Protein AF-0000000069401620 (afdb_homodimer)

Radius of gyration: 32.48 Å; Cα contacts (8 Å, |Δi|>4): 2400; chains: 2; bounding box: 110×84×90 Å

pLDDT: mean 75.95, std 24.74, range [17.44, 98.75]

Foldseek 3Di:
DPPPPPPVVVVVVLVCCVCVLVVLLVDFLVVVLVVCLPDVPDPVQQCPVPPDDPPPPPPPPPPPPPPPCPPAFDFAPDDDALFDRVLLNLQFVAAFPLLLLLLLLLCLSNLHAAEEEEEEAPLLVFVQQPVQFFLQSVLVVSSCSSRNDPPHHYYRPYFHQAALLQCLQVVVPPDLRHQEYEYEHFQNLCQVQVVPPPPPPPSCPPPSNLSLLSNVQVVCPRPNSHAYEYQYADFQLSQFDWDDDDPDTDTDDDGDLPSICLVVSVVSCNLQRHIYGHSSSSCVVVLNVQPFLNDDPDALCVCPPPDCVPSVSVLRRYQHNDRGHGHNNHPSSSSNSSVSRSSVVSSSVNSSLVSVLSVVVVVVVVPPPVSNVVSVPDDDSNSPDDDPGDARPPPQSHGFPAKDWQFQVSQVVFKDDWFQWDFAFPQCPDDDSSVSQTWIKHWDAFTKIKGWAQLCRVPVPPVAQKWKKKWWKKAAQAQAFKKWKAKDQKDWDIDIDANHDNGHDIHTDIDMTIIGGDGTMMMMIGTHCDHPRNTTIITTGIMMITGSRSVPPPDDPDDPPPPPDD/DPPPPPVVVVVVVVVVVVVVLVVLLVDFLVRVLVVCLPDVPDPVQPCVVPPDDPPPPPPPPPPPPPPPCPPAFDFAPDDDALFDRVLLVLQFVAAFPLLLLLLLLLCLSNLHAAEEEEEEAPLLVFVQQPVQFFLQSVLVVSSCSRRNDPPHHYYRPYFHQAALLQCLQVVVVPDLRHQEYEYEHFQNLLQVDVPPPPPVPVPCVDPRVLSLLSNVVVVCPRPNSHAYEYQYADFQLSQFDWDDDDPDTHTDDDGDLPSICLVVSVVSCNLQRHIYRHSSSSCVVVLNVQAFLNDDPDALCVCPPPDCVPNVSVLRRYQHNDRGHGHNNHVSSSSNSSVSRSSVVSSSVNSSVVSVLSVVVVVVVVPPPVSNVVSVPPDDPNSPDDPPGDARPPPLSFGFPAKDWQFQPSQVVFKDDWFQWDFAFPQCPDDDSSVSQTWIKHWDAFTKIKGWAQLCRVPVPPVAQKWKKKWWKKAAQAQAFKKWKAKDQKDWDIDIDANHDNGHDIHTDIDMTIIGGDGTMMIMIGTHCDHPRNTTMITTGIMMITGSPSVPDPDDPDDPPPPPDD

Organism: Chlorella vulgaris (NCBI:txid3077)

Nearest PDB structures (foldseek):
  7byx-assembly4_D  TM=6.139E-01  e=6.885E-04  Phanerodontia chrysosporium
  7byv-assembly1_A  TM=5.703E-01  e=8.549E-04  Phanerodontia chrysosporium
  8h3s-assembly1_A  TM=4.264E-01  e=1.089E-02  Homo sapiens
  5h49-assembly1_C  TM=4.294E-01  e=1.387E-01  Rattus norvegicus
  2ajt-assembly1_A  TM=3.037E-01  e=1.086E+00  Escherichia coli

Solvent-accessible surface area (backbone atoms only — not comparable to full-atom values): 59070 Å² total; per-residue (Å²): 138,81,75,72,70,67,65,65,62,57,57,57,50,49,52,47,43,47,50,42,46,51,31,48,42,25,16,21,28,65,42,48,49,55,48,46,69,69,51,76,79,43,86,84,41,77,67,74,75,59,77,69,80,79,74,79,68,79,75,62,76,67,75,76,64,80,67,72,57,55,74,75,40,49,45,68,84,54,69,88,66,87,58,54,54,55,27,45,22,20,12,43,40,20,49,26,53,38,60,43,38,19,47,46,13,43,40,47,74,64,54,46,62,50,28,37,38,37,41,28,16,34,61,58,54,29,49,42,18,81,84,75,32,18,30,67,52,46,39,51,52,48,46,46,69,62,49,62,46,91,69,48,40,77,46,75,60,28,38,64,46,36,35,40,44,54,45,36,52,45,53,82,85,57,65,55,67,25,37,31,38,38,42,32,39,31,62,51,42,32,68,75,39,50,82,55,63,66,74,86,44,67,62,61,75,36,73,62,45,44,19,39,50,17,30,51,51,55,53,50,64,32,79,58,46,24,23,50,34,37,42,30,66,63,40,65,59,77,24,28,48,62,41,76,54,88,95,40,74,41,70,46,87,56,57,38,88,81,55,55,42,47,64,60,57,44,52,52,29,51,75,70,50,25,29,31,34,28,44,45,59,30,39,47,68,46,39,75,65,45,36,87,30,28,23,68,93,55,38,49,64,72,40,65,87,52,51,68,85,63,30,50,63,48,49,58,27,23,20,23,20,47,74,68,32,35,12,24,84,27,33,18,42,46,53,20,49,46,54,44,23,53,51,30,47,11,30,32,40,29,43,36,38,52,27,48,51,45,42,49,40,57,56,26,69,71,34,59,72,68,60,34,53,55,58,65,70,41,77,67,82,63,64,73,76,79,72,78,77,72,77,51,81,54,83,86,50,49,38,54,78,46,62,49,66,20,45,55,73,52,25,60,72,28,51,54,64,60,43,68,41,42,80,44,53,78,32,68,86,44,92,43,75,72,65,10,46,45,27,37,37,26,64,43,64,67,19,27,38,29,38,52,40,52,44,19,65,90,60,55,60,81,75,46,82,46,20,33,36,33,38,27,28,46,30,19,55,63,56,13,8,22,31,38,37,40,51,40,82,28,51,46,76,75,43,75,48,66,15,47,44,88,52,95,50,71,35,46,42,75,47,75,46,59,29,32,53,19,72,65,18,32,39,37,39,32,30,35,82,64,38,90,57,74,32,34,32,40,40,39,42,31,41,28,34,27,45,64,66,21,70,67,64,81,75,79,73,76,81,82,67,81,70,80,72,134,135,82,78,71,67,68,66,63,59,58,56,56,50,49,51,47,43,48,51,40,46,51,30,49,43,25,17,22,28,64,42,48,50,54,49,44,69,68,49,75,80,42,87,83,41,76,67,76,75,56,76,69,79,80,74,80,68,77,75,61,76,68,74,75,63,80,68,71,57,55,74,74,39,49,45,69,82,55,70,87,65,87,56,53,54,54,26,44,23,19,12,43,41,21,50,27,51,37,60,43,37,20,47,47,14,44,40,46,72,64,55,46,62,50,28,36,38,36,40,28,14,36,60,58,54,29,49,40,18,79,84,74,32,17,28,66,52,46,37,49,52,48,46,45,69,62,51,63,46,92,70,48,40,79,45,76,60,28,36,63,48,37,36,40,41,55,45,35,52,46,54,83,86,56,64,55,68,26,38,31,36,38,41,32,38,30,62,50,43,36,67,74,40,54,90,53,65,65,73,91,41,88,48,58,72,41,72,65,47,45,18,37,49,18,30,52,52,54,53,51,63,31,78,58,46,23,23,50,35,37,42,28,66,63,40,63,59,75,25,28,48,64,42,75,54,87,97,40,72,43,71,48,87,58,58,40,87,80,59,53,43,47,65,61,55,43,52,52,30,51,76,69,50,24,28,31,34,28,44,45,58,32,39,48,68,46,39,73,67,45,38,86,31,29,23,67,94,56,37,48,64,71,39,66,88,52,51,67,84,64,31,50,63,49,50,58,28,23,21,21,20,48,74,68,31,36,12,24,85,27,33,18,41,46,54,20,49,46,52,44,22,53,52,31,48,12,29,31,40,28,43,36,37,52,28,46,50,45,41,47,40,58,56,25,69,70,35,58,74,67,60,34,50,52,57,61,69,39,75,69,83,62,62,75,78,78,71,79,78,72,77,51,80,55,83,86,49,48,39,53,81,45,62,50,66,20,46,55,73,51,24,61,71,27,52,55,63,61,43,69,41,41,80,43,52,77,32,69,86,43,91,43,73,73,64,10,48,46,27,39,37,26,64,46,64,67,18,27,37,31,37,50,40,51,42,19,65,91,61,54,60,83,76,48,82,46,21,34,35,32,39,28,27,45,29,18,54,63,56,14,9,21,30,37,37,41,52,39,83,27,52,45,75,74,42,74,48,67,16,48,44,88,51,95,50,71,37,46,40,76,49,75,47,60,30,33,51,19,72,64,19,32,38,38,39,31,29,36,83,65,39,91,57,75,31,32,30,39,40,38,42,31,42,28,34,28,46,66,58,23,67,75,65,83,76,74,77,79,79,83,64,81,69,78,71,133

InterPro domains:
  IPR036514 SGNH hydrolase superfamily [G3DSA:3.40.50.1110] (115-346)

Secondary structure (DSSP, 8-state):
-GGGGGGHHHHHHHHHHHHHHHHHHHB-HHHHHHHHHH-TT-TTS-GGGTTS------------------SS---TTPPPPSS-HHHHHHHEEE-TT-HHHHHHHHHHHTT---EEEEEESHHHHTTT-TTS--HHHHHHHHHHHHS--TT-EEEE---TT--HHHHHH--TTS-TT-SEEEEE-HHHHHHHS-TTT-TTS-STTSHHHHHHHHHHHHHHTSTT--EEEEEE---TGGGEEEEEETTEEEEEEEE-TT-STHHHHHHHHHHTT--EEEHHHHHHHHHHTT-TT-B-SS-GGGGTT--HHHHHHHHHHBSBSSSSSB-IIIIIHHHHHHHHHHHHHHHHHHHHHHHHHHHHHHHHHTS-HHHHHHHHHS--SS-----PPPPPSSTT-PPPS-EEEEEHHHHHTTEEEEEB-EEEESSTTSSSHHHHTEEEEE-STT-EEEEEE-TTTTT-TTS-S-EEEEEEEEEBSSSB-EEEEEEESS-B--EEEE-B-SSS--EEEEEEEEE---TTEEEEEEE-S--SSS--BEEEEEEEEEES-TT-----SS--------/-GGGGTHHHHHHHHHHHHHHHHHHHHB-HHHHHHHHHH-TT-TTS-GGGTTS------------------SS---TTPPPPSS-HHHHHHHEEE-TT-HHHHHHHHHHHTT---EEEEEESHHHHTTT-TTS--HHHHHHHHHHHHS--TT-EEEE---TT--HHHHHH--TTS-TT-SEEEEE-HHHHHHHS-TTT-TTSS-S-SHHHHHHHHHHHHHHTSTT--EEEEEE---TGGGEEEEEETTEEEEEEEE-TT-STHHHHHHHHHHTT--EEEHHHHHHHHHHTT-TT-B-SS-GGGGTT--HHHHHHHHHHBSBSSSSSBPIIIIIHHHHHHHHHHHHHHHHHHHHHHHHHHHHHHHHHTS-HHHHHHHHHS--S-------PPPPSSTT-PPPS-EEEEEHHHHHTTEEEEEB-EEEESSTTSSSHHHHTEEEEE-STT-EEEEEE-TTTTT-TTS-S-EEEEEEEEEBSSSB-EEEEEEESS-B--EEEE-B-SSS--EEEEEEEEE---TTEEEEEEE-S--SSS--BEEEEEEEEEES-TT-----SS--------

Structure (mmCIF, N/CA/C/O backbone):
data_AF-0000000069401620-model_v1
#
loop_
_entity.id
_entity.type
_entity.pdbx_description
1 polymer 'SGNH hydrolase-type esterase domain-containing protein'
#
loop_
_atom_site.group_PDB
_atom_site.id
_atom_site.type_symbol
_atom_site.label_atom_id
_atom_site.label_alt_id
_atom_site.label_comp_id
_atom_site.label_asym_id
_atom_site.label_entity_id
_atom_site.label_seq_id
_atom_site.pdbx_PDB_ins_code
_atom_site.Cartn_x
_atom_site.Cartn_y
_atom_site.Cartn_z
_atom_site.occupancy
_atom_site.B_iso_or_equiv
_atom_site.auth_seq_id
_atom_site.auth_comp_id
_atom_site.auth_asym_id
_atom_site.auth_atom_id
_atom_site.pdbx_PDB_model_num
ATOM 1 N N . MET A 1 1 ? 72.438 23.297 -5.465 1 23.17 1 MET A N 1
ATOM 2 C CA . MET A 1 1 ? 72.125 21.922 -5.816 1 23.17 1 MET A CA 1
ATOM 3 C C . MET A 1 1 ? 70.875 21.469 -5.043 1 23.17 1 MET A C 1
ATOM 5 O O . MET A 1 1 ? 70.562 20.266 -5.02 1 23.17 1 MET A O 1
ATOM 9 N N . GLY A 1 2 ? 70.125 22.297 -4.359 1 24.67 2 GLY A N 1
ATOM 10 C CA . GLY A 1 2 ? 69.125 22.219 -3.295 1 24.67 2 GLY A CA 1
ATOM 11 C C . GLY A 1 2 ? 67.812 21.734 -3.773 1 24.67 2 GLY A C 1
ATOM 12 O O . GLY A 1 2 ? 66.812 21.688 -2.998 1 24.67 2 GLY A O 1
ATOM 13 N N . THR A 1 3 ? 67.562 21.656 -5.117 1 28.09 3 THR A N 1
ATOM 14 C CA . THR A 1 3 ? 66.188 21.719 -5.613 1 28.09 3 THR A CA 1
ATOM 15 C C . THR A 1 3 ? 65.5 20.344 -5.562 1 28.09 3 THR A C 1
ATOM 17 O O . THR A 1 3 ? 64.375 20.172 -6.051 1 28.09 3 THR A O 1
ATOM 20 N N . GLY A 1 4 ? 66.25 19.297 -5.137 1 24.47 4 GLY A N 1
ATOM 21 C CA . GLY A 1 4 ? 65.75 17.969 -5.414 1 24.47 4 GLY A CA 1
ATOM 22 C C . GLY A 1 4 ? 64.625 17.547 -4.48 1 24.47 4 GLY A C 1
ATOM 23 O O . GLY A 1 4 ? 64.125 16.422 -4.551 1 24.47 4 GLY A O 1
ATOM 24 N N . GLU A 1 5 ? 64.375 18.219 -3.365 1 24.97 5 GLU A N 1
ATOM 25 C CA . GLU A 1 5 ? 63.594 17.594 -2.311 1 24.97 5 GLU A CA 1
ATOM 26 C C . GLU A 1 5 ? 62.094 17.719 -2.613 1 24.97 5 GLU A C 1
ATOM 28 O O . GLU A 1 5 ? 61.25 17.203 -1.859 1 24.97 5 GLU A O 1
ATOM 33 N N . ALA A 1 6 ? 61.688 18.641 -3.531 1 27.62 6 ALA A N 1
ATOM 34 C CA . ALA A 1 6 ? 60.25 18.953 -3.551 1 27.62 6 ALA A CA 1
ATOM 35 C C . ALA A 1 6 ? 59.469 17.859 -4.254 1 27.62 6 ALA A C 1
ATOM 37 O O . ALA A 1 6 ? 58.219 17.906 -4.301 1 27.62 6 ALA A O 1
ATOM 38 N N . ILE A 1 7 ? 60.219 16.938 -4.93 1 26.39 7 ILE A N 1
ATOM 39 C CA . ILE A 1 7 ? 59.406 16.094 -5.824 1 26.39 7 ILE A CA 1
ATOM 40 C C . ILE A 1 7 ? 58.719 14.992 -5.02 1 26.39 7 ILE A C 1
ATOM 42 O O . ILE A 1 7 ? 57.844 14.32 -5.527 1 26.39 7 ILE A O 1
ATOM 46 N N . PHE A 1 8 ? 59.312 14.672 -3.836 1 26.86 8 PHE A N 1
ATOM 47 C CA . PHE A 1 8 ? 58.781 13.453 -3.221 1 26.86 8 PHE A CA 1
ATOM 48 C C . PHE A 1 8 ? 57.438 13.734 -2.537 1 26.86 8 PHE A C 1
ATOM 50 O O . PHE A 1 8 ? 56.812 12.812 -2.02 1 26.86 8 PHE A O 1
ATOM 57 N N . ALA A 1 9 ? 57.188 15.031 -2.189 1 29.22 9 ALA A N 1
ATOM 58 C CA . ALA A 1 9 ? 55.969 15.266 -1.417 1 29.22 9 ALA A CA 1
ATOM 59 C C . ALA A 1 9 ? 54.719 15.07 -2.283 1 29.22 9 ALA A C 1
ATOM 61 O O . ALA A 1 9 ? 53.625 14.883 -1.763 1 29.22 9 ALA A O 1
ATOM 62 N N . SER A 1 10 ? 54.938 15.219 -3.629 1 30.31 10 SER A N 1
ATOM 63 C CA . SER A 1 10 ? 53.719 15.266 -4.445 1 30.31 10 SER A CA 1
ATOM 64 C C . SER A 1 10 ? 53.156 13.875 -4.664 1 30.31 10 SER A C 1
ATOM 66 O O . SER A 1 10 ? 51.969 13.727 -5.004 1 30.31 10 SER A O 1
ATOM 68 N N . SER A 1 11 ? 54.094 12.852 -4.633 1 32.59 11 SER A N 1
ATOM 69 C CA . SER A 1 11 ? 53.594 11.547 -5.039 1 32.59 11 SER A CA 1
ATOM 70 C C . SER A 1 11 ? 52.781 10.883 -3.916 1 32.59 11 SER A C 1
ATOM 72 O O . SER A 1 11 ? 51.938 10.047 -4.168 1 32.59 11 SER A O 1
ATOM 74 N N . HIS A 1 12 ? 53.188 11.188 -2.674 1 33.19 12 HIS A N 1
ATOM 75 C CA . HIS A 1 12 ? 52.531 10.539 -1.556 1 33.19 12 HIS A CA 1
ATOM 76 C C . HIS A 1 12 ? 51.125 11.117 -1.341 1 33.19 12 HIS A C 1
ATOM 78 O O . HIS A 1 12 ? 50.25 10.422 -0.837 1 33.19 12 HIS A O 1
ATOM 84 N N . THR A 1 13 ? 51.031 12.391 -1.743 1 32.19 13 THR A N 1
ATOM 85 C CA . THR A 1 13 ? 49.75 13.023 -1.554 1 32.19 13 THR A CA 1
ATOM 86 C C . THR A 1 13 ? 48.719 12.5 -2.566 1 32.19 13 THR A C 1
ATOM 88 O O . THR A 1 13 ? 47.531 12.359 -2.254 1 32.19 13 THR A O 1
ATOM 91 N N . SER A 1 14 ? 49.344 12.125 -3.771 1 31.41 14 SER A N 1
ATOM 92 C CA . SER A 1 14 ? 48.438 11.695 -4.824 1 31.41 14 SER A CA 1
ATOM 93 C C . SER A 1 14 ? 47.906 10.289 -4.551 1 31.41 14 SER A C 1
ATOM 95 O O . SER A 1 14 ? 46.75 9.992 -4.812 1 31.41 14 SER A O 1
ATOM 97 N N . VAL A 1 15 ? 48.812 9.484 -3.943 1 31.48 15 VAL A N 1
ATOM 98 C CA . VAL A 1 15 ? 48.406 8.117 -3.646 1 31.48 15 VAL A CA 1
ATOM 99 C C . VAL A 1 15 ? 47.438 8.117 -2.469 1 31.48 15 VAL A C 1
ATOM 101 O O . VAL A 1 15 ? 46.438 7.383 -2.471 1 31.48 15 VAL A O 1
ATOM 104 N N . ALA A 1 16 ? 47.656 9.117 -1.57 1 30.2 16 ALA A N 1
ATOM 105 C CA . ALA A 1 16 ? 46.75 9.18 -0.424 1 30.2 16 ALA A CA 1
ATOM 106 C C . ALA A 1 16 ? 45.406 9.703 -0.836 1 30.2 16 ALA A C 1
ATOM 108 O O . ALA A 1 16 ? 44.375 9.195 -0.375 1 30.2 16 ALA A O 1
ATOM 109 N N . TYR A 1 17 ? 45.5 10.656 -1.757 1 29.48 17 TYR A N 1
ATOM 110 C CA . TYR A 1 17 ? 44.219 11.188 -2.221 1 29.48 17 TYR A CA 1
ATOM 111 C C . TYR A 1 17 ? 43.5 10.172 -3.092 1 29.48 17 TYR A C 1
ATOM 113 O O . TYR A 1 17 ? 42.281 10.039 -3.006 1 29.48 17 TYR A O 1
ATOM 121 N N . THR A 1 18 ? 44.344 9.445 -3.893 1 29.62 18 THR A N 1
ATOM 122 C CA . THR A 1 18 ? 43.75 8.422 -4.73 1 29.62 18 THR A CA 1
ATOM 123 C C . THR A 1 18 ? 43.156 7.301 -3.873 1 29.62 18 THR A C 1
ATOM 125 O O . THR A 1 18 ? 42.031 6.828 -4.133 1 29.62 18 THR A O 1
ATOM 128 N N . ALA A 1 19 ? 43.938 6.961 -2.9 1 28.86 19 ALA A N 1
ATOM 129 C CA . ALA A 1 19 ? 43.469 5.93 -1.991 1 28.86 19 ALA A CA 1
ATOM 130 C C . ALA A 1 19 ? 42.281 6.445 -1.16 1 28.86 19 ALA A C 1
ATOM 132 O O . ALA A 1 19 ? 41.312 5.723 -0.93 1 28.86 19 ALA A O 1
ATOM 133 N N . LEU A 1 20 ? 42.438 7.719 -0.817 1 30.47 20 LEU A N 1
ATOM 134 C CA . LEU A 1 20 ? 41.344 8.312 -0.034 1 30.47 20 LEU A CA 1
ATOM 135 C C . LEU A 1 20 ? 40.125 8.547 -0.901 1 30.47 20 LEU A C 1
ATOM 137 O O . LEU A 1 20 ? 39 8.312 -0.461 1 30.47 20 LEU A O 1
ATOM 141 N N . THR A 1 21 ? 40.406 9.109 -2.133 1 31.59 21 THR A N 1
ATOM 142 C CA . THR A 1 21 ? 39.281 9.297 -3.043 1 31.59 21 THR A CA 1
ATOM 143 C C . THR A 1 21 ? 38.656 7.953 -3.42 1 31.59 21 THR A C 1
ATOM 145 O O . THR A 1 21 ? 37.438 7.832 -3.506 1 31.59 21 THR A O 1
ATOM 148 N N . PHE A 1 22 ? 39.531 7.023 -3.664 1 30.34 22 PHE A N 1
ATOM 149 C CA . PHE A 1 22 ? 39.031 5.676 -3.914 1 30.34 22 PHE A CA 1
ATOM 150 C C . PHE A 1 22 ? 38.312 5.117 -2.68 1 30.34 22 PHE A C 1
ATOM 152 O O . PHE A 1 22 ? 37.281 4.461 -2.793 1 30.34 22 PHE A O 1
ATOM 159 N N . ALA A 1 23 ? 38.906 5.477 -1.562 1 31.12 23 ALA A N 1
ATOM 160 C CA . ALA A 1 23 ? 38.312 5.082 -0.287 1 31.12 23 ALA A CA 1
ATOM 161 C C . ALA A 1 23 ? 36.969 5.785 -0.07 1 31.12 23 ALA A C 1
ATOM 163 O O . ALA A 1 23 ? 36.031 5.18 0.436 1 31.12 23 ALA A O 1
ATOM 164 N N . ALA A 1 24 ? 36.969 7.023 -0.432 1 33.47 24 ALA A N 1
ATOM 165 C CA . ALA A 1 24 ? 35.75 7.805 -0.261 1 33.47 24 ALA A CA 1
ATOM 166 C C . ALA A 1 24 ? 34.625 7.289 -1.172 1 33.47 24 ALA A C 1
ATOM 168 O O . ALA A 1 24 ? 33.469 7.289 -0.792 1 33.47 24 ALA A O 1
ATOM 169 N N . VAL A 1 25 ? 35 7.008 -2.381 1 33.5 25 VAL A N 1
ATOM 170 C CA . VAL A 1 25 ? 34.031 6.52 -3.35 1 33.5 25 VAL A CA 1
ATOM 171 C C . VAL A 1 25 ? 33.5 5.164 -2.902 1 33.5 25 VAL A C 1
ATOM 173 O O . VAL A 1 25 ? 32.312 4.875 -3.074 1 33.5 25 VAL A O 1
ATOM 176 N N . ILE A 1 26 ? 34.375 4.367 -2.457 1 32.19 26 ILE A N 1
ATOM 177 C CA . ILE A 1 26 ? 33.969 3.027 -2.021 1 32.19 26 ILE A CA 1
ATOM 178 C C . ILE A 1 26 ? 33.188 3.117 -0.717 1 32.19 26 ILE A C 1
ATOM 180 O O . ILE A 1 26 ? 32.5 2.168 -0.331 1 32.19 26 ILE A O 1
ATOM 184 N N . ALA A 1 27 ? 33.375 4.137 0.133 1 34.53 27 ALA A N 1
ATOM 185 C CA . ALA A 1 27 ? 32.75 4.316 1.44 1 34.53 27 ALA A CA 1
ATOM 186 C C . ALA A 1 27 ? 31.266 4.637 1.295 1 34.53 27 ALA A C 1
ATOM 188 O O . ALA A 1 27 ? 30.891 5.527 0.526 1 34.53 27 ALA A O 1
ATOM 189 N N . GLY A 1 28 ? 30.5 3.77 1.263 1 35.56 28 GLY A N 1
ATOM 190 C CA . GLY A 1 28 ? 29.062 4.035 1.275 1 35.56 28 GLY A CA 1
ATOM 191 C C . GLY A 1 28 ? 28.703 5.273 2.072 1 35.56 28 GLY A C 1
ATOM 192 O O . GLY A 1 28 ? 29.516 5.785 2.844 1 35.56 28 GLY A O 1
ATOM 193 N N . SER A 1 29 ? 27.594 5.844 1.714 1 39.78 29 SER A N 1
ATOM 194 C CA . SER A 1 29 ? 27.156 7.133 2.25 1 39.78 29 SER A CA 1
ATOM 195 C C . SER A 1 29 ? 27.156 7.117 3.775 1 39.78 29 SER A C 1
ATOM 197 O O . SER A 1 29 ? 27.453 8.125 4.414 1 39.78 29 SER A O 1
ATOM 199 N N . PHE A 1 30 ? 26.797 5.973 4.316 1 37.28 30 PHE A N 1
ATOM 200 C CA . PHE A 1 30 ? 26.609 6.066 5.762 1 37.28 30 PHE A CA 1
ATOM 201 C C . PHE A 1 30 ? 27.953 6.312 6.457 1 37.28 30 PHE A C 1
ATOM 203 O O . PHE A 1 30 ? 28.031 7.102 7.398 1 37.28 30 PHE A O 1
ATOM 210 N N . THR A 1 31 ? 28.969 5.648 5.977 1 36.03 31 THR A N 1
ATOM 211 C CA . THR A 1 31 ? 30.266 5.805 6.617 1 36.03 31 THR A CA 1
ATOM 212 C C . THR A 1 31 ? 30.812 7.207 6.383 1 36.03 31 THR A C 1
ATOM 214 O O . THR A 1 31 ? 31.406 7.805 7.285 1 36.03 31 THR A O 1
ATOM 217 N N . PHE A 1 32 ? 30.609 7.707 5.301 1 39.59 32 PHE A N 1
ATOM 218 C CA . PHE A 1 32 ? 31.078 9.062 5.051 1 39.59 32 PHE A CA 1
ATOM 219 C C . PHE A 1 32 ? 30.438 10.047 6.02 1 39.59 32 PHE A C 1
ATOM 221 O O . PHE A 1 32 ? 31.125 10.867 6.633 1 39.59 32 PHE A O 1
ATOM 228 N N . LEU A 1 33 ? 29.172 9.836 6.133 1 39.31 33 LEU A N 1
ATOM 229 C CA . LEU A 1 33 ? 28.469 10.773 7.004 1 39.31 33 LEU A CA 1
ATOM 230 C C . LEU A 1 33 ? 28.891 10.57 8.461 1 39.31 33 LEU A C 1
ATOM 232 O O . LEU A 1 33 ? 28.969 11.539 9.227 1 39.31 33 LEU A O 1
ATOM 236 N N . SER A 1 34 ? 29.078 9.328 8.781 1 38.09 34 SER A N 1
ATOM 237 C CA . SER A 1 34 ? 29.516 9.078 10.148 1 38.09 34 SER A CA 1
ATOM 238 C C . SER A 1 34 ? 30.938 9.602 10.383 1 38.09 34 SER A C 1
ATOM 240 O O . SER A 1 34 ? 31.234 10.133 11.453 1 38.09 34 SER A O 1
ATOM 242 N N . VAL A 1 35 ? 31.781 9.422 9.445 1 36.91 35 VAL A N 1
ATOM 243 C CA . VAL A 1 35 ? 33.156 9.836 9.594 1 36.91 35 VAL A CA 1
ATOM 244 C C . VAL A 1 35 ? 33.25 11.367 9.547 1 36.91 35 VAL A C 1
ATOM 246 O O . VAL A 1 35 ? 33.938 11.977 10.359 1 36.91 35 VAL A O 1
ATOM 249 N N . CYS A 1 36 ? 32.594 11.875 8.602 1 40.81 36 CYS A N 1
ATOM 250 C CA . CYS A 1 36 ? 32.656 13.328 8.5 1 40.81 36 CYS A CA 1
ATOM 251 C C . CYS A 1 36 ? 31.812 14 9.562 1 40.81 36 CYS A C 1
ATOM 253 O O . CYS A 1 36 ? 31.969 15.188 9.836 1 40.81 36 CYS A O 1
ATOM 255 N N . GLY A 1 37 ? 30.781 13.375 9.961 1 40.06 37 GLY A N 1
ATOM 256 C CA . GLY A 1 37 ? 30 13.961 11.039 1 40.06 37 GLY A CA 1
ATOM 257 C C . GLY A 1 37 ? 30.781 14.094 12.328 1 40.06 37 GLY A C 1
ATOM 258 O O . GLY A 1 37 ? 30.422 14.891 13.203 1 40.06 37 GLY A O 1
ATOM 259 N N . GLY A 1 38 ? 31.75 13.195 12.602 1 36 38 GLY A N 1
ATOM 260 C CA . GLY A 1 38 ? 32.562 13.289 13.812 1 36 38 GLY A CA 1
ATOM 261 C C . GLY A 1 38 ? 33.781 14.156 13.633 1 36 38 GLY A C 1
ATOM 262 O O . GLY A 1 38 ? 34.219 14.828 14.57 1 36 38 GLY A O 1
ATOM 263 N N . VAL A 1 39 ? 34.719 13.75 12.648 1 35.44 39 VAL A N 1
ATOM 264 C CA . VAL A 1 39 ? 36.031 14.375 12.609 1 35.44 39 VAL A CA 1
ATOM 265 C C . VAL A 1 39 ? 36.094 15.406 11.484 1 35.44 39 VAL A C 1
ATOM 267 O O . VAL A 1 39 ? 35.969 15.055 10.305 1 35.44 39 VAL A O 1
ATOM 270 N N . HIS A 1 40 ? 35.906 16.609 11.812 1 36.59 40 HIS A N 1
ATOM 271 C CA . HIS A 1 40 ? 35.844 17.812 10.984 1 36.59 40 HIS A CA 1
ATOM 272 C C . HIS A 1 40 ? 37.094 17.969 10.148 1 36.59 40 HIS A C 1
ATOM 274 O O . HIS A 1 40 ? 37.156 18.828 9.273 1 36.59 40 HIS A O 1
ATOM 280 N N . GLU A 1 41 ? 38.156 17.391 10.5 1 38.34 41 GLU A N 1
ATOM 281 C CA . GLU A 1 41 ? 39.406 17.859 9.93 1 38.34 41 GLU A CA 1
ATOM 282 C C . GLU A 1 41 ? 39.719 17.141 8.625 1 38.34 41 GLU A C 1
ATOM 284 O O . GLU A 1 41 ? 40.844 17.234 8.125 1 38.34 41 GLU A O 1
ATOM 289 N N . HIS A 1 42 ? 38.781 16.484 8.258 1 35.22 42 HIS A N 1
ATOM 290 C CA . HIS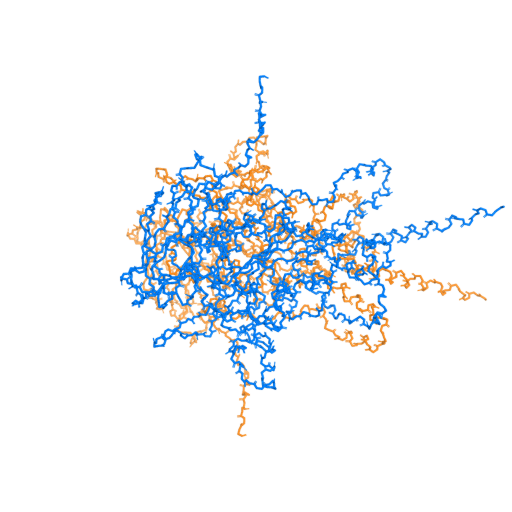 A 1 42 ? 39.312 15.867 7.051 1 35.22 42 HIS A CA 1
ATOM 291 C C . HIS A 1 42 ? 38.969 16.688 5.809 1 35.22 42 HIS A C 1
ATOM 293 O O . HIS A 1 42 ? 37.875 17.234 5.711 1 35.22 42 HIS A O 1
ATOM 299 N N . SER A 1 43 ? 39.938 17.094 5.016 1 33.28 43 SER A N 1
ATOM 300 C CA . SER A 1 43 ? 39.906 17.953 3.838 1 33.28 43 SER A CA 1
ATOM 301 C C . SER A 1 43 ? 38.781 17.547 2.887 1 33.28 43 SER A C 1
ATOM 303 O O . SER A 1 43 ? 38.438 18.281 1.964 1 33.28 43 SER A O 1
ATOM 305 N N . PHE A 1 44 ? 38.438 16.375 2.914 1 33.31 44 PHE A N 1
ATOM 306 C CA . PHE A 1 44 ? 37.438 15.93 1.944 1 33.31 44 PHE A CA 1
ATOM 307 C C . PHE A 1 44 ? 36.031 16.141 2.482 1 33.31 44 PHE A C 1
ATOM 309 O O . PHE A 1 44 ? 35.062 15.883 1.78 1 33.31 44 PHE A O 1
ATOM 316 N N . CYS A 1 45 ? 35.906 16.469 3.721 1 40.19 45 CYS A N 1
ATOM 317 C CA . CYS A 1 45 ? 34.625 16.844 4.301 1 40.19 45 CYS A CA 1
ATOM 318 C C . CYS A 1 45 ? 34.219 18.266 3.906 1 40.19 45 CYS A C 1
ATOM 320 O O . CYS A 1 45 ? 35.062 19.156 3.889 1 40.19 45 CYS A O 1
ATOM 322 N N . PRO A 1 46 ? 33.062 18.438 3.244 1 32.91 46 PRO A N 1
ATOM 323 C CA . PRO A 1 46 ? 32.75 19.812 2.869 1 32.91 46 PRO A CA 1
ATOM 324 C C . PRO A 1 46 ? 33 20.812 3.996 1 32.91 46 PRO A C 1
ATOM 326 O O . PRO A 1 46 ? 32.781 20.5 5.168 1 32.91 46 PRO A O 1
ATOM 329 N N . THR A 1 47 ? 33.844 21.781 3.785 1 34.69 47 THR A N 1
ATOM 330 C CA . THR A 1 47 ? 34.312 22.875 4.633 1 34.69 47 THR A CA 1
ATOM 331 C C . THR A 1 47 ? 33.125 23.562 5.297 1 34.69 47 THR A C 1
ATOM 333 O O . THR A 1 47 ? 33.281 24.312 6.258 1 34.69 47 THR A O 1
ATOM 336 N N . ALA A 1 48 ? 31.984 23.516 4.734 1 34 48 ALA A N 1
ATOM 337 C CA . ALA A 1 48 ? 30.984 24.438 5.277 1 34 48 ALA A CA 1
ATOM 338 C C . ALA A 1 48 ? 30.641 24.078 6.723 1 34 48 ALA A C 1
ATOM 340 O O . ALA A 1 48 ? 29.844 24.75 7.359 1 34 48 ALA A O 1
ATOM 341 N N . TRP A 1 49 ? 30.953 22.875 7.133 1 33.12 49 TRP A N 1
ATOM 342 C CA . TRP A 1 49 ? 30.609 22.609 8.523 1 33.12 49 TRP A CA 1
ATOM 343 C C . TRP A 1 49 ? 31.594 23.266 9.477 1 33.12 49 TRP A C 1
ATOM 345 O O . TRP A 1 49 ? 31.625 22.938 10.664 1 33.12 49 TRP A O 1
ATOM 355 N N . GLY A 1 50 ? 32.531 24.062 9.055 1 29.23 50 GLY A N 1
ATOM 356 C CA . GLY A 1 50 ? 33.625 24.547 9.875 1 29.23 50 GLY A CA 1
ATOM 357 C C . GLY A 1 50 ? 33.156 25.484 10.977 1 29.23 50 GLY A C 1
ATOM 358 O O . GLY A 1 50 ? 33.906 25.75 11.922 1 29.23 50 GLY A O 1
ATOM 359 N N . GLY A 1 51 ? 32.344 26.484 10.75 1 30.55 51 GLY A N 1
ATOM 360 C CA . GLY A 1 51 ? 32.5 27.641 11.625 1 30.55 51 GLY A CA 1
ATOM 361 C C . GLY A 1 51 ? 31.984 27.406 13.031 1 30.55 51 GLY A C 1
ATOM 362 O O . GLY A 1 51 ? 31.766 28.359 13.781 1 30.55 51 GLY A O 1
ATOM 363 N N . VAL A 1 52 ? 31.266 26.375 13.391 1 30.12 52 VAL A N 1
ATOM 364 C CA . VAL A 1 52 ? 30.797 26.594 14.75 1 30.12 52 VAL A CA 1
ATOM 365 C C . VAL A 1 52 ? 31.969 26.469 15.727 1 30.12 52 VAL A C 1
ATOM 367 O O . VAL A 1 52 ? 32.844 25.609 15.562 1 30.12 52 VAL A O 1
ATOM 370 N N . PRO A 1 53 ? 32.25 27.453 16.578 1 27.84 53 PRO A N 1
ATOM 371 C CA . PRO A 1 53 ? 33.281 27.5 17.625 1 27.84 53 PRO A CA 1
ATOM 372 C C . PRO A 1 53 ? 33.375 26.188 18.406 1 27.84 53 PRO A C 1
ATOM 374 O O . PRO A 1 53 ? 32.406 25.438 18.5 1 27.84 53 PRO A O 1
ATOM 377 N N . SER A 1 54 ? 34.625 25.719 18.703 1 28.02 54 SER A N 1
ATOM 378 C CA . SER A 1 54 ? 35.188 24.578 19.438 1 28.02 54 SER A CA 1
ATOM 379 C C . SER A 1 54 ? 34.656 24.547 20.875 1 28.02 54 SER A C 1
ATOM 381 O O . SER A 1 54 ? 35.25 25.172 21.766 1 28.02 54 SER A O 1
ATOM 383 N N . ARG A 1 55 ? 33.5 24.906 21.359 1 28.14 55 ARG A N 1
ATOM 384 C CA . ARG A 1 55 ? 33.406 24.594 22.781 1 28.14 55 ARG A CA 1
ATOM 385 C C . ARG A 1 55 ? 33.969 23.219 23.078 1 28.14 55 ARG A C 1
ATOM 387 O O . ARG A 1 55 ? 33.781 22.281 22.297 1 28.14 55 ARG A O 1
ATOM 394 N N . GLN A 1 56 ? 35.094 23.016 23.969 1 25.36 56 GLN A N 1
ATOM 395 C CA . GLN A 1 56 ? 35.812 21.938 24.625 1 25.36 56 GLN A CA 1
ATOM 396 C C . GLN A 1 56 ? 34.875 20.828 25.062 1 25.36 56 GLN A C 1
ATOM 398 O O . GLN A 1 56 ? 34.625 20.656 26.266 1 25.36 56 GLN A O 1
ATOM 403 N N . GLN A 1 57 ? 33.688 20.766 24.703 1 23.86 57 GLN A N 1
ATOM 404 C CA . GLN A 1 57 ? 33.031 19.672 25.438 1 23.86 57 GLN A CA 1
ATOM 405 C C . GLN A 1 57 ? 33.781 18.359 25.266 1 23.86 57 GLN A C 1
ATOM 407 O O . GLN A 1 57 ? 34.281 18.078 24.172 1 23.86 57 GLN A O 1
ATOM 412 N N . THR A 1 58 ? 34.438 17.859 26.406 1 23.73 58 THR A N 1
ATOM 413 C CA . THR A 1 58 ? 35 16.531 26.641 1 23.73 58 THR A CA 1
ATOM 414 C C . THR A 1 58 ? 34.219 15.469 25.859 1 23.73 58 THR A C 1
ATOM 416 O O . THR A 1 58 ? 33 15.359 26 1 23.73 58 THR A O 1
ATOM 419 N N . PHE A 1 59 ? 34.688 15.312 24.703 1 23.47 59 PHE A N 1
ATOM 420 C CA . PHE A 1 59 ? 34.156 14.227 23.891 1 23.47 59 PHE A CA 1
ATOM 421 C C . PHE A 1 59 ? 34.188 12.914 24.656 1 23.47 59 PHE A C 1
ATOM 423 O O . PHE A 1 59 ? 35.25 12.383 24.953 1 23.47 59 PHE A O 1
ATOM 430 N N . THR A 1 60 ? 33.375 12.891 25.797 1 23.16 60 THR A N 1
ATOM 431 C CA . THR A 1 60 ? 33.25 11.531 26.328 1 23.16 60 THR A CA 1
ATOM 432 C C . THR A 1 60 ? 33.156 10.523 25.188 1 23.16 60 THR A C 1
ATOM 434 O O . THR A 1 60 ? 32.812 10.883 24.047 1 23.16 60 THR A O 1
ATOM 437 N N . ALA A 1 61 ? 33.719 9.234 25.484 1 22.66 61 ALA A N 1
ATOM 438 C CA . ALA A 1 61 ? 33.812 8.086 24.594 1 22.66 61 ALA A CA 1
ATOM 439 C C . ALA A 1 61 ? 32.531 7.98 23.734 1 22.66 61 ALA A C 1
ATOM 441 O O . ALA A 1 61 ? 31.438 8.188 24.219 1 22.66 61 ALA A O 1
ATOM 442 N N . ALA A 1 62 ? 32.75 8.352 22.562 1 23.47 62 ALA A N 1
ATOM 443 C CA . ALA A 1 62 ? 31.688 8.172 21.562 1 23.47 62 ALA A CA 1
ATOM 444 C C . ALA A 1 62 ? 30.828 6.957 21.875 1 23.47 62 ALA A C 1
ATOM 446 O O . ALA A 1 62 ? 31.359 5.863 22.125 1 23.47 62 ALA A O 1
ATOM 447 N N . PRO A 1 63 ? 29.688 7.176 22.578 1 24.23 63 PRO A N 1
ATOM 448 C CA . PRO A 1 63 ? 29.031 5.895 22.828 1 24.23 63 PRO A CA 1
ATOM 449 C C . PRO A 1 63 ? 29.141 4.922 21.656 1 24.23 63 PRO A C 1
ATOM 451 O O . PRO A 1 63 ? 29.219 5.348 20.5 1 24.23 63 PRO A O 1
ATOM 454 N N . GLN A 1 64 ? 29.953 3.854 21.859 1 23.5 64 GLN A N 1
ATOM 455 C CA . GLN A 1 64 ? 30.016 2.697 20.969 1 23.5 64 GLN A CA 1
ATOM 456 C C . GLN A 1 64 ? 28.641 2.387 20.391 1 23.5 64 GLN A C 1
ATOM 458 O O . GLN A 1 64 ? 27.688 2.102 21.125 1 23.5 64 GLN A O 1
ATOM 463 N N . CYS A 1 65 ? 28.297 3.211 19.453 1 26.31 65 CYS A N 1
ATOM 464 C CA . CYS A 1 65 ? 27.094 2.785 18.766 1 26.31 65 CYS A CA 1
ATOM 465 C C . CYS A 1 65 ? 27.078 1.276 18.547 1 26.31 65 CYS A C 1
ATOM 467 O O . CYS A 1 65 ? 28.016 0.721 17.953 1 26.31 65 CYS A O 1
ATOM 469 N N . PRO A 1 66 ? 26.609 0.595 19.469 1 28.02 66 PRO A N 1
ATOM 470 C CA . PRO A 1 66 ? 26.453 -0.788 19 1 28.02 66 PRO A CA 1
ATOM 471 C C . PRO A 1 66 ? 25.875 -0.881 17.594 1 28.02 66 PRO A C 1
ATOM 473 O O . PRO A 1 66 ? 24.734 -0.473 17.359 1 28.02 66 PRO A O 1
ATOM 476 N N . LEU A 1 67 ? 26.656 -0.583 16.609 1 29.19 67 LEU A N 1
ATOM 477 C CA . LEU A 1 67 ? 26.391 -0.525 15.18 1 29.19 67 LEU A CA 1
ATOM 478 C C . LEU A 1 67 ? 25.719 -1.808 14.703 1 29.19 67 LEU A C 1
ATOM 480 O O . LEU A 1 67 ? 26.406 -2.785 14.375 1 29.19 67 LEU A O 1
ATOM 484 N N . ALA A 1 68 ? 24.844 -2.338 15.328 1 29.34 68 ALA A N 1
ATOM 485 C CA . ALA A 1 68 ? 24.25 -3.346 14.461 1 29.34 68 ALA A CA 1
ATOM 486 C C . ALA A 1 68 ? 23.734 -2.719 13.164 1 29.34 68 ALA A C 1
ATOM 488 O O . ALA A 1 68 ? 22.938 -1.785 13.195 1 29.34 68 ALA A O 1
ATOM 489 N N . PRO A 1 69 ? 24.531 -2.684 12.055 1 32.06 69 PRO A N 1
ATOM 490 C CA . PRO A 1 69 ? 24.203 -2.098 10.75 1 32.06 69 PRO A CA 1
ATOM 491 C C . PRO A 1 69 ? 22.859 -2.561 10.211 1 32.06 69 PRO A C 1
ATOM 493 O O . PRO A 1 69 ? 22.719 -3.713 9.797 1 32.06 69 PRO A O 1
ATOM 496 N N . MET A 1 70 ? 21.859 -2.516 10.812 1 35.06 70 MET A N 1
ATOM 497 C CA . MET A 1 70 ? 20.703 -2.795 9.969 1 35.06 70 MET A CA 1
ATOM 498 C C . MET A 1 70 ? 20.594 -1.771 8.844 1 35.06 70 MET A C 1
ATOM 500 O O . MET A 1 70 ? 20.547 -0.567 9.094 1 35.06 70 MET A O 1
ATOM 504 N N . CYS A 1 71 ? 21.266 -1.968 7.746 1 38.91 71 CYS A N 1
ATOM 505 C CA . CYS A 1 71 ? 21.516 -1.215 6.52 1 38.91 71 CYS A CA 1
ATOM 506 C C . CYS A 1 71 ? 20.375 -0.249 6.234 1 38.91 71 CYS A C 1
ATOM 508 O O . CYS A 1 71 ? 20.578 0.799 5.621 1 38.91 71 CYS A O 1
ATOM 510 N N . GLY A 1 72 ? 19.203 -0.445 6.508 1 44.03 72 GLY A N 1
ATOM 511 C CA . GLY A 1 72 ? 18.203 0.418 5.891 1 44.03 72 GLY A CA 1
ATOM 512 C C . GLY A 1 72 ? 17.781 1.574 6.777 1 44.03 72 GLY A C 1
ATOM 513 O O . GLY A 1 72 ? 17.516 2.676 6.285 1 44.03 72 GLY A O 1
ATOM 514 N N . ALA A 1 73 ? 17.594 1.285 8.078 1 54.47 73 ALA A N 1
ATOM 515 C CA . ALA A 1 73 ? 16.969 2.373 8.812 1 54.47 73 ALA A CA 1
ATOM 516 C C . ALA A 1 73 ? 17.938 3.012 9.797 1 54.47 73 ALA A C 1
ATOM 518 O O . ALA A 1 73 ? 18.141 2.498 10.898 1 54.47 73 ALA A O 1
ATOM 519 N N . GLN A 1 74 ? 18.922 3.84 9.203 1 70 74 GLN A N 1
ATOM 520 C CA . GLN A 1 74 ? 19.812 4.562 10.109 1 70 74 GLN A CA 1
ATOM 521 C C . GLN A 1 74 ? 19.422 6.035 10.203 1 70 74 GLN A C 1
ATOM 523 O O . GLN A 1 74 ? 18.984 6.637 9.219 1 70 74 GLN A O 1
ATOM 528 N N . ILE A 1 75 ? 19.312 6.441 11.336 1 83.19 75 ILE A N 1
ATOM 529 C CA . ILE A 1 75 ? 19.094 7.859 11.594 1 83.19 75 ILE A CA 1
ATOM 530 C C . ILE A 1 75 ? 20.438 8.555 11.828 1 83.19 75 ILE A C 1
ATOM 532 O O . ILE A 1 75 ? 21.156 8.219 12.773 1 83.19 75 ILE A O 1
ATOM 536 N N . LEU A 1 76 ? 20.766 9.375 11 1 84.19 76 LEU A N 1
ATOM 537 C CA . LEU A 1 76 ? 22.016 10.133 11.102 1 84.19 76 LEU A CA 1
ATOM 538 C C . LEU A 1 76 ? 22.047 10.961 12.383 1 84.19 76 LEU A C 1
ATOM 540 O O . LEU A 1 76 ? 21.031 11.562 12.766 1 84.19 76 LEU A O 1
ATOM 544 N N . GLY A 1 77 ? 23.203 10.953 13.031 1 70.12 77 GLY A N 1
ATOM 545 C CA . GLY A 1 77 ? 23.375 11.75 14.234 1 70.12 77 GLY A CA 1
ATOM 546 C C . GLY A 1 77 ? 22.562 11.242 15.406 1 70.12 77 GLY A C 1
ATOM 547 O O . GLY A 1 77 ? 22.531 11.875 16.469 1 70.12 77 GLY A O 1
ATOM 548 N N . GLY A 1 78 ? 21.891 10.188 15.102 1 66.06 78 GLY A N 1
ATOM 549 C CA . GLY A 1 78 ? 20.891 9.82 16.078 1 66.06 78 GLY A CA 1
ATOM 550 C C . GLY A 1 78 ? 21.438 8.992 17.234 1 66.06 78 GLY A C 1
ATOM 551 O O . GLY A 1 78 ? 22.5 8.391 17.109 1 66.06 78 GLY A O 1
ATOM 552 N N . MET A 1 79 ? 20.812 9.242 18.391 1 68.44 79 MET A N 1
ATOM 553 C CA . MET A 1 79 ? 20.953 8.422 19.594 1 68.44 79 MET A CA 1
ATOM 554 C C . MET A 1 79 ? 20.219 7.09 19.422 1 68.44 79 MET A C 1
ATOM 556 O O . MET A 1 79 ? 19.562 6.863 18.406 1 68.44 79 MET A O 1
ATOM 560 N N . PRO A 1 80 ? 20.406 6.266 20.359 1 82.81 80 PRO A N 1
ATOM 561 C CA . PRO A 1 80 ? 19.641 5.012 20.312 1 82.81 80 PRO A CA 1
ATOM 562 C C . PRO A 1 80 ? 18.156 5.238 20.094 1 82.81 80 PRO A C 1
ATOM 564 O O . PRO A 1 80 ? 17.547 6.105 20.734 1 82.81 80 PRO A O 1
ATOM 567 N N . THR A 1 81 ? 17.703 4.555 19.219 1 91.31 81 THR A N 1
ATOM 568 C CA . THR A 1 81 ? 16.297 4.719 18.812 1 91.31 81 THR A CA 1
ATOM 569 C C . THR A 1 81 ? 15.375 3.984 19.781 1 91.31 81 THR A C 1
ATOM 571 O O . THR A 1 81 ? 15.789 3.02 20.422 1 91.31 81 THR A O 1
ATOM 574 N N . PHE A 1 82 ? 14.25 4.52 19.953 1 94.75 82 PHE A N 1
ATOM 575 C CA . PHE A 1 82 ? 13.164 3.842 20.656 1 94.75 82 PHE A CA 1
ATOM 576 C C . PHE A 1 82 ? 12.648 2.668 19.828 1 94.75 82 PHE A C 1
ATOM 578 O O . PHE A 1 82 ? 12.492 1.561 20.359 1 94.75 82 PHE A O 1
ATOM 585 N N . LEU A 1 83 ? 12.367 2.869 18.531 1 96.12 83 LEU A N 1
ATOM 586 C CA . LEU A 1 83 ? 11.953 1.8 17.625 1 96.12 83 LEU A CA 1
ATOM 587 C C . LEU A 1 83 ? 13.102 0.837 17.359 1 96.12 83 LEU A C 1
ATOM 589 O O . LEU A 1 83 ? 14.242 1.265 17.156 1 96.12 83 LEU A O 1
ATOM 593 N N . PRO A 1 84 ? 12.781 -0.453 17.406 1 92.25 84 PRO A N 1
ATOM 594 C CA . PRO A 1 84 ? 13.781 -1.386 16.875 1 92.25 84 PRO A CA 1
ATOM 595 C C . PRO A 1 84 ? 14.125 -1.113 15.422 1 92.25 84 PRO A C 1
ATOM 597 O O . PRO A 1 84 ? 13.281 -0.639 14.656 1 92.25 84 PRO A O 1
ATOM 600 N N . PRO A 1 85 ? 15.312 -1.445 15.008 1 88.25 85 PRO A N 1
ATOM 601 C CA . PRO A 1 85 ? 15.75 -1.149 13.641 1 88.25 85 PRO A CA 1
ATOM 602 C C . PRO A 1 85 ? 14.836 -1.768 12.578 1 88.25 85 PRO A C 1
ATOM 604 O O . PRO A 1 85 ? 14.586 -1.15 11.547 1 88.25 85 PRO A O 1
ATOM 607 N N . ASP A 1 86 ? 14.398 -2.996 12.812 1 90.62 86 ASP A N 1
ATOM 608 C CA . ASP A 1 86 ? 13.523 -3.639 11.836 1 90.62 86 ASP A CA 1
ATOM 609 C C . ASP A 1 86 ? 12.188 -2.908 11.727 1 90.62 86 ASP A C 1
ATOM 611 O O . ASP A 1 86 ? 11.586 -2.855 10.648 1 90.62 86 ASP A O 1
ATOM 615 N N . ALA A 1 87 ? 11.703 -2.314 12.859 1 95.38 87 ALA A N 1
ATOM 616 C CA . ALA A 1 87 ? 10.469 -1.54 12.852 1 95.38 87 ALA A CA 1
ATOM 617 C C . ALA A 1 87 ? 10.633 -0.252 12.047 1 95.38 87 ALA A C 1
ATOM 619 O O . ALA A 1 87 ? 9.719 0.163 11.328 1 95.38 87 ALA A O 1
ATOM 620 N N . ILE A 1 88 ? 11.773 0.376 12.203 1 95.31 88 ILE A N 1
ATOM 621 C CA . ILE A 1 88 ? 12.055 1.587 11.438 1 95.31 88 ILE A CA 1
ATOM 622 C C . ILE A 1 88 ? 12.062 1.264 9.945 1 95.31 88 ILE A C 1
ATOM 624 O O . ILE A 1 88 ? 11.484 1.998 9.148 1 95.31 88 ILE A O 1
ATOM 628 N N . ALA A 1 89 ? 12.672 0.142 9.586 1 93.69 89 ALA A N 1
ATOM 629 C CA . ALA A 1 89 ? 12.719 -0.278 8.188 1 93.69 89 ALA A CA 1
ATOM 630 C C . ALA A 1 89 ? 11.312 -0.558 7.652 1 93.69 89 ALA A C 1
ATOM 632 O O . ALA A 1 89 ? 10.961 -0.101 6.562 1 93.69 89 ALA A O 1
ATOM 633 N N . ARG A 1 90 ? 10.516 -1.274 8.43 1 95.62 90 ARG A N 1
ATOM 634 C CA . ARG A 1 90 ? 9.156 -1.601 8.023 1 95.62 90 ARG A CA 1
ATOM 635 C C . ARG A 1 90 ? 8.289 -0.345 7.938 1 95.62 90 ARG A C 1
ATOM 637 O O . ARG A 1 90 ? 7.324 -0.3 7.176 1 95.62 90 ARG A O 1
ATOM 644 N N . GLY A 1 91 ? 8.711 0.661 8.695 1 97 91 GLY A N 1
ATOM 645 C CA . GLY A 1 91 ? 7.922 1.878 8.789 1 97 91 GLY A CA 1
ATOM 646 C C . GLY A 1 91 ? 7.957 2.713 7.527 1 97 91 GLY A C 1
ATOM 647 O O . GLY A 1 91 ? 7.121 3.598 7.336 1 97 91 GLY A O 1
ATOM 648 N N . THR A 1 92 ? 8.93 2.512 6.688 1 94.38 92 THR A N 1
ATOM 649 C CA . THR A 1 92 ? 8.906 3.111 5.359 1 94.38 92 THR A CA 1
ATOM 650 C C . THR A 1 92 ? 8.266 2.164 4.348 1 94.38 92 THR A C 1
ATOM 652 O O . THR A 1 92 ? 8.961 1.404 3.672 1 94.38 92 THR A O 1
ATOM 655 N N . SER A 1 93 ? 6.996 2.244 4.23 1 92.81 93 SER A N 1
ATOM 656 C CA . SER A 1 93 ? 6.25 1.296 3.412 1 92.81 93 SER A CA 1
ATOM 657 C C . SER A 1 93 ? 6.426 1.593 1.926 1 92.81 93 SER A C 1
ATOM 659 O O . SER A 1 93 ? 6.238 0.711 1.085 1 92.81 93 SER A O 1
ATOM 661 N N . ASN A 1 94 ? 6.742 2.836 1.59 1 94.19 94 ASN A N 1
ATOM 662 C CA . ASN A 1 94 ? 7.062 3.289 0.24 1 94.19 94 ASN A CA 1
ATOM 663 C C . ASN A 1 94 ? 8 4.492 0.259 1 94.19 94 ASN A C 1
ATOM 665 O O . ASN A 1 94 ? 7.699 5.508 0.887 1 94.19 94 ASN A O 1
ATOM 669 N N . TYR A 1 95 ? 9.078 4.332 -0.401 1 95.25 95 TYR A N 1
ATOM 670 C CA . TYR A 1 95 ? 9.984 5.48 -0.474 1 95.25 95 TYR A CA 1
ATOM 671 C C . TYR A 1 95 ? 9.93 6.129 -1.852 1 95.25 95 TYR A C 1
ATOM 673 O O . TYR A 1 95 ? 10.328 7.281 -2.018 1 95.25 95 TYR A O 1
ATOM 681 N N . GLY A 1 96 ? 9.344 5.395 -2.898 1 94.38 96 GLY A N 1
ATOM 682 C CA . GLY A 1 96 ? 9.336 5.887 -4.266 1 94.38 96 GLY A CA 1
ATOM 683 C C . GLY A 1 96 ? 10.719 5.949 -4.891 1 94.38 96 GLY A C 1
ATOM 684 O O . GLY A 1 96 ? 11.586 5.145 -4.555 1 94.38 96 GLY A O 1
ATOM 685 N N . SER A 1 97 ? 10.891 6.844 -5.816 1 92.69 97 SER A N 1
ATOM 686 C CA . SER A 1 97 ? 12.211 7.023 -6.418 1 92.69 97 SER A CA 1
ATOM 687 C C . SER A 1 97 ? 13.188 7.656 -5.434 1 92.69 97 SER A C 1
ATOM 689 O O . SER A 1 97 ? 14.398 7.465 -5.539 1 92.69 97 SER A O 1
ATOM 691 N N . GLY A 1 98 ? 12.648 8.445 -4.504 1 93.19 98 GLY A N 1
ATOM 692 C CA . GLY A 1 98 ? 13.453 9.156 -3.523 1 93.19 98 GLY A CA 1
ATOM 693 C C . GLY A 1 98 ? 14.125 10.391 -4.09 1 93.19 98 GLY A C 1
ATOM 694 O O . GLY A 1 98 ? 14.969 11.008 -3.428 1 93.19 98 GLY A O 1
ATOM 695 N N . ASP A 1 99 ? 13.703 10.789 -5.305 1 91.62 99 ASP A N 1
ATOM 696 C CA . ASP A 1 99 ? 14.398 11.875 -6 1 91.62 99 ASP A CA 1
ATOM 697 C C . ASP A 1 99 ? 14.281 13.18 -5.227 1 91.62 99 ASP A C 1
ATOM 699 O O . ASP A 1 99 ? 15.281 13.875 -5.012 1 91.62 99 ASP A O 1
ATOM 703 N N . ARG A 1 100 ? 13.086 13.531 -4.824 1 94.06 100 ARG A N 1
ATOM 704 C CA . ARG A 1 100 ? 12.883 14.781 -4.105 1 94.06 100 ARG A CA 1
ATOM 705 C C . ARG A 1 100 ? 13.516 14.727 -2.721 1 94.06 100 ARG A C 1
ATOM 707 O O . ARG A 1 100 ? 14.008 15.742 -2.215 1 94.06 100 ARG A O 1
ATOM 714 N N . MET A 1 101 ? 13.539 13.562 -2.109 1 95 101 MET A N 1
ATOM 715 C CA . MET A 1 101 ? 14.203 13.398 -0.822 1 95 101 MET A CA 1
ATOM 716 C C . MET A 1 101 ? 15.711 13.57 -0.963 1 95 101 MET A C 1
ATOM 718 O O . MET A 1 101 ? 16.359 14.102 -0.062 1 95 101 MET A O 1
ATOM 722 N N . GLU A 1 102 ? 16.234 13.047 -2.047 1 91.75 102 GLU A N 1
ATOM 723 C CA . GLU A 1 102 ? 17.656 13.219 -2.312 1 91.75 102 GLU A CA 1
ATOM 724 C C . GLU A 1 102 ? 18 14.695 -2.504 1 91.75 102 GLU A C 1
ATOM 726 O O . GLU A 1 102 ? 19.047 15.156 -2.061 1 91.75 102 GLU A O 1
ATOM 731 N N . ARG A 1 103 ? 17.141 15.414 -3.195 1 92.12 103 ARG A N 1
ATOM 732 C CA . ARG A 1 103 ? 17.344 16.844 -3.361 1 92.12 103 ARG A CA 1
ATOM 733 C C . ARG A 1 103 ? 17.391 17.562 -2.012 1 92.12 103 ARG A C 1
ATOM 735 O O . ARG A 1 103 ? 18.203 18.453 -1.803 1 92.12 103 ARG A O 1
ATOM 742 N N . LEU A 1 104 ? 16.469 17.188 -1.17 1 95 104 LEU A N 1
ATOM 743 C CA . LEU A 1 104 ? 16.516 17.703 0.199 1 95 104 LEU A CA 1
ATOM 744 C C . LEU A 1 104 ? 17.844 17.328 0.86 1 95 104 LEU A C 1
ATOM 746 O O . LEU A 1 104 ? 18.453 18.156 1.546 1 95 104 LEU A O 1
ATOM 750 N N . GLY A 1 105 ? 18.266 16.094 0.628 1 92.31 105 GLY A N 1
ATOM 751 C CA . GLY A 1 105 ? 19.531 15.609 1.165 1 92.31 105 GLY A CA 1
ATOM 752 C C . GLY A 1 105 ? 20.734 16.422 0.689 1 92.31 105 GLY A C 1
ATOM 753 O O . GLY A 1 105 ? 21.641 16.688 1.464 1 92.31 105 GLY A O 1
ATOM 754 N N . HIS A 1 106 ? 20.719 16.812 -0.535 1 88.88 106 HIS A N 1
ATOM 755 C CA . HIS A 1 106 ? 21.797 17.625 -1.076 1 88.88 106 HIS A CA 1
ATOM 756 C C . HIS A 1 106 ? 21.875 18.969 -0.354 1 88.88 106 HIS A C 1
ATOM 758 O O . HIS A 1 106 ? 22.969 19.438 -0.015 1 88.88 106 HIS A O 1
ATOM 764 N N . LYS A 1 107 ? 20.719 19.609 -0.118 1 91.62 107 LYS A N 1
ATOM 765 C CA . LYS A 1 107 ? 20.703 20.875 0.586 1 91.62 107 LYS A CA 1
ATOM 766 C C . LYS A 1 107 ? 21.266 20.75 1.996 1 91.62 107 LYS A C 1
ATOM 768 O O . LYS A 1 107 ? 22.094 21.562 2.426 1 91.62 107 LYS A O 1
ATOM 773 N N . LEU A 1 108 ? 20.844 19.719 2.648 1 90.12 108 LEU A N 1
ATOM 774 C CA . LEU A 1 108 ? 21.297 19.5 4.02 1 90.12 108 LEU A CA 1
ATOM 775 C C . LEU A 1 108 ? 22.797 19.203 4.066 1 90.12 108 LEU A C 1
ATOM 777 O O . LEU A 1 108 ? 23.5 19.703 4.938 1 90.12 108 LEU A O 1
ATOM 781 N N . LEU A 1 109 ? 23.25 18.422 3.115 1 82.69 109 LEU A N 1
ATOM 782 C CA . LEU A 1 109 ? 24.656 18.062 3.049 1 82.69 109 LEU A CA 1
ATOM 783 C C . LEU A 1 109 ? 25.516 19.297 2.777 1 82.69 109 LEU A C 1
ATOM 785 O O . LEU A 1 109 ? 26.672 19.375 3.227 1 82.69 109 LEU A O 1
ATOM 789 N N . GLN A 1 110 ? 24.953 20.203 2.107 1 82.38 110 GLN A N 1
ATOM 790 C CA . GLN A 1 110 ? 25.688 21.406 1.742 1 82.38 110 GLN A CA 1
ATOM 791 C C . GLN A 1 110 ? 25.609 22.453 2.846 1 82.38 110 GLN A C 1
ATOM 793 O O . GLN A 1 110 ? 26.141 23.547 2.705 1 82.38 110 GLN A O 1
ATOM 798 N N . GLY A 1 111 ? 24.891 22.141 3.857 1 86.44 111 GLY A N 1
ATOM 799 C CA . GLY A 1 111 ? 24.781 23.062 4.98 1 86.44 111 GLY A CA 1
ATOM 800 C C . GLY A 1 111 ? 23.828 24.219 4.727 1 86.44 111 GLY A C 1
ATOM 801 O O . GLY A 1 111 ? 23.938 25.281 5.348 1 86.44 111 GLY A O 1
ATOM 802 N N . GLN A 1 112 ? 22.984 24.047 3.818 1 90.62 112 GLN A N 1
ATOM 803 C CA . GLN A 1 112 ? 21.984 25.062 3.518 1 90.62 112 GLN A CA 1
ATOM 804 C C . GLN A 1 112 ? 20.781 24.953 4.445 1 90.62 112 GLN A C 1
ATOM 806 O O . GLN A 1 112 ? 20.453 23.875 4.93 1 90.62 112 GLN A O 1
ATOM 811 N N . PRO A 1 113 ? 20.203 26.062 4.707 1 94.06 113 PRO A N 1
ATOM 812 C CA . PRO A 1 113 ? 18.984 26 5.523 1 94.06 113 PRO A CA 1
ATOM 813 C C . PRO A 1 113 ? 17.797 25.375 4.773 1 94.06 113 PRO A C 1
ATOM 815 O O . PRO A 1 11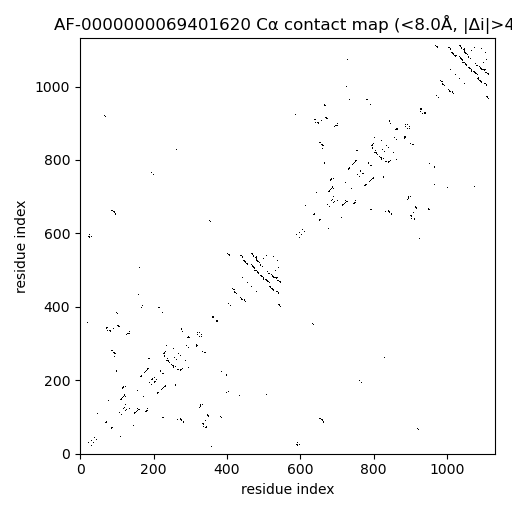3 ? 17.75 25.453 3.543 1 94.06 113 PRO A O 1
ATOM 818 N N . VAL A 1 114 ? 16.938 24.781 5.492 1 97.06 114 VAL A N 1
ATOM 819 C CA . VAL A 1 114 ? 15.742 24.219 4.871 1 97.06 114 VAL A CA 1
ATOM 820 C C . VAL A 1 114 ? 14.492 24.734 5.578 1 97.06 114 VAL A C 1
ATOM 822 O O . VAL A 1 114 ? 14.547 25.094 6.754 1 97.06 114 VAL A O 1
ATOM 825 N N . THR A 1 115 ? 13.43 24.859 4.848 1 97.44 115 THR A N 1
ATOM 826 C CA . THR A 1 115 ? 12.094 25.141 5.363 1 97.44 115 THR A CA 1
ATOM 827 C C . THR A 1 115 ? 11.234 23.875 5.363 1 97.44 115 THR A C 1
ATOM 829 O O . THR A 1 115 ? 11.047 23.25 4.32 1 97.44 115 THR A O 1
ATOM 832 N N . VAL A 1 116 ? 10.758 23.5 6.562 1 98.25 116 VAL A N 1
ATOM 833 C CA . VAL A 1 116 ? 9.938 22.297 6.711 1 98.25 116 VAL A CA 1
ATOM 834 C C . VAL A 1 116 ? 8.539 22.688 7.199 1 98.25 116 VAL A C 1
ATOM 836 O O . VAL A 1 116 ? 8.406 23.422 8.18 1 98.25 116 VAL A O 1
ATOM 839 N N . ALA A 1 117 ? 7.523 22.234 6.512 1 97.81 117 ALA A N 1
ATOM 840 C CA . ALA A 1 117 ? 6.141 22.484 6.914 1 97.81 117 ALA A CA 1
ATOM 841 C C . ALA A 1 117 ? 5.438 21.188 7.293 1 97.81 117 ALA A C 1
ATOM 843 O O . ALA A 1 117 ? 5.52 20.188 6.562 1 97.81 117 ALA A O 1
ATOM 844 N N . PHE A 1 118 ? 4.801 21.188 8.453 1 97.88 118 PHE A N 1
ATOM 845 C CA . PHE A 1 118 ? 4.004 20.047 8.906 1 97.88 118 PHE A CA 1
ATOM 846 C C . PHE A 1 118 ? 2.514 20.375 8.82 1 97.88 118 PHE A C 1
ATOM 848 O O . PHE A 1 118 ? 2.051 21.375 9.375 1 97.88 118 PHE A O 1
ATOM 855 N N . LEU A 1 119 ? 1.806 19.609 8.07 1 96.31 119 LEU A N 1
ATOM 856 C CA . LEU A 1 119 ? 0.352 19.703 8 1 96.31 119 LEU A CA 1
ATOM 857 C C . LEU A 1 119 ? -0.305 18.453 8.57 1 96.31 119 LEU A C 1
ATOM 859 O O . LEU A 1 119 ? 0.11 17.328 8.266 1 96.31 119 LEU A O 1
ATOM 863 N N . GLY A 1 120 ? -1.285 18.641 9.383 1 94.12 120 GLY A N 1
ATOM 864 C CA . GLY A 1 120 ? -1.968 17.516 10 1 94.12 120 GLY A CA 1
ATOM 865 C C . GLY A 1 120 ? -3.012 17.922 11.016 1 94.12 120 GLY A C 1
ATOM 866 O O . GLY A 1 120 ? -3.396 19.094 11.078 1 94.12 120 GLY A O 1
ATOM 867 N N . GLY A 1 121 ? -3.527 16.938 11.75 1 90.19 121 GLY A N 1
ATOM 868 C CA . GLY A 1 121 ? -4.531 17.188 12.766 1 90.19 121 GLY A CA 1
ATOM 869 C C . GLY A 1 121 ? -3.941 17.391 14.148 1 90.19 121 GLY A C 1
ATOM 870 O O . GLY A 1 121 ? -2.943 18.109 14.312 1 90.19 121 GLY A O 1
ATOM 871 N N . SER A 1 122 ? -4.629 16.922 15.141 1 90.56 122 SER A N 1
ATOM 872 C CA . SER A 1 122 ? -4.246 17.109 16.531 1 90.56 122 SER A CA 1
ATOM 873 C C . SER A 1 122 ? -2.893 16.484 16.828 1 90.56 122 SER A C 1
ATOM 875 O O . SER A 1 122 ? -2.143 16.969 17.672 1 90.56 122 SER A O 1
ATOM 877 N N . ILE A 1 123 ? -2.553 15.383 16.188 1 94.31 123 ILE A N 1
ATOM 878 C CA . ILE A 1 123 ? -1.283 14.703 16.422 1 94.31 123 ILE A CA 1
ATOM 879 C C . ILE A 1 123 ? -0.128 15.602 15.984 1 94.31 123 ILE A C 1
ATOM 881 O O . ILE A 1 123 ? 0.852 15.758 16.719 1 94.31 123 ILE A O 1
ATOM 885 N N . THR A 1 124 ? -0.258 16.156 14.844 1 95.38 124 THR A N 1
ATOM 886 C CA . THR A 1 124 ? 0.74 17.094 14.328 1 95.38 124 THR A CA 1
ATOM 887 C C . THR A 1 124 ? 0.784 18.359 15.172 1 95.38 124 THR A C 1
ATOM 889 O O . THR A 1 12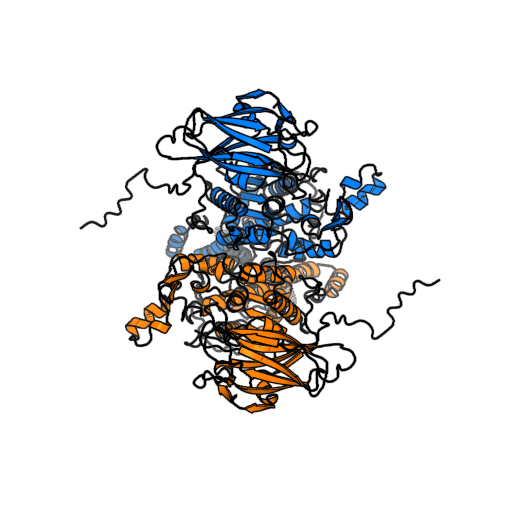4 ? 1.857 18.922 15.414 1 95.38 124 THR A O 1
ATOM 892 N N . TRP A 1 125 ? -0.404 18.766 15.602 1 90.25 125 TRP A N 1
ATOM 893 C CA . TRP A 1 125 ? -0.458 19.906 16.5 1 90.25 125 TRP A CA 1
ATOM 894 C C . TRP A 1 125 ? 0.345 19.656 17.766 1 90.25 125 TRP A C 1
ATOM 896 O O . TRP A 1 125 ? 0.95 20.578 18.328 1 90.25 125 TRP A O 1
ATOM 906 N N . GLY A 1 126 ? 0.333 18.406 18.281 1 92.06 126 GLY A N 1
ATOM 907 C CA . GLY A 1 126 ? 1.188 18.062 19.406 1 92.06 126 GLY A CA 1
ATOM 908 C C . GLY A 1 126 ? 0.437 17.406 20.547 1 92.06 126 GLY A C 1
ATOM 909 O O . GLY A 1 126 ? 0.993 17.203 21.641 1 92.06 126 GLY A O 1
ATOM 910 N N . ARG A 1 127 ? -0.809 17.047 20.312 1 90.19 127 ARG A N 1
ATOM 911 C CA . ARG A 1 127 ? -1.568 16.406 21.375 1 90.19 127 ARG A CA 1
ATOM 912 C C . ARG A 1 127 ? -0.875 15.133 21.859 1 90.19 127 ARG A C 1
ATOM 914 O O . ARG A 1 127 ? -0.46 14.297 21.047 1 90.19 127 ARG A O 1
ATOM 921 N N . GLY A 1 128 ? -0.724 15.062 23.156 1 93.38 128 GLY A N 1
ATOM 922 C CA . GLY A 1 128 ? -0.059 13.922 23.75 1 93.38 128 GLY A CA 1
ATOM 923 C C . GLY A 1 128 ? 1.429 14.133 23.969 1 93.38 128 GLY A C 1
ATOM 924 O O . GLY A 1 128 ? 2.086 13.344 24.641 1 93.38 128 GLY A O 1
ATOM 925 N N . GLY A 1 129 ? 1.974 15.133 23.359 1 92.88 129 GLY A N 1
ATOM 926 C CA . GLY A 1 129 ? 3.375 15.484 23.531 1 92.88 129 GLY A CA 1
ATOM 927 C C . GLY A 1 129 ? 3.609 16.484 24.641 1 92.88 129 GLY A C 1
ATOM 928 O O . GLY A 1 129 ? 4.172 17.562 24.422 1 92.88 129 GLY A O 1
ATOM 929 N N . TYR A 1 130 ? 3.305 16.219 25.828 1 89.12 130 TYR A N 1
ATOM 930 C CA . TYR A 1 130 ? 3.17 17.203 26.891 1 89.12 130 TYR A CA 1
ATOM 931 C C . TYR A 1 130 ? 4.422 17.234 27.766 1 89.12 130 TYR A C 1
ATOM 933 O O . TYR A 1 130 ? 4.527 18.062 28.672 1 89.12 130 TYR A O 1
ATOM 941 N N . GLU A 1 131 ? 5.332 16.375 27.484 1 90.56 131 GLU A N 1
ATOM 942 C CA . GLU A 1 131 ? 6.602 16.453 28.203 1 90.56 131 GLU A CA 1
ATOM 943 C C . GLU A 1 131 ? 7.676 17.125 27.359 1 90.56 131 GLU A C 1
ATOM 945 O O . GLU A 1 131 ? 8.875 16.969 27.609 1 90.56 131 GLU A O 1
ATOM 950 N N . GLY A 1 132 ? 7.098 17.953 26.328 1 78.88 132 GLY A N 1
ATOM 951 C CA . GLY A 1 132 ? 7.945 18.828 25.531 1 78.88 132 GLY A CA 1
ATOM 952 C C . GLY A 1 132 ? 8.562 18.125 24.344 1 78.88 132 GLY A C 1
ATOM 953 O O . GLY A 1 132 ? 9.469 18.656 23.688 1 78.88 132 GLY A O 1
ATOM 954 N N . ALA A 1 133 ? 7.992 17.031 24.078 1 87.12 133 ALA A N 1
ATOM 955 C CA . ALA A 1 133 ? 8.656 16.297 23 1 87.12 133 ALA A CA 1
ATOM 956 C C . ALA A 1 133 ? 7.645 15.742 22 1 87.12 133 ALA A C 1
ATOM 958 O O . ALA A 1 133 ? 7.555 14.531 21.797 1 87.12 133 ALA A O 1
ATOM 959 N N . PRO A 1 134 ? 6.758 16.578 21.469 1 94.94 134 PRO A N 1
ATOM 960 C CA . PRO A 1 134 ? 6 16.047 20.328 1 94.94 134 PRO A CA 1
ATOM 961 C C . PRO A 1 134 ? 6.879 15.773 19.109 1 94.94 134 PRO A C 1
ATOM 963 O O . PRO A 1 134 ? 8.047 16.172 19.078 1 94.94 134 PRO A O 1
ATOM 966 N N . PHE A 1 135 ? 6.34 15.055 18.141 1 97.44 135 PHE A N 1
ATOM 967 C CA . PHE A 1 135 ? 7.215 14.531 17.094 1 97.44 135 PHE A CA 1
ATOM 968 C C . PHE A 1 135 ? 7.805 15.664 16.266 1 97.44 135 PHE A C 1
ATOM 970 O O . PHE A 1 135 ? 8.938 15.57 15.797 1 97.44 135 PHE A O 1
ATOM 977 N N . VAL A 1 136 ? 7.086 16.812 16.078 1 97 136 VAL A N 1
ATOM 978 C CA . VAL A 1 136 ? 7.602 17.938 15.32 1 97 136 VAL A CA 1
ATOM 979 C C . VAL A 1 136 ? 8.797 18.562 16.047 1 97 136 VAL A C 1
ATOM 981 O O . VAL A 1 136 ? 9.812 18.875 15.43 1 97 136 VAL A O 1
ATOM 984 N N . THR A 1 137 ? 8.672 18.703 17.359 1 96.12 137 THR A N 1
ATOM 985 C CA . THR A 1 137 ? 9.766 19.25 18.172 1 96.12 137 THR A CA 1
ATOM 986 C C . THR A 1 137 ? 10.969 18.312 18.141 1 96.12 137 THR A C 1
ATOM 988 O O . THR A 1 137 ? 12.109 18.766 18.016 1 96.12 137 THR A O 1
ATOM 991 N N . ARG A 1 138 ? 10.734 17.062 18.281 1 95.19 138 ARG A N 1
ATOM 992 C CA . ARG A 1 138 ? 11.812 16.078 18.234 1 95.19 138 ARG A CA 1
ATOM 993 C C . ARG A 1 138 ? 12.539 16.125 16.891 1 95.19 138 ARG A C 1
ATOM 995 O O . ARG A 1 138 ? 13.766 16.047 16.844 1 95.19 138 ARG A O 1
ATOM 1002 N N . PHE A 1 139 ? 11.773 16.219 15.859 1 96.75 139 PHE A N 1
ATOM 1003 C CA . PHE A 1 139 ? 12.375 16.328 14.531 1 96.75 139 PHE A CA 1
ATOM 1004 C C . PHE A 1 139 ? 13.219 17.594 14.414 1 96.75 139 PHE A C 1
ATOM 1006 O O . PHE A 1 139 ? 14.336 17.547 13.898 1 96.75 139 PHE A O 1
ATOM 1013 N N . THR A 1 140 ? 12.648 18.688 14.875 1 95.88 140 THR A N 1
ATOM 1014 C CA . THR A 1 140 ? 13.328 19.969 14.797 1 95.88 140 THR A CA 1
ATOM 1015 C C . THR A 1 140 ? 14.648 19.922 15.562 1 95.88 140 THR A C 1
ATOM 1017 O O . THR A 1 140 ? 15.672 20.406 15.07 1 95.88 140 THR A O 1
ATOM 1020 N N . THR A 1 141 ? 14.602 19.344 16.734 1 93.81 141 THR A N 1
ATOM 1021 C CA . THR A 1 141 ? 15.805 19.203 17.547 1 93.81 141 THR A CA 1
ATOM 1022 C C . THR A 1 141 ? 16.859 18.375 16.812 1 93.81 141 THR A C 1
ATOM 1024 O O . THR A 1 141 ? 18.031 18.75 16.781 1 93.81 141 THR A O 1
ATOM 1027 N N . TRP A 1 142 ? 16.406 17.25 16.266 1 93.94 142 TRP A N 1
ATOM 1028 C CA . TRP A 1 142 ? 17.312 16.391 15.523 1 93.94 142 TRP A CA 1
ATOM 1029 C C . TRP A 1 142 ? 17.906 17.125 14.32 1 93.94 142 TRP A C 1
ATOM 1031 O O . TRP A 1 142 ? 19.109 17.031 14.07 1 93.94 142 TRP A O 1
ATOM 1041 N N . LEU A 1 143 ? 17.031 17.844 13.562 1 93.81 143 LEU A N 1
ATOM 1042 C CA . LEU A 1 143 ? 17.453 18.578 12.383 1 93.81 143 LEU A CA 1
ATOM 1043 C C . LEU A 1 143 ? 18.547 19.594 12.727 1 93.81 143 LEU A C 1
ATOM 1045 O O . LEU A 1 143 ? 19.578 19.656 12.062 1 93.81 143 LEU A O 1
ATOM 1049 N N . ASN A 1 144 ? 18.359 20.328 13.805 1 91.56 144 ASN A N 1
ATOM 1050 C CA . ASN A 1 144 ? 19.297 21.359 14.219 1 91.56 144 ASN A CA 1
ATOM 1051 C C . ASN A 1 144 ? 20.594 20.766 14.742 1 91.56 144 ASN A C 1
ATOM 1053 O O . ASN A 1 144 ? 21.672 21.344 14.57 1 91.56 144 ASN A O 1
ATOM 1057 N N . ALA A 1 145 ? 20.484 19.594 15.344 1 87.88 145 ALA A N 1
ATOM 1058 C CA . ALA A 1 145 ? 21.672 18.938 15.906 1 87.88 145 ALA A CA 1
ATOM 1059 C C . ALA A 1 145 ? 22.5 18.281 14.805 1 87.88 145 ALA A C 1
ATOM 1061 O O . ALA A 1 145 ? 23.734 18.297 14.859 1 87.88 145 ALA A O 1
ATOM 1062 N N . THR A 1 146 ? 21.844 17.688 13.859 1 87.5 146 THR A N 1
ATOM 1063 C CA . THR A 1 146 ? 22.516 16.891 12.836 1 87.5 146 THR A CA 1
ATOM 1064 C C . THR A 1 146 ? 23 17.766 11.688 1 87.5 146 THR A C 1
ATOM 1066 O O . THR A 1 146 ? 24.047 17.516 11.102 1 87.5 146 THR A O 1
ATOM 1069 N N . PHE A 1 147 ? 22.156 18.781 11.375 1 89.31 147 PHE A N 1
ATOM 1070 C CA . PHE A 1 147 ? 22.469 19.719 10.297 1 89.31 147 PHE A CA 1
ATOM 1071 C C . PHE A 1 147 ? 22.328 21.156 10.773 1 89.31 147 PHE A C 1
ATOM 1073 O O . PHE A 1 147 ? 21.453 21.891 10.312 1 89.31 147 PHE A O 1
ATOM 1080 N N . PRO A 1 148 ? 23.297 21.578 11.531 1 88.94 148 PRO A N 1
ATOM 1081 C CA . PRO A 1 148 ? 23.141 22.891 12.188 1 88.94 148 PRO A CA 1
ATOM 1082 C C . PRO A 1 148 ? 23.125 24.047 11.195 1 88.94 148 PRO A C 1
ATOM 1084 O O . PRO A 1 148 ? 24 24.125 10.32 1 88.94 148 PRO A O 1
ATOM 1087 N N . HIS A 1 149 ? 22.141 24.781 11.273 1 90.44 149 HIS A N 1
ATOM 1088 C CA . HIS A 1 149 ? 22 26.047 10.57 1 90.44 149 HIS A CA 1
ATOM 1089 C C . HIS A 1 149 ? 21 26.969 11.266 1 90.44 149 HIS A C 1
ATOM 1091 O O . HIS A 1 149 ? 19.891 26.547 11.594 1 90.44 149 HIS A O 1
ATOM 1097 N N . PRO A 1 150 ? 21.328 28.219 11.461 1 90.88 150 PRO A N 1
ATOM 1098 C CA . PRO A 1 150 ? 20.469 29.109 12.234 1 90.88 150 PRO A CA 1
ATOM 1099 C C . PRO A 1 150 ? 19.188 29.5 11.477 1 90.88 150 PRO A C 1
ATOM 1101 O O . PRO A 1 150 ? 18.219 29.938 12.094 1 90.88 150 PRO A O 1
ATOM 1104 N N . ASP A 1 151 ? 19.219 29.297 10.141 1 92.94 151 ASP A N 1
ATOM 1105 C CA . ASP A 1 151 ? 18.109 29.812 9.344 1 92.94 151 ASP A CA 1
ATOM 1106 C C . ASP A 1 151 ? 17.125 28.703 8.984 1 92.94 151 ASP A C 1
ATOM 1108 O O . ASP A 1 151 ? 16.219 28.906 8.172 1 92.94 151 ASP A O 1
ATOM 1112 N N . HIS A 1 152 ? 17.25 27.5 9.586 1 95.88 152 HIS A N 1
ATOM 1113 C CA . HIS A 1 152 ? 16.203 26.516 9.406 1 95.88 152 HIS A CA 1
ATOM 1114 C C . HIS A 1 152 ? 14.844 27.062 9.836 1 95.88 152 HIS A C 1
ATOM 1116 O O . HIS A 1 152 ? 14.75 27.781 10.836 1 95.88 152 HIS A O 1
ATOM 1122 N N . ARG A 1 153 ? 13.875 26.891 9.062 1 96.69 153 ARG A N 1
ATOM 1123 C CA . ARG A 1 153 ? 12.508 27.266 9.406 1 96.69 153 ARG A CA 1
ATOM 1124 C C . ARG A 1 153 ? 11.594 26.047 9.461 1 96.69 153 ARG A C 1
ATOM 1126 O O . ARG A 1 153 ? 11.422 25.359 8.453 1 96.69 153 ARG A O 1
ATOM 1133 N N . VAL A 1 154 ? 11.102 25.734 10.633 1 96.88 154 VAL A N 1
ATOM 1134 C CA . VAL A 1 154 ? 10.141 24.641 10.805 1 96.88 154 VAL A CA 1
ATOM 1135 C C . VAL A 1 154 ? 8.789 25.219 11.219 1 96.88 154 VAL A C 1
ATOM 1137 O O . VAL A 1 154 ? 8.672 25.875 12.266 1 96.88 154 VAL A O 1
ATOM 1140 N N . VAL A 1 155 ? 7.785 25 10.414 1 94.94 155 VAL A N 1
ATOM 1141 C CA . VAL A 1 155 ? 6.449 25.531 10.648 1 94.94 155 VAL A CA 1
ATOM 1142 C C . VAL A 1 155 ? 5.473 24.391 10.945 1 94.94 155 VAL A C 1
ATOM 1144 O O . VAL A 1 155 ? 5.34 23.469 10.148 1 94.94 155 VAL A O 1
ATOM 1147 N N . ASN A 1 156 ? 4.871 24.391 12.062 1 93.81 156 ASN A N 1
ATOM 1148 C CA . ASN A 1 156 ? 3.807 23.453 12.422 1 93.81 156 ASN A CA 1
ATOM 1149 C C . ASN A 1 156 ? 2.428 24.047 12.141 1 93.81 156 ASN A C 1
ATOM 1151 O O . ASN A 1 156 ? 1.969 24.938 12.859 1 93.81 156 ASN A O 1
ATOM 1155 N N . LEU A 1 157 ? 1.78 23.547 11.156 1 89.94 157 LEU A N 1
ATOM 1156 C CA . LEU A 1 157 ? 0.466 24.047 10.766 1 89.94 157 LEU A CA 1
ATOM 1157 C C . LEU A 1 157 ? -0.634 23.094 11.219 1 89.94 157 LEU A C 1
ATOM 1159 O O . LEU A 1 157 ? -1.744 23.109 10.688 1 89.94 157 LEU A O 1
ATOM 1163 N N . GLY A 1 158 ? -0.303 22.219 12.164 1 89.69 158 GLY A N 1
ATOM 1164 C CA . GLY A 1 158 ? -1.302 21.297 12.695 1 89.69 158 GLY A CA 1
ATOM 1165 C C . GLY A 1 158 ? -2.506 22 13.289 1 89.69 158 GLY A C 1
ATOM 1166 O O . GLY A 1 158 ? -2.361 23.031 13.953 1 89.69 158 GLY A O 1
ATOM 1167 N N . LEU A 1 159 ? -3.688 21.5 12.945 1 81.94 159 LEU A N 1
ATOM 1168 C CA . LEU A 1 159 ? -4.953 21.984 13.477 1 81.94 159 LEU A CA 1
ATOM 1169 C C . LEU A 1 159 ? -5.809 20.844 13.992 1 81.94 159 LEU A C 1
ATOM 1171 O O . LEU A 1 159 ? -6.109 19.906 13.242 1 81.94 159 LEU A O 1
ATOM 1175 N N . PRO A 1 160 ? -6.176 20.875 15.219 1 82.88 160 PRO A N 1
ATOM 1176 C CA . PRO A 1 160 ? -6.945 19.75 15.758 1 82.88 160 PRO A CA 1
ATOM 1177 C C . PRO A 1 160 ? -8.266 19.531 15.023 1 82.88 160 PRO A C 1
ATOM 1179 O O . PRO A 1 160 ? -8.922 20.5 14.625 1 82.88 160 PRO A O 1
ATOM 1182 N N . ALA A 1 161 ? -8.648 18.266 14.82 1 80.44 161 ALA A N 1
ATOM 1183 C CA . ALA A 1 161 ? -9.961 17.797 14.367 1 80.44 161 ALA A CA 1
ATOM 1184 C C . ALA A 1 161 ? -10.227 18.219 12.922 1 80.44 161 ALA A C 1
ATOM 1186 O O . ALA A 1 161 ? -11.352 18.547 12.562 1 80.44 161 ALA A O 1
ATOM 1187 N N . VAL A 1 162 ? -9.188 18.297 12.156 1 80.56 162 VAL A N 1
ATOM 1188 C CA . VAL A 1 162 ? -9.383 18.672 10.758 1 80.56 162 VAL A CA 1
ATOM 1189 C C . VAL A 1 162 ? -8.945 17.531 9.852 1 80.56 162 VAL A C 1
ATOM 1191 O O . VAL A 1 162 ? -8.195 16.641 10.273 1 80.56 162 VAL A O 1
ATOM 1194 N N . THR A 1 163 ? -9.453 17.531 8.648 1 82.38 163 THR A N 1
ATOM 1195 C CA . THR A 1 163 ? -9.109 16.547 7.629 1 82.38 163 THR A CA 1
ATOM 1196 C C . THR A 1 163 ? -8.234 17.172 6.547 1 82.38 163 THR A C 1
ATOM 1198 O O . THR A 1 163 ? -8.016 18.391 6.539 1 82.38 163 THR A O 1
ATOM 1201 N N . SER A 1 164 ? -7.707 16.344 5.691 1 88.38 164 SER A N 1
ATOM 1202 C CA . SER A 1 164 ? -6.898 16.797 4.57 1 88.38 164 SER A CA 1
ATOM 1203 C C . SER A 1 164 ? -7.699 17.719 3.646 1 88.38 164 SER A C 1
ATOM 1205 O O . SER A 1 164 ? -7.141 18.609 3.006 1 88.38 164 SER A O 1
ATOM 1207 N N . ALA A 1 165 ? -8.977 17.531 3.627 1 80.25 165 ALA A N 1
ATOM 1208 C CA . ALA A 1 165 ? -9.828 18.344 2.766 1 80.25 165 ALA A CA 1
ATOM 1209 C C . ALA A 1 165 ? -9.719 19.828 3.121 1 80.25 165 ALA A C 1
ATOM 1211 O O . ALA A 1 165 ? -9.805 20.688 2.244 1 80.25 165 ALA A O 1
ATOM 1212 N N . LEU A 1 166 ? -9.609 20.094 4.371 1 80.62 166 LEU A N 1
ATOM 1213 C CA . LEU A 1 166 ? -9.453 21.484 4.789 1 80.62 166 LEU A CA 1
ATOM 1214 C C . LEU A 1 166 ? -8.195 22.094 4.184 1 80.62 166 LEU A C 1
ATOM 1216 O O . LEU A 1 166 ? -8.25 23.203 3.629 1 80.62 166 LEU A O 1
ATOM 1220 N N . PHE A 1 167 ? -7.121 21.391 4.277 1 87.06 167 PHE A N 1
ATOM 1221 C CA . PHE A 1 167 ? -5.852 21.938 3.811 1 87.06 167 PHE A CA 1
ATOM 1222 C C . PHE A 1 167 ? -5.809 21.984 2.287 1 87.06 167 PHE A C 1
ATOM 1224 O O . PHE A 1 167 ? -5.109 22.812 1.703 1 87.06 167 PHE A O 1
ATOM 1231 N N . ALA A 1 168 ? -6.551 21.047 1.695 1 86.31 168 ALA A N 1
ATOM 1232 C CA . ALA A 1 168 ? -6.695 21.141 0.245 1 86.31 168 ALA A CA 1
ATOM 1233 C C . ALA A 1 168 ? -7.387 22.453 -0.15 1 86.31 168 ALA A C 1
ATOM 1235 O O . ALA A 1 168 ? -7.051 23.047 -1.172 1 86.31 168 ALA A O 1
ATOM 1236 N N . ALA A 1 169 ? -8.289 22.812 0.657 1 78.56 169 ALA A N 1
ATOM 1237 C CA . ALA A 1 169 ? -9.055 24.031 0.385 1 78.56 169 ALA A CA 1
ATOM 1238 C C . ALA A 1 169 ? -8.32 25.266 0.874 1 78.56 169 ALA A C 1
ATOM 1240 O O . ALA A 1 169 ? -8.398 26.344 0.255 1 78.56 169 ALA A O 1
ATOM 1241 N N . CYS A 1 170 ? -7.664 25.203 1.963 1 82.75 170 CYS A N 1
ATOM 1242 C CA . CYS A 1 170 ? -6.949 26.328 2.582 1 82.75 170 CYS A CA 1
ATOM 1243 C C . CYS A 1 170 ? -5.457 26.031 2.68 1 82.75 170 CYS A C 1
ATOM 1245 O O . CYS A 1 170 ? -4.98 25.562 3.717 1 82.75 170 CYS A O 1
ATOM 1247 N N . TYR A 1 171 ? -4.73 26.422 1.718 1 86.38 171 TYR A N 1
ATOM 1248 C CA . TYR A 1 171 ? -3.326 26.031 1.605 1 86.38 171 TYR A CA 1
ATOM 1249 C C . TYR A 1 171 ? -2.424 27.266 1.683 1 86.38 171 TYR A C 1
ATOM 1251 O O . TYR A 1 171 ? -1.197 27.141 1.64 1 86.38 171 TYR A O 1
ATOM 1259 N N . ASP A 1 172 ? -2.883 28.438 1.952 1 77.5 172 ASP A N 1
ATOM 1260 C CA . ASP A 1 172 ? -2.164 29.703 1.795 1 77.5 172 ASP A CA 1
ATOM 1261 C C . ASP A 1 172 ? -1.115 29.875 2.891 1 77.5 172 ASP A C 1
ATOM 1263 O O . ASP A 1 172 ? -0.138 30.609 2.713 1 77.5 172 ASP A O 1
ATOM 1267 N N . SER A 1 173 ? -1.304 29.203 3.967 1 81.75 173 SER A N 1
ATOM 1268 C CA . SER A 1 173 ? -0.388 29.375 5.09 1 81.75 173 SER A CA 1
ATOM 1269 C C . SER A 1 173 ? 0.88 28.547 4.902 1 81.75 173 SER A C 1
ATOM 1271 O O . SER A 1 173 ? 1.86 28.734 5.629 1 81.75 173 SER A O 1
ATOM 1273 N N . VAL A 1 174 ? 0.937 27.703 3.965 1 90.75 174 VAL A N 1
ATOM 1274 C CA . VAL A 1 174 ? 2.111 26.859 3.721 1 90.75 174 VAL A CA 1
ATOM 1275 C C . VAL A 1 174 ? 3.195 27.688 3.031 1 90.75 174 VAL A C 1
ATOM 1277 O O . VAL A 1 174 ? 2.936 28.344 2.018 1 90.75 174 VAL A O 1
ATOM 1280 N N . PRO A 1 175 ? 4.398 27.688 3.545 1 93.19 175 PRO A N 1
ATOM 1281 C CA . PRO A 1 175 ? 5.469 28.469 2.918 1 93.19 175 PRO A CA 1
ATOM 1282 C C . PRO A 1 175 ? 5.73 28.047 1.472 1 93.19 175 PRO A C 1
ATOM 1284 O O . PRO A 1 175 ? 5.949 26.875 1.193 1 93.19 175 PRO A O 1
ATOM 1287 N N . GLU A 1 176 ? 5.797 29.016 0.632 1 90.31 176 GLU A N 1
ATOM 1288 C CA . GLU A 1 176 ? 6.016 28.75 -0.788 1 90.31 176 GLU A CA 1
ATOM 1289 C C . GLU A 1 176 ? 7.406 28.172 -1.034 1 90.31 176 GLU A C 1
ATOM 1291 O O . GLU A 1 176 ? 7.621 27.438 -2 1 90.31 176 GLU A O 1
ATOM 1296 N N . ASP A 1 177 ? 8.281 28.469 -0.116 1 93.81 177 ASP A N 1
ATOM 1297 C CA . ASP A 1 177 ? 9.664 28.047 -0.292 1 93.81 177 ASP A CA 1
ATOM 1298 C C . ASP A 1 177 ? 9.953 26.781 0.521 1 93.81 177 ASP A C 1
ATOM 1300 O O . ASP A 1 177 ? 11.102 26.531 0.9 1 93.81 177 ASP A O 1
ATOM 1304 N N . ALA A 1 178 ? 8.922 26.094 0.883 1 97.06 178 ALA A N 1
ATOM 1305 C CA . ALA A 1 178 ? 9.133 24.859 1.635 1 97.06 178 ALA A CA 1
ATOM 1306 C C . ALA A 1 178 ? 10.008 23.875 0.855 1 97.06 178 ALA A C 1
ATOM 1308 O O . ALA A 1 178 ? 9.867 23.75 -0.362 1 97.06 178 ALA A O 1
ATOM 1309 N N . ASP A 1 179 ? 10.961 23.25 1.582 1 97.19 179 ASP A N 1
ATOM 1310 C CA . ASP A 1 179 ? 11.82 22.219 1.016 1 97.19 179 ASP A CA 1
ATOM 1311 C C . ASP A 1 179 ? 11.281 20.812 1.33 1 97.19 179 ASP A C 1
ATOM 1313 O O . ASP A 1 179 ? 11.609 19.844 0.642 1 97.19 179 ASP A O 1
ATOM 1317 N N . PHE A 1 180 ? 10.57 20.797 2.377 1 98.19 180 PHE A N 1
ATOM 1318 C CA . PHE A 1 180 ? 10.016 19.531 2.85 1 98.19 180 PHE A CA 1
ATOM 1319 C C . PHE A 1 180 ? 8.641 19.734 3.463 1 98.19 180 PHE A C 1
ATOM 1321 O O . PHE A 1 180 ? 8.453 20.609 4.316 1 98.19 180 PHE A O 1
ATOM 1328 N N . VAL A 1 181 ? 7.633 18.969 3.029 1 98.69 181 VAL A N 1
ATOM 1329 C CA . VAL A 1 181 ? 6.27 19.031 3.549 1 98.69 181 VAL A CA 1
ATOM 1330 C C . VAL A 1 181 ? 5.871 17.641 4.078 1 98.69 181 VAL A C 1
ATOM 1332 O O . VAL A 1 181 ? 6.039 16.641 3.391 1 98.69 181 VAL A O 1
ATOM 1335 N N . VAL A 1 182 ? 5.406 17.594 5.309 1 98.75 182 VAL A N 1
ATOM 1336 C CA . VAL A 1 182 ? 4.941 16.344 5.93 1 98.75 182 VAL A CA 1
ATOM 1337 C C . VAL A 1 182 ? 3.428 16.406 6.113 1 98.75 182 VAL A C 1
ATOM 1339 O O . VAL A 1 182 ? 2.898 17.359 6.691 1 98.75 182 VAL A O 1
ATOM 1342 N N . LEU A 1 183 ? 2.75 15.414 5.605 1 98.06 183 LEU A N 1
ATOM 1343 C CA . LEU A 1 183 ? 1.294 15.336 5.676 1 98.06 183 LEU A CA 1
ATOM 1344 C C . LEU A 1 183 ? 0.854 14.219 6.613 1 98.06 183 LEU A C 1
ATOM 1346 O O . LEU A 1 183 ? 1.213 13.055 6.41 1 98.06 183 LEU A O 1
ATOM 1350 N N . ASP A 1 184 ? 0.09 14.469 7.617 1 96.38 184 ASP A N 1
ATOM 1351 C CA . ASP A 1 184 ? -0.398 13.516 8.609 1 96.38 184 ASP A CA 1
ATOM 1352 C C . ASP A 1 184 ? -1.913 13.609 8.766 1 96.38 184 ASP A C 1
ATOM 1354 O O . ASP A 1 184 ? -2.406 14.406 9.57 1 96.38 184 ASP A O 1
ATOM 1358 N N . PHE A 1 185 ? -2.674 12.719 8.086 1 91.88 185 PHE A N 1
ATOM 1359 C CA . PHE A 1 185 ? -4.125 12.875 8.086 1 91.88 185 PHE A CA 1
ATOM 1360 C C . PHE A 1 185 ? -4.816 11.523 8.203 1 91.88 185 PHE A C 1
ATOM 1362 O O . PHE A 1 185 ? -6.039 11.438 8.094 1 91.88 185 PHE A O 1
ATOM 1369 N N . ALA A 1 186 ? -4.109 10.445 8.445 1 89.38 186 ALA A N 1
ATOM 1370 C CA . ALA A 1 186 ? -4.668 9.102 8.359 1 89.38 186 ALA A CA 1
ATOM 1371 C C . ALA A 1 186 ? -5.777 8.906 9.391 1 89.38 186 ALA A C 1
ATOM 1373 O O . ALA A 1 186 ? -6.777 8.234 9.109 1 89.38 186 ALA A O 1
ATOM 1374 N N . VAL A 1 187 ? -5.68 9.461 10.562 1 87 187 VAL A N 1
ATOM 1375 C CA . VAL A 1 187 ? -6.66 9.227 11.617 1 87 187 VAL A CA 1
ATOM 1376 C C . VAL A 1 187 ? -7.938 10.008 11.32 1 87 187 VAL A C 1
ATOM 1378 O O . VAL A 1 187 ? -9.023 9.422 11.227 1 87 187 VAL A O 1
ATOM 1381 N N . ASN A 1 188 ? -7.816 11.273 11.078 1 82.62 188 ASN A N 1
ATOM 1382 C CA . ASN A 1 188 ? -9.008 12.094 10.883 1 82.62 188 ASN A CA 1
ATOM 1383 C C . ASN A 1 188 ? -9.68 11.789 9.547 1 82.62 188 ASN A C 1
ATOM 1385 O O . ASN A 1 188 ? -10.914 11.773 9.461 1 82.62 188 ASN A O 1
ATOM 1389 N N . ASP A 1 189 ? -8.938 11.602 8.531 1 82.56 189 ASP A N 1
ATOM 1390 C CA . ASP A 1 189 ? -9.539 11.25 7.242 1 82.56 189 ASP A CA 1
ATOM 1391 C C . ASP A 1 189 ? -10.227 9.891 7.309 1 82.56 189 ASP A C 1
ATOM 1393 O O . ASP A 1 189 ? -11.164 9.625 6.547 1 82.56 189 ASP A O 1
ATOM 1397 N N . GLY A 1 190 ? -9.703 9.008 8.156 1 77.69 190 GLY A N 1
ATOM 1398 C CA . GLY A 1 190 ? -10.305 7.691 8.312 1 77.69 190 GLY A CA 1
ATOM 1399 C C . GLY A 1 190 ? -11.688 7.738 8.922 1 77.69 190 GLY A C 1
ATOM 1400 O O . GLY A 1 190 ? -12.508 6.852 8.672 1 77.69 190 GLY A O 1
ATOM 1401 N N . HIS A 1 191 ? -11.961 8.68 9.727 1 68.88 191 HIS A N 1
ATOM 1402 C CA . HIS A 1 191 ? -13.25 8.789 10.398 1 68.88 191 HIS A CA 1
ATOM 1403 C C . HIS A 1 191 ? -14.305 9.383 9.469 1 68.88 191 HIS A C 1
ATOM 1405 O O . HIS A 1 191 ? -15.508 9.219 9.695 1 68.88 191 HIS A O 1
ATOM 1411 N N . THR A 1 192 ? -13.938 10.234 8.625 1 58.69 192 THR A N 1
ATOM 1412 C CA . THR A 1 192 ? -14.914 10.898 7.77 1 58.69 192 THR A CA 1
ATOM 1413 C C . THR A 1 192 ? -15.32 9.992 6.613 1 58.69 192 THR A C 1
ATOM 1415 O O . THR A 1 192 ? -16.359 10.203 5.984 1 58.69 192 THR A O 1
ATOM 1418 N N . SER A 1 193 ? -14.523 9.07 6.176 1 50.94 193 SER A N 1
ATOM 1419 C CA . SER A 1 193 ? -14.812 8.203 5.035 1 50.94 193 SER A CA 1
ATOM 1420 C C . SER A 1 193 ? -15.023 6.758 5.477 1 50.94 193 SER A C 1
ATOM 1422 O O . SER A 1 193 ? -14.055 5.996 5.59 1 50.94 193 SER A O 1
ATOM 1424 N N . PRO A 1 194 ? -16.188 6.555 6.062 1 44.84 194 PRO A N 1
ATOM 1425 C CA . PRO A 1 194 ? -16.156 5.152 6.484 1 44.84 194 PRO A CA 1
ATOM 1426 C C . PRO A 1 194 ? -15.734 4.207 5.355 1 44.84 194 PRO A C 1
ATOM 1428 O O . PRO A 1 194 ? -16.141 4.391 4.211 1 44.84 194 PRO A O 1
ATOM 1431 N N . PRO A 1 195 ? -14.594 3.57 5.461 1 42.97 195 PRO A N 1
ATOM 1432 C CA . PRO A 1 195 ? -14.227 2.652 4.379 1 42.97 195 PRO A CA 1
ATOM 1433 C C . PRO A 1 195 ? -15.445 2.072 3.66 1 42.97 195 PRO A C 1
ATOM 1435 O O . PRO A 1 195 ? -15.398 1.854 2.447 1 42.97 195 PRO A O 1
ATOM 1438 N N . GLY A 1 196 ? -16.594 1.651 4.445 1 38 196 GLY A N 1
ATOM 1439 C CA . GLY A 1 196 ? -17.781 0.942 3.99 1 38 196 GLY A CA 1
ATOM 1440 C C . GLY A 1 196 ? -18.781 1.844 3.293 1 38 196 GLY A C 1
ATOM 1441 O O . GLY A 1 196 ? -19.781 1.368 2.766 1 38 196 GLY A O 1
ATOM 1442 N N . ARG A 1 197 ? -18.969 3.023 3.73 1 33.53 197 ARG A N 1
ATOM 1443 C CA . ARG A 1 197 ? -20.203 3.703 3.369 1 33.53 197 ARG A CA 1
ATOM 1444 C C . ARG A 1 197 ? -20.188 4.152 1.913 1 33.53 197 ARG A C 1
ATOM 1446 O O . ARG A 1 197 ? -21.141 4.762 1.429 1 33.53 197 ARG A O 1
ATOM 1453 N N . ASP A 1 198 ? -19.125 4.637 1.439 1 34.25 198 ASP A N 1
ATOM 1454 C CA . ASP A 1 198 ? -19.359 4.992 0.043 1 34.25 198 ASP A CA 1
ATOM 1455 C C . ASP A 1 198 ? -19.781 3.77 -0.767 1 34.25 198 ASP A C 1
ATOM 1457 O O . ASP A 1 198 ? -19.062 2.77 -0.819 1 34.25 198 ASP A O 1
ATOM 1461 N N . LYS A 1 199 ? -21.078 3.615 -0.791 1 30.98 199 LYS A N 1
ATOM 1462 C CA . LYS A 1 199 ? -21.781 2.615 -1.595 1 30.98 199 LYS A CA 1
ATOM 1463 C C . LYS A 1 199 ? -20.969 2.244 -2.834 1 30.98 199 LYS A C 1
ATOM 1465 O O . LYS A 1 199 ? -21.172 1.174 -3.412 1 30.98 199 LYS A O 1
ATOM 1470 N N . TYR A 1 200 ? -20.891 3.223 -3.627 1 29.86 200 TYR A N 1
ATOM 1471 C CA . TYR A 1 200 ? -20.594 3.09 -5.051 1 29.86 200 TYR A CA 1
ATOM 1472 C C . TYR A 1 200 ? -19.109 2.877 -5.285 1 29.86 200 TYR A C 1
ATOM 1474 O O . TYR A 1 200 ? -18.594 3.184 -6.363 1 29.86 200 TYR A O 1
ATOM 1482 N N . GLY A 1 201 ? -18.406 1.645 -4.652 1 31.98 201 GLY A N 1
ATOM 1483 C CA . GLY A 1 201 ? -17.25 0.84 -5.008 1 31.98 201 GLY A CA 1
ATOM 1484 C C . GLY A 1 201 ? -15.93 1.579 -4.84 1 31.98 201 GLY A C 1
ATOM 1485 O O . GLY A 1 201 ? -15.016 1.092 -4.164 1 31.98 201 GLY A O 1
ATOM 1486 N N . TYR A 1 202 ? -15.227 2.197 -5.879 1 35.19 202 TYR A N 1
ATOM 1487 C CA . TYR A 1 202 ? -13.875 2.744 -5.902 1 35.19 202 TYR A CA 1
ATOM 1488 C C . TYR A 1 202 ? -13.742 3.91 -4.93 1 35.19 202 TYR A C 1
ATOM 1490 O O . TYR A 1 202 ? -14.344 4.969 -5.133 1 35.19 202 TYR A O 1
ATOM 1498 N N . SER A 1 203 ? -13.562 3.662 -3.617 1 40.84 203 SER A N 1
ATOM 1499 C CA . SER A 1 203 ? -13.352 4.609 -2.525 1 40.84 203 SER A CA 1
ATOM 1500 C C . SER A 1 203 ? -12.602 5.844 -3.006 1 40.84 203 SER A C 1
ATOM 1502 O O . SER A 1 203 ? -12.43 6.805 -2.252 1 40.84 203 SER A O 1
ATOM 1504 N N . PHE A 1 204 ? -11.625 5.691 -3.844 1 45.03 204 PHE A N 1
ATOM 1505 C CA . PHE A 1 204 ? -10.93 6.957 -4.062 1 45.03 204 PHE A CA 1
ATOM 1506 C C . PHE A 1 204 ? -11.922 8.062 -4.418 1 45.03 204 PHE A C 1
ATOM 1508 O O . PHE A 1 204 ? -11.68 9.234 -4.117 1 45.03 204 PHE A O 1
ATOM 1515 N N . PRO A 1 205 ? -12.938 7.699 -5.191 1 44.97 205 PRO A N 1
ATOM 1516 C CA . PRO A 1 205 ? -13.695 8.891 -5.594 1 44.97 205 PRO A CA 1
ATOM 1517 C C . PRO A 1 205 ? -14.492 9.5 -4.441 1 44.97 205 PRO A C 1
ATOM 1519 O O . PRO A 1 205 ? -15.156 10.523 -4.625 1 44.97 205 PRO A O 1
ATOM 1522 N N . GLY A 1 206 ? -14.289 8.852 -3.35 1 46.97 206 GLY A N 1
ATOM 1523 C CA . GLY A 1 206 ? -15.078 9.539 -2.338 1 46.97 206 GLY A CA 1
ATOM 1524 C C . GLY A 1 206 ? -14.492 10.891 -1.952 1 46.97 206 GLY A C 1
ATOM 1525 O O . GLY A 1 206 ? -13.32 11.164 -2.211 1 46.97 206 GLY A O 1
ATOM 1526 N N . ALA A 1 207 ? -15.25 11.734 -1.633 1 53.69 207 ALA A N 1
ATOM 1527 C CA . ALA A 1 207 ? -14.961 13.133 -1.325 1 53.69 207 ALA A CA 1
ATOM 1528 C C . ALA A 1 207 ? -13.758 13.25 -0.4 1 53.69 207 ALA A C 1
ATOM 1530 O O . ALA A 1 207 ? -12.938 14.156 -0.551 1 53.69 207 ALA A O 1
ATOM 1531 N N . THR A 1 208 ? -13.508 12.188 0.342 1 58.88 208 THR A N 1
ATOM 1532 C CA . THR A 1 208 ? -12.477 12.367 1.358 1 58.88 208 THR A CA 1
ATOM 1533 C C . THR A 1 208 ? -11.086 12.125 0.771 1 58.88 208 THR A C 1
ATOM 1535 O O . THR A 1 208 ? -10.117 12.766 1.178 1 58.88 208 THR A O 1
ATOM 1538 N N . ARG A 1 209 ? -11 11.344 -0.274 1 77.88 209 ARG A N 1
ATOM 1539 C CA . ARG A 1 209 ? -9.672 11.078 -0.815 1 77.88 209 ARG A CA 1
ATOM 1540 C C . ARG A 1 209 ? -9.297 12.109 -1.873 1 77.88 209 ARG A C 1
ATOM 1542 O O . ARG A 1 209 ? -8.109 12.32 -2.146 1 77.88 209 ARG A O 1
ATOM 1549 N N . ARG A 1 210 ? -10.344 12.734 -2.297 1 80.5 210 ARG A N 1
ATOM 1550 C CA . ARG A 1 210 ? -10.086 13.75 -3.312 1 80.5 210 ARG A CA 1
ATOM 1551 C C . ARG A 1 210 ? -9.328 14.93 -2.721 1 80.5 210 ARG A C 1
ATOM 1553 O O . ARG A 1 210 ? -8.43 15.484 -3.359 1 80.5 210 ARG A O 1
ATOM 1560 N N . GLY A 1 211 ? -9.805 15.281 -1.515 1 83.31 211 GLY A N 1
ATOM 1561 C CA . GLY A 1 211 ? -9.109 16.359 -0.832 1 83.31 211 GLY A CA 1
ATOM 1562 C C . GLY A 1 211 ? -7.645 16.062 -0.571 1 83.31 211 GLY A C 1
ATOM 1563 O O . GLY A 1 211 ? -6.789 16.938 -0.716 1 83.31 211 GLY A O 1
ATOM 1564 N N . PHE A 1 212 ? -7.41 14.836 -0.225 1 91.38 212 PHE A N 1
ATOM 1565 C CA . PHE A 1 212 ? -6.031 14.461 0.054 1 91.38 212 PHE A CA 1
ATOM 1566 C C . PHE A 1 212 ? -5.184 14.531 -1.211 1 91.38 212 PHE A C 1
ATOM 1568 O O . PHE A 1 212 ? -4.047 15.008 -1.176 1 91.38 212 PHE A O 1
ATOM 1575 N N . GLU A 1 213 ? -5.691 13.977 -2.299 1 91.94 213 GLU A N 1
ATOM 1576 C CA . GLU A 1 213 ? -4.949 14.055 -3.555 1 91.94 213 GLU A CA 1
ATOM 1577 C C . GLU A 1 213 ? -4.66 15.508 -3.932 1 91.94 213 GLU A C 1
ATOM 1579 O O . GLU A 1 213 ? -3.545 15.836 -4.34 1 91.94 213 GLU A O 1
ATOM 1584 N N . GLN A 1 214 ? -5.656 16.375 -3.799 1 89.44 214 GLN A N 1
ATOM 1585 C CA . GLN A 1 214 ? -5.473 17.781 -4.109 1 89.44 214 GLN A CA 1
ATOM 1586 C C . GLN A 1 214 ? -4.395 18.406 -3.225 1 89.44 214 GLN A C 1
ATOM 1588 O O . GLN A 1 214 ? -3.6 19.234 -3.689 1 89.44 214 GLN A O 1
ATOM 1593 N N . LEU A 1 215 ? -4.449 18.047 -1.985 1 92.44 215 LEU A N 1
ATOM 1594 C CA . LEU A 1 215 ? -3.445 18.531 -1.05 1 92.44 215 LEU A CA 1
ATOM 1595 C C . LEU A 1 215 ? -2.047 18.109 -1.473 1 92.44 215 LEU A C 1
ATOM 1597 O O . LEU A 1 215 ? -1.105 18.906 -1.433 1 92.44 215 LEU A O 1
ATOM 1601 N N . VAL A 1 216 ? -1.916 16.844 -1.839 1 95.81 216 VAL A N 1
ATOM 1602 C CA . VAL A 1 216 ? -0.633 16.328 -2.301 1 95.81 216 VAL A CA 1
ATOM 1603 C C . VAL A 1 216 ? -0.17 17.109 -3.527 1 95.81 216 VAL A C 1
ATOM 1605 O O . VAL A 1 216 ? 0.988 17.531 -3.605 1 95.81 216 VAL A O 1
ATOM 1608 N N . ARG A 1 217 ? -1.043 17.312 -4.434 1 93.56 217 ARG A N 1
ATOM 1609 C CA . ARG A 1 217 ? -0.708 18.031 -5.664 1 93.56 217 ARG A CA 1
ATOM 1610 C C . ARG A 1 217 ? -0.277 19.453 -5.367 1 93.56 217 ARG A C 1
ATOM 1612 O O . ARG A 1 217 ? 0.724 19.938 -5.91 1 93.56 217 ARG A O 1
ATOM 1619 N N . LYS A 1 218 ? -0.985 20.156 -4.523 1 91.94 218 LYS A N 1
ATOM 1620 C CA . LYS A 1 218 ? -0.616 21.516 -4.148 1 91.94 218 LYS A CA 1
ATOM 1621 C C . LYS A 1 218 ? 0.772 21.562 -3.516 1 91.94 218 LYS A C 1
ATOM 1623 O O . LYS A 1 218 ? 1.564 22.453 -3.799 1 91.94 218 LYS A O 1
ATOM 1628 N N . SER A 1 219 ? 0.987 20.641 -2.682 1 95.88 219 SER A N 1
ATOM 1629 C CA . SER A 1 219 ? 2.27 20.594 -1.988 1 95.88 219 SER A CA 1
ATOM 1630 C C . SER A 1 219 ? 3.418 20.359 -2.965 1 95.88 219 SER A C 1
ATOM 1632 O O . SER A 1 219 ? 4.473 20.984 -2.857 1 95.88 219 SER A O 1
ATOM 1634 N N . LEU A 1 220 ? 3.162 19.469 -3.893 1 95.19 220 LEU A N 1
ATOM 1635 C CA . LEU A 1 220 ? 4.199 19.109 -4.852 1 95.19 220 LEU A CA 1
ATOM 1636 C C . LEU A 1 220 ? 4.469 20.25 -5.82 1 95.19 220 LEU A C 1
ATOM 1638 O O . LEU A 1 220 ? 5.527 20.312 -6.449 1 95.19 220 LEU A O 1
ATOM 1642 N N . LYS A 1 221 ? 3.594 21.188 -5.941 1 90.75 221 LYS A N 1
ATOM 1643 C CA . LYS A 1 221 ? 3.689 22.266 -6.934 1 90.75 221 LYS A CA 1
ATOM 1644 C C . LYS A 1 221 ? 4.316 23.516 -6.328 1 90.75 221 LYS A C 1
ATOM 1646 O O . LYS A 1 221 ? 4.5 24.516 -7.023 1 90.75 221 LYS A O 1
ATOM 1651 N N . LEU A 1 222 ? 4.633 23.469 -5.117 1 91.12 222 LEU A N 1
ATOM 1652 C CA . LEU A 1 222 ? 5.273 24.625 -4.5 1 91.12 222 LEU A CA 1
ATOM 1653 C C . LEU A 1 222 ? 6.559 24.984 -5.234 1 91.12 222 LEU A C 1
ATOM 1655 O O . LEU A 1 222 ? 7.137 24.156 -5.934 1 91.12 222 LEU A O 1
ATOM 1659 N N . GLN A 1 223 ? 7.004 26.141 -5.09 1 84.12 223 GLN A N 1
ATOM 1660 C CA . GLN A 1 223 ? 8.062 26.766 -5.867 1 84.12 223 GLN A CA 1
ATOM 1661 C C . GLN A 1 223 ? 9.352 25.953 -5.805 1 84.12 223 GLN A C 1
ATOM 1663 O O . GLN A 1 223 ? 10.023 25.766 -6.82 1 84.12 223 GLN A O 1
ATOM 1668 N N . GLU A 1 224 ? 9.719 25.422 -4.691 1 80.38 224 GLU A N 1
ATOM 1669 C CA . GLU A 1 224 ? 10.992 24.719 -4.527 1 80.38 224 GLU A CA 1
ATOM 1670 C C . GLU A 1 224 ? 10.852 23.234 -4.84 1 80.38 224 GLU A C 1
ATOM 1672 O O . GLU A 1 224 ? 11.789 22.469 -4.641 1 80.38 224 GLU A O 1
ATOM 1677 N N . SER A 1 225 ? 9.641 22.844 -5.293 1 88.12 225 SER A N 1
ATOM 1678 C CA . SER A 1 225 ? 9.406 21.422 -5.566 1 88.12 225 SER A CA 1
ATOM 1679 C C . SER A 1 225 ? 9.844 20.562 -4.395 1 88.12 225 SER A C 1
ATOM 1681 O O . SER A 1 225 ? 10.68 19.672 -4.551 1 88.12 225 SER A O 1
ATOM 1683 N N . PRO A 1 226 ? 9.227 20.812 -3.293 1 95.69 226 PRO A N 1
ATOM 1684 C CA . PRO A 1 226 ? 9.664 20.172 -2.053 1 95.69 226 PRO A CA 1
ATOM 1685 C C . PRO A 1 226 ? 9.508 18.656 -2.086 1 95.69 226 PRO A C 1
ATOM 1687 O O . PRO A 1 226 ? 8.742 18.125 -2.9 1 95.69 226 PRO A O 1
ATOM 1690 N N . ALA A 1 227 ? 10.352 17.969 -1.253 1 96.62 227 ALA A N 1
ATOM 1691 C CA . ALA A 1 227 ? 9.953 16.625 -0.859 1 96.62 227 ALA A CA 1
ATOM 1692 C C . ALA A 1 227 ? 8.641 16.641 -0.083 1 96.62 227 ALA A C 1
ATOM 1694 O O . ALA A 1 227 ? 8.391 17.562 0.704 1 96.62 227 ALA A O 1
ATOM 1695 N N . VAL A 1 228 ? 7.766 15.758 -0.374 1 98.06 228 VAL A N 1
ATOM 1696 C CA . VAL A 1 228 ? 6.5 15.594 0.335 1 98.06 228 VAL A CA 1
ATOM 1697 C C . VAL A 1 228 ? 6.406 14.172 0.883 1 98.06 228 VAL A C 1
ATOM 1699 O O . VAL A 1 228 ? 6.48 13.195 0.125 1 98.06 228 VAL A O 1
ATOM 1702 N N . ALA A 1 229 ? 6.281 13.992 2.172 1 98.44 229 ALA A N 1
ATOM 1703 C CA . ALA A 1 229 ? 6.164 12.672 2.789 1 98.44 229 ALA A CA 1
ATOM 1704 C C . ALA A 1 229 ? 4.832 12.523 3.514 1 98.44 229 ALA A C 1
ATOM 1706 O O . ALA A 1 229 ? 4.352 13.461 4.152 1 98.44 229 ALA A O 1
ATOM 1707 N N . MET A 1 230 ? 4.289 11.344 3.389 1 97.94 230 MET A N 1
ATOM 1708 C CA . MET A 1 230 ? 3.104 11.008 4.168 1 97.94 230 MET A CA 1
ATOM 1709 C C . MET A 1 230 ? 3.486 10.305 5.469 1 97.94 230 MET A C 1
ATOM 1711 O O . MET A 1 230 ? 4.109 9.242 5.441 1 97.94 230 MET A O 1
ATOM 1715 N N . LEU A 1 231 ? 3.184 10.922 6.512 1 98.31 231 LEU A N 1
ATOM 1716 C CA . LEU A 1 231 ? 3.383 10.312 7.82 1 98.31 231 LEU A CA 1
ATOM 1717 C C . LEU A 1 231 ? 2.057 9.828 8.406 1 98.31 231 LEU A C 1
ATOM 1719 O O . LEU A 1 231 ? 1.241 10.641 8.852 1 98.31 231 LEU A O 1
ATOM 1723 N N . HIS A 1 232 ? 1.896 8.531 8.406 1 96.81 232 HIS A N 1
ATOM 1724 C CA . HIS A 1 232 ? 0.627 7.969 8.844 1 96.81 232 HIS A CA 1
ATOM 1725 C C . HIS A 1 232 ? 0.712 7.484 10.289 1 96.81 232 HIS A C 1
ATOM 1727 O O . HIS A 1 232 ? 1.366 6.48 10.578 1 96.81 232 HIS A O 1
ATOM 1733 N N . PHE A 1 233 ? -0.002 8.188 11.133 1 94.62 233 PHE A N 1
ATOM 1734 C CA . PHE A 1 233 ? -0.173 7.676 12.484 1 94.62 233 PHE A CA 1
ATOM 1735 C C . PHE A 1 233 ? -1.163 6.52 12.508 1 94.62 233 PHE A C 1
ATOM 1737 O O . PHE A 1 233 ? -2.043 6.43 11.648 1 94.62 233 PHE A O 1
ATOM 1744 N N . PHE A 1 234 ? -0.974 5.648 13.469 1 92.25 234 PHE A N 1
ATOM 1745 C CA . PHE A 1 234 ? -1.839 4.488 13.656 1 92.25 234 PHE A CA 1
ATOM 1746 C C . PHE A 1 234 ? -2.42 4.473 15.07 1 92.25 234 PHE A C 1
ATOM 1748 O O . PHE A 1 234 ? -1.679 4.5 16.047 1 92.25 234 PHE A O 1
ATOM 1755 N N . SER A 1 235 ? -3.701 4.461 15.07 1 88.69 235 SER A N 1
ATOM 1756 C CA . SER A 1 235 ? -4.406 4.32 16.344 1 88.69 235 SER A CA 1
ATOM 1757 C C . SER A 1 235 ? -4.949 2.906 16.516 1 88.69 235 SER A C 1
ATOM 1759 O O . SER A 1 235 ? -5.824 2.475 15.758 1 88.69 235 SER A O 1
ATOM 1761 N N . TRP A 1 236 ? -4.438 2.236 17.531 1 90.06 236 TRP A N 1
ATOM 1762 C CA . TRP A 1 236 ? -4.918 0.894 17.844 1 90.06 236 TRP A CA 1
ATOM 1763 C C . TRP A 1 236 ? -6.418 0.905 18.125 1 90.06 236 TRP A C 1
ATOM 1765 O O . TRP A 1 236 ? -7.148 0.032 17.656 1 90.06 236 TRP A O 1
ATOM 1775 N N . ASN A 1 237 ? -6.875 1.854 18.828 1 83.25 237 ASN A N 1
ATOM 1776 C CA . ASN A 1 237 ? -8.273 1.942 19.25 1 83.25 237 ASN A CA 1
ATOM 1777 C C . ASN A 1 237 ? -9.195 2.201 18.062 1 83.25 237 ASN A C 1
ATOM 1779 O O . ASN A 1 237 ? -10.312 1.695 18.016 1 83.25 237 ASN A O 1
ATOM 1783 N N . ALA A 1 238 ? -8.711 2.988 17.172 1 77.88 238 ALA A N 1
ATOM 1784 C CA . ALA A 1 238 ? -9.547 3.371 16.031 1 77.88 238 ALA A CA 1
ATOM 1785 C C . ALA A 1 238 ? -9.82 2.176 15.133 1 77.88 238 ALA A C 1
ATOM 1787 O O . ALA A 1 238 ? -10.797 2.176 14.375 1 77.88 238 ALA A O 1
ATOM 1788 N N . THR A 1 239 ? -9.062 1.085 15.242 1 80.62 239 THR A N 1
ATOM 1789 C CA . THR A 1 239 ? -9.18 -0.025 14.305 1 80.62 239 THR A CA 1
ATOM 1790 C C . THR A 1 239 ? -9.688 -1.278 15.008 1 80.62 239 THR A C 1
ATOM 1792 O O . THR A 1 239 ? -9.633 -2.377 14.453 1 80.62 239 THR A O 1
ATOM 1795 N N . ARG A 1 240 ? -10.141 -1.043 16.188 1 81 240 ARG A N 1
ATOM 1796 C CA . ARG A 1 240 ? -10.672 -2.16 16.953 1 81 240 ARG A CA 1
ATOM 1797 C C . ARG A 1 240 ? -12.164 -2.342 16.703 1 81 240 ARG A C 1
ATOM 1799 O O . ARG A 1 240 ? -12.859 -1.388 16.328 1 81 240 ARG A O 1
ATOM 1806 N N . ASP A 1 241 ? -12.539 -3.609 16.891 1 72.56 241 ASP A N 1
ATOM 1807 C CA . ASP A 1 241 ? -13.977 -3.854 16.922 1 72.56 241 ASP A CA 1
ATOM 1808 C C . ASP A 1 241 ? -14.625 -3.23 18.156 1 72.56 241 ASP A C 1
ATOM 1810 O O . ASP A 1 241 ? -14.008 -3.172 19.219 1 72.56 241 ASP A O 1
ATOM 1814 N N . LYS A 1 242 ? -15.758 -2.633 17.891 1 72.38 242 LYS A N 1
ATOM 1815 C CA . LYS A 1 242 ? -16.531 -2.09 19 1 72.38 242 LYS A CA 1
ATOM 1816 C C . LYS A 1 242 ? -17.906 -2.75 19.094 1 72.38 242 LYS A C 1
ATOM 1818 O O . LYS A 1 242 ? -18.484 -3.111 18.078 1 72.38 242 LYS A O 1
ATOM 1823 N N . GLU A 1 243 ? -18.188 -3.264 20.234 1 71.12 243 GLU A N 1
ATOM 1824 C CA . GLU A 1 243 ? -19.5 -3.848 20.484 1 71.12 243 GLU A CA 1
ATOM 1825 C C . GLU A 1 243 ? -20.328 -2.961 21.391 1 71.12 243 GLU A C 1
ATOM 1827 O O . GLU A 1 243 ? -19.812 -2.383 22.359 1 71.12 243 GLU A O 1
ATOM 1832 N N . ARG A 1 244 ? -21.516 -2.832 20.906 1 69.94 244 ARG A N 1
ATOM 1833 C CA . ARG A 1 244 ? -22.453 -2.037 21.703 1 69.94 244 ARG A CA 1
ATOM 1834 C C . ARG A 1 244 ? -22.859 -2.777 22.969 1 69.94 244 ARG A C 1
ATOM 1836 O O . ARG A 1 244 ? -23.328 -3.912 22.906 1 69.94 244 ARG A O 1
ATOM 1843 N N . GLU A 1 245 ? -22.391 -2.344 23.969 1 71.38 245 GLU A N 1
ATOM 1844 C CA . GLU A 1 245 ? -22.859 -2.838 25.266 1 71.38 245 GLU A CA 1
ATOM 1845 C C . GLU A 1 245 ? -23.688 -1.776 25.984 1 71.38 245 GLU A C 1
ATOM 1847 O O . GLU A 1 245 ? -23.125 -0.832 26.547 1 71.38 245 GLU A O 1
ATOM 1852 N N . GLY A 1 246 ? -24.969 -1.944 26.062 1 68.69 246 GLY A N 1
ATOM 1853 C CA . GLY A 1 246 ? -25.828 -0.893 26.562 1 68.69 246 GLY A CA 1
ATOM 1854 C C . GLY A 1 246 ? -25.812 0.357 25.703 1 68.69 246 GLY A C 1
ATOM 1855 O O . GLY A 1 246 ? -26.125 0.302 24.5 1 68.69 246 GLY A O 1
ATOM 1856 N N . THR A 1 247 ? -25.453 1.491 26.25 1 64.75 247 THR A N 1
ATOM 1857 C CA . THR A 1 247 ? -25.453 2.764 25.531 1 64.75 247 THR A CA 1
ATOM 1858 C C . THR A 1 247 ? -24.047 3.127 25.078 1 64.75 247 THR A C 1
ATOM 1860 O O . THR A 1 247 ? -23.828 4.191 24.5 1 64.75 247 THR A O 1
ATOM 1863 N N . GLU A 1 248 ? -23.156 2.133 25.453 1 65.69 248 GLU A N 1
ATOM 1864 C CA . GLU A 1 248 ? -21.766 2.496 25.141 1 65.69 248 GLU A CA 1
ATOM 1865 C C . GLU A 1 248 ? -21.141 1.487 24.188 1 65.69 248 GLU A C 1
ATOM 1867 O O . GLU A 1 248 ? -21.516 0.314 24.172 1 65.69 248 GLU A O 1
ATOM 1872 N N . ASP A 1 249 ? -20.328 1.959 23.297 1 66.56 249 ASP A N 1
ATOM 1873 C CA . ASP A 1 249 ? -19.5 1.086 22.469 1 66.56 249 ASP A CA 1
ATOM 1874 C C . ASP A 1 249 ? -18.25 0.647 23.234 1 66.56 249 ASP A C 1
ATOM 1876 O O . ASP A 1 249 ? -17.484 1.484 23.734 1 66.56 249 ASP A O 1
ATOM 1880 N N . VAL A 1 250 ? -18.266 -0.692 23.453 1 71.06 250 VAL A N 1
ATOM 1881 C CA . VAL A 1 250 ? -17.094 -1.247 24.125 1 71.06 250 VAL A CA 1
ATOM 1882 C C . VAL A 1 250 ? -16.141 -1.855 23.109 1 71.06 250 VAL A C 1
ATOM 1884 O O . VAL A 1 250 ? -16.547 -2.697 22.297 1 71.06 250 VAL A O 1
ATOM 1887 N N . ALA A 1 251 ? -14.945 -1.287 23.141 1 68.06 251 ALA A N 1
ATOM 1888 C CA . ALA A 1 251 ? -13.93 -1.777 22.219 1 68.06 251 ALA A CA 1
ATOM 1889 C C . ALA A 1 251 ? -13.461 -3.176 22.609 1 68.06 251 ALA A C 1
ATOM 1891 O O . ALA A 1 251 ? -13.273 -3.467 23.797 1 68.06 251 ALA A O 1
ATOM 1892 N N . LYS A 1 252 ? -13.43 -3.982 21.578 1 74.62 252 LYS A N 1
ATOM 1893 C CA . LYS A 1 252 ? -12.836 -5.309 21.75 1 74.62 252 LYS A CA 1
ATOM 1894 C C . LYS A 1 252 ? -11.32 -5.254 21.656 1 74.62 252 LYS A C 1
ATOM 1896 O O . LYS A 1 252 ? -10.742 -4.191 21.406 1 74.62 252 LYS A O 1
ATOM 1901 N N . ARG A 1 253 ? -10.711 -6.273 21.938 1 71.75 253 ARG A N 1
ATOM 1902 C CA . ARG A 1 253 ? -9.258 -6.293 22.062 1 71.75 253 ARG A CA 1
ATOM 1903 C C . ARG A 1 253 ? -8.594 -6.277 20.703 1 71.75 253 ARG A C 1
ATOM 1905 O O . ARG A 1 253 ? -7.543 -5.652 20.516 1 71.75 253 ARG A O 1
ATOM 1912 N N . GLU A 1 254 ? -9.242 -6.84 19.828 1 76.12 254 GLU A N 1
ATOM 1913 C CA . GLU A 1 254 ? -8.539 -7.086 18.578 1 76.12 254 GLU A CA 1
ATOM 1914 C C . GLU A 1 254 ? -8.586 -5.863 17.656 1 76.12 254 GLU A C 1
ATOM 1916 O O . GLU A 1 254 ? -9.641 -5.238 17.516 1 76.12 254 GLU A O 1
ATOM 1921 N N . SER A 1 255 ? -7.461 -5.43 17.266 1 81.56 255 SER A N 1
ATOM 1922 C CA . SER A 1 255 ? -7.305 -4.418 16.219 1 81.56 255 SER A CA 1
ATOM 1923 C C . SER A 1 255 ? -7.008 -5.055 14.867 1 81.56 255 SER A C 1
ATOM 1925 O O . SER A 1 255 ? -6.461 -6.16 14.805 1 81.56 255 SER A O 1
ATOM 1927 N N . PHE A 1 256 ? -7.441 -4.383 13.875 1 83.94 256 PHE A N 1
ATOM 1928 C CA . PHE A 1 256 ? -7.297 -4.961 12.547 1 83.94 256 PHE A CA 1
ATOM 1929 C C . PHE A 1 256 ? -6.332 -4.141 11.695 1 83.94 256 PHE A C 1
ATOM 1931 O O . PHE A 1 256 ? -6.559 -2.951 11.469 1 83.94 256 PHE A O 1
ATOM 1938 N N . PHE A 1 257 ? -5.363 -4.781 11.188 1 89.88 257 PHE A N 1
ATOM 1939 C CA . PHE A 1 257 ? -4.266 -4.18 10.438 1 89.88 257 PHE A CA 1
ATOM 1940 C C . PHE A 1 257 ? -4.789 -3.471 9.195 1 89.88 257 PHE A C 1
ATOM 1942 O O . PHE A 1 257 ? -4.254 -2.436 8.797 1 89.88 257 PHE A O 1
ATOM 1949 N N . PHE A 1 258 ? -5.844 -3.945 8.633 1 83.06 258 PHE A N 1
ATOM 1950 C CA . PHE A 1 258 ? -6.324 -3.504 7.332 1 83.06 258 PHE A CA 1
ATOM 1951 C C . PHE A 1 258 ? -7.371 -2.408 7.48 1 83.06 258 PHE A C 1
ATOM 1953 O O . PHE A 1 258 ? -7.926 -1.933 6.484 1 83.06 258 PHE A O 1
ATOM 1960 N N . ARG A 1 259 ? -7.656 -2.086 8.805 1 80.88 259 ARG A N 1
ATOM 1961 C CA . ARG A 1 259 ? -8.75 -1.15 9.047 1 80.88 259 ARG A CA 1
ATOM 1962 C C . ARG A 1 259 ? -8.234 0.279 9.164 1 80.88 259 ARG A C 1
ATOM 1964 O O . ARG A 1 259 ? -8.344 0.898 10.227 1 80.88 259 ARG A O 1
ATOM 1971 N N . THR A 1 260 ? -7.449 0.79 8.359 1 82.5 260 THR A N 1
ATOM 1972 C CA . THR A 1 260 ? -6.965 2.164 8.281 1 82.5 260 THR A CA 1
ATOM 1973 C C . THR A 1 260 ? -7.059 2.691 6.855 1 82.5 260 THR A C 1
ATOM 1975 O O . THR A 1 260 ? -6.969 1.923 5.895 1 82.5 260 THR A O 1
ATOM 1978 N N . ILE A 1 261 ? -7.242 3.969 6.73 1 84.38 261 ILE A N 1
ATOM 1979 C CA . ILE A 1 261 ? -7.355 4.586 5.414 1 84.38 261 ILE A CA 1
ATOM 1980 C C . ILE A 1 261 ? -5.969 4.773 4.812 1 84.38 261 ILE A C 1
ATOM 1982 O O . ILE A 1 261 ? -5.836 5.145 3.641 1 84.38 261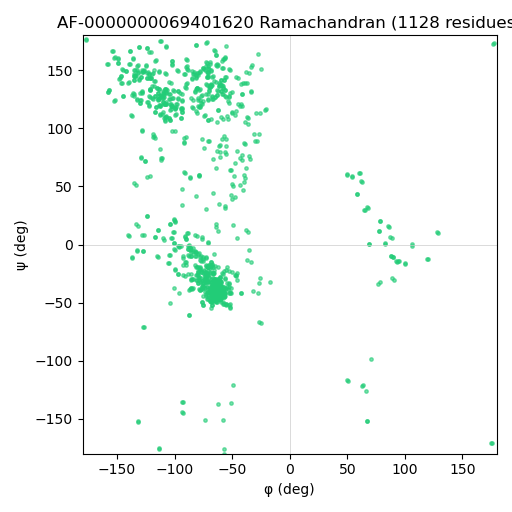 ILE A O 1
ATOM 1986 N N . GLU A 1 262 ? -4.926 4.512 5.633 1 90.12 262 GLU A N 1
ATOM 1987 C CA . GLU A 1 262 ? -3.57 4.777 5.16 1 90.12 262 GLU A CA 1
ATOM 1988 C C . GLU A 1 262 ? -3.287 4.039 3.854 1 90.12 262 GLU A C 1
ATOM 1990 O O . GLU A 1 262 ? -2.535 4.531 3.01 1 90.12 262 GLU A O 1
ATOM 1995 N N . ASP A 1 263 ? -3.922 2.879 3.617 1 87.88 263 ASP A N 1
ATOM 1996 C CA . ASP A 1 263 ? -3.689 2.145 2.377 1 87.88 263 ASP A CA 1
ATOM 1997 C C . ASP A 1 263 ? -4.176 2.938 1.168 1 87.88 263 ASP A C 1
ATOM 1999 O O . ASP A 1 263 ? -3.52 2.955 0.124 1 87.88 263 ASP A O 1
ATOM 2003 N N . ASP A 1 264 ? -5.281 3.621 1.297 1 85.25 264 ASP A N 1
ATOM 2004 C CA . ASP A 1 264 ? -5.797 4.473 0.229 1 85.25 264 ASP A CA 1
ATOM 2005 C C . ASP A 1 264 ? -4.895 5.684 0.007 1 85.25 264 ASP A C 1
ATOM 2007 O O . ASP A 1 264 ? -4.602 6.043 -1.135 1 85.25 264 ASP A O 1
ATOM 2011 N N . LEU A 1 265 ? -4.57 6.316 1.083 1 91.25 265 LEU A N 1
ATOM 2012 C CA . LEU A 1 265 ? -3.711 7.492 0.983 1 91.25 265 LEU A CA 1
ATOM 2013 C C . LEU A 1 265 ? -2.352 7.121 0.399 1 91.25 265 LEU A C 1
ATOM 2015 O O . LEU A 1 265 ? -1.75 7.91 -0.335 1 91.25 265 LEU A O 1
ATOM 2019 N N . SER A 1 266 ? -1.912 5.918 0.743 1 92.81 266 SER A N 1
ATOM 2020 C CA . SER A 1 266 ? -0.63 5.438 0.238 1 92.81 266 SER A CA 1
ATOM 2021 C C . SER A 1 266 ? -0.683 5.199 -1.267 1 92.81 266 SER A C 1
ATOM 2023 O O . SER A 1 266 ? 0.312 5.398 -1.968 1 92.81 266 SER A O 1
ATOM 2025 N N . THR A 1 267 ? -1.846 4.746 -1.772 1 91.56 267 THR A N 1
ATOM 2026 C CA . THR A 1 267 ? -2.006 4.594 -3.215 1 91.56 267 THR A CA 1
ATOM 2027 C C . THR A 1 267 ? -1.798 5.93 -3.926 1 91.56 267 THR A C 1
ATOM 2029 O O . THR A 1 267 ? -1.134 5.988 -4.961 1 91.56 267 THR A O 1
ATOM 2032 N N . ILE A 1 268 ? -2.305 7.008 -3.355 1 93.38 268 ILE A N 1
ATOM 2033 C CA . ILE A 1 268 ? -2.102 8.352 -3.902 1 93.38 268 ILE A CA 1
ATOM 2034 C C . ILE A 1 268 ? -0.619 8.703 -3.855 1 93.38 268 ILE A C 1
ATOM 2036 O O . ILE A 1 268 ? -0.069 9.227 -4.828 1 93.38 268 ILE A O 1
ATOM 2040 N N . ALA A 1 269 ? -0.01 8.414 -2.746 1 96.25 269 ALA A N 1
ATOM 2041 C CA . ALA A 1 269 ? 1.413 8.703 -2.584 1 96.25 269 ALA A CA 1
ATOM 2042 C C . ALA A 1 269 ? 2.24 7.984 -3.646 1 96.25 269 ALA A C 1
ATOM 2044 O O . ALA A 1 269 ? 3.168 8.57 -4.215 1 96.25 269 ALA A O 1
ATOM 2045 N N . GLN A 1 270 ? 1.903 6.746 -3.877 1 96.38 270 GLN A N 1
ATOM 2046 C CA . GLN A 1 270 ? 2.629 5.953 -4.863 1 96.38 270 GLN A CA 1
ATOM 2047 C C . GLN A 1 270 ? 2.438 6.516 -6.27 1 96.38 270 GLN A C 1
ATOM 2049 O O . GLN A 1 270 ? 3.385 6.562 -7.059 1 96.38 270 GLN A O 1
ATOM 2054 N N . TYR A 1 271 ? 1.244 6.973 -6.594 1 95.88 271 TYR A N 1
ATOM 2055 C CA . TYR A 1 271 ? 0.96 7.574 -7.895 1 95.88 271 TYR A CA 1
ATOM 2056 C C . TYR A 1 271 ? 1.828 8.805 -8.125 1 95.88 271 TYR A C 1
ATOM 2058 O O . TYR A 1 271 ? 2.281 9.047 -9.25 1 95.88 271 TYR A O 1
ATOM 2066 N N . TYR A 1 272 ? 2.121 9.562 -7.07 1 96.25 272 TYR A N 1
ATOM 2067 C CA . TYR A 1 272 ? 2.836 10.828 -7.191 1 96.25 272 TYR A CA 1
ATOM 2068 C C . TYR A 1 272 ? 4.293 10.672 -6.781 1 96.25 272 TYR A C 1
ATOM 2070 O O . TYR A 1 272 ? 5.023 11.656 -6.672 1 96.25 272 TYR A O 1
ATOM 2078 N N . ASP A 1 273 ? 4.738 9.453 -6.496 1 95.25 273 ASP A N 1
ATOM 2079 C CA . ASP A 1 273 ? 6.133 9.148 -6.191 1 95.25 273 ASP A CA 1
ATOM 2080 C C . ASP A 1 273 ? 6.594 9.891 -4.938 1 95.25 273 ASP A C 1
ATOM 2082 O O . ASP A 1 273 ? 7.586 10.617 -4.969 1 95.25 273 ASP A O 1
ATOM 2086 N N . THR A 1 274 ? 5.82 9.688 -3.832 1 96.62 274 THR A N 1
ATOM 2087 C CA . THR A 1 274 ? 6.172 10.297 -2.555 1 96.62 274 THR A CA 1
ATOM 2088 C C . THR A 1 274 ? 6.34 9.234 -1.475 1 96.62 274 THR A C 1
ATOM 2090 O O . THR A 1 274 ? 5.66 8.203 -1.497 1 96.62 274 THR A O 1
ATOM 2093 N N . PRO A 1 275 ? 7.254 9.461 -0.529 1 97.62 275 PRO A N 1
ATOM 2094 C CA . PRO A 1 275 ? 7.469 8.469 0.527 1 97.62 275 PRO A CA 1
ATOM 2095 C C . PRO A 1 275 ? 6.266 8.336 1.459 1 97.62 275 PRO A C 1
ATOM 2097 O O . PRO A 1 275 ? 5.594 9.328 1.755 1 97.62 275 PRO A O 1
ATOM 2100 N N . VAL A 1 276 ? 6.059 7.148 1.879 1 98.19 276 VAL A N 1
ATOM 2101 C CA . VAL A 1 276 ? 5.043 6.828 2.879 1 98.19 276 VAL A CA 1
ATOM 2102 C C . VAL A 1 276 ? 5.715 6.281 4.141 1 98.19 276 VAL A C 1
ATOM 2104 O O . VAL A 1 276 ? 6.414 5.27 4.09 1 98.19 276 VAL A O 1
ATOM 2107 N N . LEU A 1 277 ? 5.539 6.957 5.227 1 98.31 277 LEU A N 1
ATOM 2108 C CA . LEU A 1 277 ? 5.996 6.543 6.547 1 98.31 277 LEU A CA 1
ATOM 2109 C C . LEU A 1 277 ? 4.832 6.051 7.398 1 98.31 277 LEU A C 1
ATOM 2111 O O . LEU A 1 277 ? 4.016 6.852 7.863 1 98.31 277 LEU A O 1
ATOM 2115 N N . SER A 1 278 ? 4.816 4.77 7.617 1 98.12 278 SER A N 1
ATOM 2116 C CA . SER A 1 278 ? 3.678 4.109 8.25 1 98.12 278 SER A CA 1
ATOM 2117 C C . SER A 1 278 ? 4.012 3.658 9.664 1 98.12 278 SER A C 1
ATOM 2119 O O . SER A 1 278 ? 4.777 2.711 9.859 1 98.12 278 SER A O 1
ATOM 2121 N N . LEU A 1 279 ? 3.428 4.324 10.602 1 98.06 279 LEU A N 1
ATOM 2122 C CA . LEU A 1 279 ? 3.584 3.842 11.969 1 98.06 279 LEU A CA 1
ATOM 2123 C C . LEU A 1 279 ? 2.949 2.467 12.141 1 98.06 279 LEU A C 1
ATOM 2125 O O . LEU A 1 279 ? 3.447 1.638 12.906 1 98.06 279 LEU A O 1
ATOM 2129 N N . ARG A 1 280 ? 1.818 2.203 11.469 1 96.81 280 ARG A N 1
ATOM 2130 C CA . ARG A 1 280 ? 1.173 0.894 11.508 1 96.81 280 ARG A CA 1
ATOM 2131 C C . ARG A 1 280 ? 2.164 -0.216 11.172 1 96.81 280 ARG A C 1
ATOM 2133 O O . ARG A 1 280 ? 2.32 -1.166 11.945 1 96.81 280 ARG A O 1
ATOM 2140 N N . ASN A 1 281 ? 2.811 -0.089 10.047 1 97.56 281 ASN A N 1
ATOM 2141 C CA . ASN A 1 281 ? 3.768 -1.103 9.609 1 97.56 281 ASN A CA 1
ATOM 2142 C C . ASN A 1 281 ? 4.898 -1.271 10.617 1 97.56 281 ASN A C 1
ATOM 2144 O O . ASN A 1 281 ? 5.434 -2.369 10.781 1 97.56 281 ASN A O 1
ATOM 2148 N N . ALA A 1 282 ? 5.227 -0.16 11.273 1 97.81 282 ALA A N 1
ATOM 2149 C CA . ALA A 1 282 ? 6.359 -0.184 12.203 1 97.81 282 ALA A CA 1
ATOM 2150 C C . ALA A 1 282 ? 5.98 -0.87 13.516 1 97.81 282 ALA A C 1
ATOM 2152 O O . ALA A 1 282 ? 6.777 -1.615 14.086 1 97.81 282 ALA A O 1
ATOM 2153 N N . VAL A 1 283 ? 4.719 -0.651 14.016 1 97.69 283 VAL A N 1
ATOM 2154 C CA . VAL A 1 283 ? 4.562 -0.934 15.438 1 97.69 283 VAL A CA 1
ATOM 2155 C C . VAL A 1 283 ? 3.387 -1.883 15.648 1 97.69 283 VAL A C 1
ATOM 2157 O O . VAL A 1 283 ? 3.139 -2.334 16.766 1 97.69 283 VAL A O 1
ATOM 2160 N N . TYR A 1 284 ? 2.607 -2.252 14.641 1 96.88 284 TYR A N 1
ATOM 2161 C CA . TYR A 1 284 ? 1.385 -3.023 14.836 1 96.88 284 TYR A CA 1
ATOM 2162 C C . TYR A 1 284 ? 1.659 -4.277 15.664 1 96.88 284 TYR A C 1
ATOM 2164 O O . TYR A 1 284 ? 0.968 -4.543 16.656 1 96.88 284 TYR A O 1
ATOM 2172 N N . HIS A 1 285 ? 2.611 -5.047 15.281 1 95.12 285 HIS A N 1
ATOM 2173 C CA . HIS A 1 285 ? 2.875 -6.305 15.977 1 95.12 285 HIS A CA 1
ATOM 2174 C C . HIS A 1 285 ? 3.453 -6.062 17.359 1 95.12 285 HIS A C 1
ATOM 2176 O O . HIS A 1 285 ? 3.197 -6.832 18.297 1 95.12 285 HIS A O 1
ATOM 2182 N N . LEU A 1 286 ? 4.227 -4.996 17.531 1 96.44 286 LEU A N 1
ATOM 2183 C CA . LEU A 1 286 ? 4.723 -4.629 18.859 1 96.44 286 LEU A CA 1
ATOM 2184 C C . LEU A 1 286 ? 3.568 -4.27 19.781 1 96.44 286 LEU A C 1
ATOM 2186 O O . LEU A 1 286 ? 3.586 -4.617 20.969 1 96.44 286 LEU A O 1
ATOM 2190 N N . LEU A 1 287 ? 2.582 -3.57 19.281 1 96.12 287 LEU A N 1
ATOM 2191 C CA . LEU A 1 287 ? 1.382 -3.221 20.031 1 96.12 287 LEU A CA 1
ATOM 2192 C C . LEU A 1 287 ? 0.557 -4.465 20.344 1 96.12 287 LEU A C 1
ATOM 2194 O O . LEU A 1 287 ? 0.086 -4.633 21.469 1 96.12 287 LEU A O 1
ATOM 2198 N N . ARG A 1 288 ? 0.393 -5.293 19.312 1 93.25 288 ARG A N 1
ATOM 2199 C CA . ARG A 1 288 ? -0.378 -6.516 19.484 1 93.25 288 ARG A CA 1
ATOM 2200 C C . ARG A 1 288 ? 0.202 -7.367 20.609 1 93.25 288 ARG A C 1
ATOM 2202 O O . ARG A 1 288 ? -0.542 -7.957 21.406 1 93.25 288 ARG A O 1
ATOM 2209 N N . GLU A 1 289 ? 1.529 -7.383 20.719 1 92.31 289 GLU A N 1
ATOM 2210 C CA . GLU A 1 289 ? 2.229 -8.188 21.719 1 92.31 289 GLU A CA 1
ATOM 2211 C C . GLU A 1 289 ? 2.342 -7.445 23.047 1 92.31 289 GLU A C 1
ATOM 2213 O O . GLU A 1 289 ? 2.795 -8.008 24.031 1 92.31 289 GLU A O 1
ATOM 2218 N N . GLN A 1 290 ? 2.027 -6.227 23.094 1 93.56 290 GLN A N 1
ATOM 2219 C CA . GLN A 1 290 ? 2.062 -5.367 24.281 1 93.56 290 GLN A CA 1
ATOM 2220 C C . GLN A 1 290 ? 3.467 -5.305 24.875 1 93.56 290 GLN A C 1
ATOM 2222 O O . GLN A 1 290 ? 3.643 -5.449 26.078 1 93.56 290 GLN A O 1
ATOM 2227 N N . ARG A 1 291 ? 4.383 -5.168 24.047 1 95.56 291 ARG A N 1
ATOM 2228 C CA . ARG A 1 291 ? 5.758 -5.012 24.5 1 95.56 291 ARG A CA 1
ATOM 2229 C C . ARG A 1 291 ? 5.914 -3.734 25.328 1 95.56 291 ARG A C 1
ATOM 2231 O O . ARG A 1 291 ? 5.117 -2.803 25.188 1 95.56 291 ARG A O 1
ATOM 2238 N N . PHE A 1 292 ? 6.906 -3.697 26.219 1 96.62 292 PHE A N 1
ATOM 2239 C CA . PHE A 1 292 ? 7.16 -2.502 27.016 1 96.62 292 PHE A CA 1
ATOM 2240 C C . PHE A 1 292 ? 7.375 -1.289 26.125 1 96.62 292 PHE A C 1
ATOM 2242 O O . PHE A 1 292 ? 8.188 -1.328 25.203 1 96.62 292 PHE A O 1
ATOM 2249 N N . GLY A 1 293 ? 6.691 -0.239 26.312 1 97.25 293 GLY A N 1
ATOM 2250 C CA . GLY A 1 293 ? 6.723 0.954 25.484 1 97.25 293 GLY A CA 1
ATOM 2251 C C . GLY A 1 293 ? 5.641 0.968 24.422 1 97.25 293 GLY A C 1
ATOM 2252 O O . GLY A 1 293 ? 5.375 2.006 23.812 1 97.25 293 GLY A O 1
ATOM 2253 N N . PHE A 1 294 ? 5.035 -0.235 24.234 1 97.38 294 PHE A N 1
ATOM 2254 C CA . PHE A 1 294 ? 4.012 -0.38 23.203 1 97.38 294 PHE A CA 1
ATOM 2255 C C . PHE A 1 294 ? 2.713 -0.908 23.797 1 97.38 294 PHE A C 1
ATOM 2257 O O . PHE A 1 294 ? 1.948 -1.597 23.125 1 97.38 294 PHE A O 1
ATOM 2264 N N . GLN A 1 295 ? 2.498 -0.691 25.062 1 95.44 295 GLN A N 1
ATOM 2265 C CA . GLN A 1 295 ? 1.269 -1.128 25.703 1 95.44 295 GLN A CA 1
ATOM 2266 C C . GLN A 1 295 ? 0.13 -0.144 25.453 1 95.44 295 GLN A C 1
ATOM 2268 O O . GLN A 1 295 ? 0.355 1.065 25.375 1 95.44 295 GLN A O 1
ATOM 2273 N N . TRP A 1 296 ? -1.133 -0.659 25.281 1 92.38 296 TRP A N 1
ATOM 2274 C CA . TRP A 1 296 ? -2.248 0.203 24.906 1 92.38 296 TRP A CA 1
ATOM 2275 C C . TRP A 1 296 ? -3.463 -0.063 25.797 1 92.38 296 TRP A C 1
ATOM 2277 O O . TRP A 1 296 ? -4.52 0.55 25.609 1 92.38 296 TRP A O 1
ATOM 2287 N N . ASP A 1 297 ? -3.355 -1.052 26.641 1 87.25 297 ASP A N 1
ATOM 2288 C CA . ASP A 1 297 ? -4.488 -1.437 27.484 1 87.25 297 ASP A CA 1
ATOM 2289 C C . ASP A 1 297 ? -4.793 -0.359 28.516 1 87.25 297 ASP A C 1
ATOM 2291 O O . ASP A 1 297 ? -5.836 -0.405 29.172 1 87.25 297 ASP A O 1
ATOM 2295 N N . ALA A 1 298 ? -3.885 0.572 28.734 1 87.12 298 ALA A N 1
ATOM 2296 C CA . ALA A 1 298 ? -4.086 1.779 29.531 1 87.12 298 ALA A CA 1
ATOM 2297 C C . ALA A 1 298 ? -3.611 3.02 28.781 1 87.12 298 ALA A C 1
ATOM 2299 O O . ALA A 1 298 ? -3.074 2.914 27.672 1 87.12 298 ALA A O 1
ATOM 2300 N N . LYS A 1 299 ? -3.961 4.133 29.359 1 90.69 299 LYS A N 1
ATOM 2301 C CA . LYS A 1 299 ? -3.58 5.41 28.75 1 90.69 299 LYS A CA 1
ATOM 2302 C C . LYS A 1 299 ? -2.895 6.312 29.766 1 90.69 299 LYS A C 1
ATOM 2304 O O . LYS A 1 299 ? -3.209 6.266 30.969 1 90.69 299 LYS A O 1
ATOM 2309 N N . VAL A 1 300 ? -2.041 7.102 29.281 1 93.69 300 VAL A N 1
ATOM 2310 C CA . VAL A 1 300 ? -1.268 7.973 30.172 1 93.69 300 VAL A CA 1
ATOM 2311 C C . VAL A 1 300 ? -2.197 8.969 30.859 1 93.69 300 VAL A C 1
ATOM 2313 O O . VAL A 1 300 ? -1.984 9.32 32.031 1 93.69 300 VAL A O 1
ATOM 2316 N N . ALA A 1 301 ? -3.215 9.391 30.141 1 91.44 301 ALA A N 1
ATOM 2317 C CA . ALA A 1 301 ? -4.172 10.352 30.672 1 91.44 301 ALA A CA 1
ATOM 2318 C C . ALA A 1 301 ? -4.832 9.82 31.938 1 91.44 301 ALA A C 1
ATOM 2320 O O . ALA A 1 301 ? -5.246 10.594 32.812 1 91.44 301 ALA A O 1
ATOM 2321 N N . ASP A 1 302 ? -4.852 8.508 32.062 1 90.94 302 ASP A N 1
ATOM 2322 C CA . ASP A 1 302 ? -5.5 7.879 33.219 1 90.94 302 ASP A CA 1
ATOM 2323 C C . ASP A 1 302 ? -4.578 7.875 34.438 1 90.94 302 ASP A C 1
ATOM 2325 O O . ASP A 1 302 ? -5.004 7.527 35.531 1 90.94 302 ASP A O 1
ATOM 2329 N N . THR A 1 303 ? -3.457 8.258 34.25 1 91 303 THR A N 1
ATOM 2330 C CA . THR A 1 303 ? -2.504 8.234 35.344 1 91 303 THR A CA 1
ATOM 2331 C C . THR A 1 303 ? -2.518 9.555 36.094 1 91 303 THR A C 1
ATOM 2333 O O . THR A 1 303 ? -1.757 9.742 37.062 1 91 303 THR A O 1
ATOM 2336 N N . ALA A 1 304 ? -3.498 10.312 35.656 1 86 304 ALA A N 1
ATOM 2337 C CA . ALA A 1 304 ? -3.609 11.594 36.344 1 86 304 ALA A CA 1
ATOM 2338 C C . ALA A 1 304 ? -3.938 11.398 37.812 1 86 304 ALA A C 1
ATOM 2340 O O . ALA A 1 304 ? -4.824 10.617 38.156 1 86 304 ALA A O 1
ATOM 2341 N N . GLY A 1 305 ? -3.227 11.969 38.688 1 88.75 305 GLY A N 1
ATOM 2342 C CA . GLY A 1 305 ? -3.496 11.867 40.125 1 88.75 305 GLY A CA 1
ATOM 2343 C C . GLY A 1 305 ? -2.607 10.859 40.812 1 88.75 305 GLY A C 1
ATOM 2344 O O . GLY A 1 305 ? -2.557 10.828 42.062 1 88.75 305 GLY A O 1
ATOM 2345 N N . MET A 1 306 ? -2.012 10.055 40.031 1 92.94 306 MET A N 1
ATOM 2346 C CA . MET A 1 306 ? -1.082 9.094 40.625 1 92.94 306 MET A CA 1
ATOM 2347 C C . MET A 1 306 ? 0.194 9.781 41.094 1 92.94 306 MET A C 1
ATOM 2349 O O . MET A 1 306 ? 0.501 10.891 40.656 1 92.94 306 MET A O 1
ATOM 2353 N N . THR A 1 307 ? 0.853 9.133 42.031 1 93.81 307 THR A N 1
ATOM 2354 C CA . THR A 1 307 ? 2.168 9.609 42.438 1 93.81 307 THR A CA 1
ATOM 2355 C C . THR A 1 307 ? 3.191 9.398 41.312 1 93.81 307 THR A C 1
ATOM 2357 O O . THR A 1 307 ? 2.986 8.57 40.438 1 93.81 307 THR A O 1
ATOM 2360 N N . ALA A 1 308 ? 4.199 10.164 41.375 1 92.44 308 ALA A N 1
ATOM 2361 C CA . ALA A 1 308 ? 5.258 10.023 40.375 1 92.44 308 ALA A CA 1
ATOM 2362 C C . ALA A 1 308 ? 5.805 8.594 40.375 1 92.44 308 ALA A C 1
ATOM 2364 O O . ALA A 1 308 ? 6.125 8.062 39.312 1 92.44 308 ALA A O 1
ATOM 2365 N N . ALA A 1 309 ? 5.906 8.031 41.531 1 93.62 309 ALA A N 1
ATOM 2366 C CA . ALA A 1 309 ? 6.434 6.676 41.656 1 93.62 309 ALA A CA 1
ATOM 2367 C C . ALA A 1 309 ? 5.539 5.672 40.938 1 93.62 309 ALA A C 1
ATOM 2369 O O . ALA A 1 309 ? 6.027 4.68 40.406 1 93.62 309 ALA A O 1
ATOM 2370 N N . GLU A 1 310 ? 4.266 5.961 40.906 1 92.88 310 GLU A N 1
ATOM 2371 C CA . GLU A 1 310 ? 3.295 5.078 40.281 1 92.88 310 GLU A CA 1
ATOM 2372 C C . GLU A 1 310 ? 3.17 5.383 38.781 1 92.88 310 GLU A C 1
ATOM 2374 O O . GLU A 1 310 ? 3.062 4.465 37.969 1 92.88 310 GLU A O 1
ATOM 2379 N N . SER A 1 311 ? 3.209 6.602 38.438 1 94.19 311 SER A N 1
ATOM 2380 C CA . SER A 1 311 ? 2.867 7.008 37.062 1 94.19 311 SER A CA 1
ATOM 2381 C C . SER A 1 311 ? 4.066 6.883 36.156 1 94.19 311 SER A C 1
ATOM 2383 O O . SER A 1 311 ? 3.904 6.598 34.938 1 94.19 311 SER A O 1
ATOM 2385 N N . GLU A 1 312 ? 5.277 7.035 36.625 1 94.88 312 GLU A N 1
ATOM 2386 C CA . GLU A 1 312 ? 6.453 7.117 35.781 1 94.88 312 GLU A CA 1
ATOM 2387 C C . GLU A 1 312 ? 6.691 5.801 35.031 1 94.88 312 GLU A C 1
ATOM 2389 O O . GLU A 1 312 ? 6.91 5.789 33.812 1 94.88 312 GLU A O 1
ATOM 2394 N N . PRO A 1 313 ? 6.609 4.688 35.75 1 94.38 313 PRO A N 1
ATOM 2395 C CA . PRO A 1 313 ? 6.773 3.428 35.031 1 94.38 313 PRO A CA 1
ATOM 2396 C C . PRO A 1 313 ? 5.676 3.205 33.969 1 94.38 313 PRO A C 1
ATOM 2398 O O . PRO A 1 313 ? 5.934 2.619 32.906 1 94.38 313 PRO A O 1
ATOM 2401 N N . LEU A 1 314 ? 4.535 3.619 34.281 1 94.44 314 LEU A N 1
ATOM 2402 C CA . LEU A 1 314 ? 3.428 3.486 33.312 1 94.44 314 LEU A CA 1
ATOM 2403 C C . LEU A 1 314 ? 3.652 4.359 32.094 1 94.44 314 LEU A C 1
ATOM 2405 O O . LEU A 1 314 ? 3.383 3.932 30.969 1 94.44 314 LEU A O 1
ATOM 2409 N N . LYS A 1 315 ? 4.152 5.539 32.312 1 95.12 315 LYS A N 1
ATOM 2410 C CA . LYS A 1 315 ? 4.414 6.469 31.234 1 95.12 315 LYS A CA 1
ATOM 2411 C C . LYS A 1 315 ? 5.469 5.91 30.281 1 95.12 315 LYS A C 1
ATOM 2413 O O . LYS A 1 315 ? 5.43 6.172 29.078 1 95.12 315 LYS A O 1
ATOM 2418 N N . ASP A 1 316 ? 6.363 5.105 30.797 1 95.5 316 ASP A N 1
ATOM 2419 C CA . ASP A 1 316 ? 7.398 4.5 29.969 1 95.5 316 ASP A CA 1
ATOM 2420 C C . ASP A 1 316 ? 6.859 3.289 29.203 1 95.5 316 ASP A C 1
ATOM 2422 O O . ASP A 1 316 ? 7.391 2.918 28.156 1 95.5 316 ASP A O 1
ATOM 2426 N N . ALA A 1 317 ? 5.824 2.707 29.719 1 96.62 317 ALA A N 1
ATOM 2427 C CA . ALA A 1 317 ? 5.32 1.446 29.188 1 96.62 317 ALA A CA 1
ATOM 2428 C C . ALA A 1 317 ? 4.234 1.691 28.141 1 96.62 317 ALA A C 1
ATOM 2430 O O . ALA A 1 317 ? 4.027 0.867 27.25 1 96.62 317 ALA A O 1
ATOM 2431 N N . LEU A 1 318 ? 3.541 2.805 28.234 1 96.5 318 LEU A N 1
ATOM 2432 C CA . LEU A 1 318 ? 2.348 3.059 27.438 1 96.5 318 LEU A CA 1
ATOM 2433 C C . LEU A 1 318 ? 2.705 3.779 26.141 1 96.5 318 LEU A C 1
ATOM 2435 O O . LEU A 1 318 ? 3.617 4.609 26.125 1 96.5 318 LEU A O 1
ATOM 2439 N N . PHE A 1 319 ? 1.944 3.488 25.078 1 97.31 319 PHE A N 1
ATOM 2440 C CA . PHE A 1 319 ? 2.225 4.035 23.75 1 97.31 319 PHE A CA 1
ATOM 2441 C C . PHE A 1 319 ? 1.313 5.223 23.453 1 97.31 319 PHE A C 1
ATOM 2443 O O . PHE A 1 319 ? 1.631 6.055 22.609 1 97.31 319 PHE A O 1
ATOM 2450 N N . PHE A 1 320 ? 0.216 5.309 24.125 1 96.38 320 PHE A N 1
ATOM 2451 C CA . PHE A 1 320 ? -0.806 6.297 23.797 1 96.38 320 PHE A CA 1
ATOM 2452 C C . PHE A 1 320 ? -1.078 7.203 25 1 96.38 320 PHE A C 1
ATOM 2454 O O . PHE A 1 320 ? -1.034 6.758 26.141 1 96.38 320 PHE A O 1
ATOM 2461 N N . TRP A 1 321 ? -1.322 8.469 24.703 1 95.88 321 TRP A N 1
ATOM 2462 C CA . TRP A 1 321 ? -1.741 9.414 25.734 1 95.88 321 TRP A CA 1
ATOM 2463 C C . TRP A 1 321 ? -3.203 9.203 26.109 1 95.88 321 TRP A C 1
ATOM 2465 O O . TRP A 1 321 ? -3.549 9.172 27.281 1 95.88 321 TRP A O 1
ATOM 2475 N N . ASP A 1 322 ? -3.992 9.141 25.109 1 92.06 322 ASP A N 1
ATOM 2476 C CA . ASP A 1 322 ? -5.406 8.805 25.25 1 92.06 322 ASP A CA 1
ATOM 2477 C C . ASP A 1 322 ? -5.816 7.734 24.234 1 92.06 322 ASP A C 1
ATOM 2479 O O . ASP A 1 322 ? -4.996 6.914 23.812 1 92.06 322 ASP A O 1
ATOM 2483 N N . GLU A 1 323 ? -7.074 7.676 23.812 1 82.5 323 GLU A N 1
ATOM 2484 C CA . GLU A 1 323 ? -7.566 6.602 22.953 1 82.5 323 GLU A CA 1
ATOM 2485 C C . GLU A 1 323 ? -6.949 6.688 21.562 1 82.5 323 GLU A C 1
ATOM 2487 O O . GLU A 1 323 ? -6.754 5.664 20.891 1 82.5 323 GLU A O 1
ATOM 2492 N N . ASN A 1 324 ? -6.516 7.887 21.172 1 84.75 324 ASN A N 1
ATOM 2493 C CA . ASN A 1 324 ? -6.164 8 19.766 1 84.75 324 ASN A CA 1
ATOM 2494 C C . ASN A 1 324 ? -4.863 8.773 19.562 1 84.75 324 ASN A C 1
ATOM 2496 O O . ASN A 1 324 ? -4.309 8.797 18.469 1 84.75 324 ASN A O 1
ATOM 2500 N N . HIS A 1 325 ? -4.367 9.406 20.625 1 93.69 325 HIS A N 1
ATOM 2501 C CA . HIS A 1 325 ? -3.205 10.266 20.438 1 93.69 325 HIS A CA 1
ATOM 2502 C C . HIS A 1 325 ? -1.94 9.602 20.969 1 93.69 325 HIS A C 1
ATOM 2504 O O . HIS A 1 325 ? -1.975 8.93 22 1 93.69 325 HIS A O 1
ATOM 2510 N N . PRO A 1 326 ? -0.864 9.734 20.297 1 97 326 PRO A N 1
ATOM 2511 C CA . PRO A 1 326 ? 0.401 9.156 20.75 1 97 326 PRO A CA 1
ATOM 2512 C C . PRO A 1 326 ? 0.942 9.836 22.016 1 97 326 PRO A C 1
ATOM 2514 O O . PRO A 1 326 ? 0.721 11.031 22.203 1 97 326 PRO A O 1
ATOM 2517 N N . TRP A 1 327 ? 1.63 9.086 22.766 1 97.19 327 TRP A N 1
ATOM 2518 C CA . TRP A 1 327 ? 2.268 9.586 23.984 1 97.19 327 TRP A CA 1
ATOM 2519 C C . TRP A 1 327 ? 3.666 10.125 23.688 1 97.19 327 TRP A C 1
ATOM 2521 O O . TRP A 1 327 ? 4.348 9.625 22.781 1 97.19 327 TRP A O 1
ATOM 2531 N N . ASP A 1 328 ? 4.102 11.062 24.438 1 96.44 328 ASP A N 1
ATOM 2532 C CA . ASP A 1 328 ? 5.32 11.844 24.266 1 96.44 328 ASP A CA 1
ATOM 2533 C C . ASP A 1 328 ? 6.551 10.945 24.219 1 96.44 328 ASP A C 1
ATOM 2535 O O . ASP A 1 328 ? 7.297 10.961 23.234 1 96.44 328 ASP A O 1
ATOM 2539 N N . ARG A 1 329 ? 6.742 10.023 25.141 1 96.12 329 ARG A N 1
ATOM 2540 C CA . ARG A 1 329 ? 7.973 9.266 25.344 1 96.12 329 ARG A CA 1
ATOM 2541 C C . ARG A 1 329 ? 8.078 8.117 24.344 1 96.12 329 ARG A C 1
ATOM 2543 O O . ARG A 1 329 ? 9.156 7.562 24.125 1 96.12 329 ARG A O 1
ATOM 2550 N N . THR A 1 330 ? 6.918 7.746 23.766 1 97.19 330 THR A N 1
ATOM 2551 C CA . THR A 1 330 ? 6.914 6.551 22.938 1 97.19 330 THR A CA 1
ATOM 2552 C C . THR A 1 330 ? 6.324 6.855 21.562 1 97.19 330 THR A C 1
ATOM 2554 O O . THR A 1 330 ? 7.059 7.137 20.609 1 97.19 330 THR A O 1
ATOM 2557 N N . GLY A 1 331 ? 4.984 7.086 21.5 1 97.69 331 GLY A N 1
ATOM 2558 C CA . GLY A 1 331 ? 4.309 7.293 20.234 1 97.69 331 GLY A CA 1
ATOM 2559 C C . GLY A 1 331 ? 4.871 8.453 19.422 1 97.69 331 GLY A C 1
ATOM 2560 O O . GLY A 1 331 ? 5.188 8.305 18.25 1 97.69 331 GLY A O 1
ATOM 2561 N N . HIS A 1 332 ? 5 9.625 20.031 1 98.06 332 HIS A N 1
ATOM 2562 C CA . HIS A 1 332 ? 5.57 10.789 19.344 1 98.06 332 HIS A CA 1
ATOM 2563 C C . HIS A 1 332 ? 7.023 10.539 18.969 1 98.06 332 HIS A C 1
ATOM 2565 O O . HIS A 1 332 ? 7.48 11 17.922 1 98.06 332 HIS A O 1
ATOM 2571 N N . ARG A 1 333 ? 7.719 9.875 19.812 1 97.06 333 ARG A N 1
ATOM 2572 C CA . ARG A 1 333 ? 9.109 9.539 19.516 1 97.06 333 ARG A CA 1
ATOM 2573 C C . ARG A 1 333 ? 9.195 8.633 18.297 1 97.06 333 ARG A C 1
ATOM 2575 O O . ARG A 1 333 ? 10.055 8.828 17.438 1 97.06 333 ARG A O 1
ATOM 2582 N N . ALA A 1 334 ? 8.344 7.641 18.266 1 97.88 334 ALA A N 1
ATOM 2583 C CA . ALA A 1 334 ? 8.32 6.727 17.125 1 97.88 334 ALA A CA 1
ATOM 2584 C C . ALA A 1 334 ? 8.062 7.48 15.828 1 97.88 334 ALA A C 1
ATOM 2586 O O . ALA A 1 334 ? 8.719 7.227 14.82 1 97.88 334 ALA A O 1
ATOM 2587 N N . LEU A 1 335 ? 7.133 8.414 15.836 1 98.25 335 LEU A N 1
ATOM 2588 C CA . LEU A 1 335 ? 6.816 9.211 14.648 1 98.25 335 LEU A CA 1
ATOM 2589 C C . LEU A 1 335 ? 8.031 10.023 14.203 1 98.25 335 LEU A C 1
ATOM 2591 O O . LEU A 1 335 ? 8.344 10.07 13.016 1 98.25 335 LEU A O 1
ATOM 2595 N N . ALA A 1 336 ? 8.68 10.625 15.117 1 97.5 336 ALA A N 1
ATOM 2596 C CA . ALA A 1 336 ? 9.859 11.43 14.805 1 97.5 336 ALA A CA 1
ATOM 2597 C C . ALA A 1 336 ? 10.961 10.57 14.18 1 97.5 336 ALA A C 1
ATOM 2599 O O . ALA A 1 336 ? 11.609 10.984 13.219 1 97.5 336 ALA A O 1
ATOM 2600 N N . GLU A 1 337 ? 11.117 9.43 14.758 1 96.81 337 GLU A N 1
ATOM 2601 C CA . GLU A 1 337 ? 12.188 8.555 14.297 1 96.81 337 GLU A CA 1
ATOM 2602 C C . GLU A 1 337 ? 11.93 8.078 12.867 1 96.81 337 GLU A C 1
ATOM 2604 O O . GLU A 1 337 ? 12.867 7.93 12.078 1 96.81 337 GLU A O 1
ATOM 2609 N N . LEU A 1 338 ? 10.695 7.77 12.516 1 97.69 338 LEU A N 1
ATOM 2610 C CA . LEU A 1 338 ? 10.375 7.41 11.133 1 97.69 338 LEU A CA 1
ATOM 2611 C C . LEU A 1 338 ? 10.734 8.547 10.18 1 97.69 338 LEU A C 1
ATOM 2613 O O . LEU A 1 338 ? 11.297 8.305 9.109 1 97.69 338 LEU A O 1
ATOM 2617 N N . LEU A 1 339 ? 10.391 9.781 10.547 1 97.56 339 LEU A N 1
ATOM 2618 C CA . LEU A 1 339 ? 10.703 10.953 9.734 1 97.56 339 LEU A CA 1
ATOM 2619 C C . LEU A 1 339 ? 12.211 11.148 9.617 1 97.56 339 LEU A C 1
ATOM 2621 O O . LEU A 1 339 ? 12.719 11.422 8.531 1 97.56 339 LEU A O 1
ATOM 2625 N N . GLN A 1 340 ? 12.898 11.047 10.758 1 96.31 340 GLN A N 1
ATOM 2626 C CA . GLN A 1 340 ? 14.344 11.203 10.789 1 96.31 340 GLN A CA 1
ATOM 2627 C C . GLN A 1 340 ? 15.031 10.18 9.898 1 96.31 340 GLN A C 1
ATOM 2629 O O . GLN A 1 340 ? 15.977 10.508 9.172 1 96.31 340 GLN A O 1
ATOM 2634 N N . ALA A 1 341 ? 14.523 8.961 9.953 1 95.25 341 ALA A N 1
ATOM 2635 C CA . ALA A 1 341 ? 15.102 7.898 9.133 1 95.25 341 ALA A CA 1
ATOM 2636 C C . ALA A 1 341 ? 14.898 8.188 7.645 1 95.25 341 ALA A C 1
ATOM 2638 O O . ALA A 1 341 ? 15.805 7.961 6.84 1 95.25 341 ALA A O 1
ATOM 2639 N N . ALA A 1 342 ? 13.719 8.641 7.297 1 96.38 342 ALA A N 1
ATOM 2640 C CA . ALA A 1 342 ? 13.422 8.922 5.898 1 96.38 342 ALA A CA 1
ATOM 2641 C C . ALA A 1 342 ? 14.312 10.039 5.359 1 96.38 342 ALA A C 1
ATOM 2643 O O . ALA A 1 342 ? 14.82 9.945 4.238 1 96.38 342 ALA A O 1
ATOM 2644 N N . VAL A 1 343 ? 14.461 11.102 6.109 1 96.31 343 VAL A N 1
ATOM 2645 C CA . VAL A 1 343 ? 15.312 12.211 5.688 1 96.31 343 VAL A CA 1
ATOM 2646 C C . VAL A 1 343 ? 16.766 11.742 5.621 1 96.31 343 VAL A C 1
ATOM 2648 O O . VAL A 1 343 ? 17.5 12.102 4.691 1 96.31 343 VAL A O 1
ATOM 2651 N N . SER A 1 344 ? 17.172 10.953 6.633 1 92.38 344 SER A N 1
ATOM 2652 C CA . SER A 1 344 ? 18.531 10.406 6.633 1 92.38 344 SER A CA 1
ATOM 2653 C C . SER A 1 344 ? 18.812 9.617 5.359 1 92.38 344 SER A C 1
ATOM 2655 O O . SER A 1 344 ? 19.906 9.703 4.797 1 92.38 344 SER A O 1
ATOM 2657 N N . ARG A 1 345 ? 17.859 8.867 4.953 1 92 345 ARG A N 1
ATOM 2658 C CA . ARG A 1 345 ? 18.016 8.102 3.723 1 92 345 ARG A CA 1
ATOM 2659 C C . ARG A 1 345 ? 18.219 9.016 2.525 1 92 345 ARG A C 1
ATOM 2661 O O . ARG A 1 345 ? 19 8.711 1.627 1 92 345 ARG A O 1
ATOM 2668 N N . GLY A 1 346 ? 17.438 10.102 2.463 1 91.5 346 GLY A N 1
ATOM 2669 C CA . GLY A 1 346 ? 17.641 11.086 1.412 1 91.5 346 GLY A CA 1
ATOM 2670 C C . GLY A 1 346 ? 19.047 11.688 1.414 1 91.5 346 GLY A C 1
ATOM 2671 O O . GLY A 1 346 ? 19.641 11.875 0.354 1 91.5 346 GLY A O 1
ATOM 2672 N N . VAL A 1 347 ? 19.531 11.945 2.559 1 88.62 347 VAL A N 1
ATOM 2673 C CA . VAL A 1 347 ? 20.875 12.508 2.703 1 88.62 347 VAL A CA 1
ATOM 2674 C C . VAL A 1 347 ? 21.922 11.492 2.256 1 88.62 347 VAL A C 1
ATOM 2676 O O . VAL A 1 347 ? 22.891 11.844 1.59 1 88.62 347 VAL A O 1
ATOM 2679 N N . GLN A 1 348 ? 21.688 10.281 2.643 1 84.31 348 GLN A N 1
ATOM 2680 C CA . GLN A 1 348 ? 22.594 9.219 2.229 1 84.31 348 GLN A CA 1
ATOM 2681 C C . GLN A 1 348 ? 22.625 9.086 0.709 1 84.31 348 GLN A C 1
ATOM 2683 O O . GLN A 1 348 ? 23.688 8.891 0.12 1 84.31 348 GLN A O 1
ATOM 2688 N N . ALA A 1 349 ? 21.469 9.117 0.135 1 84.75 349 ALA A N 1
ATOM 2689 C CA . ALA A 1 349 ? 21.406 9.047 -1.322 1 84.75 349 ALA A CA 1
ATOM 2690 C C . ALA A 1 349 ? 22.172 10.195 -1.965 1 84.75 349 ALA A C 1
ATOM 2692 O O . ALA A 1 349 ? 22.859 10.008 -2.969 1 84.75 349 ALA A O 1
ATOM 2693 N N . ALA A 1 350 ? 22.016 11.375 -1.456 1 83.5 350 ALA A N 1
ATOM 2694 C CA . ALA A 1 350 ? 22.75 12.539 -1.949 1 83.5 350 ALA A CA 1
ATOM 2695 C C . ALA A 1 350 ? 24.25 12.336 -1.821 1 83.5 350 ALA A C 1
ATOM 2697 O O . ALA A 1 350 ? 25 12.672 -2.736 1 83.5 350 ALA A O 1
ATOM 2698 N N . ALA A 1 351 ? 24.656 11.781 -0.682 1 77.69 351 ALA A N 1
ATOM 2699 C CA . ALA A 1 351 ? 26.062 11.523 -0.442 1 77.69 351 ALA A CA 1
ATOM 2700 C C . ALA A 1 351 ? 26.609 10.508 -1.435 1 77.69 351 ALA A C 1
ATOM 2702 O O . ALA A 1 351 ? 27.719 10.672 -1.955 1 77.69 351 ALA A O 1
ATOM 2703 N N . ASP A 1 352 ? 25.844 9.5 -1.642 1 73.31 352 ASP A N 1
ATOM 2704 C CA . ASP A 1 352 ? 26.25 8.469 -2.592 1 73.31 352 ASP A CA 1
ATOM 2705 C C . ASP A 1 352 ? 26.422 9.047 -3.994 1 73.31 352 ASP A C 1
ATOM 2707 O O . ASP A 1 352 ? 27.359 8.688 -4.711 1 73.31 352 ASP A O 1
ATOM 2711 N N . THR A 1 353 ? 25.5 9.828 -4.344 1 75.19 353 THR A N 1
ATOM 2712 C CA . THR A 1 353 ? 25.578 10.461 -5.656 1 75.19 353 THR A CA 1
ATOM 2713 C C . THR A 1 353 ? 26.828 11.336 -5.77 1 75.19 353 THR A C 1
ATOM 2715 O O . THR A 1 353 ? 27.5 11.328 -6.801 1 75.19 353 THR A O 1
ATOM 2718 N N . GLN A 1 354 ? 27.141 12.07 -4.781 1 68.19 354 GLN A N 1
ATOM 2719 C CA . GLN A 1 354 ? 28.328 12.914 -4.777 1 68.19 354 GLN A CA 1
ATOM 2720 C C . GLN A 1 354 ? 29.594 12.086 -4.863 1 68.19 354 GLN A C 1
ATOM 2722 O O . GLN A 1 354 ? 30.531 12.445 -5.586 1 68.19 354 GLN A O 1
ATOM 2727 N N . LEU A 1 355 ? 29.562 11.062 -4.148 1 63.22 355 LEU A N 1
ATOM 2728 C CA . LEU A 1 355 ? 30.719 10.188 -4.141 1 63.22 355 LEU A CA 1
ATOM 2729 C C . LEU A 1 355 ? 30.922 9.547 -5.512 1 63.22 355 LEU A C 1
ATOM 2731 O O . LEU A 1 355 ? 32.062 9.406 -5.969 1 63.22 355 LEU A O 1
ATOM 2735 N N . THR A 1 356 ? 29.891 9.117 -6.035 1 62.72 356 THR A N 1
ATOM 2736 C CA . THR A 1 356 ? 29.969 8.516 -7.363 1 62.72 356 THR A CA 1
ATOM 2737 C C . THR A 1 356 ? 30.484 9.523 -8.383 1 62.72 356 THR A C 1
ATOM 2739 O O . THR A 1 356 ? 31.281 9.172 -9.258 1 62.72 356 THR A O 1
ATOM 2742 N N . GLN A 1 357 ? 30.094 10.695 -8.289 1 61.34 357 GLN A N 1
ATOM 2743 C CA . GLN A 1 357 ? 30.562 11.75 -9.18 1 61.34 357 GLN A CA 1
ATOM 2744 C C . GLN A 1 357 ? 32.031 12.023 -8.984 1 61.34 357 GLN A C 1
ATOM 2746 O O . GLN A 1 357 ? 32.781 12.242 -9.953 1 61.34 357 GLN A O 1
ATOM 2751 N N . LEU A 1 358 ? 32.438 12 -7.781 1 56 358 LEU A N 1
ATOM 2752 C CA . LEU A 1 358 ? 33.875 12.211 -7.473 1 56 358 LEU A CA 1
ATOM 2753 C C . LEU A 1 358 ? 34.719 11.078 -8.031 1 56 358 LEU A C 1
ATOM 2755 O O . LEU A 1 358 ? 35.812 11.312 -8.555 1 56 358 LEU A O 1
ATOM 2759 N N . ALA A 1 359 ? 34.156 9.93 -7.848 1 53.16 359 ALA A N 1
ATOM 2760 C CA . ALA A 1 359 ? 34.875 8.773 -8.367 1 53.16 359 ALA A CA 1
ATOM 2761 C C . ALA A 1 359 ? 35.031 8.859 -9.883 1 53.16 359 ALA A C 1
ATOM 2763 O O . ALA A 1 359 ? 36.062 8.484 -10.438 1 53.16 359 ALA A O 1
ATOM 2764 N N . GLN A 1 360 ? 34.031 9.352 -10.406 1 51.66 360 GLN A N 1
ATOM 2765 C CA . GLN A 1 360 ? 34.062 9.5 -11.859 1 51.66 360 GLN A CA 1
ATOM 2766 C C . GLN A 1 360 ? 35.062 10.594 -12.266 1 51.66 360 GLN A C 1
ATOM 2768 O O . GLN A 1 360 ? 35.781 10.445 -13.25 1 51.66 360 GLN A O 1
ATOM 2773 N N . VAL A 1 361 ? 35.031 11.68 -11.469 1 50.38 361 VAL A N 1
ATOM 2774 C CA . VAL A 1 361 ? 35.938 12.773 -11.742 1 50.38 361 VAL A CA 1
ATOM 2775 C C . VAL A 1 361 ? 37.375 12.32 -11.469 1 50.38 361 VAL A C 1
ATOM 2777 O O . VAL A 1 361 ? 38.281 12.641 -12.234 1 50.38 361 VAL A O 1
ATOM 2780 N N . GLY A 1 362 ? 37.562 11.773 -10.273 1 45.78 362 GLY A N 1
ATOM 2781 C CA . GLY A 1 362 ? 38.875 11.25 -10.031 1 45.78 362 GLY A CA 1
ATOM 2782 C C . GLY A 1 362 ? 39.375 10.297 -11.109 1 45.78 362 GLY A C 1
ATOM 2783 O O . GLY A 1 362 ? 40.531 10.352 -11.523 1 45.78 362 GLY A O 1
ATOM 2784 N N . ALA A 1 363 ? 38.375 9.539 -11.43 1 46.69 363 ALA A N 1
ATOM 2785 C CA . ALA A 1 363 ? 38.688 8.695 -12.578 1 46.69 363 ALA A CA 1
ATOM 2786 C C . ALA A 1 363 ? 38.906 9.539 -13.836 1 46.69 363 ALA A C 1
ATOM 2788 O O . ALA A 1 363 ? 39.719 9.203 -14.688 1 46.69 363 ALA A O 1
ATOM 2789 N N . PHE A 1 364 ? 38 10.656 -13.75 1 45.44 364 PHE A N 1
ATOM 2790 C CA . PHE A 1 364 ? 38.094 11.633 -14.828 1 45.44 364 PHE A CA 1
ATOM 2791 C C . PHE A 1 364 ? 39.469 12.32 -14.789 1 45.44 364 PHE A C 1
ATOM 2793 O O . PHE A 1 364 ? 40.031 12.664 -15.828 1 45.44 364 PHE A O 1
ATOM 2800 N N . ALA A 1 365 ? 39.875 12.758 -13.57 1 41.94 365 ALA A N 1
ATOM 2801 C CA . ALA A 1 365 ? 41.188 13.406 -13.469 1 41.94 365 ALA A CA 1
ATOM 2802 C C . ALA A 1 365 ? 42.281 12.539 -14.07 1 41.94 365 ALA A C 1
ATOM 2804 O O . ALA A 1 365 ? 43.344 13.039 -14.461 1 41.94 365 ALA A O 1
ATOM 2805 N N . GLN A 1 366 ? 42.031 11.43 -14.125 1 38.97 366 GLN A N 1
ATOM 2806 C CA . GLN A 1 366 ? 43 10.57 -14.828 1 38.97 366 GLN A CA 1
ATOM 2807 C C . GLN A 1 366 ? 42.719 10.547 -16.328 1 38.97 366 GLN A C 1
ATOM 2809 O O . GLN A 1 366 ? 43.5 9.984 -17.094 1 38.97 366 GLN A O 1
ATOM 2814 N N . LEU A 1 367 ? 41.594 11.203 -16.578 1 41.75 367 LEU A N 1
ATOM 2815 C CA . LEU A 1 367 ? 41.25 11.336 -17.984 1 41.75 367 LEU A CA 1
ATOM 2816 C C . LEU A 1 367 ? 41.938 12.531 -18.609 1 41.75 367 LEU A C 1
ATOM 2818 O O . LEU A 1 367 ? 42.25 13.508 -17.922 1 41.75 367 LEU A O 1
ATOM 2822 N N . PRO A 1 368 ? 42.344 12.391 -19.812 1 43.5 368 PRO A N 1
ATOM 2823 C CA . PRO A 1 368 ? 42.938 13.555 -20.5 1 43.5 368 PRO A CA 1
ATOM 2824 C C . PRO A 1 368 ? 42.031 14.789 -20.422 1 43.5 368 PRO A C 1
ATOM 2826 O O . PRO A 1 368 ? 40.812 14.672 -20.25 1 43.5 368 PRO A O 1
ATOM 2829 N N . ALA A 1 369 ? 42.75 16.047 -20.438 1 43.09 369 ALA A N 1
ATOM 2830 C CA . ALA A 1 369 ? 42.156 17.375 -20.234 1 43.09 369 ALA A CA 1
ATOM 2831 C C . ALA A 1 369 ? 40.844 17.516 -20.969 1 43.09 369 ALA A C 1
ATOM 2833 O O . ALA A 1 369 ? 39.875 18.047 -20.406 1 43.09 369 ALA A O 1
ATOM 2834 N N . ALA A 1 370 ? 40.781 17.062 -22.094 1 46.78 370 ALA A N 1
ATOM 2835 C CA . ALA A 1 370 ? 39.625 17.203 -22.969 1 46.78 370 ALA A CA 1
ATOM 2836 C C . ALA A 1 370 ? 38.438 16.422 -22.422 1 46.78 370 ALA A C 1
ATOM 2838 O O . ALA A 1 370 ? 37.281 16.906 -22.484 1 46.78 370 ALA A O 1
ATOM 2839 N N . ALA A 1 371 ? 38.656 15.297 -22.031 1 43.81 371 ALA A N 1
ATOM 2840 C CA . ALA A 1 371 ? 37.594 14.445 -21.531 1 43.81 371 ALA A CA 1
ATOM 2841 C C . ALA A 1 371 ? 37.031 14.977 -20.219 1 43.81 371 ALA A C 1
ATOM 2843 O O . ALA A 1 371 ? 35.812 14.922 -19.984 1 43.81 371 ALA A O 1
ATOM 2844 N N . ARG A 1 372 ? 37.906 15.609 -19.547 1 45.62 372 ARG A N 1
ATOM 2845 C CA . ARG A 1 372 ? 37.531 16.25 -18.281 1 45.62 372 ARG A CA 1
ATOM 2846 C C . ARG A 1 372 ? 36.594 17.438 -18.531 1 45.62 372 ARG A C 1
ATOM 2848 O O . ARG A 1 372 ? 35.625 17.625 -17.781 1 45.62 372 ARG A O 1
ATOM 2855 N N . ALA A 1 373 ? 37.031 18.266 -19.453 1 44.31 373 ALA A N 1
ATOM 2856 C CA . ALA A 1 373 ? 36.219 19.453 -19.797 1 44.31 373 ALA A CA 1
ATOM 2857 C C . ALA A 1 373 ? 34.781 19.062 -20.125 1 44.31 373 ALA A C 1
ATOM 2859 O O . ALA A 1 373 ? 33.844 19.766 -19.75 1 44.31 373 ALA A O 1
ATOM 2860 N N . LYS A 1 374 ? 34.688 18.078 -20.781 1 42.09 374 LYS A N 1
ATOM 2861 C CA . LYS A 1 374 ? 33.344 17.641 -21.188 1 42.09 374 LYS A CA 1
ATOM 2862 C C . LYS A 1 374 ? 32.531 17.156 -19.984 1 42.09 374 LYS A C 1
ATOM 2864 O O . LYS A 1 374 ? 31.328 17.422 -19.906 1 42.09 374 LYS A O 1
ATOM 2869 N N . LEU A 1 375 ? 33.219 16.5 -19.219 1 41.81 375 LEU A N 1
ATOM 2870 C CA . LEU A 1 375 ? 32.531 16 -18.031 1 41.81 375 LEU A CA 1
ATOM 2871 C C . LEU A 1 375 ? 32.188 17.141 -17.062 1 41.81 375 LEU A C 1
ATOM 2873 O O . LEU A 1 375 ? 31.172 17.109 -16.391 1 41.81 375 LEU A O 1
ATOM 2877 N N . ALA A 1 376 ? 33.094 18.141 -16.953 1 38.44 376 ALA A N 1
ATOM 2878 C CA . ALA A 1 376 ? 32.875 19.328 -16.125 1 38.44 376 ALA A CA 1
ATOM 2879 C C . ALA A 1 376 ? 31.625 20.094 -16.578 1 38.44 376 ALA A C 1
ATOM 2881 O O . ALA A 1 376 ? 30.953 20.734 -15.781 1 38.44 376 ALA A O 1
ATOM 2882 N N . GLN A 1 377 ? 31.578 20.312 -17.797 1 36.81 377 GLN A N 1
ATOM 2883 C CA . GLN A 1 377 ? 30.406 21.031 -18.328 1 36.81 377 GLN A CA 1
ATOM 2884 C C . GLN A 1 377 ? 29.125 20.25 -18.047 1 36.81 377 GLN A C 1
ATOM 2886 O O . GLN A 1 377 ? 28.016 20.781 -18.188 1 36.81 377 GLN A O 1
ATOM 2891 N N . GLU A 1 378 ? 29.344 19.094 -18.062 1 37.12 378 GLU A N 1
ATOM 2892 C CA . GLU A 1 378 ? 28.094 18.359 -17.891 1 37.12 378 GLU A CA 1
ATOM 2893 C C . GLU A 1 378 ? 27.406 18.75 -16.594 1 37.12 378 GLU A C 1
ATOM 2895 O O . GLU A 1 378 ? 28.016 19.391 -15.727 1 37.12 378 GLU A O 1
ATOM 2900 N N . ARG A 1 379 ? 26.547 17.703 -15.922 1 36.72 379 ARG A N 1
ATOM 2901 C CA . ARG A 1 379 ? 25.281 17.922 -15.25 1 36.72 379 ARG A CA 1
ATOM 2902 C C . ARG A 1 379 ? 25.484 18.562 -13.875 1 36.72 379 ARG A C 1
ATOM 2904 O O . ARG A 1 379 ? 26.219 18.031 -13.047 1 36.72 379 ARG A O 1
ATOM 2911 N N . PRO A 1 380 ? 25.5 19.812 -13.672 1 36.91 380 PRO A N 1
ATOM 2912 C CA . PRO A 1 380 ? 25.234 20.297 -12.32 1 36.91 380 PRO A CA 1
ATOM 2913 C C . PRO A 1 380 ? 24.469 19.281 -11.469 1 36.91 380 PRO A C 1
ATOM 2915 O O . PRO A 1 380 ? 23.594 18.578 -11.984 1 36.91 380 PRO A O 1
ATOM 2918 N N . LEU A 1 381 ? 25.078 18.797 -10.43 1 41.12 381 LEU A N 1
ATOM 2919 C CA . LEU A 1 381 ? 24.547 17.875 -9.438 1 41.12 381 LEU A CA 1
ATOM 2920 C C . LEU A 1 381 ? 23.078 18.156 -9.141 1 41.12 381 LEU A C 1
ATOM 2922 O O . LEU A 1 381 ? 22.531 17.688 -8.141 1 41.12 381 LEU A O 1
ATOM 2926 N N . MET A 1 382 ? 22.609 19.391 -9.625 1 43.56 382 MET A N 1
ATOM 2927 C CA . MET A 1 382 ? 21.234 19.578 -9.18 1 43.56 382 MET A CA 1
ATOM 2928 C C . MET A 1 382 ? 20.328 18.469 -9.703 1 43.56 382 MET A C 1
ATOM 2930 O O . MET A 1 382 ? 20.453 18.062 -10.859 1 43.56 382 MET A O 1
ATOM 2934 N N . ALA A 1 383 ? 19.906 17.656 -8.805 1 49.66 383 ALA A N 1
ATOM 2935 C CA . ALA A 1 383 ? 18.859 16.688 -9.141 1 49.66 383 ALA A CA 1
ATOM 2936 C C . ALA A 1 383 ? 17.953 17.219 -10.242 1 49.66 383 ALA A C 1
ATOM 2938 O O . ALA A 1 383 ? 17.656 18.422 -10.289 1 49.66 383 ALA A O 1
ATOM 2939 N N . PRO A 1 384 ? 17.984 16.609 -11.391 1 52.03 384 PRO A N 1
ATOM 2940 C CA . PRO A 1 384 ? 17.094 17.078 -12.461 1 52.03 384 PRO A CA 1
ATOM 2941 C C . PRO A 1 384 ? 15.773 17.609 -11.93 1 52.03 384 PRO A C 1
ATOM 2943 O O . PRO A 1 384 ? 15.312 17.188 -10.859 1 52.03 384 PRO A O 1
ATOM 2946 N N . LEU A 1 385 ? 15.453 18.859 -12.516 1 54.34 385 LEU A N 1
ATOM 2947 C CA . LEU A 1 385 ? 14.156 19.469 -12.234 1 54.34 385 LEU A CA 1
ATOM 2948 C C . LEU A 1 385 ? 13.047 18.406 -12.258 1 54.34 385 LEU A C 1
ATOM 2950 O O . LEU A 1 385 ? 13.078 17.5 -13.086 1 54.34 385 LEU A O 1
ATOM 2954 N N . PRO A 1 386 ? 12.32 18.469 -11.188 1 59.66 386 PRO A N 1
ATOM 2955 C CA . PRO A 1 386 ? 11.234 17.484 -11.102 1 59.66 386 PRO A CA 1
ATOM 2956 C C . PRO A 1 386 ? 10.328 17.5 -12.328 1 59.66 386 PRO A C 1
ATOM 2958 O O . PRO A 1 386 ? 10.102 18.547 -12.922 1 59.66 386 PRO A O 1
ATOM 2961 N N . LEU A 1 387 ? 10.102 16.484 -13.055 1 63.72 387 LEU A N 1
ATOM 2962 C CA . LEU A 1 387 ? 9.109 16.25 -14.102 1 63.72 387 LEU A CA 1
ATOM 2963 C C . LEU A 1 387 ? 7.766 16.891 -13.727 1 63.72 387 LEU A C 1
ATOM 2965 O O . LEU A 1 387 ? 7.453 17.031 -12.547 1 63.72 387 LEU A O 1
ATOM 2969 N N . PRO A 1 388 ? 7.137 17.5 -14.727 1 81.31 388 PRO A N 1
ATOM 2970 C CA . PRO A 1 388 ? 5.77 17.969 -14.461 1 81.31 388 PRO A CA 1
ATOM 2971 C C . PRO A 1 388 ? 4.914 16.906 -13.773 1 81.31 388 PRO A C 1
ATOM 2973 O O . PRO A 1 388 ? 5.109 15.711 -13.992 1 81.31 388 PRO A O 1
ATOM 2976 N N . LEU A 1 389 ? 4.113 17.438 -12.93 1 90.38 389 LEU A N 1
ATOM 2977 C CA . LEU A 1 389 ? 3.215 16.5 -12.258 1 90.38 389 LEU A CA 1
ATOM 2978 C C . LEU A 1 389 ? 2.305 15.805 -13.258 1 90.38 389 LEU A C 1
ATOM 2980 O O . LEU A 1 389 ? 1.833 16.422 -14.219 1 90.38 389 LEU A O 1
ATOM 2984 N N . PRO A 1 390 ? 2.098 14.602 -13.109 1 91.94 390 PRO A N 1
ATOM 2985 C CA . PRO A 1 390 ? 1.077 13.938 -13.93 1 91.94 390 PRO A CA 1
ATOM 2986 C C . PRO A 1 390 ? -0.329 14.469 -13.664 1 91.94 390 PRO A C 1
ATOM 2988 O O . PRO A 1 390 ? -0.544 15.203 -12.695 1 91.94 390 PRO A O 1
ATOM 2991 N N . PRO A 1 391 ? -1.236 14.188 -14.594 1 90.38 391 PRO A N 1
ATOM 2992 C CA . PRO A 1 391 ? -2.629 14.5 -14.258 1 90.38 391 PRO A CA 1
ATOM 2993 C C . PRO A 1 391 ? -3.092 13.828 -12.969 1 90.38 391 PRO A C 1
ATOM 2995 O O . PRO A 1 391 ? -2.447 12.891 -12.492 1 90.38 391 PRO A O 1
ATOM 2998 N N . PRO A 1 392 ? -4.191 14.375 -12.398 1 90.56 392 PRO A N 1
ATOM 2999 C CA . PRO A 1 392 ? -4.66 13.742 -11.164 1 90.56 392 PRO A CA 1
ATOM 3000 C C . PRO A 1 392 ? -4.965 12.258 -11.336 1 90.56 392 PRO A C 1
ATOM 3002 O O . PRO A 1 392 ? -5.422 11.836 -12.406 1 90.56 392 PRO A O 1
ATOM 3005 N N . MET A 1 393 ? -4.633 11.5 -10.336 1 91.25 393 MET A N 1
ATOM 3006 C CA . MET A 1 393 ? -4.945 10.07 -10.344 1 91.25 393 MET A CA 1
ATOM 3007 C C . MET A 1 393 ? -6.434 9.844 -10.57 1 91.25 393 MET A C 1
ATOM 3009 O O . MET A 1 393 ? -6.82 8.977 -11.359 1 91.25 393 MET A O 1
ATOM 3013 N N . VAL A 1 394 ? -7.258 10.531 -9.734 1 83.88 394 VAL A N 1
ATOM 3014 C CA . VAL A 1 394 ? -8.695 10.555 -9.984 1 83.88 394 VAL A CA 1
ATOM 3015 C C . VAL A 1 394 ? -9.016 11.547 -11.102 1 83.88 394 VAL A C 1
ATOM 3017 O O . VAL A 1 394 ? -8.727 12.734 -10.977 1 83.88 394 VAL A O 1
ATOM 3020 N N . PRO A 1 395 ? -9.57 11.07 -12.141 1 80.06 395 PRO A N 1
ATOM 3021 C CA . PRO A 1 395 ? -9.812 11.945 -13.289 1 80.06 395 PRO A CA 1
ATOM 3022 C C . PRO A 1 395 ? -10.562 13.219 -12.906 1 80.06 395 PRO A C 1
ATOM 3024 O O . PRO A 1 395 ? -11.586 13.156 -12.219 1 80.06 395 PRO A O 1
ATOM 3027 N N . GLY A 1 396 ? -9.977 14.367 -13.305 1 77.56 396 GLY A N 1
ATOM 3028 C CA . GLY A 1 396 ? -10.625 15.656 -13.117 1 77.56 396 GLY A CA 1
ATOM 3029 C C . GLY A 1 396 ? -10.422 16.234 -11.727 1 77.56 396 GLY A C 1
ATOM 3030 O O . GLY A 1 396 ? -10.867 17.344 -11.445 1 77.56 396 GLY A O 1
ATOM 3031 N N . ASN A 1 397 ? -9.695 15.562 -10.852 1 83.69 397 ASN A N 1
ATOM 3032 C CA . ASN A 1 397 ? -9.531 16 -9.469 1 83.69 397 ASN A CA 1
ATOM 3033 C C . ASN A 1 397 ? -8.375 16.984 -9.32 1 83.69 397 ASN A C 1
ATOM 3035 O O . ASN A 1 397 ? -7.492 16.797 -8.484 1 83.69 397 ASN A O 1
ATOM 3039 N N . TYR A 1 398 ? -8.43 18.031 -10.008 1 83.81 398 TYR A N 1
ATOM 3040 C CA . TYR A 1 398 ? -7.387 19.047 -9.977 1 83.81 398 TYR A CA 1
ATOM 3041 C C . TYR A 1 398 ? -7.508 19.906 -8.727 1 83.81 398 TYR A C 1
ATOM 3043 O O . TYR A 1 398 ? -8.602 20.094 -8.195 1 83.81 398 TYR A O 1
ATOM 3051 N N . GLU A 1 399 ? -6.438 20.406 -8.211 1 81.81 399 GLU A N 1
ATOM 3052 C CA . GLU A 1 399 ? -6.383 21.328 -7.086 1 81.81 399 GLU A CA 1
ATOM 3053 C C . GLU A 1 399 ? -6.828 22.734 -7.496 1 81.81 399 GLU A C 1
ATOM 3055 O O . GLU A 1 399 ? -6.668 23.125 -8.656 1 81.81 399 GLU A O 1
ATOM 3060 N N . ALA A 1 400 ? -7.383 23.406 -6.477 1 75.31 400 ALA A N 1
ATOM 3061 C CA . ALA A 1 400 ? -7.809 24.781 -6.742 1 75.31 400 ALA A CA 1
ATOM 3062 C C . ALA A 1 400 ? -6.605 25.703 -6.875 1 75.31 400 ALA A C 1
ATOM 3064 O O . ALA A 1 400 ? -5.621 25.562 -6.145 1 75.31 400 ALA A O 1
ATOM 3065 N N . ASN A 1 401 ? -6.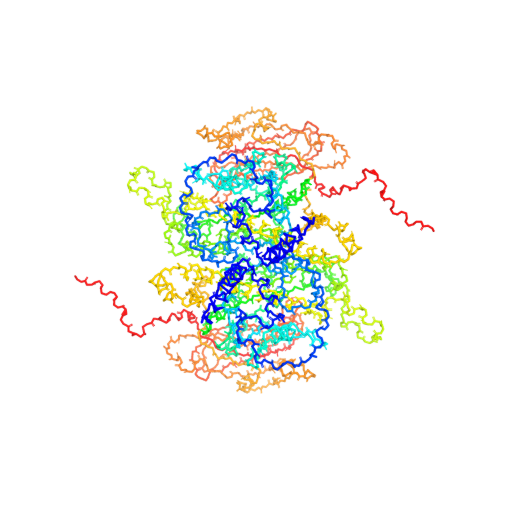691 26.531 -7.797 1 72.12 401 ASN A N 1
ATOM 3066 C CA . ASN A 1 401 ? -5.586 27.453 -8.055 1 72.12 401 ASN A CA 1
ATOM 3067 C C . ASN A 1 401 ? -5.688 28.703 -7.188 1 72.12 401 ASN A C 1
ATOM 3069 O O . ASN A 1 401 ? -4.688 29.391 -6.949 1 72.12 401 ASN A O 1
ATOM 3073 N N . ALA A 1 402 ? -6.957 29.094 -6.867 1 68.62 402 ALA A N 1
ATOM 3074 C CA . ALA A 1 402 ? -7.16 30.266 -6.035 1 68.62 402 ALA A CA 1
ATOM 3075 C C . ALA A 1 402 ? -8.07 29.953 -4.852 1 68.62 402 ALA A C 1
ATOM 3077 O O . ALA A 1 402 ? -9.086 29.266 -5.004 1 68.62 402 ALA A O 1
ATOM 3078 N N . THR A 1 403 ? -7.539 30.422 -3.721 1 77.62 403 THR A N 1
ATOM 3079 C CA . THR A 1 403 ? -8.336 30.172 -2.525 1 77.62 403 THR A CA 1
ATOM 3080 C C . THR A 1 403 ? -8.305 31.391 -1.598 1 77.62 403 THR A C 1
ATOM 3082 O O . THR A 1 403 ? -7.367 32.188 -1.642 1 77.62 403 THR A O 1
ATOM 3085 N N . SER A 1 404 ? -9.445 31.719 -1.017 1 84.12 404 SER A N 1
ATOM 3086 C CA . SER A 1 404 ? -9.539 32.656 0.111 1 84.12 404 SER A CA 1
ATOM 3087 C C . SER A 1 404 ? -9.984 31.922 1.379 1 84.12 404 SER A C 1
ATOM 3089 O O . SER A 1 404 ? -11.133 31.5 1.492 1 84.12 404 SER A O 1
ATOM 3091 N N . CYS A 1 405 ? -9 31.875 2.287 1 87.25 405 CYS A N 1
ATOM 3092 C CA . CYS A 1 405 ? -9.234 31.062 3.484 1 87.25 405 CYS A CA 1
ATOM 3093 C C . CYS A 1 405 ? -9.555 31.953 4.684 1 87.25 405 CYS A C 1
ATOM 3095 O O . CYS A 1 405 ? -8.805 32.875 4.984 1 87.25 405 CYS A O 1
ATOM 3097 N N . HIS A 1 406 ? -10.68 31.656 5.285 1 90.06 406 HIS A N 1
ATOM 3098 C CA . HIS A 1 406 ? -11.086 32.344 6.5 1 90.06 406 HIS A CA 1
ATOM 3099 C C . HIS A 1 406 ? -11.203 31.391 7.676 1 90.06 406 HIS A C 1
ATOM 3101 O O . HIS A 1 406 ? -12.266 30.812 7.902 1 90.06 406 HIS A O 1
ATOM 3107 N N . LEU A 1 407 ? -10.141 31.297 8.398 1 84.62 407 LEU A N 1
ATOM 3108 C CA . LEU A 1 407 ? -10.086 30.453 9.594 1 84.62 407 LEU A CA 1
ATOM 3109 C C . LEU A 1 407 ? -9.664 31.266 10.812 1 84.62 407 LEU A C 1
ATOM 3111 O O . LEU A 1 407 ? -9.062 32.344 10.672 1 84.62 407 LEU A O 1
ATOM 3115 N N . GLN A 1 408 ? -10.055 30.828 11.93 1 81.38 408 GLN A N 1
ATOM 3116 C CA . GLN A 1 408 ? -9.656 31.453 13.188 1 81.38 408 GLN A CA 1
ATOM 3117 C C . GLN A 1 408 ? -9.906 32.969 13.148 1 81.38 408 GLN A C 1
ATOM 3119 O O . GLN A 1 408 ? -11.023 33.406 12.859 1 81.38 408 GLN A O 1
ATOM 3124 N N . GLU A 1 409 ? -8.781 33.781 13.266 1 81.06 409 GLU A N 1
ATOM 3125 C CA . GLU A 1 409 ? -8.969 35.219 13.312 1 81.06 409 GLU A CA 1
ATOM 3126 C C . GLU A 1 409 ? -9.523 35.75 11.992 1 81.06 409 GLU A C 1
ATOM 3128 O O . GLU A 1 409 ? -10.344 36.656 11.984 1 81.06 409 GLU A O 1
ATOM 3133 N N . ASP A 1 410 ? -9.141 35.125 10.984 1 87.31 410 ASP A N 1
ATOM 3134 C CA . ASP A 1 410 ? -9.641 35.562 9.68 1 87.31 410 ASP A CA 1
ATOM 3135 C C . ASP A 1 410 ? -11.117 35.219 9.523 1 87.31 410 ASP A C 1
ATOM 3137 O O . ASP A 1 410 ? -11.836 35.875 8.766 1 87.31 410 ASP A O 1
ATOM 3141 N N . PHE A 1 411 ? -11.523 34.219 10.219 1 92 411 PHE A N 1
ATOM 3142 C CA . PHE A 1 411 ? -12.938 33.875 10.18 1 92 411 PHE A CA 1
ATOM 3143 C C . PHE A 1 411 ? -13.766 34.938 10.922 1 92 411 PHE A C 1
ATOM 3145 O O . PHE A 1 411 ? -14.844 35.312 10.461 1 92 411 PHE A O 1
ATOM 3152 N N . GLU A 1 412 ? -13.297 35.312 12.047 1 92.56 412 GLU A N 1
ATOM 3153 C CA . GLU A 1 412 ? -14 36.344 12.82 1 92.56 412 GLU A CA 1
ATOM 3154 C C . GLU A 1 412 ? -14.258 37.594 11.984 1 92.56 412 GLU A C 1
ATOM 3156 O O . GLU A 1 412 ? -15.305 38.219 12.109 1 92.56 412 GLU A O 1
ATOM 3161 N N . ALA A 1 413 ? -13.344 37.844 11.102 1 93.5 413 ALA A N 1
ATOM 3162 C CA . ALA A 1 413 ? -13.391 39.062 10.297 1 93.5 413 ALA A CA 1
ATOM 3163 C C . ALA A 1 413 ? -14.531 39 9.281 1 93.5 413 ALA A C 1
ATOM 3165 O O . ALA A 1 413 ? -14.984 40.031 8.789 1 93.5 413 ALA A O 1
ATOM 3166 N N . VAL A 1 414 ? -15.023 37.844 8.977 1 95.5 414 VAL A N 1
ATOM 3167 C CA . VAL A 1 414 ? -16.031 37.75 7.934 1 95.5 414 VAL A CA 1
ATOM 3168 C C . VAL A 1 414 ? -17.391 37.406 8.555 1 95.5 414 VAL A C 1
ATOM 3170 O O . VAL A 1 414 ? -18.375 37.219 7.848 1 95.5 414 VAL A O 1
ATOM 3173 N N . VAL A 1 415 ? -17.438 37.375 9.844 1 96.56 415 VAL A N 1
ATOM 3174 C CA . VAL A 1 415 ? -18.703 37.156 10.531 1 96.56 415 VAL A CA 1
ATOM 3175 C C . VAL A 1 415 ? -19.5 38.469 10.531 1 96.56 415 VAL A C 1
ATOM 3177 O O . VAL A 1 415 ? -19.016 39.5 10.984 1 96.56 415 VAL A O 1
ATOM 3180 N N . GLY A 1 416 ? -20.719 38.406 10.008 1 96.19 416 GLY A N 1
ATOM 3181 C CA . GLY A 1 416 ? -21.609 39.531 9.969 1 96.19 416 GLY A CA 1
ATOM 3182 C C . GLY A 1 416 ? -22.547 39.594 11.156 1 96.19 416 GLY A C 1
ATOM 3183 O O . GLY A 1 416 ? -22.125 39.469 12.305 1 96.19 416 GLY A O 1
ATOM 3184 N N . ALA A 1 417 ? -23.812 39.875 10.812 1 96.19 417 ALA A N 1
ATOM 3185 C CA . ALA A 1 417 ? -24.844 40 11.852 1 96.19 417 ALA A CA 1
ATOM 3186 C C . ALA A 1 417 ? -25.125 38.625 12.484 1 96.19 417 ALA A C 1
ATOM 3188 O O . ALA A 1 417 ? -25.156 37.594 11.797 1 96.19 417 ALA A O 1
ATOM 3189 N N . THR A 1 418 ? -25.219 38.594 13.789 1 97.25 418 THR A N 1
ATOM 3190 C CA . THR A 1 418 ? -25.547 37.375 14.492 1 97.25 418 THR A CA 1
ATOM 3191 C C . THR A 1 418 ? -26.703 37.594 15.469 1 97.25 418 THR A C 1
ATOM 3193 O O . THR A 1 418 ? -26.875 38.688 15.992 1 97.25 418 THR A O 1
ATOM 3196 N N . SER A 1 419 ? -27.531 36.656 15.633 1 97.5 419 SER A N 1
ATOM 3197 C CA . SER A 1 419 ? -28.578 36.562 16.641 1 97.5 419 SER A CA 1
ATOM 3198 C C . SER A 1 419 ? -28.625 35.156 17.234 1 97.5 419 SER A C 1
ATOM 3200 O O . SER A 1 419 ? -28.969 34.188 16.531 1 97.5 419 SER A O 1
ATOM 3202 N N . GLY A 1 420 ? -28.234 35.031 18.469 1 97.06 420 GLY A N 1
ATOM 3203 C CA . GLY A 1 420 ? -28.203 33.719 19.094 1 97.06 420 GLY A CA 1
ATOM 3204 C C . GLY A 1 420 ? -26.859 33.031 18.906 1 97.06 420 GLY A C 1
ATOM 3205 O O . GLY A 1 420 ? -26.5 32.156 19.703 1 97.06 420 GLY A O 1
ATOM 3206 N N . PHE A 1 421 ? -26.188 33.281 17.844 1 97.5 421 PHE A N 1
ATOM 3207 C CA . PHE A 1 421 ? -24.844 32.812 17.625 1 97.5 421 PHE A CA 1
ATOM 3208 C C . PHE A 1 421 ? -23.828 33.688 18.359 1 97.5 421 PHE A C 1
ATOM 3210 O O . PHE A 1 421 ? -24 34.875 18.453 1 97.5 421 PHE A O 1
ATOM 3217 N N . LYS A 1 422 ? -22.766 33.094 18.828 1 96.19 422 LYS A N 1
ATOM 3218 C CA . LYS A 1 422 ? -21.672 33.812 19.469 1 96.19 422 LYS A CA 1
ATOM 3219 C C . LYS A 1 422 ? -20.312 33.281 18.984 1 96.19 422 LYS A C 1
ATOM 3221 O O . LYS A 1 422 ? -20.109 32.062 18.906 1 96.19 422 LYS A O 1
ATOM 3226 N N . TYR A 1 423 ? -19.484 34.219 18.562 1 95.12 423 TYR A N 1
ATOM 3227 C CA . TYR A 1 423 ? -18.109 33.812 18.297 1 95.12 423 TYR A CA 1
ATOM 3228 C C . TYR A 1 423 ? -17.344 33.594 19.594 1 95.12 423 TYR A C 1
ATOM 3230 O O . TYR A 1 423 ? -17.078 34.531 20.328 1 95.12 423 TYR A O 1
ATOM 3238 N N . GLU A 1 424 ? -17.016 32.406 19.906 1 93.38 424 GLU A N 1
ATOM 3239 C CA . GLU A 1 424 ? -16.406 32.062 21.188 1 93.38 424 GLU A CA 1
ATOM 3240 C C . GLU A 1 424 ? -15.516 30.828 21.078 1 93.38 424 GLU A C 1
ATOM 3242 O O . GLU A 1 424 ? -15.562 30.109 20.078 1 93.38 424 GLU A O 1
ATOM 3247 N N . ALA A 1 425 ? -14.672 30.75 22.094 1 91 425 ALA A N 1
ATOM 3248 C CA . ALA A 1 425 ? -13.812 29.578 22.172 1 91 425 ALA A CA 1
ATOM 3249 C C . ALA A 1 425 ? -14.547 28.406 22.812 1 91 425 ALA A C 1
ATOM 3251 O O . ALA A 1 425 ? -15.188 28.562 23.859 1 91 425 ALA A O 1
ATOM 3252 N N . ARG A 1 426 ? -14.438 27.266 22.172 1 86.69 426 ARG A N 1
ATOM 3253 C CA . ARG A 1 426 ? -15.047 26.062 22.734 1 86.69 426 ARG A CA 1
ATOM 3254 C C . ARG A 1 426 ? -14.156 25.453 23.797 1 86.69 426 ARG A C 1
ATOM 3256 O O . ARG A 1 426 ? -14.625 24.703 24.656 1 86.69 426 ARG A O 1
ATOM 3263 N N . ALA A 1 427 ? -12.898 25.719 23.672 1 84.5 427 ALA A N 1
ATOM 3264 C CA . ALA A 1 427 ? -11.93 25.297 24.672 1 84.5 427 ALA A CA 1
ATOM 3265 C C . ALA A 1 427 ? -11.109 26.484 25.172 1 84.5 427 ALA A C 1
ATOM 3267 O O . ALA A 1 427 ? -9.891 26.531 24.969 1 84.5 427 ALA A O 1
ATOM 3268 N N . PRO A 1 428 ? -11.711 27.344 25.938 1 87.56 428 PRO A N 1
ATOM 3269 C CA . PRO A 1 428 ? -11.078 28.609 26.281 1 87.56 428 PRO A CA 1
ATOM 3270 C C . PRO A 1 428 ? -9.867 28.453 27.188 1 87.56 428 PRO A C 1
ATOM 3272 O O . PRO A 1 428 ? -9.023 29.344 27.266 1 87.56 428 PRO A O 1
ATOM 3275 N N . ASN A 1 429 ? -9.742 27.312 27.859 1 85.38 429 ASN A N 1
ATOM 3276 C CA . ASN A 1 429 ? -8.664 27.125 28.812 1 85.38 429 ASN A CA 1
ATOM 3277 C C . ASN A 1 429 ? -7.398 26.609 28.141 1 85.38 429 ASN A C 1
ATOM 3279 O O . ASN A 1 429 ? -6.352 26.484 28.781 1 85.38 429 ASN A O 1
ATOM 3283 N N . GLU A 1 430 ? -7.531 26.344 26.906 1 80.38 430 GLU A N 1
ATOM 3284 C CA . GLU A 1 430 ? -6.344 25.922 26.172 1 80.38 430 GLU A CA 1
ATOM 3285 C C . GLU A 1 430 ? -5.375 27.078 25.969 1 80.38 430 GLU A C 1
ATOM 3287 O O . GLU A 1 430 ? -5.785 28.234 25.953 1 80.38 430 GLU A O 1
ATOM 3292 N N . THR A 1 431 ? -4.09 26.766 25.828 1 75.62 431 THR A N 1
ATOM 3293 C CA . THR A 1 431 ? -3.043 27.781 25.859 1 75.62 431 THR A CA 1
ATOM 3294 C C . THR A 1 431 ? -2.914 28.469 24.5 1 75.62 431 THR A C 1
ATOM 3296 O O . THR A 1 431 ? -2.523 29.641 24.422 1 75.62 431 THR A O 1
ATOM 3299 N N . THR A 1 432 ? -3.199 27.766 23.438 1 75.5 432 THR A N 1
ATOM 3300 C CA . THR A 1 432 ? -2.99 28.344 22.125 1 75.5 432 THR A CA 1
ATOM 3301 C C . THR A 1 432 ? -4.324 28.688 21.453 1 75.5 432 THR A C 1
ATOM 3303 O O . THR A 1 432 ? -5.34 28.031 21.734 1 75.5 432 THR A O 1
ATOM 3306 N N . TYR A 1 433 ? -4.277 29.734 20.688 1 76.75 433 TYR A N 1
ATOM 3307 C CA . TYR A 1 433 ? -5.473 30.172 19.969 1 76.75 433 TYR A CA 1
ATOM 3308 C C . TYR A 1 433 ? -6.055 29.031 19.156 1 76.75 433 TYR A C 1
ATOM 3310 O O . TYR A 1 433 ? -7.273 28.828 19.125 1 76.75 433 TYR A O 1
ATOM 3318 N N . VAL A 1 434 ? -5.293 28.25 18.594 1 72.06 434 VAL A N 1
ATOM 3319 C CA . VAL A 1 434 ? -5.719 27.141 17.75 1 72.06 434 VAL A CA 1
ATOM 3320 C C . VAL A 1 434 ? -6.383 26.062 18.609 1 72.06 434 VAL A C 1
ATOM 3322 O O . VAL A 1 434 ? -7.426 25.516 18.234 1 72.06 434 VAL A O 1
ATOM 3325 N N . ALA A 1 435 ? -5.824 25.875 19.719 1 73.25 435 ALA A N 1
ATOM 3326 C CA . ALA A 1 435 ? -6.348 24.828 20.594 1 73.25 435 ALA A CA 1
ATOM 3327 C C . ALA A 1 435 ? -7.684 25.25 21.203 1 73.25 435 ALA A C 1
ATOM 3329 O O . ALA A 1 435 ? -8.469 24.391 21.641 1 73.25 435 ALA A O 1
ATOM 3330 N N . GLN A 1 436 ? -7.855 26.5 21.266 1 82.38 436 GLN A N 1
ATOM 3331 C CA . GLN A 1 436 ? -9.078 27.016 21.875 1 82.38 436 GLN A CA 1
ATOM 3332 C C . GLN A 1 436 ? -10.289 26.766 20.984 1 82.38 436 GLN A C 1
ATOM 3334 O O . GLN A 1 436 ? -11.43 26.812 21.438 1 82.38 436 GLN A O 1
ATOM 3339 N N . LYS A 1 437 ? -10.094 26.516 19.781 1 81.88 437 LYS A N 1
ATOM 3340 C CA . LYS A 1 437 ? -11.125 26.109 18.844 1 81.88 437 LYS A CA 1
ATOM 3341 C C . LYS A 1 437 ? -12.211 27.172 18.719 1 81.88 437 LYS A C 1
ATOM 3343 O O . LYS A 1 437 ? -13.398 26.875 18.906 1 81.88 437 LYS A O 1
ATOM 3348 N N . TRP A 1 438 ? -11.773 28.281 18.281 1 87.94 438 TRP A N 1
ATOM 3349 C CA . TRP A 1 438 ? -12.688 29.406 18.125 1 87.94 438 TRP A CA 1
ATOM 3350 C C . TRP A 1 438 ? -13.648 29.172 16.953 1 87.94 438 TRP A C 1
ATOM 3352 O O . TRP A 1 438 ? -13.281 28.531 15.961 1 87.94 438 TRP A O 1
ATOM 3362 N N . GLY A 1 439 ? -14.922 29.656 17.141 1 92.38 439 GLY A N 1
ATOM 3363 C CA . GLY A 1 439 ? -15.93 29.547 16.094 1 92.38 439 GLY A CA 1
ATOM 3364 C C . GLY A 1 439 ? -17.25 30.203 16.484 1 92.38 439 GLY A C 1
ATOM 3365 O O . GLY A 1 439 ? -17.359 30.828 17.531 1 92.38 439 GLY A O 1
ATOM 3366 N N . LEU A 1 440 ? -18.125 30.172 15.531 1 95.62 440 LEU A N 1
ATOM 3367 C CA . LEU A 1 440 ? -19.5 30.625 15.766 1 95.62 440 LEU A CA 1
ATOM 3368 C C . LEU A 1 440 ? -20.344 29.484 16.359 1 95.62 440 LEU A C 1
ATOM 3370 O O . LEU A 1 440 ? -20.531 28.453 15.719 1 95.62 440 LEU A O 1
ATOM 3374 N N . THR A 1 441 ? -20.828 29.719 17.547 1 96.88 441 THR A N 1
ATOM 3375 C CA . THR A 1 441 ? -21.547 28.672 18.25 1 96.88 441 THR A CA 1
ATOM 3376 C C . THR A 1 441 ? -22.969 29.125 18.594 1 96.88 441 THR A C 1
ATOM 3378 O O . THR A 1 441 ? -23.172 30.266 19.016 1 96.88 441 THR A O 1
ATOM 3381 N N . ALA A 1 442 ? -23.922 28.281 18.312 1 97.62 442 ALA A N 1
ATOM 3382 C CA . ALA A 1 442 ? -25.312 28.469 18.75 1 97.62 442 ALA A CA 1
ATOM 3383 C C . ALA A 1 442 ? -25.875 27.172 19.328 1 97.62 442 ALA A C 1
ATOM 3385 O O . ALA A 1 442 ? -25.516 26.078 18.891 1 97.62 442 ALA A O 1
ATOM 3386 N N . ASN A 1 443 ? -26.703 27.266 20.312 1 96.38 443 ASN A N 1
ATOM 3387 C CA . ASN A 1 443 ? -27.312 26.094 20.922 1 96.38 443 ASN A CA 1
ATOM 3388 C C . ASN A 1 443 ? -28.828 26.188 20.969 1 96.38 443 ASN A C 1
ATOM 3390 O O . ASN A 1 443 ? -29.484 25.406 21.656 1 96.38 443 ASN A O 1
ATOM 3394 N N . LYS A 1 444 ? -29.359 27.172 20.328 1 96.5 444 LYS A N 1
ATOM 3395 C CA . LYS A 1 444 ? -30.797 27.375 20.359 1 96.5 444 LYS A CA 1
ATOM 3396 C C . LYS A 1 444 ? -31.391 27.406 18.953 1 96.5 444 LYS A C 1
ATOM 3398 O O . LYS A 1 444 ? -30.766 27.953 18.031 1 96.5 444 LYS A O 1
ATOM 3403 N N . THR A 1 445 ? -32.656 26.906 18.906 1 96.81 445 THR A N 1
ATOM 3404 C CA . THR A 1 445 ? -33.375 26.969 17.641 1 96.81 445 THR A CA 1
ATOM 3405 C C . THR A 1 445 ? -33.656 28.422 17.25 1 96.81 445 THR A C 1
ATOM 3407 O O . THR A 1 445 ? -33.938 29.266 18.094 1 96.81 445 THR A O 1
ATOM 3410 N N . GLY A 1 446 ? -33.531 28.672 15.984 1 96.88 446 GLY A N 1
ATOM 3411 C CA . GLY A 1 446 ? -33.844 30 15.477 1 96.88 446 GLY A CA 1
ATOM 3412 C C . GLY A 1 446 ? -32.656 30.938 15.484 1 96.88 446 GLY A C 1
ATOM 3413 O O . GLY A 1 446 ? -32.719 32.031 14.945 1 96.88 446 GLY A O 1
ATOM 3414 N N . ALA A 1 447 ? -31.625 30.516 16.125 1 98.19 447 ALA A N 1
ATOM 3415 C CA . ALA A 1 447 ? -30.422 31.328 16.062 1 98.19 447 ALA A CA 1
ATOM 3416 C C . ALA A 1 447 ? -29.984 31.578 14.617 1 98.19 447 ALA A C 1
ATOM 3418 O O . ALA A 1 447 ? -30.125 30.688 13.766 1 98.19 447 ALA A O 1
ATOM 3419 N N . ARG A 1 448 ? -29.438 32.812 14.359 1 97.88 448 ARG A N 1
ATOM 3420 C CA . ARG A 1 448 ? -29.078 33.188 13 1 97.88 448 ARG A CA 1
ATOM 3421 C C . ARG A 1 448 ? -27.703 33.844 12.961 1 97.88 448 ARG A C 1
ATOM 3423 O O . ARG A 1 448 ? -27.297 34.531 13.914 1 97.88 448 ARG A O 1
ATOM 3430 N N . ALA A 1 449 ? -27 33.594 11.93 1 97.88 449 ALA A N 1
ATOM 3431 C CA . ALA A 1 449 ? -25.703 34.25 11.68 1 97.88 449 ALA A CA 1
ATOM 3432 C C . ALA A 1 449 ? -25.5 34.5 10.188 1 97.88 449 ALA A C 1
ATOM 3434 O O . ALA A 1 449 ? -26.016 33.75 9.352 1 97.88 449 ALA A O 1
ATOM 3435 N N . THR A 1 450 ? -24.781 35.531 9.891 1 97.69 450 THR A N 1
ATOM 3436 C CA . THR A 1 450 ? -24.406 35.844 8.516 1 97.69 450 THR A CA 1
ATOM 3437 C C . THR A 1 450 ? -22.891 35.812 8.352 1 97.69 450 THR A C 1
ATOM 3439 O O . THR A 1 450 ? -22.172 36.281 9.211 1 97.69 450 THR A O 1
ATOM 3442 N N . ILE A 1 451 ? -22.422 35.219 7.285 1 97.69 451 ILE A N 1
ATOM 3443 C CA . ILE A 1 451 ? -21.016 35.188 6.902 1 97.69 451 ILE A CA 1
ATOM 3444 C C . ILE A 1 451 ? -20.828 35.969 5.594 1 97.69 451 ILE A C 1
ATOM 3446 O O . ILE A 1 451 ? -21.484 35.656 4.59 1 97.69 451 ILE A O 1
ATOM 3450 N N . MET A 1 452 ? -19.953 36.906 5.652 1 97.12 452 MET A N 1
ATOM 3451 C CA . MET A 1 452 ? -19.688 37.75 4.48 1 97.12 452 MET A CA 1
ATOM 3452 C C . MET A 1 452 ? -18.438 37.281 3.746 1 97.12 452 MET A C 1
ATOM 3454 O O . MET A 1 452 ? -17.344 37.312 4.293 1 97.12 452 MET A O 1
ATOM 3458 N N . LEU A 1 453 ? -18.609 36.875 2.516 1 94.94 453 LEU A N 1
ATOM 3459 C CA . LEU A 1 453 ? -17.484 36.344 1.743 1 94.94 453 LEU A CA 1
ATOM 3460 C C . LEU A 1 453 ? -17.359 37.062 0.408 1 94.94 453 LEU A C 1
ATOM 3462 O O . LEU A 1 453 ? -18.359 37.531 -0.146 1 94.94 453 LEU A O 1
ATOM 3466 N N . ASP A 1 454 ? -16.109 37.156 -0.04 1 91.62 454 ASP A N 1
ATOM 3467 C CA . ASP A 1 454 ? -15.844 37.562 -1.418 1 91.62 454 ASP A CA 1
ATOM 3468 C C . ASP A 1 454 ? -15.789 36.344 -2.344 1 91.62 454 ASP A C 1
ATOM 3470 O O . ASP A 1 454 ? -14.719 35.781 -2.555 1 91.62 454 ASP A O 1
ATOM 3474 N N . SER A 1 455 ? -16.891 36 -2.92 1 89.75 455 SER A N 1
ATOM 3475 C CA . SER A 1 455 ? -16.938 34.844 -3.781 1 89.75 455 SER A CA 1
ATOM 3476 C C . SER A 1 455 ? -16.453 35.156 -5.188 1 89.75 455 SER A C 1
ATOM 3478 O O . SER A 1 455 ? -16.531 34.312 -6.086 1 89.75 455 SER A O 1
ATOM 3480 N N . GLU A 1 456 ? -15.938 36.281 -5.395 1 86.19 456 GLU A N 1
ATOM 3481 C CA . GLU A 1 456 ? -15.312 36.656 -6.664 1 86.19 456 GLU A CA 1
ATOM 3482 C C . GLU A 1 456 ? -13.805 36.375 -6.625 1 86.19 456 GLU A C 1
ATOM 3484 O O . GLU A 1 456 ? -13.141 36.406 -7.664 1 86.19 456 GLU A O 1
ATOM 3489 N N . LEU A 1 457 ? -13.289 36.094 -5.512 1 79.62 457 LEU A N 1
ATOM 3490 C CA . LEU A 1 457 ? -11.883 35.781 -5.301 1 79.62 457 LEU A CA 1
ATOM 3491 C C . LEU A 1 457 ? -10.984 36.875 -5.859 1 79.62 457 LEU A C 1
ATOM 3493 O O . LEU A 1 457 ? -10.062 36.594 -6.633 1 79.62 457 LEU A O 1
ATOM 3497 N N . GLY A 1 458 ? -11.125 38.062 -5.406 1 68 458 GLY A N 1
ATOM 3498 C CA . GLY A 1 458 ? -10.312 39.219 -5.738 1 68 458 GLY A CA 1
ATOM 3499 C C . GLY A 1 458 ? -10.43 39.625 -7.191 1 68 458 GLY A C 1
ATOM 3500 O O . GLY A 1 458 ? -9.461 40.094 -7.789 1 68 458 GLY A O 1
ATOM 3501 N N . GLY A 1 459 ? -11.406 39.406 -7.676 1 62.81 459 GLY A N 1
ATOM 3502 C CA . GLY A 1 459 ? -11.617 39.938 -9.008 1 62.81 459 GLY A CA 1
ATOM 3503 C C . GLY A 1 459 ? -11.539 38.875 -10.102 1 62.81 459 GLY A C 1
ATOM 3504 O O . GLY A 1 459 ? -11.398 39.219 -11.281 1 62.81 459 GLY A O 1
ATOM 3505 N N . LEU A 1 460 ? -11.289 37.75 -9.672 1 57.97 460 LEU A N 1
ATOM 3506 C CA . LEU A 1 460 ? -11.297 36.719 -10.703 1 57.97 460 LEU A CA 1
ATOM 3507 C C . LEU A 1 460 ? -12.688 36.562 -11.32 1 57.97 460 LEU A C 1
ATOM 3509 O O . LEU A 1 460 ? -12.938 35.656 -12.117 1 57.97 460 LEU A O 1
ATOM 3513 N N . SER A 1 461 ? -13.539 37.719 -11.039 1 49.72 461 SER A N 1
ATOM 3514 C CA . SER A 1 461 ? -14.906 37.969 -11.477 1 49.72 461 SER A CA 1
ATOM 3515 C C . SER A 1 461 ? -15 38.062 -13 1 49.72 461 SER A C 1
ATOM 3517 O O . SER A 1 461 ? -14.062 38.531 -13.648 1 49.72 461 SER A O 1
ATOM 3519 N N . GLY A 1 462 ? -15.695 37.156 -13.578 1 55.84 462 GLY A N 1
ATOM 3520 C CA . GLY A 1 462 ? -16.078 37.094 -14.977 1 55.84 462 GLY A CA 1
ATOM 3521 C C . GLY A 1 462 ? -15.555 35.875 -15.703 1 55.84 462 GLY A C 1
ATOM 3522 O O . GLY A 1 462 ? -16.031 35.562 -16.797 1 55.84 462 GLY A O 1
ATOM 3523 N N . LYS A 1 463 ? -14.688 35.375 -14.914 1 61.97 463 LYS A N 1
ATOM 3524 C CA . LYS A 1 463 ? -14.109 34.25 -15.664 1 61.97 463 LYS A CA 1
ATOM 3525 C C . LYS A 1 463 ? -14.648 32.906 -15.156 1 61.97 463 LYS A C 1
ATOM 3527 O O . LYS A 1 463 ? -14.43 31.875 -15.773 1 61.97 463 LYS A O 1
ATOM 3532 N N . LEU A 1 464 ? -15.359 33.219 -14 1 72.81 464 LEU A N 1
ATOM 3533 C CA . LEU A 1 464 ? -15.867 31.984 -13.422 1 72.81 464 LEU A CA 1
ATOM 3534 C C . LEU A 1 464 ? -17.391 32.031 -13.32 1 72.81 464 LEU A C 1
ATOM 3536 O O . LEU A 1 464 ? -17.969 33.031 -12.961 1 72.81 464 LEU A O 1
ATOM 3540 N N . GLU A 1 465 ? -17.953 30.984 -13.75 1 76.69 465 GLU A N 1
ATOM 3541 C CA . GLU A 1 465 ? -19.406 30.875 -13.617 1 76.69 465 GLU A CA 1
ATOM 3542 C C . GLU A 1 465 ? -19.797 30.609 -12.164 1 76.69 465 GLU A C 1
ATOM 3544 O O . GLU A 1 465 ? -20.844 31.078 -11.711 1 76.69 465 GLU A O 1
ATOM 3549 N N . SER A 1 466 ? -18.969 29.953 -11.484 1 84.94 466 SER A N 1
ATOM 3550 C CA . SER A 1 466 ? -19.234 29.609 -10.086 1 84.94 466 SER A CA 1
ATOM 3551 C C . SER A 1 466 ? -17.938 29.312 -9.344 1 84.94 466 SER A C 1
ATOM 3553 O O . SER A 1 466 ? -16.891 29.094 -9.961 1 84.94 466 SER A O 1
ATOM 3555 N N . VAL A 1 467 ? -18.047 29.5 -8.062 1 85.5 467 VAL A N 1
ATOM 3556 C CA . VAL A 1 467 ? -16.953 29.109 -7.172 1 85.5 467 VAL A CA 1
ATOM 3557 C C . VAL A 1 467 ? -17.469 28.109 -6.148 1 85.5 467 VAL A C 1
ATOM 3559 O O . VAL A 1 467 ? -18.672 27.859 -6.062 1 85.5 467 VAL A O 1
ATOM 3562 N N . GLN A 1 468 ? -16.484 27.516 -5.547 1 84.31 468 GLN A N 1
ATOM 3563 C CA . GLN A 1 468 ? -16.859 26.641 -4.445 1 84.31 468 GLN A CA 1
ATOM 3564 C C . GLN A 1 468 ? -16.625 27.328 -3.098 1 84.31 468 GLN A C 1
ATOM 3566 O O . GLN A 1 468 ? -15.641 28.031 -2.91 1 84.31 468 GLN A O 1
ATOM 3571 N N . VAL A 1 469 ? -17.641 27.203 -2.316 1 88.75 469 VAL A N 1
ATOM 3572 C CA . VAL A 1 469 ? -17.484 27.609 -0.925 1 88.75 469 VAL A CA 1
ATOM 3573 C C . VAL A 1 469 ? -17.484 26.391 -0.018 1 88.75 469 VAL A C 1
ATOM 3575 O O . VAL A 1 469 ? -18.266 25.453 -0.208 1 88.75 469 VAL A O 1
ATOM 3578 N N . HIS A 1 470 ? -16.516 26.328 0.871 1 87.25 470 HIS A N 1
ATOM 3579 C CA . HIS A 1 470 ? -16.406 25.281 1.879 1 87.25 470 HIS A CA 1
ATOM 3580 C C . HIS A 1 470 ? -16.688 25.828 3.275 1 87.25 470 HIS A C 1
ATOM 3582 O O . HIS A 1 470 ? -15.938 26.672 3.775 1 87.25 470 HIS A O 1
ATOM 3588 N N . LEU A 1 471 ? -17.75 25.359 3.822 1 90.75 471 LEU A N 1
ATOM 3589 C CA . LEU A 1 471 ? -18.031 25.734 5.207 1 90.75 471 LEU A CA 1
ATOM 3590 C C . LEU A 1 471 ? -17.5 24.656 6.164 1 90.75 471 LEU A C 1
ATOM 3592 O O . LEU A 1 471 ? -17.688 23.469 5.93 1 90.75 471 LEU A O 1
ATOM 3596 N N . LEU A 1 472 ? -16.781 25.156 7.117 1 89 472 LEU A N 1
ATOM 3597 C CA . LEU A 1 472 ? -16.281 24.266 8.156 1 89 472 LEU A CA 1
ATOM 3598 C C . LEU A 1 472 ? -17.219 24.25 9.367 1 89 472 LEU A C 1
ATOM 3600 O O . LEU A 1 472 ? -17.422 25.281 10 1 89 472 LEU A O 1
ATOM 3604 N N . PHE A 1 473 ? -17.766 23.156 9.641 1 90.88 473 PHE A N 1
ATOM 3605 C CA . PHE A 1 473 ? -18.672 23.062 10.789 1 90.88 473 PHE A CA 1
ATOM 3606 C C . PHE A 1 473 ? -18.438 21.766 11.555 1 90.88 473 PHE A C 1
ATOM 3608 O O . PHE A 1 473 ? -17.906 20.812 11.008 1 90.88 473 PHE A O 1
ATOM 3615 N N . LEU A 1 474 ? -18.766 21.781 12.766 1 90.19 474 LEU A N 1
ATOM 3616 C CA . LEU A 1 474 ? -18.516 20.656 13.664 1 90.19 474 LEU A CA 1
ATOM 3617 C C . LEU A 1 474 ? -19.578 19.578 13.5 1 90.19 474 LEU A C 1
ATOM 3619 O O . LEU A 1 474 ? -20.766 19.875 13.414 1 90.19 474 LEU A O 1
ATOM 3623 N N . ARG A 1 475 ? -19.125 18.359 13.43 1 88.88 475 ARG A N 1
ATOM 3624 C CA . ARG A 1 475 ? -20.047 17.219 13.445 1 88.88 475 ARG A CA 1
ATOM 3625 C C . ARG A 1 475 ? -19.688 16.25 14.578 1 88.88 475 ARG A C 1
ATOM 3627 O O . ARG A 1 475 ? -18.516 16.062 14.898 1 88.88 475 ARG A O 1
ATOM 3634 N N . SER A 1 476 ? -20.672 15.75 15.117 1 87.44 476 SER A N 1
ATOM 3635 C CA . SER A 1 476 ? -20.516 14.828 16.25 1 87.44 476 SER A CA 1
ATOM 3636 C C . SER A 1 476 ? -21.688 13.867 16.344 1 87.44 476 SER A C 1
ATOM 3638 O O . SER A 1 476 ? -22.719 14.078 15.695 1 87.44 476 SER A O 1
ATOM 3640 N N . TRP A 1 477 ? -21.484 12.805 17.172 1 84.06 477 TRP A N 1
ATOM 3641 C CA . TRP A 1 477 ? -22.516 11.781 17.312 1 84.06 477 TRP A CA 1
ATOM 3642 C C . TRP A 1 477 ? -23.5 12.156 18.406 1 84.06 477 TRP A C 1
ATOM 3644 O O . TRP A 1 477 ? -24.5 11.469 18.609 1 84.06 477 TRP A O 1
ATOM 3654 N N . ARG A 1 478 ? -23.266 13.266 19.109 1 87.31 478 ARG A N 1
ATOM 3655 C CA . ARG A 1 478 ? -24.172 13.68 20.172 1 87.31 478 ARG A CA 1
ATOM 3656 C C . ARG A 1 478 ? -24.234 15.203 20.281 1 87.31 478 ARG A C 1
ATOM 3658 O O . ARG A 1 478 ? -23.25 15.883 19.984 1 87.31 478 ARG A O 1
ATOM 3665 N N . GLY A 1 479 ? -25.422 15.742 20.578 1 92.81 479 GLY A N 1
ATOM 3666 C CA . GLY A 1 479 ? -25.578 17.109 21.047 1 92.81 479 GLY A CA 1
ATOM 3667 C C . GLY A 1 479 ? -25.734 18.109 19.906 1 92.81 479 GLY A C 1
ATOM 3668 O O . GLY A 1 479 ? -25.859 19.312 20.141 1 92.81 479 GLY A O 1
ATOM 3669 N N . MET A 1 480 ? -25.828 17.625 18.688 1 95 480 MET A N 1
ATOM 3670 C CA . MET A 1 480 ? -25.688 18.547 17.562 1 95 480 MET A CA 1
ATOM 3671 C C . MET A 1 480 ? -27.031 18.891 16.969 1 95 480 MET A C 1
ATOM 3673 O O . MET A 1 480 ? -27.984 18.109 17.062 1 95 480 MET A O 1
ATOM 3677 N N . GLY A 1 481 ? -27.078 20.016 16.359 1 96.25 481 GLY A N 1
ATOM 3678 C CA . GLY A 1 481 ? -28.25 20.469 15.641 1 96.25 481 GLY A CA 1
ATOM 3679 C C . GLY A 1 481 ? -28.031 20.562 14.141 1 96.25 481 GLY A C 1
ATOM 3680 O O . GLY A 1 481 ? -27.016 20.109 13.633 1 96.25 481 GLY A O 1
ATOM 3681 N N . LYS A 1 482 ? -29.172 21.094 13.484 1 97 482 LYS A N 1
ATOM 3682 C CA . LYS A 1 482 ? -29.156 21.359 12.047 1 97 482 LYS A CA 1
ATOM 3683 C C . LYS A 1 482 ? -29.25 22.844 11.75 1 97 482 LYS A C 1
ATOM 3685 O O . LYS A 1 482 ? -29.828 23.609 12.531 1 97 482 LYS A O 1
ATOM 3690 N N . ALA A 1 483 ? -28.641 23.188 10.711 1 97.31 483 ALA A N 1
ATOM 3691 C CA . ALA A 1 483 ? -28.766 24.594 10.297 1 97.31 483 ALA A CA 1
ATOM 3692 C C . ALA A 1 483 ? -29.125 24.688 8.812 1 97.31 483 ALA A C 1
ATOM 3694 O O . ALA A 1 483 ? -28.688 23.859 8.008 1 97.31 483 ALA A O 1
ATOM 3695 N N . GLN A 1 484 ? -29.938 25.609 8.492 1 97.62 484 GLN A N 1
ATOM 3696 C CA . GLN A 1 484 ? -30.266 25.922 7.113 1 97.62 484 GLN A CA 1
ATOM 3697 C C . GLN A 1 484 ? -29.328 26.984 6.555 1 97.62 484 GLN A C 1
ATOM 3699 O O . GLN A 1 484 ? -29.016 27.969 7.238 1 97.62 484 GLN A O 1
ATOM 3704 N N . LEU A 1 485 ? -28.875 26.766 5.363 1 97.12 485 LEU A N 1
ATOM 3705 C CA . LEU A 1 485 ? -27.969 27.672 4.672 1 97.12 485 LEU A CA 1
ATOM 3706 C C . LEU A 1 485 ? -28.656 28.328 3.475 1 97.12 485 LEU A C 1
ATOM 3708 O O . LEU A 1 485 ? -29.25 27.625 2.652 1 97.12 485 LEU A O 1
ATOM 3712 N N . GLU A 1 486 ? -28.594 29.625 3.402 1 97 486 GLU A N 1
ATOM 3713 C CA . GLU A 1 486 ? -29.094 30.406 2.289 1 97 486 GLU A CA 1
ATOM 3714 C C . GLU A 1 486 ? -28.109 31.5 1.884 1 97 486 GLU A C 1
ATOM 3716 O O . GLU A 1 486 ? -27.219 31.844 2.658 1 97 486 GLU A O 1
ATOM 3721 N N . CYS A 1 487 ? -28.312 31.953 0.668 1 96.5 487 CYS A N 1
ATOM 3722 C CA . CYS A 1 487 ? -27.406 33 0.172 1 96.5 487 CYS A CA 1
ATOM 3723 C C . CYS A 1 487 ? -28.172 34.281 -0.157 1 96.5 487 CYS A C 1
ATOM 3725 O O . CYS A 1 487 ? -29.328 34.219 -0.539 1 96.5 487 CYS A O 1
ATOM 3727 N N . SER A 1 488 ? -27.484 35.312 0.056 1 95.56 488 SER A N 1
ATOM 3728 C CA . SER A 1 488 ? -27.938 36.656 -0.339 1 95.56 488 SER A CA 1
ATOM 3729 C C . SER A 1 488 ? -26.828 37.438 -1.008 1 95.56 488 SER A C 1
ATOM 373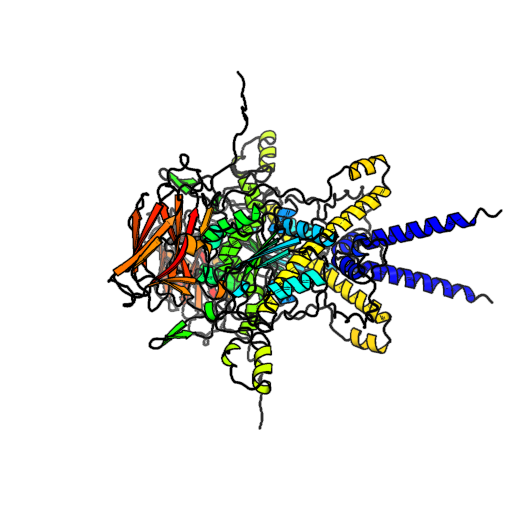1 O O . SER A 1 488 ? -25.672 37.375 -0.582 1 95.56 488 SER A O 1
ATOM 3733 N N . GLY A 1 489 ? -27.094 38.312 -2.027 1 94 489 GLY A N 1
ATOM 3734 C CA . GLY A 1 489 ? -26.094 39 -2.834 1 94 489 GLY A CA 1
ATOM 3735 C C . GLY A 1 489 ? -25.484 38.094 -3.902 1 94 489 GLY A C 1
ATOM 3736 O O . GLY A 1 489 ? -25.078 38.594 -4.961 1 94 489 GLY A O 1
ATOM 3737 N N . CYS A 1 490 ? -25.406 36.875 -3.535 1 94.56 490 CYS A N 1
ATOM 3738 C CA . CYS A 1 490 ? -24.969 35.781 -4.43 1 94.56 490 CYS A CA 1
ATOM 3739 C C . CYS A 1 490 ? -26.016 34.688 -4.504 1 94.56 490 CYS A C 1
ATOM 3741 O O . CYS A 1 490 ? -27.047 34.75 -3.822 1 94.56 490 CYS A O 1
ATOM 3743 N N . LYS A 1 491 ? -25.766 33.812 -5.469 1 94.88 491 LYS A N 1
ATOM 3744 C CA . LYS A 1 491 ? -26.734 32.719 -5.648 1 94.88 491 LYS A CA 1
ATOM 3745 C C . LYS A 1 491 ? -26.141 31.391 -5.219 1 94.88 491 LYS A C 1
ATOM 3747 O O . LYS A 1 491 ? -24.969 31.094 -5.52 1 94.88 491 LYS A O 1
ATOM 3752 N N . CYS A 1 492 ? -26.906 30.719 -4.406 1 94.62 492 CYS A N 1
ATOM 3753 C CA . CYS A 1 492 ? -26.562 29.328 -4.066 1 94.62 492 CYS A CA 1
ATOM 3754 C C . CYS A 1 492 ? -27.828 28.516 -3.781 1 94.62 492 CYS A C 1
ATOM 3756 O O . CYS A 1 492 ? -28.891 29.094 -3.574 1 94.62 492 CYS A O 1
ATOM 3758 N N . ALA A 1 493 ? -27.75 27.25 -3.932 1 93.75 493 ALA A N 1
ATOM 3759 C CA . ALA A 1 493 ? -28.859 26.375 -3.559 1 93.75 493 ALA A CA 1
ATOM 3760 C C . ALA A 1 493 ? -29.047 26.344 -2.045 1 93.75 493 ALA A C 1
ATOM 3762 O O . ALA A 1 493 ? -28.078 26.328 -1.293 1 93.75 493 ALA A O 1
ATOM 3763 N N . GLN A 1 494 ? -30.312 26.406 -1.64 1 93.81 494 GLN A N 1
ATOM 3764 C CA . GLN A 1 494 ? -30.594 26.234 -0.219 1 93.81 494 GLN A CA 1
ATOM 3765 C C . GLN A 1 494 ? -30.188 24.828 0.252 1 93.81 494 GLN A C 1
ATOM 3767 O O . GLN A 1 494 ? -30.438 23.844 -0.44 1 93.81 494 GLN A O 1
ATOM 3772 N N . GLN A 1 495 ? -29.484 24.828 1.377 1 92.5 495 GLN A N 1
ATOM 3773 C CA . GLN A 1 495 ? -28.938 23.594 1.899 1 92.5 495 GLN A CA 1
ATOM 3774 C C . GLN A 1 495 ? -29.219 23.438 3.391 1 92.5 495 GLN A C 1
ATOM 3776 O O . GLN A 1 495 ? -29.484 24.438 4.078 1 92.5 495 GLN A O 1
ATOM 3781 N N . GLU A 1 496 ? -29.266 22.219 3.824 1 94.12 496 GLU A N 1
ATOM 3782 C CA . GLU A 1 496 ? -29.281 21.922 5.254 1 94.12 496 GLU A CA 1
ATOM 3783 C C . GLU A 1 496 ? -28 21.234 5.688 1 94.12 496 GLU A C 1
ATOM 3785 O O . GLU A 1 496 ? -27.547 20.281 5.043 1 94.12 496 GLU A O 1
ATOM 3790 N N . LEU A 1 497 ? -27.391 21.766 6.684 1 93.56 497 LEU A N 1
ATOM 3791 C CA . LEU A 1 497 ? -26.203 21.172 7.273 1 93.56 497 LEU A CA 1
ATOM 3792 C C . LEU A 1 497 ? -26.531 20.453 8.578 1 93.56 497 LEU A C 1
ATOM 3794 O O . LEU A 1 497 ? -27.031 21.062 9.523 1 93.56 497 LEU A O 1
ATOM 3798 N N . ASP A 1 498 ? -26.266 19.188 8.586 1 93.31 498 ASP A N 1
ATOM 3799 C CA . ASP A 1 498 ? -26.531 18.406 9.789 1 93.31 498 ASP A CA 1
ATOM 3800 C C . ASP A 1 498 ? -25.25 18.188 10.594 1 93.31 498 ASP A C 1
ATOM 3802 O O . ASP A 1 498 ? -24.328 17.516 10.141 1 93.31 498 ASP A O 1
ATOM 3806 N N . GLY A 1 499 ? -25.25 18.703 11.773 1 92.38 499 GLY A N 1
ATOM 3807 C CA . GLY A 1 499 ? -24.078 18.547 12.625 1 92.38 499 GLY A CA 1
ATOM 3808 C C . GLY A 1 499 ? -23.984 17.172 13.242 1 92.38 499 GLY A C 1
ATOM 3809 O O . GLY A 1 499 ? -22.938 16.797 13.766 1 92.38 499 GLY A O 1
ATOM 3810 N N . HIS A 1 500 ? -25.047 16.406 13.086 1 92 500 HIS A N 1
ATOM 3811 C CA . HIS A 1 500 ? -25.094 15.086 13.703 1 92 500 HIS A CA 1
ATOM 3812 C C . HIS A 1 500 ? -24.703 13.992 12.703 1 92 500 HIS A C 1
ATOM 3814 O O . HIS A 1 500 ? -25.125 14.039 11.547 1 92 500 HIS A O 1
ATOM 3820 N N . TRP A 1 501 ? -23.812 13.117 13.148 1 81.81 501 TRP A N 1
ATOM 3821 C CA . TRP A 1 501 ? -23.562 11.867 12.43 1 81.81 501 TRP A CA 1
ATOM 3822 C C . TRP A 1 501 ? -23.406 10.703 13.406 1 81.81 501 TRP A C 1
ATOM 3824 O O . TRP A 1 501 ? -23.328 10.906 14.617 1 81.81 501 TRP A O 1
ATOM 3834 N N . ASP A 1 502 ? -23.438 9.523 12.953 1 73.12 502 ASP A N 1
ATOM 3835 C CA . ASP A 1 502 ? -23.484 8.344 13.82 1 73.12 502 ASP A CA 1
ATOM 3836 C C . ASP A 1 502 ? -22.062 7.891 14.195 1 73.12 502 ASP A C 1
ATOM 3838 O O . ASP A 1 502 ? -21.891 7.059 15.086 1 73.12 502 ASP A O 1
ATOM 3842 N N . ARG A 1 503 ? -21.141 8.539 13.711 1 70.62 503 ARG A N 1
ATOM 3843 C CA . ARG A 1 503 ? -19.766 8.164 14.016 1 70.62 503 ARG A CA 1
ATOM 3844 C C . ARG A 1 503 ? -19.344 8.695 15.375 1 70.62 503 ARG A C 1
ATOM 3846 O O . ARG A 1 503 ? -19.578 9.859 15.695 1 70.62 503 ARG A O 1
ATOM 3853 N N . GLU A 1 504 ? -18.703 7.906 16.188 1 71.31 504 GLU A N 1
ATOM 3854 C CA . GLU A 1 504 ? -18.281 8.32 17.516 1 71.31 504 GLU A CA 1
ATOM 3855 C C . GLU A 1 504 ? -17.016 9.164 17.453 1 71.31 504 GLU A C 1
ATOM 3857 O O . GLU A 1 504 ? -15.984 8.797 18.016 1 71.31 504 GLU A O 1
ATOM 3862 N N . ALA A 1 505 ? -17.141 10.18 16.766 1 73.69 505 ALA A N 1
ATOM 3863 C CA . ALA A 1 505 ? -16.062 11.148 16.609 1 73.69 505 ALA A CA 1
ATOM 3864 C C . ALA A 1 505 ? -16.609 12.57 16.484 1 73.69 505 ALA A C 1
ATOM 3866 O O . ALA A 1 505 ? -17.734 12.773 16.031 1 73.69 505 ALA A O 1
ATOM 3867 N N . THR A 1 506 ? -15.891 13.477 17.016 1 80.06 506 THR A N 1
ATOM 3868 C CA . THR A 1 506 ? -16.156 14.898 16.828 1 80.06 506 THR A CA 1
ATOM 3869 C C . THR A 1 506 ? -15.102 15.523 15.914 1 80.06 506 THR A C 1
ATOM 3871 O O . THR A 1 506 ? -13.922 15.586 16.266 1 80.06 506 THR A O 1
ATOM 3874 N N . LEU A 1 507 ? -15.586 15.875 14.727 1 82 507 LEU A N 1
ATOM 3875 C CA . LEU A 1 507 ? -14.664 16.391 13.719 1 82 507 LEU A CA 1
ATOM 3876 C C . LEU A 1 507 ? -15.242 17.625 13.039 1 82 507 LEU A C 1
ATOM 3878 O O . LEU A 1 507 ? -16.453 17.812 13 1 82 507 LEU A O 1
ATOM 3882 N N . THR A 1 508 ? -14.344 18.469 12.625 1 83.62 508 THR A N 1
ATOM 3883 C CA . THR A 1 508 ? -14.758 19.531 11.719 1 83.62 508 THR A CA 1
ATOM 3884 C C . THR A 1 508 ? -14.898 19 10.297 1 83.62 508 THR A C 1
ATOM 3886 O O . THR A 1 508 ? -13.945 18.484 9.727 1 83.62 508 THR A O 1
ATOM 3889 N N . ASP A 1 509 ? -16.047 19.094 9.828 1 81.44 509 ASP A N 1
ATOM 3890 C CA . ASP A 1 509 ? -16.344 18.641 8.469 1 81.44 509 ASP A CA 1
ATOM 3891 C C . ASP A 1 509 ? -16.438 19.812 7.5 1 81.44 509 ASP A C 1
ATOM 3893 O O . ASP A 1 509 ? -16.609 20.969 7.922 1 81.44 509 ASP A O 1
ATOM 3897 N N . LEU A 1 510 ? -16.25 19.484 6.219 1 80.31 510 LEU A N 1
ATOM 3898 C CA . LEU A 1 510 ? -16.359 20.484 5.168 1 80.31 510 LEU A CA 1
ATOM 3899 C C . LEU A 1 510 ? -17.625 20.266 4.332 1 80.31 510 LEU A C 1
ATOM 3901 O O . LEU A 1 510 ? -17.844 19.156 3.83 1 80.31 510 LEU A O 1
ATOM 3905 N N . PHE A 1 511 ? -18.422 21.234 4.324 1 83.75 511 PHE A N 1
ATOM 3906 C CA . PHE A 1 511 ? -19.531 21.219 3.393 1 83.75 511 PHE A CA 1
ATOM 3907 C C . PHE A 1 511 ? -19.266 22.109 2.197 1 83.75 511 PHE A C 1
ATOM 3909 O O . PHE A 1 511 ? -19.047 23.312 2.357 1 83.75 511 PHE A O 1
ATOM 3916 N N . THR A 1 512 ? -19.266 21.484 1.057 1 83 512 THR A N 1
ATOM 3917 C CA . THR A 1 512 ? -18.906 22.219 -0.153 1 83 512 THR A CA 1
ATOM 3918 C C . THR A 1 512 ? -20.125 22.453 -1.028 1 83 512 THR A C 1
ATOM 3920 O O . THR A 1 512 ? -20.938 21.547 -1.222 1 83 512 THR A O 1
ATOM 3923 N N . PHE A 1 513 ? -20.266 23.672 -1.495 1 83.75 513 PHE A N 1
ATOM 3924 C CA . PHE A 1 513 ? -21.375 24.016 -2.383 1 83.75 513 PHE A CA 1
ATOM 3925 C C . PHE A 1 513 ? -20.969 25.125 -3.354 1 83.75 513 PHE A C 1
ATOM 3927 O O . PHE A 1 513 ? -19.969 25.812 -3.135 1 83.75 513 PHE A O 1
ATOM 3934 N N . GLU A 1 514 ? -21.719 25.203 -4.41 1 87.88 514 GLU A N 1
ATOM 3935 C CA . GLU A 1 514 ? -21.422 26.188 -5.453 1 87.88 514 GLU A CA 1
ATOM 3936 C C . GLU A 1 514 ? -22.125 27.516 -5.18 1 87.88 514 GLU A C 1
ATOM 3938 O O . GLU A 1 514 ? -23.281 27.531 -4.738 1 87.88 514 GLU A O 1
ATOM 3943 N N . VAL A 1 515 ? -21.359 28.578 -5.434 1 91.75 515 VAL A N 1
ATOM 3944 C CA . VAL A 1 515 ? -21.875 29.922 -5.23 1 91.75 515 VAL A CA 1
ATOM 3945 C C . VAL A 1 515 ? -21.5 30.812 -6.422 1 91.75 515 VAL A C 1
ATOM 3947 O O . VAL A 1 515 ? -20.438 30.656 -7.008 1 91.75 515 VAL A O 1
ATOM 3950 N N . SER A 1 516 ? -22.422 31.641 -6.781 1 91.31 516 SER A N 1
ATOM 3951 C CA . SER A 1 516 ? -22.094 32.594 -7.84 1 91.31 516 SER A CA 1
ATOM 3952 C C . SER A 1 516 ? -21.109 33.656 -7.348 1 91.31 516 SER A C 1
ATOM 3954 O O . SER A 1 516 ? -21.109 34 -6.164 1 91.31 516 SER A O 1
ATOM 3956 N N . PRO A 1 517 ? -20.281 34.125 -8.242 1 90.06 517 PRO A N 1
ATOM 3957 C CA . PRO A 1 517 ? -19.297 35.156 -7.848 1 90.06 517 PRO A CA 1
ATOM 3958 C C . PRO A 1 517 ? -19.922 36.469 -7.484 1 90.06 517 PRO A C 1
ATOM 3960 O O . PRO A 1 517 ? -20.781 36.969 -8.227 1 90.06 517 PRO A O 1
ATOM 3963 N N . ASN A 1 518 ? -19.641 37 -6.387 1 91.81 518 ASN A N 1
ATOM 3964 C CA . ASN A 1 518 ? -20.047 38.312 -5.879 1 91.81 518 ASN A CA 1
ATOM 3965 C C . ASN A 1 518 ? -19.094 38.812 -4.789 1 91.81 518 ASN A C 1
ATOM 3967 O O . ASN A 1 518 ? -18.734 38.062 -3.881 1 91.81 518 ASN A O 1
ATOM 3971 N N . PRO A 1 519 ? -18.641 40.031 -4.883 1 90.31 519 PRO A N 1
ATOM 3972 C CA . PRO A 1 519 ? -17.719 40.531 -3.855 1 90.31 519 PRO A CA 1
ATOM 3973 C C . PRO A 1 519 ? -18.375 40.656 -2.48 1 90.31 519 PRO A C 1
ATOM 3975 O O . PRO A 1 519 ? -17.688 40.719 -1.465 1 90.31 519 PRO A O 1
ATOM 3978 N N . LYS A 1 520 ? -19.688 40.75 -2.463 1 92.5 520 LYS A N 1
ATOM 3979 C CA . LYS A 1 520 ? -20.438 40.844 -1.209 1 92.5 520 LYS A CA 1
ATOM 3980 C C . LYS A 1 520 ? -21.438 39.719 -1.058 1 92.5 520 LYS A C 1
ATOM 3982 O O . LYS A 1 520 ? -22.625 39.938 -0.827 1 92.5 520 LYS A O 1
ATOM 3987 N N . CYS A 1 521 ? -20.891 38.562 -1.082 1 95.19 521 CYS A N 1
ATOM 3988 C CA . CYS A 1 521 ? -21.734 37.375 -0.893 1 95.19 521 CYS A CA 1
ATOM 3989 C C . CYS A 1 521 ? -22.031 37.156 0.584 1 95.19 521 CYS A C 1
ATOM 3991 O O . CYS A 1 521 ? -21.109 37.062 1.4 1 95.19 521 CYS A O 1
ATOM 3993 N N . GLU A 1 522 ? -23.312 37.094 0.851 1 97.19 522 GLU A N 1
ATOM 3994 C CA . GLU A 1 522 ? -23.734 36.812 2.225 1 97.19 522 GLU A CA 1
ATOM 3995 C C . GLU A 1 522 ? -24.297 35.406 2.377 1 97.19 522 GLU A C 1
ATOM 3997 O O . GLU A 1 522 ? -25.281 35.062 1.728 1 97.19 522 GLU A O 1
ATOM 4002 N N . LEU A 1 523 ? -23.703 34.656 3.246 1 97.5 523 LEU A N 1
ATOM 4003 C CA . LEU A 1 523 ? -24.25 33.375 3.637 1 97.5 523 LEU A CA 1
ATOM 4004 C C . LEU A 1 523 ? -25.047 33.469 4.934 1 97.5 523 LEU A C 1
ATOM 4006 O O . LEU A 1 523 ? -24.516 33.938 5.945 1 97.5 523 LEU A O 1
ATOM 4010 N N . GLN A 1 524 ? -26.234 33.031 4.867 1 97.5 524 GLN A N 1
ATOM 4011 C CA . GLN A 1 524 ? -27.109 33.094 6.035 1 97.5 524 GLN A CA 1
ATOM 4012 C C . GLN A 1 524 ? -27.359 31.719 6.617 1 97.5 524 GLN A C 1
ATOM 4014 O O . GLN A 1 524 ? -27.781 30.812 5.902 1 97.5 524 GLN A O 1
ATOM 4019 N N . LEU A 1 525 ? -27.109 31.594 7.895 1 97.44 525 LEU A N 1
ATOM 4020 C CA . LEU A 1 525 ? -27.312 30.344 8.609 1 97.44 525 LEU A CA 1
ATOM 4021 C C . LEU A 1 525 ? -28.406 30.484 9.664 1 97.44 525 LEU A C 1
ATOM 4023 O O . LEU A 1 525 ? -28.438 31.484 10.391 1 97.44 525 LEU A O 1
ATOM 4027 N N . THR A 1 526 ? -29.266 29.516 9.688 1 98.06 526 THR A N 1
ATOM 4028 C CA . THR A 1 526 ? -30.328 29.469 10.695 1 98.06 526 THR A CA 1
ATOM 4029 C C . THR A 1 526 ? -30.406 28.078 11.32 1 98.06 526 THR A C 1
ATOM 4031 O O . THR A 1 526 ? -30.594 27.094 10.617 1 98.06 526 THR A O 1
ATOM 4034 N N . VAL A 1 527 ? -30.312 28.047 12.648 1 98.19 527 VAL A N 1
ATOM 4035 C CA . VAL A 1 527 ? -30.438 26.766 13.328 1 98.19 527 VAL A CA 1
ATOM 4036 C C . VAL A 1 527 ? -31.891 26.297 13.289 1 98.19 527 VAL A C 1
ATOM 4038 O O . VAL A 1 527 ? -32.812 27.047 13.695 1 98.19 527 VAL A O 1
ATOM 4041 N N . LEU A 1 528 ? -32.062 25.125 12.883 1 97.69 528 LEU A N 1
ATOM 4042 C CA . LEU A 1 528 ? -33.375 24.594 12.648 1 97.69 528 LEU A CA 1
ATOM 4043 C C . LEU A 1 528 ? -33.938 23.953 13.922 1 97.69 528 LEU A C 1
ATOM 4045 O O . LEU A 1 528 ? -33.188 23.594 14.82 1 97.69 528 LEU A O 1
ATOM 4049 N N . ALA A 1 529 ? -35.281 23.844 13.938 1 96.38 529 ALA A N 1
ATOM 4050 C CA . ALA A 1 529 ? -35.938 23.203 15.062 1 96.38 529 ALA A CA 1
ATOM 4051 C C . ALA A 1 529 ? -35.812 21.688 15 1 96.38 529 ALA A C 1
ATOM 4053 O O . ALA A 1 529 ? -35.688 21.016 16.031 1 96.38 529 ALA A O 1
ATOM 4054 N N . ASN A 1 530 ? -35.844 21.188 13.875 1 94.38 530 ASN A N 1
ATOM 4055 C CA . ASN A 1 530 ? -35.656 19.75 13.727 1 94.38 530 ASN A CA 1
ATOM 4056 C C . ASN A 1 530 ? -34.188 19.359 13.82 1 94.38 530 ASN A C 1
ATOM 4058 O O . ASN A 1 530 ? -33.312 20.094 13.367 1 94.38 530 ASN A O 1
ATOM 4062 N N . SER A 1 531 ? -33.938 18.375 14.57 1 92.31 531 SER A N 1
ATOM 4063 C CA . SER A 1 531 ? -32.562 17.875 14.695 1 92.31 531 SER A CA 1
ATOM 4064 C C . SER A 1 531 ? -32.531 16.359 14.781 1 92.31 531 SER A C 1
ATOM 4066 O O . SER A 1 531 ? -33.5 15.734 15.219 1 92.31 531 SER A O 1
ATOM 4068 N N . THR A 1 532 ? -31.5 15.758 14.305 1 89 532 THR A N 1
ATOM 4069 C CA . THR A 1 532 ? -31.328 14.305 14.328 1 89 532 THR A CA 1
ATOM 4070 C C . THR A 1 532 ? -31 13.828 15.742 1 89 532 THR A C 1
ATOM 4072 O O . THR A 1 532 ? -31.438 12.758 16.156 1 89 532 THR A O 1
ATOM 4075 N N . SER A 1 533 ? -30.281 14.57 16.5 1 89.75 533 SER A N 1
ATOM 4076 C CA . SER A 1 533 ? -29.828 14.188 17.828 1 89.75 533 SER A CA 1
ATOM 4077 C C . SER A 1 533 ? -30.828 14.609 18.891 1 89.75 533 SER A C 1
ATOM 4079 O O . SER A 1 533 ? -30.766 14.148 20.031 1 89.75 533 SER A O 1
ATOM 4081 N N . GLY A 1 534 ? -31.75 15.461 18.594 1 91.25 534 GLY A N 1
ATOM 4082 C CA . GLY A 1 534 ? -32.656 16.047 19.562 1 91.25 534 GLY A CA 1
ATOM 4083 C C . GLY A 1 534 ? -32.125 17.297 20.203 1 91.25 534 GLY A C 1
ATOM 4084 O O . GLY A 1 534 ? -32.812 17.984 20.953 1 91.25 534 GLY A O 1
ATOM 4085 N N . GLN A 1 535 ? -30.844 17.625 19.984 1 95.31 535 GLN A N 1
ATOM 4086 C CA . GLN A 1 535 ? -30.203 18.828 20.531 1 95.31 535 GLN A CA 1
ATOM 4087 C C . GLN A 1 535 ? -29.875 19.812 19.406 1 95.31 535 GLN A C 1
ATOM 4089 O O . GLN A 1 535 ? -30.172 19.562 18.234 1 95.31 535 GLN A O 1
ATOM 4094 N N . HIS A 1 536 ? -29.359 21.031 19.766 1 96.69 536 HIS A N 1
ATOM 4095 C CA . HIS A 1 536 ? -29.344 22.078 18.75 1 96.69 536 HIS A CA 1
ATOM 4096 C C . HIS A 1 536 ? -28 22.781 18.703 1 96.69 536 HIS A C 1
ATOM 4098 O O . HIS A 1 536 ? -27.891 23.859 18.125 1 96.69 536 HIS A O 1
ATOM 4104 N N . LEU A 1 537 ? -27.031 22.156 19.266 1 97 537 LEU A N 1
ATOM 4105 C CA . LEU A 1 537 ? -25.703 22.781 19.156 1 97 537 LEU A CA 1
ATOM 4106 C C . LEU A 1 537 ? -25.234 22.812 17.703 1 97 537 LEU A C 1
ATOM 4108 O O . LEU A 1 537 ? -25.328 21.812 17 1 97 537 LEU A O 1
ATOM 4112 N N . PHE A 1 538 ? -24.859 23.938 17.219 1 97.19 538 PHE A N 1
ATOM 4113 C CA . PHE A 1 538 ? -24.297 24.094 15.891 1 97.19 538 PHE A CA 1
ATOM 4114 C C . PHE A 1 538 ? -23.078 25.016 15.938 1 97.19 538 PHE A C 1
ATOM 4116 O O . PHE A 1 538 ? -23.125 26.094 16.516 1 97.19 538 PHE A O 1
ATOM 4123 N N . VAL A 1 539 ? -22.016 24.547 15.344 1 95.69 539 VAL A N 1
ATOM 4124 C CA . VAL A 1 539 ? -20.766 25.281 15.414 1 95.69 539 VAL A CA 1
ATOM 4125 C C . VAL A 1 539 ? -20.172 25.438 14.016 1 95.69 539 VAL A C 1
ATOM 4127 O O . VAL A 1 539 ? -20.016 24.453 13.289 1 95.69 539 VAL A O 1
ATOM 4130 N N . LEU A 1 540 ? -19.922 26.625 13.641 1 95.12 540 LEU A N 1
ATOM 4131 C CA . LEU A 1 540 ? -19.188 26.938 12.422 1 95.12 540 LEU A CA 1
ATOM 4132 C C . LEU A 1 540 ? -17.781 27.453 12.758 1 95.12 540 LEU A C 1
ATOM 4134 O O . LEU A 1 540 ? -17.625 28.359 13.562 1 95.12 540 LEU A O 1
ATOM 4138 N N . SER A 1 541 ? -16.797 26.859 12.078 1 90.69 541 SER A N 1
ATOM 4139 C CA . SER A 1 541 ? -15.422 27.188 12.469 1 90.69 541 SER A CA 1
ATOM 4140 C C . SER A 1 541 ? -14.688 27.906 11.344 1 90.69 541 SER A C 1
ATOM 4142 O O . SER A 1 541 ? -13.57 28.391 11.539 1 90.69 541 SER A O 1
ATOM 4144 N N . GLY A 1 542 ? -15.227 27.969 10.203 1 91.31 542 GLY A N 1
ATOM 4145 C CA . GLY A 1 542 ? -14.531 28.656 9.125 1 91.31 542 GLY A CA 1
ATOM 4146 C C . GLY A 1 542 ? -15.258 28.578 7.797 1 91.31 542 GLY A C 1
ATOM 4147 O O . GLY A 1 542 ? -16.312 27.938 7.699 1 91.31 542 GLY A O 1
ATOM 4148 N N . ALA A 1 543 ? -14.734 29.312 6.828 1 92.25 543 ALA A N 1
ATOM 4149 C CA . ALA A 1 543 ? -15.219 29.312 5.453 1 92.25 543 ALA A CA 1
ATOM 4150 C C . ALA A 1 543 ? -14.078 29.5 4.465 1 92.25 543 ALA A C 1
ATOM 4152 O O . ALA A 1 543 ? -13.156 30.281 4.715 1 92.25 543 ALA A O 1
ATOM 4153 N N . VAL A 1 544 ? -14.172 28.75 3.404 1 87.5 544 VAL A N 1
ATOM 4154 C CA . VAL A 1 544 ? -13.164 28.875 2.35 1 87.5 544 VAL A CA 1
ATOM 4155 C C . VAL A 1 544 ? -13.852 29.047 0.999 1 87.5 544 VAL A C 1
ATOM 4157 O O . VAL A 1 544 ? -14.859 28.406 0.715 1 87.5 544 VAL A O 1
ATOM 4160 N N . VAL A 1 545 ? -13.391 30.062 0.271 1 87.62 545 VAL A N 1
ATOM 4161 C CA . VAL A 1 545 ? -13.82 30.219 -1.115 1 87.62 545 VAL A CA 1
ATOM 4162 C C . VAL A 1 545 ? -12.727 29.703 -2.055 1 87.62 545 VAL A C 1
ATOM 4164 O O . VAL A 1 545 ? -11.555 30.031 -1.89 1 87.62 545 VAL A O 1
ATOM 4167 N N . SER A 1 546 ? -13.094 28.797 -2.932 1 81.94 546 SER A N 1
ATOM 4168 C CA . SER A 1 546 ? -12.109 28.234 -3.854 1 81.94 546 SER A CA 1
ATOM 4169 C C . SER A 1 546 ? -12.633 28.25 -5.285 1 81.94 546 SER A C 1
ATOM 4171 O O . SER A 1 546 ? -13.844 28.188 -5.516 1 81.94 546 SER A O 1
ATOM 4173 N N . SER A 1 547 ? -11.688 28.406 -6.223 1 76.19 547 SER A N 1
ATOM 4174 C CA . SER A 1 547 ? -12.055 28.297 -7.629 1 76.19 547 SER A CA 1
ATOM 4175 C C . SER A 1 547 ? -12.352 26.844 -8.008 1 76.19 547 SER A C 1
ATOM 4177 O O . SER A 1 547 ? -11.93 25.922 -7.316 1 76.19 547 SER A O 1
ATOM 4179 N N . LEU A 1 548 ? -13.328 26.609 -8.898 1 61.12 548 LEU A N 1
ATOM 4180 C CA . LEU A 1 548 ? -13.664 25.266 -9.359 1 61.12 548 LEU A CA 1
ATOM 4181 C C . LEU A 1 548 ? -12.539 24.688 -10.227 1 61.12 548 LEU A C 1
ATOM 4183 O O . LEU A 1 548 ? -12.273 23.484 -10.195 1 61.12 548 LEU A O 1
ATOM 4187 N N . ASP A 1 549 ? -12.055 25.406 -11.391 1 51.91 549 ASP A N 1
ATOM 4188 C CA . ASP A 1 549 ? -11.234 24.812 -12.445 1 51.91 549 ASP A CA 1
ATOM 4189 C C . ASP A 1 549 ? -9.859 24.422 -11.922 1 51.91 549 ASP A C 1
ATOM 4191 O O . ASP A 1 549 ? -8.867 25.094 -12.219 1 51.91 549 ASP A O 1
ATOM 4195 N N . ALA A 1 550 ? -9.523 23.906 -11 1 41.75 550 ALA A N 1
ATOM 4196 C CA . ALA A 1 550 ? -8.07 23.781 -10.953 1 41.75 550 ALA A CA 1
ATOM 4197 C C . ALA A 1 550 ? -7.527 23.219 -12.273 1 41.75 550 ALA A C 1
ATOM 4199 O O . ALA A 1 550 ? -6.582 22.422 -12.273 1 41.75 550 ALA A O 1
ATOM 4200 N N . LYS A 1 551 ? -8.141 23.156 -13.406 1 37.16 551 LYS A N 1
ATOM 4201 C CA . LYS A 1 551 ? -7.328 23.031 -14.617 1 37.16 551 LYS A CA 1
ATOM 4202 C C . LYS A 1 551 ? -6.418 24.25 -14.789 1 37.16 551 LYS A C 1
ATOM 4204 O O . LYS A 1 551 ? -6.059 24.594 -15.914 1 37.16 551 LYS A O 1
ATOM 4209 N N . LEU A 1 552 ? -6.246 25.078 -13.898 1 31.31 552 LEU A N 1
ATOM 4210 C CA . LEU A 1 552 ? -5.414 26.219 -14.25 1 31.31 552 LEU A CA 1
ATOM 4211 C C . LEU A 1 552 ? -4.098 25.766 -14.875 1 31.31 552 LEU A C 1
ATOM 4213 O O . LEU A 1 552 ? -3.172 25.375 -14.164 1 31.31 552 LEU A O 1
ATOM 4217 N N . GLU A 1 553 ? -4.07 25.141 -15.977 1 29.62 553 GLU A N 1
ATOM 4218 C CA . GLU A 1 553 ? -2.775 25.203 -16.656 1 29.62 553 GLU A CA 1
ATOM 4219 C C . GLU A 1 553 ? -2.244 26.641 -16.672 1 29.62 553 GLU A C 1
ATOM 4221 O O . GLU A 1 553 ? -2.979 27.578 -17 1 29.62 553 GLU A O 1
ATOM 4226 N N . ARG A 1 554 ? -1.291 27.016 -16.125 1 26.53 554 ARG A N 1
ATOM 4227 C CA . ARG A 1 554 ? -0.495 28.172 -16.531 1 26.53 554 ARG A CA 1
ATOM 4228 C C . ARG A 1 554 ? -0.342 28.25 -18.047 1 26.53 554 ARG A C 1
ATOM 4230 O O . ARG A 1 554 ? 0.55 27.609 -18.609 1 26.53 554 ARG A O 1
ATOM 4237 N N . GLY A 1 555 ? -1.019 28.172 -19.109 1 24.19 555 GLY A N 1
ATOM 4238 C CA . GLY A 1 555 ? -0.559 28.766 -20.359 1 24.19 555 GLY A CA 1
ATOM 4239 C C . GLY A 1 555 ? -0.111 30.203 -20.219 1 24.19 555 GLY A C 1
ATOM 4240 O O . GLY A 1 555 ? 0.794 30.5 -19.438 1 24.19 555 GLY A O 1
ATOM 4241 N N . LYS A 1 556 ? -0.888 31.266 -21.109 1 23.12 556 LYS A N 1
ATOM 4242 C CA . LYS A 1 556 ? -0.517 32.5 -21.766 1 23.12 556 LYS A CA 1
ATOM 4243 C C . LYS A 1 556 ? -0.36 33.656 -20.75 1 23.12 556 LYS A C 1
ATOM 4245 O O . LYS A 1 556 ? -1.349 34.25 -20.312 1 23.12 556 LYS A O 1
ATOM 4250 N N . ILE A 1 557 ? 0.443 33.844 -20.203 1 24.78 557 ILE A N 1
ATOM 4251 C CA . ILE A 1 557 ? 1.285 35 -20.531 1 24.78 557 ILE A CA 1
ATOM 4252 C C . ILE A 1 557 ? 2.08 34.688 -21.812 1 24.78 557 ILE A C 1
ATOM 4254 O O . ILE A 1 557 ? 2.197 35.562 -22.688 1 24.78 557 ILE A O 1
ATOM 4258 N N . GLY A 1 558 ? 3.09 34.75 -22.672 1 23.25 558 GLY A N 1
ATOM 4259 C CA . GLY A 1 558 ? 3.209 34.781 -24.109 1 23.25 558 GLY A CA 1
ATOM 4260 C C . GLY A 1 558 ? 2.568 33.594 -24.797 1 23.25 558 GLY A C 1
ATOM 4261 O O . GLY A 1 558 ? 2.164 32.625 -24.141 1 23.25 558 GLY A O 1
ATOM 4262 N N . GLN A 1 559 ? 2.617 33.469 -26.469 1 21.38 559 GLN A N 1
ATOM 4263 C CA . GLN A 1 559 ? 2.514 32.688 -27.703 1 21.38 559 GLN A CA 1
ATOM 4264 C C . GLN A 1 559 ? 3.154 31.312 -27.547 1 21.38 559 GLN A C 1
ATOM 4266 O O . GLN A 1 559 ? 4.379 31.188 -27.594 1 21.38 559 GLN A O 1
ATOM 4271 N N . TRP A 1 560 ? 3.057 30.484 -26.859 1 21.11 560 TRP A N 1
ATOM 4272 C CA . TRP A 1 560 ? 3.822 29.406 -27.469 1 21.11 560 TRP A CA 1
ATOM 4273 C C . TRP A 1 560 ? 3.178 28.938 -28.766 1 21.11 560 TRP A C 1
ATOM 4275 O O . TRP A 1 560 ? 2.059 28.406 -28.766 1 21.11 560 TRP A O 1
ATOM 4285 N N . ASP A 1 561 ? 3.236 29.703 -29.922 1 21.69 561 ASP A N 1
ATOM 4286 C CA . ASP A 1 561 ? 3.195 29.375 -31.344 1 21.69 561 ASP A CA 1
ATOM 4287 C C . ASP A 1 561 ? 3.984 28.109 -31.641 1 21.69 561 ASP A C 1
ATOM 4289 O O . ASP A 1 561 ? 5.211 28.078 -31.516 1 21.69 561 ASP A O 1
ATOM 4293 N N . TYR A 1 562 ? 3.914 26.984 -31.281 1 21.67 562 TYR A N 1
ATOM 4294 C CA . TYR A 1 562 ? 4.621 26.188 -32.281 1 21.67 562 TYR A CA 1
ATOM 4295 C C . TYR A 1 562 ? 3.982 26.328 -33.656 1 21.67 562 TYR A C 1
ATOM 4297 O O . TYR A 1 562 ? 2.811 25.984 -33.844 1 21.67 562 TYR A O 1
ATOM 4305 N N . GLU A 1 563 ? 4.27 27.453 -34.406 1 20.19 563 GLU A N 1
ATOM 4306 C CA . GLU A 1 563 ? 4.215 27.516 -35.844 1 20.19 563 GLU A CA 1
ATOM 4307 C C . GLU A 1 563 ? 4.902 26.297 -36.469 1 20.19 563 GLU A C 1
ATOM 4309 O O . GLU A 1 563 ? 6.125 26.156 -36.375 1 20.19 563 GLU A O 1
ATOM 4314 N N . VAL A 1 564 ? 4.336 25.234 -36.562 1 20.73 564 VAL A N 1
ATOM 4315 C CA . VAL A 1 564 ? 4.664 24.5 -37.781 1 20.73 564 VAL A CA 1
ATOM 4316 C C . VAL A 1 564 ? 4.27 25.312 -39 1 20.73 564 VAL A C 1
ATOM 4318 O O . VAL A 1 564 ? 3.092 25.641 -39.188 1 20.73 564 VAL A O 1
ATOM 4321 N N . GLY A 1 565 ? 5.023 26.344 -39.344 1 17.72 565 GLY A N 1
ATOM 4322 C CA . GLY A 1 565 ? 5.109 26.891 -40.688 1 17.72 565 GLY A CA 1
ATOM 4323 C C . GLY A 1 565 ? 4.82 25.859 -41.75 1 17.72 565 GLY A C 1
ATOM 4324 O O . GLY A 1 565 ? 4.977 24.656 -41.531 1 17.72 565 GLY A O 1
ATOM 4325 N N . GLY A 1 566 ? 4.543 26.453 -43.062 1 20.23 566 GLY A N 1
ATOM 4326 C CA . GLY A 1 566 ? 4.73 26.234 -44.469 1 20.23 566 GLY A CA 1
ATOM 4327 C C . GLY A 1 566 ? 6.129 25.766 -44.844 1 20.23 566 GLY A C 1
ATOM 4328 O O . GLY A 1 566 ? 7.09 26.078 -44.125 1 20.23 566 GLY A O 1
ATOM 4329 N N . MET B 1 1 ? 74.875 -9.844 10.695 1 22.97 1 MET B N 1
ATOM 4330 C CA . MET B 1 1 ? 74.188 -8.547 10.789 1 22.97 1 MET B CA 1
ATOM 4331 C C . MET B 1 1 ? 72.938 -8.523 9.961 1 22.97 1 MET B C 1
ATOM 4333 O O . MET B 1 1 ? 72.375 -7.457 9.727 1 22.97 1 MET B O 1
ATOM 4337 N N . GLY B 1 2 ? 72.438 -9.609 9.406 1 24.83 2 GLY B N 1
ATOM 4338 C CA . GLY B 1 2 ? 71.438 -9.922 8.367 1 24.83 2 GLY B CA 1
ATOM 4339 C C . GLY B 1 2 ? 70 -9.742 8.82 1 24.83 2 GLY B C 1
ATOM 4340 O O . GLY B 1 2 ? 69.062 -10.023 8.062 1 24.83 2 GLY B O 1
ATOM 4341 N N . THR B 1 3 ? 69.75 -9.609 10.133 1 28.61 3 THR B N 1
ATOM 4342 C CA . THR B 1 3 ? 68.438 -9.914 10.68 1 28.61 3 THR B CA 1
ATOM 4343 C C . THR B 1 3 ? 67.5 -8.734 10.5 1 28.61 3 THR B C 1
ATOM 4345 O O . THR B 1 3 ? 66.375 -8.766 10.969 1 28.61 3 THR B O 1
ATOM 4348 N N . GLY B 1 4 ? 68 -7.578 10 1 24.28 4 GLY B N 1
ATOM 4349 C CA . GLY B 1 4 ? 67.25 -6.371 10.18 1 24.28 4 GLY B CA 1
ATOM 4350 C C . GLY B 1 4 ? 66.062 -6.262 9.195 1 24.28 4 GLY B C 1
ATOM 4351 O O . GLY B 1 4 ? 65.375 -5.266 9.195 1 24.28 4 GLY B O 1
ATOM 4352 N N . GLU B 1 5 ? 66.062 -6.996 8.109 1 24.98 5 GLU B N 1
ATOM 4353 C CA . GLU B 1 5 ? 65.188 -6.574 7.004 1 24.98 5 GLU B CA 1
ATOM 4354 C C . GLU B 1 5 ? 63.781 -7.016 7.227 1 24.98 5 GLU B C 1
ATOM 4356 O O . GLU B 1 5 ? 62.875 -6.688 6.434 1 24.98 5 GLU B O 1
ATOM 4361 N N . ALA B 1 6 ? 63.562 -8.031 8.125 1 27.11 6 ALA B N 1
ATOM 4362 C CA . ALA B 1 6 ? 62.219 -8.641 8.055 1 27.11 6 ALA B CA 1
ATOM 4363 C C . ALA B 1 6 ? 61.188 -7.762 8.727 1 27.11 6 ALA B C 1
ATOM 4365 O O . ALA B 1 6 ? 59.969 -8.07 8.695 1 27.11 6 ALA B O 1
ATOM 4366 N N . ILE B 1 7 ? 61.688 -6.754 9.492 1 26.25 7 ILE B N 1
ATOM 4367 C CA . ILE B 1 7 ? 60.688 -6.113 10.328 1 26.25 7 ILE B CA 1
ATOM 4368 C C . ILE B 1 7 ? 59.844 -5.148 9.484 1 26.25 7 ILE B C 1
ATOM 4370 O O . ILE B 1 7 ? 58.844 -4.625 9.945 1 26.25 7 ILE B O 1
ATOM 4374 N N . PHE B 1 8 ? 60.406 -4.742 8.32 1 25.73 8 PHE B N 1
ATOM 4375 C CA . PHE B 1 8 ? 59.688 -3.664 7.645 1 25.73 8 PHE B CA 1
ATOM 4376 C C . PHE B 1 8 ? 58.469 -4.199 6.93 1 25.73 8 PHE B C 1
ATOM 4378 O O . PHE B 1 8 ? 57.688 -3.432 6.363 1 25.73 8 PHE B O 1
ATOM 4385 N N . ALA B 1 9 ? 58.469 -5.535 6.637 1 30.03 9 ALA B N 1
ATOM 4386 C CA . ALA B 1 9 ? 57.344 -5.996 5.82 1 30.03 9 ALA B CA 1
ATOM 4387 C C . ALA B 1 9 ? 56.062 -6.035 6.633 1 30.03 9 ALA B C 1
ATOM 4389 O O . ALA B 1 9 ? 54.969 -6.023 6.066 1 30.03 9 ALA B O 1
ATOM 4390 N N . SER B 1 10 ? 56.25 -6.176 7.969 1 30.06 10 SER B N 1
ATOM 4391 C CA . SER B 1 10 ? 55.031 -6.461 8.719 1 30.06 10 SER B CA 1
ATOM 4392 C C . SER B 1 10 ? 54.219 -5.195 8.938 1 30.06 10 SER B C 1
ATOM 4394 O O . SER B 1 10 ? 53 -5.266 9.188 1 30.06 10 SER B O 1
ATOM 4396 N N . SER B 1 11 ? 54.938 -4.02 8.992 1 31.59 11 SER B N 1
ATOM 4397 C CA . SER B 1 11 ? 54.188 -2.83 9.383 1 31.59 11 SER B CA 1
ATOM 4398 C C . SER B 1 11 ? 53.375 -2.283 8.219 1 31.59 11 SER B C 1
ATOM 4400 O O . SER B 1 11 ? 52.375 -1.599 8.422 1 31.59 11 SER B O 1
ATOM 4402 N N . HIS B 1 12 ? 53.938 -2.506 7.012 1 32.91 12 HIS B N 1
ATOM 4403 C CA . HIS B 1 12 ? 53.219 -1.948 5.855 1 32.91 12 HIS B CA 1
ATOM 4404 C C . HIS B 1 12 ? 51.969 -2.738 5.539 1 32.91 12 HIS B C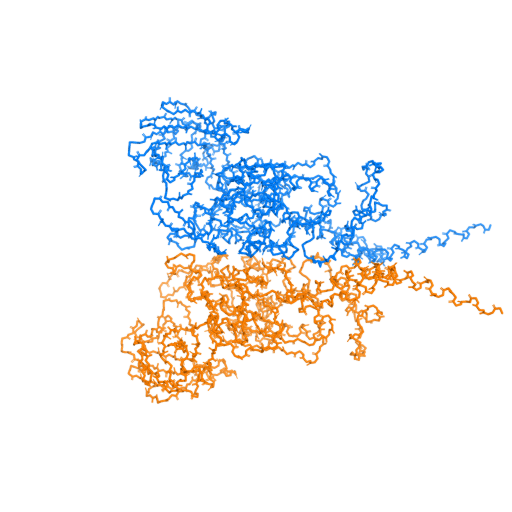 1
ATOM 4406 O O . HIS B 1 12 ? 51 -2.193 4.977 1 32.91 12 HIS B O 1
ATOM 4412 N N . THR B 1 13 ? 52.062 -4.031 5.934 1 32.56 13 THR B N 1
ATOM 4413 C CA . THR B 1 13 ? 50.906 -4.863 5.648 1 32.56 13 THR B CA 1
ATOM 4414 C C . THR B 1 13 ? 49.75 -4.516 6.582 1 32.56 13 THR B C 1
ATOM 4416 O O . THR B 1 13 ? 48.562 -4.566 6.184 1 32.56 13 THR B O 1
ATOM 4419 N N . SER B 1 14 ? 50.219 -4.047 7.836 1 31.84 14 SER B N 1
ATOM 4420 C CA . SER B 1 14 ? 49.188 -3.785 8.82 1 31.84 14 SER B CA 1
ATOM 4421 C C . SER B 1 14 ? 48.438 -2.484 8.508 1 31.84 14 SER B C 1
ATOM 4423 O O . SER B 1 14 ? 47.219 -2.398 8.68 1 31.84 14 SER B O 1
ATOM 4425 N N . VAL B 1 15 ? 49.25 -1.532 8.008 1 31.84 15 VAL B N 1
ATOM 4426 C CA . VAL B 1 15 ? 48.656 -0.247 7.68 1 31.84 15 VAL B CA 1
ATOM 4427 C C . VAL B 1 15 ? 47.781 -0.385 6.43 1 31.84 15 VAL B C 1
ATOM 4429 O O . VAL B 1 15 ? 46.688 0.188 6.355 1 31.84 15 VAL B O 1
ATOM 4432 N N . ALA B 1 16 ? 48.25 -1.305 5.57 1 30.69 16 ALA B N 1
ATOM 4433 C CA . ALA B 1 16 ? 47.469 -1.5 4.352 1 30.69 16 ALA B CA 1
ATOM 4434 C C . ALA B 1 16 ? 46.188 -2.248 4.652 1 30.69 16 ALA B C 1
ATOM 4436 O O . ALA B 1 16 ? 45.125 -1.923 4.098 1 30.69 16 ALA B O 1
ATOM 4437 N N . TYR B 1 17 ? 46.344 -3.188 5.57 1 29.61 17 TYR B N 1
ATOM 4438 C CA . TYR B 1 17 ? 45.156 -3.932 5.93 1 29.61 17 TYR B CA 1
ATOM 4439 C C . TYR B 1 17 ? 44.188 -3.062 6.73 1 29.61 17 TYR B C 1
ATOM 4441 O O . TYR B 1 17 ? 42.969 -3.143 6.551 1 29.61 17 TYR B O 1
ATOM 4449 N N . THR B 1 18 ? 44.844 -2.217 7.613 1 29.81 18 THR B N 1
ATOM 4450 C CA . THR B 1 18 ? 44 -1.318 8.391 1 29.81 18 THR B CA 1
ATOM 4451 C C . THR B 1 18 ? 43.312 -0.306 7.484 1 29.81 18 THR B C 1
ATOM 4453 O O . THR B 1 18 ? 42.125 -0.026 7.652 1 29.81 18 THR B O 1
ATOM 4456 N N . ALA B 1 19 ? 44.094 0.173 6.582 1 28.88 19 ALA B N 1
ATOM 4457 C CA . ALA B 1 19 ? 43.531 1.114 5.629 1 28.88 19 ALA B CA 1
ATOM 4458 C C . ALA B 1 19 ? 42.531 0.416 4.711 1 28.88 19 ALA B C 1
ATOM 4460 O O . ALA B 1 19 ? 41.469 0.973 4.387 1 28.88 19 ALA B O 1
ATOM 4461 N N . LEU B 1 20 ? 42.875 -0.806 4.414 1 30.45 20 LEU B N 1
ATOM 4462 C CA . LEU B 1 20 ? 41.969 -1.558 3.539 1 30.45 20 LEU B CA 1
ATOM 4463 C C . LEU B 1 20 ? 40.75 -2.014 4.297 1 30.45 20 LEU B C 1
ATOM 4465 O O . LEU B 1 20 ? 39.625 -1.973 3.76 1 30.45 20 LEU B O 1
ATOM 4469 N N . THR B 1 21 ? 41 -2.543 5.547 1 31.7 21 THR B N 1
ATOM 4470 C CA . THR B 1 21 ? 39.844 -2.92 6.355 1 31.7 21 THR B CA 1
ATOM 4471 C C . THR B 1 21 ? 38.969 -1.7 6.664 1 31.7 21 THR B C 1
ATOM 4473 O O . THR B 1 21 ? 37.75 -1.785 6.645 1 31.7 21 THR B O 1
ATOM 4476 N N . PHE B 1 22 ? 39.656 -0.631 6.957 1 30.53 22 PHE B N 1
ATOM 4477 C CA . PHE B 1 22 ? 38.938 0.617 7.141 1 30.53 22 PHE B CA 1
ATOM 4478 C C . PHE B 1 22 ? 38.25 1.045 5.844 1 30.53 22 PHE B C 1
ATOM 4480 O O . PHE B 1 22 ? 37.125 1.521 5.859 1 30.53 22 PHE B O 1
ATOM 4487 N N . ALA B 1 23 ? 38.969 0.758 4.785 1 31.28 23 ALA B N 1
ATOM 4488 C CA . ALA B 1 23 ? 38.438 1.039 3.459 1 31.28 23 ALA B CA 1
ATOM 4489 C C . ALA B 1 23 ? 37.25 0.128 3.148 1 31.28 23 ALA B C 1
ATOM 4491 O O . ALA B 1 23 ? 36.25 0.567 2.562 1 31.28 23 ALA B O 1
ATOM 4492 N N . ALA B 1 24 ? 37.406 -1.094 3.535 1 33.72 24 ALA B N 1
ATOM 4493 C CA . ALA B 1 24 ? 36.344 -2.062 3.281 1 33.72 24 ALA B CA 1
ATOM 4494 C C . ALA B 1 24 ? 35.094 -1.728 4.094 1 33.72 24 ALA B C 1
ATOM 4496 O O . ALA B 1 24 ? 33.969 -1.914 3.617 1 33.72 24 ALA B O 1
ATOM 4497 N N . VAL B 1 25 ? 35.312 -1.405 5.328 1 33.62 25 VAL B N 1
ATOM 4498 C CA . VAL B 1 25 ? 34.188 -1.076 6.211 1 33.62 25 VAL B CA 1
ATOM 4499 C C . VAL B 1 25 ? 33.5 0.178 5.703 1 33.62 25 VAL B C 1
ATOM 4501 O O . VAL B 1 25 ? 32.25 0.274 5.77 1 33.62 25 VAL B O 1
ATOM 4504 N N . ILE B 1 26 ? 34.25 1.112 5.312 1 32.41 26 ILE B N 1
ATOM 4505 C CA . ILE B 1 26 ? 33.688 2.365 4.82 1 32.41 26 ILE B CA 1
ATOM 4506 C C . ILE B 1 26 ? 33.062 2.139 3.451 1 32.41 26 ILE B C 1
ATOM 4508 O O . ILE B 1 26 ? 32.25 2.963 2.988 1 32.41 26 ILE B O 1
ATOM 4512 N N . ALA B 1 27 ? 33.469 1.141 2.65 1 34.28 27 ALA B N 1
ATOM 4513 C CA . ALA B 1 27 ? 33 0.845 1.302 1 34.28 27 ALA B CA 1
ATOM 4514 C C . ALA B 1 27 ? 31.578 0.302 1.331 1 34.28 27 ALA B C 1
ATOM 4516 O O . ALA B 1 27 ? 31.266 -0.617 2.096 1 34.28 27 ALA B O 1
ATOM 4517 N N . GLY B 1 28 ? 30.688 1.044 1.275 1 35.66 28 GLY B N 1
ATOM 4518 C CA . GLY B 1 28 ? 29.328 0.545 1.138 1 35.66 28 GLY B CA 1
ATOM 4519 C C . GLY B 1 28 ? 29.25 -0.725 0.313 1 35.66 28 GLY B C 1
ATOM 4520 O O . GLY B 1 28 ? 30.188 -1.082 -0.391 1 35.66 28 GLY B O 1
ATOM 4521 N N . SER B 1 29 ? 28.234 -1.481 0.607 1 40.06 29 SER B N 1
ATOM 4522 C CA . SER B 1 29 ? 28.094 -2.818 0.044 1 40.06 29 SER B CA 1
ATOM 4523 C C . SER B 1 29 ? 28.203 -2.795 -1.477 1 40.06 29 SER B C 1
ATOM 4525 O O . SER B 1 29 ? 28.719 -3.736 -2.078 1 40.06 29 SER B O 1
ATOM 4527 N N . PHE B 1 30 ? 27.719 -1.72 -2.057 1 37.97 30 PHE B N 1
ATOM 4528 C CA . PHE B 1 30 ? 27.672 -1.831 -3.51 1 37.97 30 PHE B CA 1
ATOM 4529 C C . PHE B 1 30 ? 29.078 -1.834 -4.09 1 37.97 30 PHE B C 1
ATOM 4531 O O . PHE B 1 30 ? 29.391 -2.6 -5.008 1 37.97 30 PHE B O 1
ATOM 4538 N N . THR B 1 31 ? 29.906 -1.014 -3.525 1 36.91 31 THR B N 1
ATOM 4539 C CA . THR B 1 31 ? 31.266 -0.939 -4.047 1 36.91 31 THR B CA 1
ATOM 4540 C C . THR B 1 31 ? 32.031 -2.23 -3.76 1 36.91 31 THR B C 1
ATOM 4542 O O . THR B 1 31 ? 32.781 -2.717 -4.609 1 36.91 31 THR B O 1
ATOM 4545 N N . PHE B 1 32 ? 31.828 -2.758 -2.68 1 39.84 32 PHE B N 1
ATOM 4546 C CA . PHE B 1 32 ? 32.5 -4.02 -2.381 1 39.84 32 PHE B CA 1
ATOM 4547 C C . PHE B 1 32 ? 32.094 -5.09 -3.393 1 39.84 32 PHE B C 1
ATOM 4549 O O . PHE B 1 32 ? 32.969 -5.777 -3.938 1 39.84 32 PHE B O 1
ATOM 4556 N N . LEU B 1 33 ? 30.859 -5.098 -3.633 1 39.38 33 LEU B N 1
ATOM 4557 C CA . LEU B 1 33 ? 30.406 -6.137 -4.555 1 39.38 33 LEU B CA 1
ATOM 4558 C C . LEU B 1 33 ? 30.906 -5.859 -5.969 1 39.38 33 LEU B C 1
ATOM 4560 O O . LEU B 1 33 ? 31.219 -6.789 -6.715 1 39.38 33 LEU B O 1
ATOM 4564 N N . SER B 1 34 ? 30.906 -4.605 -6.293 1 38.53 34 SER B N 1
ATOM 4565 C CA . SER B 1 34 ? 31.422 -4.273 -7.621 1 38.53 34 SER B CA 1
ATOM 4566 C C . SER B 1 34 ? 32.906 -4.551 -7.723 1 38.53 34 SER B C 1
ATOM 4568 O O . SER B 1 34 ? 33.406 -5.008 -8.758 1 38.53 34 SER B O 1
ATOM 4570 N N . VAL B 1 35 ? 33.625 -4.242 -6.73 1 37.03 35 VAL B N 1
ATOM 4571 C CA . VAL B 1 35 ? 35.094 -4.422 -6.746 1 37.03 35 VAL B CA 1
ATOM 4572 C C . VAL B 1 35 ? 35.438 -5.91 -6.684 1 37.03 35 VAL B C 1
ATOM 4574 O O . VAL B 1 35 ? 36.281 -6.391 -7.426 1 37.03 35 VAL B O 1
ATOM 4577 N N . CYS B 1 36 ? 34.781 -6.535 -5.789 1 40.81 36 CYS B N 1
ATOM 4578 C CA . CYS B 1 36 ? 35.094 -7.953 -5.668 1 40.81 36 CYS B CA 1
ATOM 4579 C C . CYS B 1 36 ? 34.438 -8.758 -6.793 1 40.81 36 CYS B C 1
ATOM 4581 O O . CYS B 1 36 ? 34.844 -9.898 -7.047 1 40.81 36 CYS B O 1
ATOM 4583 N N . GLY B 1 37 ? 33.375 -8.312 -7.277 1 39.81 37 GLY B N 1
ATOM 4584 C CA . GLY B 1 37 ? 32.781 -9.023 -8.406 1 39.81 37 GLY B CA 1
ATOM 4585 C C . GLY B 1 37 ? 33.656 -9.023 -9.633 1 39.81 37 GLY B C 1
ATOM 4586 O O . GLY B 1 37 ? 33.531 -9.867 -10.523 1 39.81 37 GLY B O 1
ATOM 4587 N N . GLY B 1 38 ? 34.469 -7.949 -9.844 1 36.12 38 GLY B N 1
ATOM 4588 C CA . GLY B 1 38 ? 35.375 -7.91 -10.969 1 36.12 38 GLY B CA 1
ATOM 4589 C C . GLY B 1 38 ? 36.719 -8.555 -10.672 1 36.12 38 GLY B C 1
ATOM 4590 O O . GLY B 1 38 ? 37.344 -9.164 -11.555 1 36.12 38 GLY B O 1
ATOM 4591 N N . VAL B 1 39 ? 37.5 -7.988 -9.617 1 35.34 39 VAL B N 1
ATOM 4592 C CA . VAL B 1 39 ? 38.875 -8.375 -9.453 1 35.34 39 VAL B CA 1
ATOM 4593 C C . VAL B 1 39 ? 39 -9.414 -8.344 1 35.34 39 VAL B C 1
ATOM 4595 O O . VAL B 1 39 ? 38.719 -9.125 -7.184 1 35.34 39 VAL B O 1
ATOM 4598 N N . HIS B 1 40 ? 39.062 -10.617 -8.711 1 36.81 40 HIS B N 1
ATOM 4599 C CA . HIS B 1 40 ? 39.125 -11.836 -7.902 1 36.81 40 HIS B CA 1
ATOM 4600 C C . HIS B 1 40 ? 40.312 -11.789 -6.957 1 36.81 40 HIS B C 1
ATOM 4602 O O . HIS B 1 40 ? 40.469 -12.664 -6.094 1 36.81 40 HIS B O 1
ATOM 4608 N N . GLU B 1 41 ? 41.281 -11.062 -7.219 1 38.12 41 GLU B N 1
ATOM 4609 C CA . GLU B 1 41 ? 42.562 -11.336 -6.547 1 38.12 41 GLU B CA 1
ATOM 4610 C C . GLU B 1 41 ? 42.656 -10.586 -5.227 1 38.12 41 GLU B C 1
ATOM 4612 O O . GLU B 1 41 ? 43.75 -10.5 -4.633 1 38.12 41 GLU B O 1
ATOM 4617 N N . HIS B 1 42 ? 41.594 -10.094 -4.941 1 34.78 42 HIS B N 1
ATOM 4618 C CA . HIS B 1 42 ? 41.906 -9.406 -3.701 1 34.78 42 HIS B CA 1
ATOM 4619 C C . HIS B 1 42 ? 41.594 -10.273 -2.486 1 34.78 42 HIS B C 1
ATOM 4621 O O . HIS B 1 42 ? 40.594 -11 -2.473 1 34.78 42 HIS B O 1
ATOM 4627 N N . SER B 1 43 ? 42.562 -10.523 -1.611 1 33.25 43 SER B N 1
ATOM 4628 C CA . SER B 1 43 ? 42.562 -11.391 -0.435 1 33.25 43 SER B CA 1
ATOM 4629 C C . SER B 1 43 ? 41.312 -11.172 0.42 1 33.25 43 SER B C 1
ATOM 4631 O O . SER B 1 43 ? 41.031 -11.961 1.324 1 33.25 43 SER B O 1
ATOM 4633 N N . PHE B 1 44 ? 40.781 -10.086 0.355 1 32.97 44 PHE B N 1
ATOM 4634 C CA . PHE B 1 44 ? 39.656 -9.82 1.249 1 32.97 44 PHE B CA 1
ATOM 4635 C C . PHE B 1 44 ? 38.344 -10.25 0.609 1 32.97 44 PHE B C 1
ATOM 4637 O O . PHE B 1 44 ? 37.281 -10.156 1.23 1 32.97 44 PHE B O 1
ATOM 4644 N N . CYS B 1 45 ? 38.375 -10.594 -0.627 1 39.97 45 CYS B N 1
ATOM 4645 C CA . CYS B 1 45 ? 37.188 -11.164 -1.291 1 39.97 45 CYS B CA 1
ATOM 4646 C C . CYS B 1 45 ? 37 -12.625 -0.884 1 39.97 45 CYS B C 1
ATOM 4648 O O . CYS B 1 45 ? 37.969 -13.383 -0.774 1 39.97 45 CYS B O 1
ATOM 4650 N N . PRO B 1 46 ? 35.844 -12.984 -0.304 1 32.88 46 PRO B N 1
ATOM 4651 C CA . PRO B 1 46 ? 35.688 -14.391 0.084 1 32.88 46 PRO B CA 1
ATOM 4652 C C . PRO B 1 46 ? 36.219 -15.352 -0.979 1 32.88 46 PRO B C 1
ATOM 4654 O O . PRO B 1 46 ? 36.094 -15.086 -2.176 1 32.88 46 PRO B O 1
ATOM 4657 N N . THR B 1 47 ? 37.156 -16.172 -0.633 1 35.09 47 THR B N 1
ATOM 4658 C CA . THR B 1 47 ? 37.844 -17.219 -1.399 1 35.09 47 THR B CA 1
ATOM 4659 C C . THR B 1 47 ? 36.844 -18.062 -2.174 1 35.09 47 THR B C 1
ATOM 4661 O O . THR B 1 47 ? 37.219 -18.781 -3.109 1 35.09 47 THR B O 1
ATOM 4664 N N . ALA B 1 48 ? 35.688 -18.203 -1.678 1 33.81 48 ALA B N 1
ATOM 4665 C CA . ALA B 1 48 ? 34.875 -19.25 -2.318 1 33.81 48 ALA B CA 1
ATOM 4666 C C . ALA B 1 48 ? 34.625 -18.906 -3.785 1 33.81 48 ALA B C 1
ATOM 4668 O O . ALA B 1 48 ? 34 -19.703 -4.504 1 33.81 48 ALA B O 1
ATOM 4669 N N . TRP B 1 49 ? 34.781 -17.672 -4.137 1 32.94 49 TRP B N 1
ATOM 4670 C CA . TRP B 1 49 ? 34.531 -17.406 -5.551 1 32.94 49 TRP B CA 1
ATOM 4671 C C . TRP B 1 49 ? 35.688 -17.875 -6.406 1 32.94 49 TRP B C 1
ATOM 4673 O O . TRP B 1 49 ? 35.812 -17.516 -7.578 1 32.94 49 TRP B O 1
ATOM 4683 N N . GLY B 1 50 ? 36.688 -18.516 -5.898 1 29.59 50 GLY B N 1
ATOM 4684 C CA . GLY B 1 50 ? 37.938 -18.812 -6.59 1 29.59 50 GLY B CA 1
ATOM 4685 C C . GLY B 1 50 ? 37.781 -19.797 -7.734 1 29.59 50 GLY B C 1
ATOM 4686 O O . GLY B 1 50 ? 38.656 -19.938 -8.578 1 29.59 50 GLY B O 1
ATOM 4687 N N . GLY B 1 51 ? 37.094 -20.906 -7.57 1 30.7 51 GLY B N 1
ATOM 4688 C CA . GLY B 1 51 ? 37.5 -22 -8.43 1 30.7 51 GLY B CA 1
ATOM 4689 C C . GLY B 1 51 ? 37.094 -21.828 -9.875 1 30.7 51 GLY B C 1
ATOM 4690 O O . GLY B 1 51 ? 37.062 -22.781 -10.648 1 30.7 51 GLY B O 1
ATOM 4691 N N . VAL B 1 52 ? 36.25 -20.906 -10.297 1 30.39 52 VAL B N 1
ATOM 4692 C CA . VAL B 1 52 ? 35.938 -21.156 -11.703 1 30.39 52 VAL B CA 1
ATOM 4693 C C . VAL B 1 52 ? 37.156 -20.828 -12.555 1 30.39 52 VAL B C 1
ATOM 4695 O O . VAL B 1 52 ? 37.875 -19.859 -12.297 1 30.39 52 VAL B O 1
ATOM 4698 N N . PRO B 1 53 ? 37.688 -21.734 -13.375 1 28.12 53 PRO B N 1
ATOM 4699 C CA . PRO B 1 53 ? 38.812 -21.594 -14.312 1 28.12 53 PRO B CA 1
ATOM 4700 C C . PRO B 1 53 ? 38.781 -20.25 -15.047 1 28.12 53 PRO B C 1
ATOM 4702 O O . PRO B 1 53 ? 37.719 -19.641 -15.227 1 28.12 53 PRO B O 1
ATOM 4705 N N . SER B 1 54 ? 39.969 -19.594 -15.227 1 28.28 54 SER B N 1
ATOM 4706 C CA . SER B 1 54 ? 40.406 -18.359 -15.891 1 28.28 54 SER B CA 1
ATOM 4707 C C . SER B 1 54 ? 40 -18.359 -17.359 1 28.28 54 SER B C 1
ATOM 4709 O O . SER B 1 54 ? 40.75 -18.859 -18.219 1 28.28 54 SER B O 1
ATOM 4711 N N . ARG B 1 55 ? 38.969 -18.891 -17.938 1 28.23 55 ARG B N 1
ATOM 4712 C CA . ARG B 1 55 ? 38.938 -18.547 -19.359 1 28.23 55 ARG B CA 1
ATOM 4713 C C . ARG B 1 55 ? 39.312 -17.094 -19.578 1 28.23 55 ARG B C 1
ATOM 4715 O O . ARG B 1 55 ? 38.906 -16.219 -18.812 1 28.23 55 ARG B O 1
ATOM 4722 N N . GLN B 1 56 ? 40.438 -16.719 -20.359 1 25.25 56 GLN B N 1
ATOM 4723 C CA . GLN B 1 56 ? 41.031 -15.508 -20.938 1 25.25 56 GLN B CA 1
ATOM 4724 C C . GLN B 1 56 ? 39.938 -14.57 -21.453 1 25.25 56 GLN B C 1
ATOM 4726 O O . GLN B 1 56 ? 39.75 -14.438 -22.656 1 25.25 56 GLN B O 1
ATOM 4731 N N . GLN B 1 57 ? 38.75 -14.719 -21.172 1 24.27 57 GLN B N 1
ATOM 4732 C CA . GLN B 1 57 ? 37.969 -13.742 -21.938 1 24.27 57 GLN B CA 1
ATOM 4733 C C . GLN B 1 57 ? 38.5 -12.328 -21.719 1 24.27 57 GLN B C 1
ATOM 4735 O O . GLN B 1 57 ? 38.875 -11.969 -20.609 1 24.27 57 GLN B O 1
ATOM 4740 N N . THR B 1 58 ? 39.188 -11.727 -22.797 1 23.59 58 THR B N 1
ATOM 4741 C CA . THR B 1 58 ? 39.531 -10.32 -22.984 1 23.59 58 THR B CA 1
ATOM 4742 C C . THR B 1 58 ? 38.531 -9.414 -22.281 1 23.59 58 THR B C 1
ATOM 4744 O O . THR B 1 58 ? 37.312 -9.531 -22.5 1 23.59 58 THR B O 1
ATOM 4747 N N . PHE B 1 59 ? 38.844 -9.188 -21.125 1 23.81 59 PHE B N 1
ATOM 4748 C CA . PHE B 1 59 ? 38.094 -8.203 -20.359 1 23.81 59 PHE B CA 1
ATOM 4749 C C . PHE B 1 59 ? 37.938 -6.918 -21.156 1 23.81 59 PHE B C 1
ATOM 4751 O O . PHE B 1 59 ? 38.906 -6.199 -21.391 1 23.81 59 PHE B O 1
ATOM 4758 N N . THR B 1 60 ? 37.281 -7.062 -22.375 1 23.22 60 THR B N 1
ATOM 4759 C CA . THR B 1 60 ? 36.938 -5.758 -22.922 1 23.22 60 THR B CA 1
ATOM 4760 C C . THR B 1 60 ? 36.562 -4.785 -21.812 1 23.22 60 THR B C 1
ATOM 4762 O O . THR B 1 60 ? 36.156 -5.207 -20.719 1 23.22 60 THR B O 1
ATOM 4765 N N . ALA B 1 61 ? 36.906 -3.422 -22.078 1 22.33 61 ALA B N 1
ATOM 4766 C CA . ALA B 1 61 ? 36.656 -2.283 -21.188 1 22.33 61 ALA B CA 1
ATOM 4767 C C . ALA B 1 61 ? 35.344 -2.424 -20.453 1 22.33 61 ALA B C 1
ATOM 4769 O O . ALA B 1 61 ? 34.344 -2.846 -21.031 1 22.33 61 ALA B O 1
ATOM 4770 N N . ALA B 1 62 ? 35.5 -2.764 -19.25 1 23.52 62 ALA B N 1
ATOM 4771 C CA . ALA B 1 62 ? 34.344 -2.768 -18.359 1 23.52 62 ALA B CA 1
ATOM 4772 C C . ALA B 1 62 ? 33.281 -1.763 -18.828 1 23.52 62 ALA B C 1
ATOM 4774 O O . ALA B 1 62 ? 33.594 -0.604 -19.109 1 23.52 62 ALA B O 1
ATOM 4775 N N . PRO B 1 63 ? 32.281 -2.252 -19.594 1 24.39 63 PRO B N 1
ATOM 4776 C CA . PRO B 1 63 ? 31.406 -1.136 -19.969 1 24.39 63 PRO B CA 1
ATOM 4777 C C . PRO B 1 63 ? 31.266 -0.103 -18.844 1 24.39 63 PRO B C 1
ATOM 4779 O O . PRO B 1 63 ? 31.328 -0.452 -17.672 1 24.39 63 PRO B O 1
ATOM 4782 N N . GLN B 1 64 ? 31.891 1.069 -19.062 1 23.58 64 GLN B N 1
ATOM 4783 C CA . GLN B 1 64 ? 31.656 2.244 -18.234 1 23.58 64 GLN B CA 1
ATOM 4784 C C . GLN B 1 64 ? 30.203 2.307 -17.766 1 23.58 64 GLN B C 1
ATOM 4786 O O . GLN B 1 64 ? 29.281 2.377 -18.594 1 23.58 64 GLN B O 1
ATOM 4791 N N . CYS B 1 65 ? 29.922 1.45 -16.844 1 26.45 65 CYS B N 1
ATOM 4792 C CA . CYS B 1 65 ? 28.609 1.7 -16.266 1 26.45 65 CYS B CA 1
ATOM 4793 C C . CYS B 1 65 ? 28.359 3.195 -16.125 1 26.45 65 CYS B C 1
ATOM 4795 O O . CYS B 1 65 ? 29.125 3.9 -15.469 1 26.45 65 CYS B O 1
ATOM 4797 N N . PRO B 1 66 ? 27.891 3.771 -17.094 1 28.14 66 PRO B N 1
ATOM 4798 C CA . PRO B 1 66 ? 27.469 5.113 -16.688 1 28.14 66 PRO B CA 1
ATOM 4799 C C . PRO B 1 66 ? 26.766 5.125 -15.328 1 28.14 66 PRO B C 1
ATOM 4801 O O . PRO B 1 66 ? 25.688 4.531 -15.18 1 28.14 66 PRO B O 1
ATOM 4804 N N . LEU B 1 67 ? 27.5 4.941 -14.273 1 29.31 67 LEU B N 1
ATOM 4805 C CA . LEU B 1 67 ? 27.125 4.863 -12.867 1 29.31 67 LEU B CA 1
ATOM 4806 C C . LEU B 1 67 ? 26.188 6.012 -12.492 1 29.31 67 LEU B C 1
ATOM 4808 O O . LEU B 1 67 ? 26.641 7.098 -12.141 1 29.31 67 LEU B O 1
ATOM 4812 N N . ALA B 1 68 ? 25.312 6.371 -13.227 1 29.75 68 ALA B N 1
ATOM 4813 C CA . ALA B 1 68 ? 24.438 7.246 -12.438 1 29.75 68 ALA B CA 1
ATOM 4814 C C . ALA B 1 68 ? 23.938 6.539 -11.188 1 29.75 68 ALA B C 1
ATOM 4816 O O . ALA B 1 68 ? 23.328 5.473 -11.273 1 29.75 68 ALA B O 1
ATOM 4817 N N . PRO B 1 69 ? 24.641 6.637 -10.016 1 32.22 69 PRO B N 1
ATOM 4818 C CA . PRO B 1 69 ? 24.312 6 -8.742 1 32.22 69 PRO B CA 1
ATOM 4819 C C . PRO B 1 69 ? 22.859 6.203 -8.328 1 32.22 69 PRO B C 1
ATOM 4821 O O . PRO B 1 69 ? 22.484 7.297 -7.891 1 32.22 69 PRO B O 1
ATOM 4824 N N . MET B 1 70 ? 21.953 5.992 -9.031 1 35.44 70 MET B N 1
ATOM 4825 C CA . MET B 1 70 ? 20.703 6.059 -8.281 1 35.44 70 MET B CA 1
ATOM 4826 C C . MET B 1 70 ? 20.672 5.008 -7.18 1 35.44 70 MET B C 1
ATOM 4828 O O . MET B 1 70 ? 20.812 3.812 -7.449 1 35.44 70 MET B O 1
ATOM 4832 N N . CYS B 1 71 ? 21.234 5.27 -6.02 1 39.59 71 CYS B N 1
ATOM 4833 C CA . CYS B 1 71 ? 21.531 4.555 -4.785 1 39.59 71 CYS B CA 1
ATOM 4834 C C . CYS B 1 71 ? 20.562 3.398 -4.582 1 39.59 71 CYS B C 1
ATOM 4836 O O . CYS B 1 71 ? 20.891 2.406 -3.932 1 39.59 71 CYS B O 1
ATOM 4838 N N . GLY B 1 72 ? 19.391 3.381 -5.008 1 44.25 72 GLY B N 1
ATOM 4839 C CA . GLY B 1 72 ? 18.516 2.344 -4.484 1 44.25 72 GLY B CA 1
ATOM 4840 C C . GLY B 1 72 ? 18.359 1.172 -5.434 1 44.25 72 GLY B C 1
ATOM 4841 O O . GLY B 1 72 ? 18.219 0.026 -4.996 1 44.25 72 GLY B O 1
ATOM 4842 N N . ALA B 1 73 ? 18.297 1.472 -6.734 1 54.81 73 ALA B N 1
ATOM 4843 C CA . ALA B 1 73 ? 17.891 0.34 -7.562 1 54.81 73 ALA B CA 1
ATOM 4844 C C . ALA B 1 73 ? 19.031 -0.132 -8.445 1 54.81 73 ALA B C 1
ATOM 4846 O O . ALA B 1 73 ? 19.25 0.399 -9.539 1 54.81 73 ALA B O 1
ATOM 4847 N N . GLN B 1 74 ? 20.062 -0.82 -7.758 1 70.19 74 GLN B N 1
ATOM 4848 C CA . GLN B 1 74 ? 21.141 -1.388 -8.562 1 70.19 74 GLN B CA 1
ATOM 4849 C C . GLN B 1 74 ? 21 -2.902 -8.688 1 70.19 74 GLN B C 1
ATOM 4851 O O . GLN B 1 74 ? 20.578 -3.57 -7.742 1 70.19 74 GLN B O 1
ATOM 4856 N N . ILE B 1 75 ? 21.062 -3.305 -9.828 1 84.19 75 ILE B N 1
ATOM 4857 C CA . ILE B 1 75 ? 21.094 -4.738 -10.094 1 84.19 75 ILE B CA 1
ATOM 4858 C C . ILE B 1 75 ? 22.531 -5.211 -10.195 1 84.19 75 ILE B C 1
ATOM 4860 O O . ILE B 1 75 ? 23.281 -4.766 -11.07 1 84.19 75 ILE B O 1
ATOM 4864 N N . LEU B 1 76 ? 22.922 -5.984 -9.328 1 84.5 76 LEU B N 1
ATOM 4865 C CA . LEU B 1 76 ? 24.266 -6.543 -9.312 1 84.5 76 LEU B CA 1
ATOM 4866 C C . LEU B 1 76 ? 24.547 -7.344 -10.578 1 84.5 76 LEU B C 1
ATOM 4868 O O . LEU B 1 76 ? 23.688 -8.094 -11.047 1 84.5 76 LEU B O 1
ATOM 4872 N N . GLY B 1 77 ? 25.75 -7.145 -11.117 1 70.12 77 GLY B N 1
ATOM 4873 C CA . GLY B 1 77 ? 26.156 -7.895 -12.297 1 70.12 77 GLY B CA 1
ATOM 4874 C C . GLY B 1 77 ? 25.391 -7.504 -13.539 1 70.12 77 GLY B C 1
ATOM 4875 O O . GLY B 1 77 ? 25.531 -8.133 -14.594 1 70.12 77 GLY B O 1
ATOM 4876 N N . GLY B 1 78 ? 24.531 -6.57 -13.289 1 65.88 78 GLY B N 1
ATOM 4877 C CA . GLY B 1 78 ? 23.578 -6.355 -14.367 1 65.88 78 GLY B CA 1
ATOM 4878 C C . GLY B 1 78 ? 24.109 -5.449 -15.461 1 65.88 78 GLY B C 1
ATOM 4879 O O . GLY B 1 78 ? 25.047 -4.688 -15.242 1 65.88 78 GLY B O 1
ATOM 4880 N N . MET B 1 79 ? 23.641 -5.777 -16.688 1 68.06 79 MET B N 1
ATOM 4881 C CA . MET B 1 79 ? 23.75 -4.938 -17.875 1 68.06 79 MET B CA 1
ATOM 4882 C C . MET B 1 79 ? 22.812 -3.736 -17.781 1 68.06 79 MET B C 1
ATOM 4884 O O . MET B 1 79 ? 22.031 -3.619 -16.844 1 68.06 79 MET B O 1
ATOM 4888 N N . PRO B 1 80 ? 22.938 -2.895 -18.719 1 82.5 80 PRO B N 1
ATOM 4889 C CA . PRO B 1 80 ? 22 -1.776 -18.75 1 82.5 80 PRO B CA 1
ATOM 4890 C C . PRO B 1 80 ? 20.547 -2.23 -18.672 1 82.5 80 PRO B C 1
ATOM 4892 O O . PRO B 1 80 ? 20.156 -3.182 -19.359 1 82.5 80 PRO B O 1
ATOM 4895 N N . THR B 1 81 ? 19.906 -1.631 -17.828 1 91.19 81 THR B N 1
ATOM 4896 C CA . THR B 1 81 ? 18.531 -2.012 -17.562 1 91.19 81 THR B CA 1
ATOM 4897 C C . THR B 1 81 ? 17.594 -1.424 -18.609 1 91.19 81 THR B C 1
ATOM 4899 O O . THR B 1 81 ? 17.906 -0.401 -19.234 1 91.19 81 THR B O 1
ATOM 4902 N N . PHE B 1 82 ? 16.594 -2.119 -18.891 1 94.75 82 PHE B N 1
ATOM 4903 C CA . PHE B 1 82 ? 15.477 -1.616 -19.688 1 94.75 82 PHE B CA 1
ATOM 4904 C C . PHE B 1 82 ? 14.703 -0.542 -18.938 1 94.75 82 PHE B C 1
ATOM 4906 O O . PHE B 1 82 ? 14.43 0.53 -19.469 1 94.75 82 PHE B O 1
ATOM 4913 N N . LEU B 1 83 ? 14.344 -0.796 -17.656 1 96 83 LEU B N 1
ATOM 4914 C CA . LEU B 1 83 ? 13.688 0.189 -16.812 1 96 83 LEU B CA 1
ATOM 4915 C C . LEU B 1 83 ? 14.641 1.315 -16.438 1 96 83 LEU B C 1
ATOM 4917 O O . LEU B 1 83 ? 15.812 1.066 -16.125 1 96 83 LEU B O 1
ATOM 4921 N N . PRO B 1 84 ? 14.133 2.545 -16.531 1 92.12 84 PRO B N 1
ATOM 4922 C CA . PRO B 1 84 ? 14.922 3.617 -15.914 1 92.12 84 PRO B CA 1
ATOM 4923 C C . PRO B 1 84 ? 15.172 3.391 -14.43 1 92.12 84 PRO B C 1
ATOM 4925 O O . PRO B 1 84 ? 14.344 2.779 -13.742 1 92.12 84 PRO B O 1
ATOM 4928 N N . PRO B 1 85 ? 16.25 3.895 -13.898 1 88.12 85 PRO B N 1
ATOM 4929 C CA . PRO B 1 85 ? 16.594 3.658 -12.5 1 88.12 85 PRO B CA 1
ATOM 4930 C C . PRO B 1 85 ? 15.508 4.121 -11.531 1 88.12 85 PRO B C 1
ATOM 4932 O O . PRO B 1 85 ? 15.258 3.463 -10.523 1 88.12 85 PRO B O 1
ATOM 4935 N N . ASP B 1 86 ? 14.914 5.277 -11.812 1 90.56 86 ASP B N 1
ATOM 4936 C CA . ASP B 1 86 ? 13.859 5.77 -10.922 1 90.56 86 ASP B CA 1
ATOM 4937 C C . ASP B 1 86 ? 12.648 4.84 -10.938 1 90.56 86 ASP B C 1
ATOM 4939 O O . ASP B 1 86 ? 11.969 4.684 -9.922 1 90.56 86 ASP B O 1
ATOM 4943 N N . ALA B 1 87 ? 12.367 4.184 -12.109 1 95.25 87 ALA B N 1
ATOM 4944 C CA . ALA B 1 87 ? 11.273 3.227 -12.203 1 95.25 87 ALA B CA 1
ATOM 4945 C C . ALA B 1 87 ? 11.555 1.973 -11.383 1 95.25 87 ALA B C 1
ATOM 4947 O O . ALA B 1 87 ? 10.656 1.416 -10.758 1 95.25 87 ALA B O 1
ATOM 4948 N N . ILE B 1 88 ? 12.789 1.533 -11.438 1 95.25 88 ILE B N 1
ATOM 4949 C CA . ILE B 1 88 ? 13.18 0.374 -10.641 1 95.25 88 ILE B CA 1
ATOM 4950 C C . ILE B 1 88 ? 13 0.683 -9.156 1 95.25 88 ILE B C 1
ATOM 4952 O O . ILE B 1 88 ? 12.461 -0.138 -8.406 1 95.25 88 ILE B O 1
ATOM 4956 N N . ALA B 1 89 ? 13.398 1.878 -8.75 1 93.56 89 ALA B N 1
ATOM 4957 C CA . ALA B 1 89 ? 13.25 2.287 -7.355 1 93.56 89 ALA B CA 1
ATOM 4958 C C . ALA B 1 89 ? 11.781 2.344 -6.949 1 93.56 89 ALA B C 1
ATOM 4960 O O . ALA B 1 89 ? 11.398 1.831 -5.895 1 93.56 89 ALA B O 1
ATOM 4961 N N . ARG B 1 90 ? 10.953 2.938 -7.809 1 95.56 90 ARG B N 1
ATOM 4962 C CA . ARG B 1 90 ? 9.523 3.043 -7.523 1 95.56 90 ARG B CA 1
ATOM 4963 C C . ARG B 1 90 ? 8.867 1.668 -7.512 1 95.56 90 ARG B C 1
ATOM 4965 O O . ARG B 1 90 ? 7.844 1.468 -6.848 1 95.56 90 ARG B O 1
ATOM 4972 N N . GLY B 1 91 ? 9.5 0.745 -8.227 1 97 91 GLY B N 1
ATOM 4973 C CA . GLY B 1 91 ? 8.922 -0.58 -8.383 1 97 91 GLY B CA 1
ATOM 4974 C C . GLY B 1 91 ? 8.969 -1.407 -7.113 1 97 91 GLY B C 1
ATOM 4975 O O . GLY B 1 91 ? 8.266 -2.412 -6.996 1 97 91 GLY B O 1
ATOM 4976 N N . THR B 1 92 ? 9.805 -1.06 -6.191 1 94.31 92 THR B N 1
ATOM 4977 C CA . THR B 1 92 ? 9.758 -1.665 -4.863 1 94.31 92 THR B CA 1
ATOM 4978 C C . THR B 1 92 ? 8.883 -0.836 -3.926 1 94.31 92 THR B C 1
ATOM 4980 O O . THR B 1 92 ? 9.391 0.021 -3.197 1 94.31 92 THR B O 1
ATOM 4983 N N . SER B 1 93 ? 7.637 -1.114 -3.924 1 92.56 93 SER B N 1
ATOM 4984 C CA . SER B 1 93 ? 6.68 -0.297 -3.186 1 92.56 93 SER B CA 1
ATOM 4985 C C . SER B 1 93 ? 6.754 -0.574 -1.688 1 92.56 93 SER B C 1
ATOM 4987 O O . SER B 1 93 ? 6.344 0.258 -0.876 1 92.56 93 SER B O 1
ATOM 4989 N N . ASN B 1 94 ? 7.234 -1.759 -1.322 1 94.06 94 ASN B N 1
ATOM 4990 C CA . ASN B 1 94 ? 7.492 -2.168 0.055 1 94.06 94 ASN B CA 1
ATOM 4991 C C . ASN B 1 94 ? 8.602 -3.207 0.133 1 94.06 94 ASN B C 1
ATOM 4993 O O . ASN B 1 94 ? 8.523 -4.258 -0.507 1 94.06 94 ASN B O 1
ATOM 4997 N N . TYR B 1 95 ? 9.578 -2.883 0.884 1 95.25 95 TYR B N 1
ATOM 4998 C CA . TYR B 1 95 ? 10.641 -3.875 1.051 1 95.25 95 TYR B CA 1
ATOM 4999 C C . TYR B 1 95 ? 10.555 -4.535 2.422 1 95.25 95 TYR B C 1
ATOM 5001 O O . TYR B 1 95 ? 11.109 -5.617 2.631 1 95.25 95 TYR B O 1
ATOM 5009 N N . GLY B 1 96 ? 9.773 -3.91 3.404 1 94.44 96 GLY B N 1
ATOM 5010 C CA . GLY B 1 96 ? 9.711 -4.41 4.77 1 94.44 96 GLY B CA 1
ATOM 5011 C C . GLY B 1 96 ? 11.023 -4.266 5.516 1 94.44 96 GLY B C 1
ATOM 5012 O O . GLY B 1 96 ? 11.797 -3.334 5.262 1 94.44 96 GLY B O 1
ATOM 5013 N N . SER B 1 97 ? 11.25 -5.125 6.461 1 92.75 97 SER B N 1
ATOM 5014 C CA . SER B 1 97 ? 12.516 -5.105 7.188 1 92.75 97 SER B CA 1
ATOM 5015 C C . SER B 1 97 ? 13.664 -5.578 6.301 1 92.75 97 SER B C 1
ATOM 5017 O O . SER B 1 97 ? 14.812 -5.203 6.516 1 92.75 97 SER B O 1
ATOM 5019 N N . GLY B 1 98 ? 13.344 -6.438 5.34 1 93.31 98 GLY B N 1
ATOM 5020 C CA . GLY B 1 98 ? 14.336 -7.012 4.449 1 93.31 98 GLY B CA 1
ATOM 5021 C C . GLY B 1 98 ? 15.141 -8.133 5.086 1 93.31 98 GLY B C 1
ATOM 5022 O O . GLY B 1 98 ? 16.125 -8.602 4.512 1 93.31 98 GLY B O 1
ATOM 5023 N N . ASP B 1 99 ? 14.672 -8.594 6.25 1 91.69 99 ASP B N 1
ATOM 5024 C CA . ASP B 1 99 ? 15.453 -9.555 7.016 1 91.69 99 ASP B CA 1
ATOM 5025 C C . ASP B 1 99 ? 15.617 -10.867 6.246 1 91.69 99 ASP B C 1
ATOM 5027 O O . ASP B 1 99 ? 16.719 -11.391 6.133 1 91.69 99 ASP B O 1
ATOM 5031 N N . ARG B 1 100 ? 14.531 -11.398 5.738 1 94.19 100 ARG B N 1
ATOM 5032 C CA . ARG B 1 100 ? 14.594 -12.656 5.012 1 94.19 100 ARG B CA 1
ATOM 5033 C C . ARG B 1 100 ? 15.336 -12.492 3.691 1 94.19 100 ARG B C 1
ATOM 5035 O O . ARG B 1 100 ? 16.031 -13.414 3.24 1 94.19 100 ARG B O 1
ATOM 5042 N N . MET B 1 101 ? 15.234 -11.344 3.08 1 95.12 101 MET B N 1
ATOM 5043 C CA . MET B 1 101 ? 15.984 -11.062 1.859 1 95.12 101 MET B CA 1
ATOM 5044 C C . MET B 1 101 ? 17.484 -11 2.141 1 95.12 101 MET B C 1
ATOM 5046 O O . MET B 1 101 ? 18.297 -11.414 1.308 1 95.12 101 MET B O 1
ATOM 5050 N N . GLU B 1 102 ? 17.797 -10.398 3.268 1 91.81 102 GLU B N 1
ATOM 5051 C CA . GLU B 1 102 ? 19.203 -10.359 3.664 1 91.81 102 GLU B CA 1
ATOM 5052 C C . GLU B 1 102 ? 19.75 -11.766 3.896 1 91.81 102 GLU B C 1
ATOM 5054 O O . GLU B 1 102 ? 20.906 -12.047 3.555 1 91.81 102 GLU B O 1
ATOM 5059 N N . ARG B 1 103 ? 18.953 -12.617 4.512 1 92.31 103 ARG B N 1
ATOM 5060 C CA . ARG B 1 103 ? 19.375 -14.008 4.703 1 92.31 103 ARG B CA 1
ATOM 5061 C C . ARG B 1 103 ? 19.656 -14.688 3.367 1 92.31 103 ARG B C 1
ATOM 5063 O O . ARG B 1 103 ? 20.625 -15.438 3.24 1 92.31 103 ARG B O 1
ATOM 5070 N N . LEU B 1 104 ? 18.766 -14.469 2.436 1 95.12 104 LEU B N 1
ATOM 5071 C CA . LEU B 1 104 ? 19.031 -14.945 1.082 1 95.12 104 LEU B CA 1
ATOM 5072 C C . LEU B 1 104 ? 20.328 -14.375 0.543 1 95.12 104 LEU B C 1
ATOM 5074 O O . LEU B 1 104 ? 21.125 -15.094 -0.076 1 95.12 104 LEU B O 1
ATOM 5078 N N . GLY B 1 105 ? 20.531 -13.078 0.806 1 92.38 105 GLY B N 1
ATOM 5079 C CA . GLY B 1 105 ? 21.75 -12.406 0.385 1 92.38 105 GLY B CA 1
ATOM 5080 C C . GLY B 1 105 ? 23.016 -13.023 0.974 1 92.38 105 GLY B C 1
ATOM 5081 O O . GLY B 1 105 ? 24.031 -13.141 0.289 1 92.38 105 GLY B O 1
ATOM 5082 N N . HIS B 1 106 ? 22.953 -13.422 2.197 1 89 106 HIS B N 1
ATOM 5083 C CA . HIS B 1 106 ? 24.094 -14.07 2.84 1 89 106 HIS B CA 1
ATOM 5084 C C . HIS B 1 106 ? 24.438 -15.383 2.139 1 89 106 HIS B C 1
ATOM 5086 O O . HIS B 1 106 ? 25.625 -15.664 1.904 1 89 106 HIS B O 1
ATOM 5092 N N . LYS B 1 107 ? 23.438 -16.188 1.807 1 91.69 107 LYS B N 1
ATOM 5093 C CA . LYS B 1 107 ? 23.672 -17.438 1.112 1 91.69 107 LYS B CA 1
ATOM 5094 C C . LYS B 1 107 ? 24.344 -17.203 -0.24 1 91.69 107 LYS B C 1
ATOM 5096 O O . LYS B 1 107 ? 25.312 -17.875 -0.584 1 91.69 107 LYS B O 1
ATOM 5101 N N . LEU B 1 108 ? 23.828 -16.25 -0.944 1 90.19 108 LEU B N 1
ATOM 5102 C CA . LEU B 1 108 ? 24.359 -15.953 -2.27 1 90.19 108 LEU B CA 1
ATOM 5103 C C . LEU B 1 108 ? 25.781 -15.43 -2.176 1 90.19 108 LEU B C 1
ATOM 5105 O O . LEU B 1 108 ? 26.641 -15.805 -2.975 1 90.19 108 LEU B O 1
ATOM 5109 N N . LEU B 1 109 ? 26.031 -14.594 -1.185 1 82.81 109 LEU B N 1
ATOM 5110 C CA . LEU B 1 109 ? 27.359 -14.023 -0.987 1 82.81 109 LEU B CA 1
ATOM 5111 C C . LEU B 1 109 ? 28.359 -15.102 -0.631 1 82.81 109 LEU B C 1
ATOM 5113 O O . LEU B 1 109 ? 29.547 -14.992 -0.972 1 82.81 109 LEU B O 1
ATOM 5117 N N . GLN B 1 110 ? 27.891 -16.094 -0.011 1 82.44 110 GLN B N 1
ATOM 5118 C CA . GLN B 1 110 ? 28.766 -17.172 0.426 1 82.44 110 GLN B CA 1
ATOM 5119 C C . GLN B 1 110 ? 28.953 -18.219 -0.676 1 82.44 110 GLN B C 1
ATOM 5121 O O . GLN B 1 110 ? 29.625 -19.219 -0.479 1 82.44 110 GLN B O 1
ATOM 5126 N N . GLY B 1 111 ? 28.297 -18.016 -1.75 1 86.62 111 GLY B N 1
ATOM 5127 C CA . GLY B 1 111 ? 28.438 -18.938 -2.873 1 86.62 111 GLY B CA 1
ATOM 5128 C C . GLY B 1 111 ? 27.656 -20.219 -2.701 1 86.62 111 GLY B C 1
ATOM 5129 O O . GLY B 1 111 ? 27.984 -21.234 -3.303 1 86.62 111 GLY B O 1
ATOM 5130 N N . GLN B 1 112 ? 26.703 -20.188 -1.874 1 90.5 112 GLN B N 1
ATOM 5131 C CA . GLN B 1 112 ? 25.859 -21.359 -1.659 1 90.5 112 GLN B CA 1
ATOM 5132 C C . GLN B 1 112 ? 24.734 -21.422 -2.695 1 90.5 112 GLN B C 1
ATOM 5134 O O . GLN B 1 112 ? 24.297 -20.391 -3.213 1 90.5 112 GLN B O 1
ATOM 5139 N N . PRO B 1 113 ? 24.359 -22.609 -3 1 94.06 113 PRO B N 1
ATOM 5140 C CA . PRO B 1 113 ? 23.234 -22.719 -3.926 1 94.06 113 PRO B CA 1
ATOM 5141 C C . PRO B 1 113 ? 21.906 -22.297 -3.295 1 94.06 113 PRO B C 1
ATOM 5143 O O . PRO B 1 113 ? 21.75 -22.391 -2.074 1 94.06 113 PRO B O 1
ATOM 5146 N N . VAL B 1 114 ? 21.031 -21.844 -4.098 1 97.06 114 VAL B N 1
ATOM 5147 C CA . VAL B 1 114 ? 19.703 -21.469 -3.596 1 97.06 114 VAL B CA 1
ATOM 5148 C C . VAL B 1 114 ? 18.625 -22.172 -4.414 1 97.06 114 VAL B C 1
ATOM 5150 O O . VAL B 1 114 ? 18.844 -22.516 -5.574 1 97.06 114 VAL B O 1
ATOM 5153 N N . THR B 1 115 ? 17.531 -22.453 -3.779 1 97.5 115 THR B N 1
ATOM 5154 C CA . THR B 1 115 ? 16.312 -22.938 -4.414 1 97.5 115 THR B CA 1
ATOM 5155 C C . THR B 1 115 ? 15.273 -21.828 -4.504 1 97.5 115 THR B C 1
ATOM 5157 O O . THR B 1 115 ? 14.891 -21.25 -3.488 1 97.5 115 THR B O 1
ATOM 5160 N N . VAL B 1 116 ? 14.852 -21.516 -5.75 1 98.25 116 VAL B N 1
ATOM 5161 C CA . VAL B 1 116 ? 13.875 -20.469 -5.98 1 98.25 116 VAL B CA 1
ATOM 5162 C C . VAL B 1 116 ? 12.609 -21.062 -6.598 1 98.25 116 VAL B C 1
ATOM 5164 O O . VAL B 1 116 ? 12.68 -21.797 -7.586 1 98.25 116 VAL B O 1
ATOM 5167 N N . ALA B 1 117 ? 11.461 -20.781 -6.008 1 97.75 117 ALA B N 1
ATOM 5168 C CA . ALA B 1 117 ? 10.18 -21.234 -6.539 1 97.75 117 ALA B CA 1
ATOM 5169 C C . ALA B 1 117 ? 9.328 -20.047 -6.988 1 97.75 117 ALA B C 1
ATOM 5171 O O . ALA B 1 117 ? 9.188 -19.062 -6.262 1 97.75 117 ALA B O 1
ATOM 5172 N N . PHE B 1 118 ? 8.805 -20.141 -8.203 1 97.88 118 PHE B N 1
ATOM 5173 C CA . PHE B 1 118 ? 7.887 -19.141 -8.734 1 97.88 118 PHE B CA 1
ATOM 5174 C C . PHE B 1 118 ? 6.465 -19.688 -8.781 1 97.88 118 PHE B C 1
ATOM 5176 O O . PHE B 1 118 ? 6.215 -20.734 -9.375 1 97.88 118 PHE B O 1
ATOM 5183 N N . LEU B 1 119 ? 5.578 -19.047 -8.117 1 96.31 119 LEU B N 1
ATOM 5184 C CA . LEU B 1 119 ? 4.156 -19.359 -8.188 1 96.31 119 LEU B CA 1
ATOM 5185 C C . LEU B 1 119 ? 3.371 -18.219 -8.828 1 96.31 119 LEU B C 1
ATOM 5187 O O . LEU B 1 119 ? 3.574 -17.062 -8.484 1 96.31 119 LEU B O 1
ATOM 5191 N N . GLY B 1 120 ? 2.518 -18.547 -9.734 1 94.12 120 GLY B N 1
ATOM 5192 C CA . GLY B 1 120 ? 1.729 -17.531 -10.414 1 94.12 120 GLY B CA 1
ATOM 5193 C C . GLY B 1 120 ? 0.862 -18.094 -11.523 1 94.12 120 GLY B C 1
ATOM 5194 O O . GLY B 1 120 ? 0.678 -19.312 -11.625 1 94.12 120 GLY B O 1
ATOM 5195 N N . GLY B 1 121 ? 0.267 -17.203 -12.305 1 90.06 121 GLY B N 1
ATOM 5196 C CA . GLY B 1 121 ? -0.587 -17.594 -13.414 1 90.06 121 GLY B CA 1
ATOM 5197 C C . GLY B 1 121 ? 0.155 -17.688 -14.734 1 90.06 121 GLY B C 1
ATOM 5198 O O . GLY B 1 121 ? 1.265 -18.219 -14.789 1 90.06 121 GLY B O 1
ATOM 5199 N N . SER B 1 122 ? -0.507 -17.328 -15.789 1 90.56 122 SER B N 1
ATOM 5200 C CA . SER B 1 122 ? 0.032 -17.453 -17.141 1 90.56 122 SER B CA 1
ATOM 5201 C C . SER B 1 122 ? 1.29 -16.609 -17.312 1 90.56 122 SER B C 1
ATOM 5203 O O . SER B 1 122 ? 2.182 -16.969 -18.078 1 90.56 122 SER B O 1
ATOM 5205 N N . ILE B 1 123 ? 1.393 -15.477 -16.656 1 94.38 123 ILE B N 1
ATOM 5206 C CA . ILE B 1 123 ? 2.557 -14.609 -16.766 1 94.38 123 ILE B CA 1
ATOM 5207 C C . ILE B 1 123 ? 3.791 -15.32 -16.219 1 94.38 123 ILE B C 1
ATOM 5209 O O . ILE B 1 123 ? 4.848 -15.328 -16.859 1 94.38 123 ILE B O 1
ATOM 5213 N N . THR B 1 124 ? 3.65 -15.898 -15.086 1 95.38 124 THR B N 1
ATOM 5214 C CA . THR B 1 124 ? 4.73 -16.672 -14.469 1 95.38 124 THR B CA 1
ATOM 5215 C C . THR B 1 124 ? 5.047 -17.906 -15.305 1 95.38 124 THR B C 1
ATOM 5217 O O . THR B 1 124 ? 6.211 -18.297 -15.43 1 95.38 124 THR B O 1
ATOM 5220 N N . TRP B 1 125 ? 3.977 -18.484 -15.828 1 90.19 125 TRP B N 1
ATOM 5221 C CA . TRP B 1 125 ? 4.188 -19.625 -16.719 1 90.19 125 TRP B CA 1
ATOM 5222 C C . TRP B 1 125 ? 5.055 -19.25 -17.906 1 90.19 125 TRP B C 1
ATOM 5224 O O . TRP B 1 125 ? 5.844 -20.062 -18.391 1 90.19 125 TRP B O 1
ATOM 5234 N N . GLY B 1 126 ? 4.898 -18 -18.422 1 92.25 126 GLY B N 1
ATOM 5235 C CA . GLY B 1 126 ? 5.797 -17.516 -19.469 1 92.25 126 GLY B CA 1
ATOM 5236 C C . GLY B 1 126 ? 5.062 -16.984 -20.688 1 92.25 126 GLY B C 1
ATOM 5237 O O . GLY B 1 126 ? 5.684 -16.703 -21.703 1 92.25 126 GLY B O 1
ATOM 5238 N N . ARG B 1 127 ? 3.756 -16.812 -20.562 1 90.31 127 ARG B N 1
ATOM 5239 C CA . ARG B 1 127 ? 3.01 -16.297 -21.703 1 90.31 127 ARG B CA 1
ATOM 5240 C C . ARG B 1 127 ? 3.543 -14.93 -22.141 1 90.31 127 ARG B C 1
ATOM 5242 O O . ARG B 1 127 ? 3.754 -14.047 -21.297 1 90.31 127 ARG B O 1
ATOM 5249 N N . GLY B 1 128 ? 3.799 -14.828 -23.422 1 93.5 128 GLY B N 1
ATOM 5250 C CA . GLY B 1 128 ? 4.332 -13.594 -23.969 1 93.5 128 GLY B CA 1
ATOM 5251 C C . GLY B 1 128 ? 5.848 -13.57 -24.031 1 93.5 128 GLY B C 1
ATOM 5252 O O . GLY B 1 128 ? 6.434 -12.688 -24.656 1 93.5 128 GLY B O 1
ATOM 5253 N N . GLY B 1 129 ? 6.48 -14.477 -23.359 1 93 129 GLY B N 1
ATOM 5254 C CA . GLY B 1 129 ? 7.926 -14.602 -23.391 1 93 129 GLY B CA 1
ATOM 5255 C C . GLY B 1 129 ? 8.414 -15.555 -24.469 1 93 129 GLY B C 1
ATOM 5256 O O . GLY B 1 129 ? 9.109 -16.531 -24.172 1 93 129 GLY B O 1
ATOM 5257 N N . TYR B 1 130 ? 8.195 -15.328 -25.672 1 89.19 130 TYR B N 1
ATOM 5258 C CA . TYR B 1 130 ? 8.32 -16.312 -26.75 1 89.19 130 TYR B CA 1
ATOM 5259 C C . TYR B 1 130 ? 9.633 -16.156 -27.484 1 89.19 130 TYR B C 1
ATOM 5261 O O . TYR B 1 130 ? 9.953 -16.938 -28.391 1 89.19 130 TYR B O 1
ATOM 5269 N N . GLU B 1 131 ? 10.367 -15.18 -27.141 1 90.56 131 GLU B N 1
ATOM 5270 C CA . GLU B 1 131 ? 11.695 -15.047 -27.734 1 90.56 131 GLU B CA 1
ATOM 5271 C C . GLU B 1 131 ? 12.781 -15.547 -26.781 1 90.56 131 GLU B C 1
ATOM 5273 O O . GLU B 1 131 ? 13.953 -15.195 -26.922 1 90.56 131 GLU B O 1
ATOM 5278 N N . GLY B 1 132 ? 12.242 -16.453 -25.781 1 78.88 132 GLY B N 1
ATOM 5279 C CA . GLY B 1 132 ? 13.141 -17.172 -24.891 1 78.88 132 GLY B CA 1
ATOM 5280 C C . GLY B 1 132 ? 13.516 -16.375 -23.656 1 78.88 132 GLY B C 1
ATOM 5281 O O . GLY B 1 132 ? 14.43 -16.75 -22.922 1 78.88 132 GLY B O 1
ATOM 5282 N N . ALA B 1 133 ? 12.758 -15.391 -23.484 1 87.06 133 ALA B N 1
ATOM 5283 C CA . ALA B 1 133 ? 13.195 -14.562 -22.359 1 87.06 133 ALA B CA 1
ATOM 5284 C C . ALA B 1 133 ? 12.016 -14.203 -21.453 1 87.06 133 ALA B C 1
ATOM 5286 O O . ALA B 1 133 ? 11.719 -13.023 -21.266 1 87.06 133 ALA B O 1
ATOM 5287 N N . PRO B 1 134 ? 11.227 -15.172 -21.016 1 95.06 134 PRO B N 1
ATOM 5288 C CA . PRO B 1 134 ? 10.289 -14.789 -19.953 1 95.06 134 PRO B CA 1
ATOM 5289 C C . PRO B 1 134 ? 10.992 -14.383 -18.672 1 95.06 134 PRO B C 1
ATOM 5291 O O . PRO B 1 134 ? 12.203 -14.594 -18.531 1 95.06 134 PRO B O 1
ATOM 5294 N N . PHE B 1 135 ? 10.273 -13.766 -17.75 1 97.44 135 PHE B N 1
ATOM 5295 C CA . PHE B 1 135 ? 10.953 -13.117 -16.625 1 97.44 135 PHE B CA 1
ATOM 5296 C C . PHE B 1 135 ? 11.633 -14.156 -15.742 1 97.44 135 PHE B C 1
ATOM 5298 O O . PHE B 1 135 ? 12.695 -13.891 -15.172 1 97.44 135 PHE B O 1
ATOM 5305 N N . VAL B 1 136 ? 11.094 -15.398 -15.625 1 97.06 136 VAL B N 1
ATOM 5306 C CA . VAL B 1 136 ? 11.703 -16.438 -14.812 1 97.06 136 VAL B CA 1
ATOM 5307 C C . VAL B 1 136 ? 13.039 -16.859 -15.422 1 97.06 136 VAL B C 1
ATOM 5309 O O . VAL B 1 136 ? 14.031 -17.031 -14.711 1 97.06 136 VAL B O 1
ATOM 5312 N N . THR B 1 137 ? 13.07 -17.016 -16.734 1 96.19 137 THR B N 1
ATOM 5313 C CA . THR B 1 137 ? 14.297 -17.375 -17.438 1 96.19 137 THR B CA 1
ATOM 5314 C C . THR B 1 137 ? 15.336 -16.266 -17.297 1 96.19 137 THR B C 1
ATOM 5316 O O . THR B 1 137 ? 16.516 -16.547 -17.062 1 96.19 137 THR B O 1
ATOM 5319 N N . ARG B 1 138 ? 14.922 -15.062 -17.469 1 95.19 138 ARG B N 1
ATOM 5320 C CA . ARG B 1 138 ? 15.828 -13.93 -17.328 1 95.19 138 ARG B CA 1
ATOM 5321 C C . ARG B 1 138 ? 16.422 -13.867 -15.93 1 95.19 138 ARG B C 1
ATOM 5323 O O . ARG B 1 138 ? 17.625 -13.602 -15.766 1 95.19 138 ARG B O 1
ATOM 5330 N N . PHE B 1 139 ? 15.594 -14.094 -14.969 1 96.75 139 PHE B N 1
ATOM 5331 C CA . PHE B 1 139 ? 16.078 -14.109 -13.594 1 96.75 139 PHE B CA 1
ATOM 5332 C C . PHE B 1 139 ? 17.094 -15.234 -13.383 1 96.75 139 PHE B C 1
ATOM 5334 O O . PHE B 1 139 ? 18.141 -15.023 -12.766 1 96.75 139 PHE B O 1
ATOM 5341 N N . THR B 1 140 ? 16.734 -16.391 -13.883 1 95.88 140 THR B N 1
ATOM 5342 C CA . THR B 1 140 ? 17.609 -17.562 -13.742 1 95.88 140 THR B CA 1
ATOM 5343 C C . THR B 1 140 ? 18.969 -17.312 -14.383 1 95.88 140 THR B C 1
ATOM 5345 O O . THR B 1 140 ? 20 -17.625 -13.797 1 95.88 140 THR B O 1
ATOM 5348 N N . THR B 1 141 ? 18.938 -16.734 -15.539 1 93.88 141 THR B N 1
ATOM 5349 C CA . THR B 1 141 ? 20.172 -16.406 -16.234 1 93.88 141 THR B CA 1
ATOM 5350 C C . THR B 1 141 ? 21.016 -15.43 -15.43 1 93.88 141 THR B C 1
ATOM 5352 O O . THR B 1 141 ? 22.219 -15.617 -15.273 1 93.88 141 THR B O 1
ATOM 5355 N N . TRP B 1 142 ? 20.359 -14.398 -14.938 1 93.81 142 TRP B N 1
ATOM 5356 C CA . TRP B 1 142 ? 21.031 -13.406 -14.117 1 93.81 142 TRP B CA 1
ATOM 5357 C C . TRP B 1 142 ? 21.625 -14.047 -12.859 1 93.81 142 TRP B C 1
ATOM 5359 O O . TRP B 1 142 ? 22.766 -13.781 -12.492 1 93.81 142 TRP B O 1
ATOM 5369 N N . LEU B 1 143 ? 20.797 -14.906 -12.18 1 93.81 143 LEU B N 1
ATOM 5370 C CA . LEU B 1 143 ? 21.219 -15.578 -10.961 1 93.81 143 LEU B CA 1
ATOM 5371 C C . LEU B 1 143 ? 22.484 -16.406 -11.195 1 93.81 143 LEU B C 1
ATOM 5373 O O . LEU B 1 143 ? 23.438 -16.312 -10.438 1 93.81 143 LEU B O 1
ATOM 5377 N N . ASN B 1 144 ? 22.516 -17.141 -12.273 1 91.69 144 ASN B N 1
ATOM 5378 C CA . ASN B 1 144 ? 23.641 -18.031 -12.586 1 91.69 144 ASN B CA 1
ATOM 5379 C C . ASN B 1 144 ? 24.875 -17.234 -12.992 1 91.69 144 ASN B C 1
ATOM 5381 O O . ASN B 1 144 ? 26 -17.656 -12.719 1 91.69 144 ASN B O 1
ATOM 5385 N N . ALA B 1 145 ? 24.641 -16.078 -13.617 1 87.88 145 ALA B N 1
ATOM 5386 C CA . ALA B 1 145 ? 25.75 -15.258 -14.062 1 87.88 145 ALA B CA 1
ATOM 5387 C C . ALA B 1 145 ? 26.359 -14.484 -12.898 1 87.88 145 ALA B C 1
ATOM 5389 O O . ALA B 1 145 ? 27.578 -14.312 -12.828 1 87.88 145 ALA B O 1
ATOM 5390 N N . THR B 1 146 ? 25.547 -14.008 -12.023 1 87.56 146 THR B N 1
ATOM 5391 C CA . THR B 1 146 ? 25.984 -13.117 -10.953 1 87.56 146 THR B CA 1
ATOM 5392 C C . THR B 1 146 ? 26.484 -13.922 -9.758 1 87.56 146 THR B C 1
ATOM 5394 O O . THR B 1 146 ? 27.422 -13.516 -9.078 1 87.56 146 THR B O 1
ATOM 5397 N N . PHE B 1 147 ? 25.781 -15.062 -9.516 1 89.25 147 PHE B N 1
ATOM 5398 C CA . PHE B 1 147 ? 26.109 -15.945 -8.406 1 89.25 147 PHE B CA 1
ATOM 5399 C C . PHE B 1 147 ? 26.25 -17.391 -8.883 1 89.25 147 PHE B C 1
ATOM 5401 O O . PHE B 1 147 ? 25.469 -18.25 -8.5 1 89.25 147 PHE B O 1
ATOM 5408 N N . PRO B 1 148 ? 27.344 -17.656 -9.547 1 88.94 148 PRO B N 1
ATOM 5409 C CA . PRO B 1 148 ? 27.453 -18.953 -10.203 1 88.94 148 PRO B CA 1
ATOM 5410 C C . PRO B 1 148 ? 27.531 -20.109 -9.211 1 88.94 148 PRO B C 1
ATOM 5412 O O . PRO B 1 148 ? 28.312 -20.062 -8.258 1 88.94 148 PRO B O 1
ATOM 5415 N N . HIS B 1 149 ? 26.688 -20.984 -9.383 1 90.44 149 HIS B N 1
ATOM 5416 C CA . HIS B 1 149 ? 26.672 -22.266 -8.68 1 90.44 149 HIS B CA 1
ATOM 5417 C C . HIS B 1 149 ? 25.891 -23.328 -9.469 1 90.44 149 HIS B C 1
ATOM 5419 O O . HIS B 1 149 ? 24.766 -23.078 -9.906 1 90.44 149 HIS B O 1
ATOM 5425 N N . PRO B 1 150 ? 26.422 -24.5 -9.617 1 90.88 150 PRO B N 1
ATOM 5426 C CA . PRO B 1 150 ? 25.797 -25.516 -10.461 1 90.88 150 PRO B CA 1
ATOM 5427 C C . PRO B 1 150 ? 24.531 -26.109 -9.828 1 90.88 150 PRO B C 1
ATOM 5429 O O . PRO B 1 150 ? 23.688 -26.688 -10.531 1 90.88 150 PRO B O 1
ATOM 5432 N N . ASP B 1 151 ? 24.406 -25.922 -8.484 1 92.94 151 ASP B N 1
ATOM 5433 C CA . ASP B 1 151 ? 23.312 -26.609 -7.793 1 92.94 151 ASP B CA 1
ATOM 5434 C C . ASP B 1 151 ? 22.141 -25.656 -7.535 1 92.94 151 ASP B C 1
ATOM 5436 O O . ASP B 1 151 ? 21.219 -26 -6.793 1 92.94 151 ASP B O 1
ATOM 5440 N N . HIS B 1 152 ? 22.156 -24.453 -8.133 1 95.94 152 HIS B N 1
ATOM 5441 C CA . HIS B 1 152 ? 20.938 -23.641 -8.055 1 95.94 152 HIS B CA 1
ATOM 5442 C C . HIS B 1 152 ? 19.734 -24.391 -8.602 1 95.94 152 HIS B C 1
ATOM 5444 O O . HIS B 1 152 ? 19.844 -25.109 -9.602 1 95.94 152 HIS B O 1
ATOM 5450 N N . ARG B 1 153 ? 18.672 -24.375 -7.922 1 96.69 153 ARG B N 1
ATOM 5451 C CA . ARG B 1 153 ? 17.422 -24.953 -8.383 1 96.69 153 ARG B CA 1
ATOM 5452 C C . ARG B 1 153 ? 16.344 -23.891 -8.531 1 96.69 153 ARG B C 1
ATOM 5454 O O . ARG B 1 153 ? 15.969 -23.234 -7.559 1 96.69 153 ARG B O 1
ATOM 5461 N N . VAL B 1 154 ? 15.914 -23.641 -9.758 1 96.88 154 VAL B N 1
ATOM 5462 C CA . VAL B 1 154 ? 14.812 -22.703 -10.023 1 96.88 154 VAL B CA 1
ATOM 5463 C C . VAL B 1 154 ? 13.609 -23.484 -10.562 1 96.88 154 VAL B C 1
ATOM 5465 O O . VAL B 1 154 ? 13.695 -24.125 -11.609 1 96.88 154 VAL B O 1
ATOM 5468 N N . VAL B 1 155 ? 12.508 -23.422 -9.852 1 94.88 155 VAL B N 1
ATOM 5469 C CA . VAL B 1 155 ? 11.297 -24.156 -10.211 1 94.88 155 VAL B CA 1
ATOM 5470 C C . VAL B 1 155 ? 10.195 -23.188 -10.602 1 94.88 155 VAL B C 1
ATOM 5472 O O . VAL B 1 155 ? 9.844 -22.281 -9.836 1 94.88 155 VAL B O 1
ATOM 5475 N N . ASN B 1 156 ? 9.711 -23.266 -11.773 1 93.75 156 ASN B N 1
ATOM 5476 C CA . ASN B 1 156 ? 8.562 -22.5 -12.242 1 93.75 156 ASN B CA 1
ATOM 5477 C C . ASN B 1 156 ? 7.266 -23.297 -12.086 1 93.75 156 ASN B C 1
ATOM 5479 O O . ASN B 1 156 ? 7.012 -24.234 -12.844 1 93.75 156 ASN B O 1
ATOM 5483 N N . LEU B 1 157 ? 6.461 -22.906 -11.172 1 89.75 157 LEU B N 1
ATOM 5484 C CA . LEU B 1 157 ? 5.207 -23.609 -10.898 1 89.75 157 LEU B CA 1
ATOM 5485 C C . LEU B 1 157 ? 4.02 -22.828 -11.461 1 89.75 157 LEU B C 1
ATOM 5487 O O . LEU B 1 157 ? 2.883 -23.031 -11.031 1 89.75 157 LEU B O 1
ATOM 5491 N N . GLY B 1 158 ? 4.297 -21.906 -12.367 1 89.56 158 GLY B N 1
ATOM 5492 C CA . GLY B 1 158 ? 3.225 -21.156 -12.992 1 89.56 158 GLY B CA 1
ATOM 5493 C C . GLY B 1 158 ? 2.207 -22.031 -13.695 1 89.56 158 GLY B C 1
ATOM 5494 O O . GLY B 1 158 ? 2.572 -23.016 -14.344 1 89.56 158 GLY B O 1
ATOM 5495 N N . LEU B 1 159 ? 0.926 -21.734 -13.477 1 81.62 159 LEU B N 1
ATOM 5496 C CA . LEU B 1 159 ? -0.193 -22.406 -14.125 1 81.62 159 LEU B CA 1
ATOM 5497 C C . LEU B 1 159 ? -1.165 -21.391 -14.719 1 81.62 159 LEU B C 1
ATOM 5499 O O . LEU B 1 159 ? -1.673 -20.516 -14.016 1 81.62 159 LEU B O 1
ATOM 5503 N N . PRO B 1 160 ? -1.399 -21.469 -15.977 1 82.81 160 PRO B N 1
ATOM 5504 C CA . PRO B 1 160 ? -2.277 -20.469 -16.594 1 82.81 160 PRO B CA 1
ATOM 5505 C C . PRO B 1 160 ? -3.68 -20.469 -15.992 1 82.81 160 PRO B C 1
ATOM 5507 O O . PRO B 1 160 ? -4.211 -21.516 -15.633 1 82.81 160 PRO B O 1
ATOM 5510 N N . ALA B 1 161 ? -4.277 -19.266 -15.828 1 80.44 161 ALA B N 1
ATOM 5511 C CA . ALA B 1 161 ? -5.676 -19.016 -15.5 1 80.44 161 ALA B CA 1
ATOM 5512 C C . ALA B 1 161 ? -6.004 -19.484 -14.086 1 80.44 161 ALA B C 1
ATOM 5514 O O . ALA B 1 161 ? -7.098 -20 -13.828 1 80.44 161 ALA B O 1
ATOM 5515 N N . VAL B 1 162 ? -5.035 -19.406 -13.227 1 80.38 162 VAL B N 1
ATOM 5516 C CA . VAL B 1 162 ? -5.301 -19.828 -11.852 1 80.38 162 VAL B CA 1
ATOM 5517 C C . VAL B 1 162 ? -5.145 -18.625 -10.914 1 80.38 162 VAL B C 1
ATOM 5519 O O . VAL B 1 162 ? -4.504 -17.641 -11.266 1 80.38 162 VAL B O 1
ATOM 5522 N N . THR B 1 163 ? -5.758 -18.734 -9.773 1 82.25 163 THR B N 1
ATOM 5523 C CA . THR B 1 163 ? -5.672 -17.719 -8.727 1 82.25 163 THR B CA 1
ATOM 5524 C C . THR B 1 163 ? -4.816 -18.203 -7.566 1 82.25 163 THR B C 1
ATOM 5526 O O . THR B 1 163 ? -4.426 -19.375 -7.527 1 82.25 163 THR B O 1
ATOM 5529 N N . SER B 1 164 ? -4.508 -17.312 -6.668 1 88.25 164 SER B N 1
ATOM 5530 C CA . SER B 1 164 ? -3.742 -17.641 -5.473 1 88.25 164 SER B CA 1
ATOM 5531 C C . SER B 1 164 ? -4.473 -18.672 -4.625 1 88.25 164 SER B C 1
ATOM 5533 O O . SER B 1 164 ? -3.844 -19.484 -3.93 1 88.25 164 SER B O 1
ATOM 5535 N N . ALA B 1 165 ? -5.758 -18.688 -4.711 1 80.12 165 ALA B N 1
ATOM 5536 C CA . ALA B 1 165 ? -6.555 -19.625 -3.928 1 80.12 165 ALA B CA 1
ATOM 5537 C C . ALA B 1 165 ? -6.188 -21.078 -4.262 1 80.12 165 ALA B C 1
ATOM 5539 O O . ALA B 1 165 ? -6.215 -21.953 -3.393 1 80.12 165 ALA B O 1
ATOM 5540 N N . LEU B 1 166 ? -5.906 -21.312 -5.5 1 80.5 166 LEU B N 1
ATOM 5541 C CA . LEU B 1 166 ? -5.512 -22.656 -5.891 1 80.5 166 LEU B CA 1
ATOM 5542 C C . LEU B 1 166 ? -4.238 -23.078 -5.168 1 80.5 166 LEU B C 1
ATOM 5544 O O . LEU B 1 166 ? -4.168 -24.188 -4.613 1 80.5 166 LEU B O 1
ATOM 5548 N N . PHE B 1 167 ? -3.273 -22.219 -5.16 1 87 167 PHE B N 1
ATOM 5549 C CA . PHE B 1 167 ? -1.986 -22.578 -4.57 1 87 167 PHE B CA 1
ATOM 5550 C C . PHE B 1 167 ? -2.082 -22.609 -3.051 1 87 167 PHE B C 1
ATOM 5552 O O . PHE B 1 167 ? -1.316 -23.328 -2.395 1 87 167 PHE B O 1
ATOM 5559 N N . ALA B 1 168 ? -3.01 -21.812 -2.543 1 86.19 168 ALA B N 1
ATOM 5560 C CA . ALA B 1 168 ? -3.273 -21.938 -1.113 1 86.19 168 ALA B CA 1
ATOM 5561 C C . ALA B 1 168 ? -3.789 -23.344 -0.776 1 86.19 168 ALA B C 1
ATOM 5563 O O . ALA B 1 168 ? -3.465 -23.891 0.278 1 86.19 168 ALA B O 1
ATOM 5564 N N . ALA B 1 169 ? -4.535 -23.844 -1.664 1 78.38 169 ALA B N 1
ATOM 5565 C CA . ALA B 1 169 ? -5.129 -25.156 -1.457 1 78.38 169 ALA B CA 1
ATOM 5566 C C . ALA B 1 169 ? -4.16 -26.266 -1.867 1 78.38 169 ALA B C 1
ATOM 5568 O O . ALA B 1 169 ? -4.121 -27.328 -1.242 1 78.38 169 ALA B O 1
ATOM 5569 N N . CYS B 1 170 ? -3.434 -26.094 -2.896 1 82.56 170 CYS B N 1
ATOM 5570 C CA . CYS B 1 170 ? -2.502 -27.078 -3.439 1 82.56 170 CYS B CA 1
ATOM 5571 C C . CYS B 1 170 ? -1.071 -26.562 -3.395 1 82.56 170 CYS B C 1
ATOM 5573 O O . CYS B 1 170 ? -0.577 -26 -4.379 1 82.56 170 CYS B O 1
ATOM 5575 N N . TYR B 1 171 ? -0.394 -26.844 -2.365 1 86.38 171 TYR B N 1
ATOM 5576 C CA . TYR B 1 171 ? 0.918 -26.25 -2.123 1 86.38 171 TYR B CA 1
ATOM 5577 C C . TYR B 1 171 ? 2.002 -27.328 -2.104 1 86.38 171 TYR B C 1
ATOM 5579 O O . TYR B 1 171 ? 3.186 -27.016 -1.94 1 86.38 171 TYR B O 1
ATOM 5587 N N . ASP B 1 172 ? 1.761 -28.547 -2.406 1 77.38 172 ASP B N 1
ATOM 5588 C CA . ASP B 1 172 ? 2.648 -29.688 -2.174 1 77.38 172 ASP B CA 1
ATOM 5589 C C . ASP B 1 172 ? 3.811 -29.688 -3.166 1 77.38 172 ASP B C 1
ATOM 5591 O O . ASP B 1 172 ? 4.867 -30.25 -2.891 1 77.38 172 ASP B O 1
ATOM 5595 N N . SER B 1 173 ? 3.617 -29.031 -4.258 1 81.62 173 SER B N 1
ATOM 5596 C CA . SER B 1 173 ? 4.648 -29.062 -5.289 1 81.62 173 SER B CA 1
ATOM 5597 C C . SER B 1 173 ? 5.75 -28.047 -4.988 1 81.62 173 SER B C 1
ATOM 5599 O O . SER B 1 173 ? 6.812 -28.078 -5.617 1 81.62 173 SER B O 1
ATOM 5601 N N . VAL B 1 174 ? 5.582 -27.188 -4.055 1 90.81 174 VAL B N 1
ATOM 5602 C CA . VAL B 1 174 ? 6.586 -26.188 -3.707 1 90.81 174 VAL B CA 1
ATOM 5603 C C . VAL B 1 174 ? 7.715 -26.844 -2.914 1 90.81 174 VAL B C 1
ATOM 5605 O O . VAL B 1 174 ? 7.465 -27.547 -1.927 1 90.81 174 VAL B O 1
ATOM 5608 N N . PRO B 1 175 ? 8.953 -26.641 -3.322 1 93.06 175 PRO B N 1
ATOM 5609 C CA . PRO B 1 175 ? 10.07 -27.266 -2.594 1 93.06 175 PRO B CA 1
ATOM 5610 C C . PRO B 1 175 ? 10.125 -26.828 -1.13 1 93.06 175 PRO B C 1
ATOM 5612 O O . PRO B 1 175 ? 10.133 -25.625 -0.838 1 93.06 175 PRO B O 1
ATOM 5615 N N . GLU B 1 176 ? 10.258 -27.766 -0.276 1 90.38 176 GLU B N 1
ATOM 5616 C CA . GLU B 1 176 ? 10.297 -27.5 1.156 1 90.38 176 GLU B CA 1
ATOM 5617 C C . GLU B 1 176 ? 11.562 -26.719 1.528 1 90.38 176 GLU B C 1
ATOM 5619 O O . GLU B 1 176 ? 11.57 -25.969 2.508 1 90.38 176 GLU B O 1
ATOM 5624 N N . ASP B 1 177 ? 12.562 -26.875 0.701 1 93.88 177 ASP B N 1
ATOM 5625 C CA . ASP B 1 177 ? 13.836 -26.234 1.003 1 93.88 177 ASP B CA 1
ATOM 5626 C C . ASP B 1 177 ? 14.008 -24.938 0.213 1 93.88 177 ASP B C 1
ATOM 5628 O O . ASP B 1 177 ? 15.133 -24.5 -0.058 1 93.88 177 ASP B O 1
ATOM 5632 N N . ALA B 1 178 ? 12.914 -24.406 -0.243 1 97.06 178 ALA B N 1
ATOM 5633 C CA . ALA B 1 178 ? 13 -23.156 -0.98 1 97.06 178 ALA B CA 1
ATOM 5634 C C . ALA B 1 178 ? 13.641 -22.062 -0.128 1 97.06 178 ALA B C 1
ATOM 5636 O O . ALA B 1 178 ? 13.367 -21.953 1.069 1 97.06 178 ALA B O 1
ATOM 5637 N N . ASP B 1 179 ? 14.547 -21.281 -0.765 1 97.19 179 ASP B N 1
ATOM 5638 C CA . ASP B 1 179 ? 15.18 -20.125 -0.128 1 97.19 179 ASP B CA 1
ATOM 5639 C C . ASP B 1 179 ? 14.461 -18.828 -0.504 1 97.19 179 ASP B C 1
ATOM 5641 O O . ASP B 1 179 ? 14.57 -17.828 0.203 1 97.19 179 ASP B O 1
ATOM 5645 N N . PHE B 1 180 ? 13.852 -18.906 -1.616 1 98.25 180 PHE B N 1
ATOM 5646 C CA . PHE B 1 180 ? 13.164 -17.75 -2.146 1 98.25 180 PHE B CA 1
ATOM 5647 C C . PHE B 1 180 ? 11.891 -18.156 -2.885 1 98.25 180 PHE B C 1
ATOM 5649 O O . PHE B 1 180 ? 11.93 -19.047 -3.74 1 98.25 180 PHE B O 1
ATOM 5656 N N . VAL B 1 181 ? 10.742 -17.562 -2.555 1 98.69 181 VAL B N 1
ATOM 5657 C CA . VAL B 1 181 ? 9.461 -17.812 -3.199 1 98.69 181 VAL B CA 1
ATOM 5658 C C . VAL B 1 181 ? 8.906 -16.516 -3.771 1 98.69 181 VAL B C 1
ATOM 5660 O O . VAL B 1 181 ? 8.852 -15.5 -3.08 1 98.69 181 VAL B O 1
ATOM 5663 N N . VAL B 1 182 ? 8.555 -16.516 -5.047 1 98.75 182 VAL B N 1
ATOM 5664 C CA . VAL B 1 182 ? 7.965 -15.359 -5.715 1 98.75 182 VAL B CA 1
ATOM 5665 C C . VAL B 1 182 ? 6.5 -15.641 -6.039 1 98.75 182 VAL B C 1
ATOM 5667 O O . VAL B 1 182 ? 6.18 -16.656 -6.66 1 98.75 182 VAL B O 1
ATOM 5670 N N . LEU B 1 183 ? 5.625 -14.773 -5.605 1 98.12 183 LEU B N 1
ATOM 5671 C CA . LEU B 1 183 ? 4.191 -14.922 -5.812 1 98.12 183 LEU B CA 1
ATOM 5672 C C . LEU B 1 183 ? 3.67 -13.883 -6.793 1 98.12 183 LEU B C 1
ATOM 5674 O O . LEU B 1 183 ? 3.82 -12.68 -6.566 1 98.12 183 LEU B O 1
ATOM 5678 N N . ASP B 1 184 ? 3.059 -14.234 -7.867 1 96.44 184 ASP B N 1
ATOM 5679 C CA . ASP B 1 184 ? 2.521 -13.359 -8.898 1 96.44 184 ASP B CA 1
ATOM 5680 C C . ASP B 1 184 ? 1.062 -13.695 -9.203 1 96.44 184 ASP B C 1
ATOM 5682 O O . ASP B 1 184 ? 0.773 -14.547 -10.039 1 96.44 184 ASP B O 1
ATOM 5686 N N . PHE B 1 185 ? 0.112 -12.93 -8.602 1 92.06 185 PHE B N 1
ATOM 5687 C CA . PHE B 1 185 ? -1.289 -13.305 -8.734 1 92.06 185 PHE B CA 1
ATOM 5688 C C . PHE B 1 185 ? -2.166 -12.078 -8.93 1 92.06 185 PHE B C 1
ATOM 5690 O O . PHE B 1 185 ? -3.395 -12.172 -8.93 1 92.06 185 PHE B O 1
ATOM 5697 N N . ALA B 1 186 ? -1.613 -10.891 -9.109 1 89.5 186 ALA B N 1
ATOM 5698 C CA . ALA B 1 186 ? -2.381 -9.648 -9.086 1 89.5 186 ALA B CA 1
ATOM 5699 C C . ALA B 1 186 ? -3.406 -9.617 -10.211 1 89.5 186 ALA B C 1
ATOM 5701 O O . ALA B 1 186 ? -4.52 -9.117 -10.039 1 89.5 186 ALA B O 1
ATOM 5702 N N . VAL B 1 187 ? -3.105 -10.141 -11.367 1 87.19 187 VAL B N 1
ATOM 5703 C CA . VAL B 1 187 ? -4.008 -10.047 -12.516 1 87.19 187 VAL B CA 1
ATOM 5704 C C . VAL B 1 187 ? -5.168 -11.016 -12.336 1 87.19 187 VAL B C 1
ATOM 5706 O O . VAL B 1 187 ? -6.332 -10.609 -12.344 1 87.19 187 VAL B O 1
ATOM 5709 N N . ASN B 1 188 ? -4.875 -12.258 -12.07 1 82.75 188 ASN B N 1
ATOM 5710 C CA . ASN B 1 188 ? -5.934 -13.258 -11.984 1 82.75 188 ASN B CA 1
ATOM 5711 C C . ASN B 1 188 ? -6.777 -13.07 -10.727 1 82.75 188 ASN B C 1
ATOM 5713 O O . ASN B 1 188 ? -7.996 -13.25 -10.758 1 82.75 188 ASN B O 1
ATOM 5717 N N . ASP B 1 189 ? -6.168 -12.781 -9.641 1 82.5 189 ASP B N 1
ATOM 5718 C CA . ASP B 1 189 ? -6.934 -12.547 -8.422 1 82.5 189 ASP B CA 1
ATOM 5719 C C . ASP B 1 189 ? -7.82 -11.312 -8.562 1 82.5 189 ASP B C 1
ATOM 5721 O O . ASP B 1 189 ? -8.852 -11.203 -7.891 1 82.5 189 ASP B O 1
ATOM 5725 N N . GLY B 1 190 ? -7.363 -10.352 -9.359 1 78 190 GLY B N 1
ATOM 5726 C CA . GLY B 1 190 ? -8.148 -9.141 -9.57 1 78 190 GLY B CA 1
ATOM 5727 C C . GLY B 1 190 ? -9.445 -9.391 -10.312 1 78 190 GLY B C 1
ATOM 5728 O O . GLY B 1 190 ? -10.406 -8.641 -10.164 1 78 190 GLY B O 1
ATOM 5729 N N . HIS B 1 191 ? -9.5 -10.375 -11.133 1 69.06 191 HIS B N 1
ATOM 5730 C CA . HIS B 1 191 ? -10.695 -10.68 -11.914 1 69.06 191 HIS B CA 1
ATOM 5731 C C . HIS B 1 191 ? -11.727 -11.43 -11.078 1 69.06 191 HIS B C 1
ATOM 5733 O O . HIS B 1 191 ? -12.906 -11.477 -11.438 1 69.06 191 HIS B O 1
ATOM 5739 N N . THR B 1 192 ? -11.328 -12.203 -10.203 1 58.94 192 THR B N 1
ATOM 5740 C CA . THR B 1 192 ? -12.258 -13.008 -9.422 1 58.94 192 THR B CA 1
ATOM 5741 C C . THR B 1 192 ? -12.938 -12.172 -8.344 1 58.94 192 THR B C 1
ATOM 5743 O O . THR B 1 192 ? -13.977 -12.562 -7.809 1 58.94 192 THR B O 1
ATOM 5746 N N . SER B 1 193 ? -12.398 -11.094 -7.902 1 50.16 193 SER B N 1
ATOM 5747 C CA . SER B 1 193 ? -12.984 -10.273 -6.844 1 50.16 193 SER B CA 1
ATOM 5748 C C . SER B 1 193 ? -13.43 -8.914 -7.371 1 50.16 193 SER B C 1
ATOM 5750 O O . SER B 1 193 ? -12.609 -8.023 -7.57 1 50.16 193 SER B O 1
ATOM 5752 N N . PRO B 1 194 ? -14.617 -8.922 -7.965 1 43.72 194 PRO B N 1
ATOM 5753 C CA . PRO B 1 194 ? -14.828 -7.566 -8.469 1 43.72 194 PRO B CA 1
ATOM 5754 C C . PRO B 1 194 ? -14.523 -6.492 -7.43 1 43.72 194 PRO B C 1
ATOM 5756 O O . PRO B 1 194 ? -14.898 -6.633 -6.262 1 43.72 194 PRO B O 1
ATOM 5759 N N . PRO B 1 195 ? -13.508 -5.742 -7.602 1 41.69 195 PRO B N 1
ATOM 5760 C CA . PRO B 1 195 ? -13.148 -4.684 -6.656 1 41.69 195 PRO B CA 1
ATOM 5761 C C . PRO B 1 195 ? -14.367 -4.031 -6.008 1 41.69 195 PRO B C 1
ATOM 5763 O O . PRO B 1 195 ? -14.312 -3.637 -4.84 1 41.69 195 PRO B O 1
ATOM 5766 N N . GLY B 1 196 ? -15.789 -4.18 -6.535 1 37.62 196 GLY B N 1
ATOM 5767 C CA . GLY B 1 196 ? -17.094 -3.609 -6.207 1 37.62 196 GLY B CA 1
ATOM 5768 C C . GLY B 1 196 ? -17.984 -4.562 -5.434 1 37.62 196 GLY B C 1
ATOM 5769 O O . GLY B 1 196 ? -19.047 -4.168 -4.949 1 37.62 196 GLY B O 1
ATOM 5770 N N . ARG B 1 197 ? -18.141 -5.805 -5.91 1 34.19 197 ARG B N 1
ATOM 5771 C CA . ARG B 1 197 ? -19.25 -6.656 -5.508 1 34.19 197 ARG B CA 1
ATOM 5772 C C . ARG B 1 197 ? -19.125 -7.059 -4.039 1 34.19 197 ARG B C 1
ATOM 5774 O O . ARG B 1 197 ? -19.953 -7.816 -3.527 1 34.19 197 ARG B O 1
ATOM 5781 N N . ASP B 1 198 ? -17.984 -7.371 -3.613 1 34.09 198 ASP B N 1
ATOM 5782 C CA . ASP B 1 198 ? -18.125 -7.742 -2.209 1 34.09 198 ASP B CA 1
ATOM 5783 C C . ASP B 1 198 ? -18.781 -6.629 -1.403 1 34.09 198 ASP B C 1
ATOM 5785 O O . ASP B 1 198 ? -18.281 -5.508 -1.352 1 34.09 198 ASP B O 1
ATOM 5789 N N . LYS B 1 199 ? -20.078 -6.621 -1.415 1 30.58 199 LYS B N 1
ATOM 5790 C CA . LYS B 1 199 ? -21.016 -5.781 -0.692 1 30.58 199 LYS B CA 1
ATOM 5791 C C . LYS B 1 199 ? -20.406 -5.227 0.589 1 30.58 199 LYS B C 1
ATOM 5793 O O . LYS B 1 199 ? -20.812 -4.172 1.074 1 30.58 199 LYS B O 1
ATOM 5798 N N . TYR B 1 200 ? -20.141 -6.055 1.528 1 29.42 200 TYR B N 1
ATOM 5799 C CA . TYR B 1 200 ? -20 -5.777 2.953 1 29.42 200 TYR B CA 1
ATOM 5800 C C . TYR B 1 200 ? -18.609 -5.234 3.26 1 29.42 200 TYR B C 1
ATOM 5802 O O . TYR B 1 200 ? -18.141 -5.305 4.398 1 29.42 200 TYR B O 1
ATOM 5810 N N . GLY B 1 201 ? -17.953 -4.156 2.273 1 31.77 201 GLY B N 1
ATOM 5811 C CA . GLY B 1 201 ? -16.906 -3.156 2.342 1 31.77 201 GLY B CA 1
ATOM 5812 C C . GLY B 1 201 ? -15.523 -3.758 2.52 1 31.77 201 GLY B C 1
ATOM 5813 O O . GLY B 1 201 ? -14.867 -4.121 1.54 1 31.77 201 GLY B O 1
ATOM 5814 N N . TYR B 1 202 ? -14.461 -3.434 3.609 1 35.66 202 TYR B N 1
ATOM 5815 C CA . TYR B 1 202 ? -13.062 -3.768 3.846 1 35.66 202 TYR B CA 1
ATOM 5816 C C . TYR B 1 202 ? -12.836 -5.27 3.732 1 35.66 202 TYR B C 1
ATOM 5818 O O . TYR B 1 202 ? -12.727 -5.965 4.746 1 35.66 202 TYR B O 1
ATOM 5826 N N . SER B 1 203 ? -13.414 -5.957 2.865 1 37.25 203 SER B N 1
ATOM 5827 C CA . SER B 1 203 ? -13.586 -7.406 2.809 1 37.25 203 SER B CA 1
ATOM 5828 C C . SER B 1 203 ? -12.273 -8.109 2.471 1 37.25 203 SER B C 1
ATOM 5830 O O . SER B 1 203 ? -11.828 -8.078 1.32 1 37.25 203 SER B O 1
ATOM 5832 N N . PHE B 1 204 ? -11.062 -7.742 2.758 1 45.25 204 PHE B N 1
ATOM 5833 C CA . PHE B 1 204 ? -10.195 -8.914 2.748 1 45.25 204 PHE B CA 1
ATOM 5834 C C . PHE B 1 204 ? -11.016 -10.195 2.822 1 45.25 204 PHE B C 1
ATOM 5836 O O . PHE B 1 204 ? -10.531 -11.266 2.449 1 45.25 204 PHE B O 1
ATOM 5843 N N . PRO B 1 205 ? -12.195 -10.062 3.557 1 46.91 205 PRO B N 1
ATOM 5844 C CA . PRO B 1 205 ? -12.68 -11.43 3.744 1 46.91 205 PRO B CA 1
ATOM 5845 C C . PRO B 1 205 ? -13.094 -12.094 2.434 1 46.91 205 PRO B C 1
ATOM 5847 O O . PRO B 1 205 ? -13.828 -13.086 2.443 1 46.91 205 PRO B O 1
ATOM 5850 N N . GLY B 1 206 ? -13.102 -11.305 1.438 1 47.22 206 GLY B N 1
ATOM 5851 C CA . GLY B 1 206 ? -13.617 -12.195 0.404 1 47.22 206 GLY B CA 1
ATOM 5852 C C . GLY B 1 206 ? -12.75 -13.422 0.187 1 47.22 206 GLY B C 1
ATOM 5853 O O . GLY B 1 206 ? -11.625 -13.492 0.688 1 47.22 206 GLY B O 1
ATOM 5854 N N . ALA B 1 207 ? -13.273 -14.367 -0.312 1 54.94 207 ALA B N 1
ATOM 5855 C CA . ALA B 1 207 ? -12.656 -15.672 -0.512 1 54.94 207 ALA B CA 1
ATOM 5856 C C . ALA B 1 207 ? -11.352 -15.555 -1.289 1 54.94 207 ALA B C 1
ATOM 5858 O O . ALA B 1 207 ? -10.383 -16.266 -1.002 1 54.94 207 ALA B O 1
ATOM 5859 N N . THR B 1 208 ? -11.242 -14.367 -1.982 1 60.31 208 THR B N 1
ATOM 5860 C CA . THR B 1 208 ? -10.109 -14.328 -2.895 1 60.31 208 THR B CA 1
ATOM 5861 C C . THR B 1 208 ? -8.859 -13.82 -2.182 1 60.31 208 THR B C 1
ATOM 5863 O O . THR B 1 208 ? -7.738 -14.211 -2.523 1 60.31 208 THR B O 1
ATOM 5866 N N . ARG B 1 209 ? -9.031 -13.031 -1.103 1 78.69 209 ARG B N 1
ATOM 5867 C CA . ARG B 1 209 ? -7.824 -12.547 -0.437 1 78.69 209 ARG B CA 1
ATOM 5868 C C . ARG B 1 209 ? -7.406 -13.484 0.691 1 78.69 209 ARG B C 1
ATOM 5870 O O . ARG B 1 209 ? -6.25 -13.477 1.118 1 78.69 209 ARG B O 1
ATOM 5877 N N . ARG B 1 210 ? -8.391 -14.258 1.022 1 80.69 210 ARG B N 1
ATOM 5878 C CA . ARG B 1 210 ? -8.07 -15.227 2.066 1 80.69 210 ARG B CA 1
ATOM 5879 C C . ARG B 1 210 ? -7.086 -16.281 1.558 1 80.69 210 ARG B C 1
ATOM 5881 O O . ARG B 1 210 ? -6.176 -16.688 2.283 1 80.69 210 ARG B O 1
ATOM 5888 N N . GLY B 1 211 ? -7.402 -16.672 0.315 1 83.44 211 GLY B N 1
ATOM 5889 C CA . GLY B 1 211 ? -6.488 -17.625 -0.294 1 83.44 211 GLY B CA 1
ATOM 5890 C C . GLY B 1 211 ? -5.07 -17.094 -0.419 1 83.44 211 GLY B C 1
ATOM 5891 O O . GLY B 1 211 ? -4.105 -17.828 -0.19 1 83.44 211 GLY B O 1
ATOM 5892 N N . PHE B 1 212 ? -5 -15.836 -0.746 1 91.44 212 PHE B N 1
ATOM 5893 C CA . PHE B 1 212 ? -3.676 -15.25 -0.899 1 91.44 212 PHE B CA 1
ATOM 5894 C C . PHE B 1 212 ? -2.951 -15.188 0.44 1 91.44 212 PHE B C 1
ATOM 5896 O O . PHE B 1 212 ? -1.754 -15.477 0.517 1 91.44 212 PHE B O 1
ATOM 5903 N N . GLU B 1 213 ? -3.639 -14.719 1.468 1 91.81 213 GLU B N 1
ATOM 5904 C CA . GLU B 1 213 ? -3.018 -14.688 2.787 1 91.81 213 GLU B CA 1
ATOM 5905 C C . GLU B 1 213 ? -2.541 -16.078 3.205 1 91.81 213 GLU B C 1
ATOM 5907 O O . GLU B 1 213 ? -1.431 -16.234 3.719 1 91.81 213 GLU B O 1
ATOM 5912 N N . GLN B 1 214 ? -3.365 -17.109 2.988 1 89.56 214 GLN B N 1
ATOM 5913 C CA . GLN B 1 214 ? -2.992 -18.469 3.326 1 89.56 214 GLN B CA 1
ATOM 5914 C C . GLN B 1 214 ? -1.755 -18.906 2.549 1 89.56 214 GLN B C 1
ATOM 5916 O O . GLN B 1 214 ? -0.888 -19.609 3.09 1 89.56 214 GLN B O 1
ATOM 5921 N N . LEU B 1 215 ? -1.756 -18.547 1.303 1 92.56 215 LEU B N 1
ATOM 5922 C CA . LEU B 1 215 ? -0.606 -18.875 0.467 1 92.56 215 LEU B CA 1
ATOM 5923 C C . LEU B 1 215 ? 0.665 -18.234 1.016 1 92.56 215 LEU B C 1
ATOM 5925 O O . LEU B 1 215 ? 1.716 -18.875 1.07 1 92.56 215 LEU B O 1
ATOM 5929 N N . VAL B 1 216 ? 0.566 -16.969 1.381 1 95.94 216 VAL B N 1
ATOM 5930 C CA . VAL B 1 216 ? 1.705 -16.266 1.956 1 95.94 216 VAL B CA 1
ATOM 5931 C C . VAL B 1 216 ? 2.168 -16.969 3.227 1 95.94 216 VAL B C 1
ATOM 5933 O O . VAL B 1 216 ? 3.363 -17.203 3.412 1 95.94 216 VAL B O 1
ATOM 5936 N N . ARG B 1 217 ? 1.26 -17.328 4.051 1 93.62 217 ARG B N 1
ATOM 5937 C CA . ARG B 1 217 ? 1.585 -17.984 5.309 1 93.62 217 ARG B CA 1
ATOM 5938 C C . ARG B 1 217 ? 2.26 -19.328 5.066 1 93.62 217 ARG B C 1
ATOM 5940 O O . ARG B 1 217 ? 3.268 -19.656 5.699 1 93.62 217 ARG B O 1
ATOM 5947 N N . LYS B 1 218 ? 1.745 -20.125 4.164 1 92 218 LYS B N 1
ATOM 5948 C CA . LYS B 1 218 ? 2.357 -21.406 3.832 1 92 218 LYS B CA 1
ATOM 5949 C C . LYS B 1 218 ? 3.787 -21.234 3.334 1 92 218 LYS B C 1
ATOM 5951 O O . LYS B 1 218 ? 4.68 -22 3.697 1 92 218 LYS B O 1
ATOM 5956 N N . SER B 1 219 ? 3.928 -20.297 2.514 1 95.94 219 SER B N 1
ATOM 5957 C CA . SER B 1 219 ? 5.246 -20.031 1.944 1 95.94 219 SER B CA 1
ATOM 5958 C C . SER B 1 219 ? 6.246 -19.625 3.023 1 95.94 219 SER B C 1
ATOM 5960 O O . SER B 1 219 ? 7.387 -20.094 3.023 1 95.94 219 SER B O 1
ATOM 5962 N N . LEU B 1 220 ? 5.773 -18.781 3.918 1 95.25 220 LEU B N 1
ATOM 5963 C CA . LEU B 1 220 ? 6.648 -18.281 4.969 1 95.25 220 LEU B CA 1
ATOM 5964 C C . LEU B 1 220 ? 7 -19.375 5.965 1 95.25 220 LEU B C 1
ATOM 5966 O O . LEU B 1 220 ? 7.988 -19.266 6.691 1 95.25 220 LEU B O 1
ATOM 5970 N N . LYS B 1 221 ? 6.273 -20.453 6.004 1 90.69 221 LYS B N 1
ATOM 5971 C CA . LYS B 1 221 ? 6.441 -21.5 7.008 1 90.69 221 LYS B CA 1
ATOM 5972 C C . LYS B 1 221 ? 7.309 -22.641 6.477 1 90.69 221 LYS B C 1
ATOM 5974 O O . LYS B 1 221 ? 7.578 -23.609 7.188 1 90.69 221 LYS B O 1
ATOM 5979 N N . LEU B 1 222 ? 7.723 -22.531 5.293 1 91.12 222 LEU B N 1
ATOM 5980 C CA . LEU B 1 222 ? 8.594 -23.562 4.746 1 91.12 222 LEU B CA 1
ATOM 5981 C C . LEU B 1 222 ? 9.844 -23.734 5.602 1 91.12 222 LEU B C 1
ATOM 5983 O O . LEU B 1 222 ? 10.219 -22.828 6.344 1 91.12 222 LEU B O 1
ATOM 5987 N N . GLN B 1 223 ? 10.477 -24.797 5.508 1 84.19 223 GLN B N 1
ATOM 5988 C CA . GLN B 1 223 ? 11.547 -25.25 6.391 1 84.19 223 GLN B CA 1
ATOM 5989 C C . GLN B 1 223 ? 12.695 -24.25 6.441 1 84.19 223 GLN B C 1
ATOM 5991 O O . GLN B 1 223 ? 13.219 -23.953 7.516 1 84.19 223 GLN B O 1
ATOM 5996 N N . GLU B 1 224 ? 13.07 -23.656 5.367 1 80.44 224 GLU B N 1
ATOM 5997 C CA . GLU B 1 224 ? 14.227 -22.766 5.32 1 80.44 224 GLU B CA 1
ATOM 5998 C C . GLU B 1 224 ? 13.828 -21.328 5.609 1 80.44 224 GLU B C 1
ATOM 6000 O O . GLU B 1 224 ? 14.648 -20.406 5.488 1 80.44 224 GLU B O 1
ATOM 6005 N N . SER B 1 225 ? 12.547 -21.125 5.949 1 88.12 225 SER B N 1
ATOM 6006 C CA . SER B 1 225 ? 12.07 -19.766 6.188 1 88.12 225 SER B CA 1
ATOM 6007 C C . SER B 1 225 ? 12.469 -18.828 5.051 1 88.12 225 SER B C 1
ATOM 6009 O O . SER B 1 225 ? 13.148 -17.828 5.277 1 88.12 225 SER B O 1
ATOM 6011 N N . PRO B 1 226 ? 12.008 -19.172 3.896 1 95.69 226 PRO B N 1
ATOM 6012 C CA . PRO B 1 226 ? 12.453 -18.469 2.697 1 95.69 226 PRO B CA 1
ATOM 6013 C C . PRO B 1 226 ? 12.055 -16.984 2.703 1 95.69 226 PRO B C 1
ATOM 6015 O O . PRO B 1 226 ? 11.148 -16.594 3.438 1 95.69 226 PRO B O 1
ATOM 6018 N N . ALA B 1 227 ? 12.867 -16.172 1.955 1 96.69 227 ALA B N 1
ATOM 6019 C CA . ALA B 1 227 ? 12.305 -14.898 1.516 1 96.69 227 ALA B CA 1
ATOM 6020 C C . ALA B 1 227 ? 11.086 -15.117 0.62 1 96.69 227 ALA B C 1
ATOM 6022 O O . ALA B 1 227 ? 11.055 -16.062 -0.18 1 96.69 227 ALA B O 1
ATOM 6023 N N . VAL B 1 228 ? 10.055 -14.383 0.818 1 98.06 228 VAL B N 1
ATOM 6024 C CA . VAL B 1 228 ? 8.852 -14.406 -0.006 1 98.06 228 VAL B CA 1
ATOM 6025 C C . VAL B 1 228 ? 8.586 -13.016 -0.571 1 98.06 228 VAL B C 1
ATOM 6027 O O . VAL B 1 228 ? 8.438 -12.055 0.183 1 98.06 228 VAL B O 1
ATOM 6030 N N . ALA B 1 229 ? 8.57 -12.852 -1.868 1 98.44 229 ALA B N 1
ATOM 6031 C CA . ALA B 1 229 ? 8.312 -11.562 -2.502 1 98.44 229 ALA B CA 1
ATOM 6032 C C . ALA B 1 229 ? 7.039 -11.617 -3.348 1 98.44 229 ALA B C 1
ATOM 6034 O O . ALA B 1 229 ? 6.773 -12.617 -4.02 1 98.44 229 ALA B O 1
ATOM 6035 N N . MET B 1 230 ? 6.309 -10.531 -3.277 1 98 230 MET B N 1
ATOM 6036 C CA . MET B 1 230 ? 5.164 -10.383 -4.168 1 98 230 MET B CA 1
ATOM 6037 C C . MET B 1 230 ? 5.551 -9.617 -5.43 1 98 230 MET B C 1
ATOM 6039 O O . MET B 1 230 ? 6 -8.469 -5.355 1 98 230 MET B O 1
ATOM 6043 N N . LEU B 1 231 ? 5.438 -10.258 -6.496 1 98.31 231 LEU B N 1
ATOM 6044 C CA . LEU B 1 231 ? 5.664 -9.617 -7.789 1 98.31 231 LEU B CA 1
ATOM 6045 C C . LEU B 1 231 ? 4.344 -9.336 -8.492 1 98.31 231 LEU B C 1
ATOM 6047 O O . LEU B 1 231 ? 3.707 -10.258 -9.016 1 98.31 231 LEU B O 1
ATOM 6051 N N . HIS B 1 232 ? 3.984 -8.086 -8.516 1 96.75 232 HIS B N 1
ATOM 6052 C CA . HIS B 1 232 ? 2.689 -7.723 -9.078 1 96.75 232 HIS B CA 1
ATOM 6053 C C . HIS B 1 232 ? 2.832 -7.219 -10.516 1 96.75 232 HIS B C 1
ATOM 6055 O O . HIS B 1 232 ? 3.359 -6.129 -10.742 1 96.75 232 HIS B O 1
ATOM 6061 N N . PHE B 1 233 ? 2.314 -8 -11.414 1 94.69 233 PHE B N 1
ATOM 6062 C CA . PHE B 1 233 ? 2.199 -7.52 -12.789 1 94.69 233 PHE B CA 1
ATOM 6063 C C . PHE B 1 233 ? 1.051 -6.523 -12.914 1 94.69 233 PHE B C 1
ATOM 6065 O O . PHE B 1 233 ? 0.086 -6.578 -12.148 1 94.69 233 PHE B O 1
ATOM 6072 N N . PHE B 1 234 ? 1.201 -5.629 -13.859 1 92.5 234 PHE B N 1
ATOM 6073 C CA . PHE B 1 234 ? 0.191 -4.617 -14.141 1 92.5 234 PHE B CA 1
ATOM 6074 C C . PHE B 1 234 ? -0.253 -4.688 -15.594 1 92.5 234 PHE B C 1
ATOM 6076 O O . PHE B 1 234 ? 0.571 -4.594 -16.5 1 92.5 234 PHE B O 1
ATOM 6083 N N . SER B 1 235 ? -1.516 -4.871 -15.727 1 88.69 235 SER B N 1
ATOM 6084 C CA . SER B 1 235 ? -2.115 -4.832 -17.062 1 88.69 235 SER B CA 1
ATOM 6085 C C . SER B 1 235 ? -2.855 -3.518 -17.297 1 88.69 235 SER B C 1
ATOM 6087 O O . SER B 1 235 ? -3.854 -3.234 -16.625 1 88.69 235 SER B O 1
ATOM 6089 N N . TRP B 1 236 ? -2.361 -2.771 -18.25 1 89.69 236 TRP B N 1
ATOM 6090 C CA . TRP B 1 236 ? -3.02 -1.521 -18.625 1 89.69 236 TRP B CA 1
ATOM 6091 C C . TRP B 1 236 ? -4.469 -1.768 -19.031 1 89.69 236 TRP B C 1
ATOM 6093 O O . TRP B 1 236 ? -5.367 -1.023 -18.641 1 89.69 236 TRP B O 1
ATOM 6103 N N . ASN B 1 237 ? -4.703 -2.777 -19.766 1 82.69 237 ASN B N 1
ATOM 6104 C CA . ASN B 1 237 ? -6.027 -3.084 -20.297 1 82.69 237 ASN B CA 1
ATOM 6105 C C . ASN B 1 237 ? -7 -3.49 -19.188 1 82.69 237 ASN B C 1
ATOM 6107 O O . ASN B 1 237 ? -8.188 -3.174 -19.25 1 82.69 237 ASN B O 1
ATOM 6111 N N . ALA B 1 238 ? -6.477 -4.195 -18.25 1 77.5 238 ALA B N 1
ATOM 6112 C CA . ALA B 1 238 ? -7.34 -4.711 -17.188 1 77.5 238 ALA B CA 1
ATOM 6113 C C . ALA B 1 238 ? -7.887 -3.578 -16.328 1 77.5 238 ALA B C 1
ATOM 6115 O O . ALA B 1 238 ? -8.914 -3.734 -15.664 1 77.5 238 ALA B O 1
ATOM 6116 N N . THR B 1 239 ? -7.289 -2.373 -16.375 1 80.31 239 THR B N 1
ATOM 6117 C CA . THR B 1 239 ? -7.672 -1.301 -15.469 1 80.31 239 THR B CA 1
ATOM 6118 C C . THR B 1 239 ? -8.297 -0.138 -16.234 1 80.31 239 THR B C 1
ATOM 6120 O O . THR B 1 239 ? -8.453 0.957 -15.688 1 80.31 239 THR B O 1
ATOM 6123 N N . ARG B 1 240 ? -8.594 -0.443 -17.469 1 81 240 ARG B N 1
ATOM 6124 C CA . ARG B 1 240 ? -9.227 0.581 -18.281 1 81 240 ARG B CA 1
ATOM 6125 C C . ARG B 1 240 ? -10.75 0.52 -18.156 1 81 240 ARG B C 1
ATOM 6127 O O . ARG B 1 240 ? -11.312 -0.533 -17.859 1 81 240 ARG B O 1
ATOM 6134 N N . ASP B 1 241 ? -11.297 1.71 -18.391 1 71.88 241 ASP B N 1
ATOM 6135 C CA . ASP B 1 241 ? -12.75 1.72 -18.547 1 71.88 241 ASP B CA 1
ATOM 6136 C C . ASP B 1 241 ? -13.164 1.011 -19.828 1 71.88 241 ASP B C 1
ATOM 6138 O O . ASP B 1 241 ? -12.453 1.06 -20.844 1 71.88 241 ASP B O 1
ATOM 6142 N N . LYS B 1 242 ? -14.211 0.24 -19.656 1 72 242 LYS B N 1
ATOM 6143 C CA . LYS B 1 242 ? -14.781 -0.406 -20.844 1 72 242 LYS B CA 1
ATOM 6144 C C . LYS B 1 242 ? -16.234 0.03 -21.062 1 72 242 LYS B C 1
ATOM 6146 O O . LYS B 1 242 ? -16.953 0.292 -20.094 1 72 242 LYS B O 1
ATOM 6151 N N . GLU B 1 243 ? -16.484 0.502 -22.219 1 70.19 243 GLU B N 1
ATOM 6152 C CA . GLU B 1 243 ? -17.859 0.875 -22.578 1 70.19 243 GLU B CA 1
ATOM 6153 C C . GLU B 1 243 ? -18.453 -0.121 -23.578 1 70.19 243 GLU B C 1
ATOM 6155 O O . GLU B 1 243 ? -17.766 -0.596 -24.484 1 70.19 243 GLU B O 1
ATOM 6160 N N . ARG B 1 244 ? -19.641 -0.445 -23.188 1 69.44 244 ARG B N 1
ATOM 6161 C CA . ARG B 1 244 ? -20.359 -1.369 -24.062 1 69.44 244 ARG B CA 1
ATOM 6162 C C . ARG B 1 244 ? -20.766 -0.689 -25.359 1 69.44 244 ARG B C 1
ATOM 6164 O O . ARG B 1 244 ? -21.422 0.356 -25.344 1 69.44 244 ARG B O 1
ATOM 6171 N N . GLU B 1 245 ? -20.141 -1.024 -26.312 1 70.75 245 GLU B N 1
ATOM 6172 C CA . GLU B 1 245 ? -20.578 -0.604 -27.641 1 70.75 245 GLU B CA 1
ATOM 6173 C C . GLU B 1 245 ? -21.156 -1.775 -28.438 1 70.75 245 GLU B C 1
ATOM 6175 O O . GLU B 1 245 ? -20.422 -2.619 -28.938 1 70.75 245 GLU B O 1
ATOM 6180 N N . GLY B 1 246 ? -22.438 -1.816 -28.609 1 68.31 246 GLY B N 1
ATOM 6181 C CA . GLY B 1 246 ? -23.094 -2.986 -29.172 1 68.31 246 GLY B CA 1
ATOM 6182 C C . GLY B 1 246 ? -22.953 -4.227 -28.312 1 68.31 246 GLY B C 1
ATOM 6183 O O . GLY B 1 246 ? -23.359 -4.23 -27.156 1 68.31 246 GLY B O 1
ATOM 6184 N N . THR B 1 247 ? -22.375 -5.289 -28.812 1 64.19 247 THR B N 1
ATOM 6185 C CA . THR B 1 247 ? -22.234 -6.551 -28.094 1 64.19 247 THR B CA 1
ATOM 6186 C C . THR B 1 247 ? -20.828 -6.691 -27.516 1 64.19 247 THR B C 1
ATOM 6188 O O . THR B 1 247 ? -20.5 -7.715 -26.906 1 64.19 247 THR B O 1
ATOM 6191 N N . GLU B 1 248 ? -20.078 -5.57 -27.812 1 65.38 248 GLU B N 1
ATOM 6192 C CA . GLU B 1 248 ? -18.688 -5.711 -27.375 1 65.38 248 GLU B CA 1
ATOM 6193 C C . GLU B 1 248 ? -18.312 -4.621 -26.375 1 65.38 248 GLU B C 1
ATOM 6195 O O . GLU B 1 248 ? -18.875 -3.523 -26.406 1 65.38 248 GLU B O 1
ATOM 6200 N N . ASP B 1 249 ? -17.516 -4.953 -25.406 1 66.38 249 ASP B N 1
ATOM 6201 C CA . ASP B 1 249 ? -16.906 -3.965 -24.516 1 66.38 249 ASP B CA 1
ATOM 6202 C C . ASP B 1 249 ? -15.68 -3.324 -25.172 1 66.38 249 ASP B C 1
ATOM 6204 O O . ASP B 1 249 ? -14.758 -4.023 -25.594 1 66.38 249 ASP B O 1
ATOM 6208 N N . VAL B 1 250 ? -15.898 -2.008 -25.422 1 70.38 250 VAL B N 1
ATOM 6209 C CA . VAL B 1 250 ? -14.781 -1.269 -26 1 70.38 250 VAL B CA 1
ATOM 6210 C C . VAL B 1 250 ? -14.031 -0.526 -24.891 1 70.38 250 VAL B C 1
ATOM 6212 O O . VAL B 1 250 ? -14.625 0.231 -24.125 1 70.38 250 VAL B O 1
ATOM 6215 N N . ALA B 1 251 ? -12.75 -0.91 -24.828 1 67.44 251 ALA B N 1
ATOM 6216 C CA . ALA B 1 251 ? -11.906 -0.274 -23.828 1 67.44 251 ALA B CA 1
ATOM 6217 C C . ALA B 1 251 ? -11.633 1.186 -24.172 1 67.44 251 ALA B C 1
ATOM 6219 O O . ALA B 1 251 ? -11.398 1.517 -25.344 1 67.44 251 ALA B O 1
ATOM 6220 N N . LYS B 1 252 ? -11.828 1.978 -23.156 1 74.38 252 LYS B N 1
ATOM 6221 C CA . LYS B 1 252 ? -11.445 3.381 -23.281 1 74.38 252 LYS B CA 1
ATOM 6222 C C . LYS B 1 252 ? -9.945 3.564 -23.047 1 74.38 252 LYS B C 1
ATOM 6224 O O . LYS B 1 252 ? -9.242 2.607 -22.719 1 74.38 252 LYS B O 1
ATOM 6229 N N . ARG B 1 253 ? -9.492 4.672 -23.281 1 71.44 253 ARG B N 1
ATOM 6230 C CA . ARG B 1 253 ? -8.055 4.922 -23.281 1 71.44 253 ARG B CA 1
ATOM 6231 C C . ARG B 1 253 ? -7.5 4.984 -21.859 1 71.44 253 ARG B C 1
ATOM 6233 O O . ARG B 1 253 ? -6.391 4.512 -21.609 1 71.44 253 ARG B O 1
ATOM 6240 N N . GLU B 1 254 ? -8.289 5.441 -21.047 1 76.38 254 GLU B N 1
ATOM 6241 C CA . GLU B 1 254 ? -7.715 5.777 -19.75 1 76.38 254 GLU B CA 1
ATOM 6242 C C . GLU B 1 254 ? -7.676 4.562 -18.828 1 76.38 254 GLU B C 1
ATOM 6244 O O . GLU B 1 254 ? -8.641 3.799 -18.75 1 76.38 254 GLU B O 1
ATOM 6249 N N . SER B 1 255 ? -6.527 4.281 -18.312 1 82.19 255 SER B N 1
ATOM 6250 C CA . SER B 1 255 ? -6.32 3.307 -17.25 1 82.19 255 SER B CA 1
ATOM 6251 C C . SER B 1 255 ? -6.254 3.982 -15.891 1 82.19 255 SER B C 1
ATOM 6253 O O . SER B 1 255 ? -5.891 5.156 -15.789 1 82.19 255 SER B O 1
ATOM 6255 N N . PHE B 1 256 ? -6.68 3.252 -14.922 1 83.81 256 PHE B N 1
ATOM 6256 C CA . PHE B 1 256 ? -6.75 3.848 -13.594 1 83.81 256 PHE B CA 1
ATOM 6257 C C . PHE B 1 256 ? -5.762 3.178 -12.648 1 83.81 256 PHE B C 1
ATOM 6259 O O . PHE B 1 256 ? -5.832 1.967 -12.422 1 83.81 256 PHE B O 1
ATOM 6266 N N . PHE B 1 257 ? -4.953 3.967 -12.062 1 89.5 257 PHE B N 1
ATOM 6267 C CA . PHE B 1 257 ? -3.854 3.535 -11.211 1 89.5 257 PHE B CA 1
ATOM 6268 C C . PHE B 1 257 ? -4.375 2.746 -10.008 1 89.5 257 PHE B C 1
ATOM 6270 O O . PHE B 1 257 ? -3.723 1.804 -9.555 1 89.5 257 PHE B O 1
ATOM 6277 N N . PHE B 1 258 ? -5.562 3.025 -9.562 1 81.88 258 PHE B N 1
ATOM 6278 C CA . PHE B 1 258 ? -6.086 2.516 -8.297 1 81.88 258 PHE B CA 1
ATOM 6279 C C . PHE B 1 258 ? -6.922 1.263 -8.531 1 81.88 258 PHE B C 1
ATOM 6281 O O . PHE B 1 258 ? -7.469 0.694 -7.582 1 81.88 258 PHE B O 1
ATOM 6288 N N . ARG B 1 259 ? -7.062 0.873 -9.828 1 79.44 259 ARG B N 1
ATOM 6289 C CA . ARG B 1 259 ? -7.992 -0.205 -10.141 1 79.44 259 ARG B CA 1
ATOM 6290 C C . ARG B 1 259 ? -7.285 -1.554 -10.172 1 79.44 259 ARG B C 1
ATOM 6292 O O . ARG B 1 259 ? -7.582 -2.404 -11.008 1 79.44 259 ARG B O 1
ATOM 6299 N N . THR B 1 260 ? -6.348 -1.854 -9.438 1 82.12 260 THR B N 1
ATOM 6300 C CA . THR B 1 260 ? -5.676 -3.141 -9.297 1 82.12 260 THR B CA 1
ATOM 6301 C C . THR B 1 260 ? -5.828 -3.68 -7.879 1 82.12 260 THR B C 1
ATOM 6303 O O . THR B 1 260 ? -5.953 -2.91 -6.926 1 82.12 260 THR B O 1
ATOM 6306 N N . ILE B 1 261 ? -5.84 -4.996 -7.758 1 84.19 261 ILE B N 1
ATOM 6307 C CA . ILE B 1 261 ? -5.988 -5.625 -6.449 1 84.19 261 ILE B CA 1
ATOM 6308 C C . ILE B 1 261 ? -4.648 -5.602 -5.711 1 84.19 261 ILE B C 1
ATOM 6310 O O . ILE B 1 261 ? -4.578 -5.961 -4.535 1 84.19 261 ILE B O 1
ATOM 6314 N N . GLU B 1 262 ? -3.598 -5.18 -6.426 1 90.19 262 GLU B N 1
ATOM 6315 C CA . GLU B 1 262 ? -2.27 -5.242 -5.824 1 90.19 262 GLU B CA 1
ATOM 6316 C C . GLU B 1 262 ? -2.227 -4.48 -4.504 1 90.19 262 GLU B C 1
ATOM 6318 O O . GLU B 1 262 ? -1.489 -4.855 -3.588 1 90.19 262 GLU B O 1
ATOM 6323 N N . ASP B 1 263 ? -3.055 -3.432 -4.332 1 87.94 263 ASP B N 1
ATOM 6324 C CA . ASP B 1 263 ? -3.057 -2.686 -3.076 1 87.94 263 ASP B CA 1
ATOM 6325 C C . ASP B 1 263 ? -3.525 -3.561 -1.916 1 87.94 263 ASP B C 1
ATOM 6327 O O . ASP B 1 263 ? -2.977 -3.484 -0.814 1 87.94 263 ASP B O 1
ATOM 6331 N N . ASP B 1 264 ? -4.488 -4.414 -2.148 1 85.25 264 ASP B N 1
ATOM 6332 C CA . ASP B 1 264 ? -4.961 -5.348 -1.132 1 85.25 264 ASP B CA 1
ATOM 6333 C C . ASP B 1 264 ? -3.9 -6.402 -0.819 1 85.25 264 ASP B C 1
ATOM 6335 O O . ASP B 1 264 ? -3.66 -6.723 0.347 1 85.25 264 ASP B O 1
ATOM 6339 N N . LEU B 1 265 ? -3.389 -6.961 -1.858 1 91.25 265 LEU B N 1
ATOM 6340 C CA . LEU B 1 265 ? -2.365 -7.984 -1.672 1 91.25 265 LEU B CA 1
ATOM 6341 C C . LEU B 1 265 ? -1.146 -7.41 -0.96 1 91.25 265 LEU B C 1
ATOM 6343 O O . LEU B 1 265 ? -0.502 -8.102 -0.165 1 91.25 265 LEU B O 1
ATOM 6347 N N . SER B 1 266 ? -0.871 -6.145 -1.268 1 93.06 266 SER B N 1
ATOM 6348 C CA . SER B 1 266 ? 0.268 -5.477 -0.646 1 93.06 266 SER B CA 1
ATOM 6349 C C . SER B 1 266 ? 0.036 -5.262 0.846 1 93.06 266 SER B C 1
ATOM 6351 O O . SER B 1 266 ? 0.979 -5.305 1.64 1 93.06 266 SER B O 1
ATOM 6353 N N . THR B 1 267 ? -1.224 -5 1.232 1 91.62 267 THR B N 1
ATOM 6354 C CA . THR B 1 267 ? -1.54 -4.891 2.652 1 91.62 267 THR B CA 1
ATOM 6355 C C . THR B 1 267 ? -1.193 -6.184 3.387 1 91.62 267 THR B C 1
ATOM 6357 O O . THR B 1 267 ? -0.627 -6.148 4.48 1 91.62 267 THR B O 1
ATOM 6360 N N . ILE B 1 268 ? -1.479 -7.332 2.775 1 93.38 268 ILE B N 1
ATOM 6361 C CA . ILE B 1 268 ? -1.118 -8.625 3.344 1 93.38 268 ILE B CA 1
ATOM 6362 C C . ILE B 1 268 ? 0.402 -8.742 3.439 1 93.38 268 ILE B C 1
ATOM 6364 O O . ILE B 1 268 ? 0.934 -9.18 4.465 1 93.38 268 ILE B O 1
ATOM 6368 N N . ALA B 1 269 ? 1.057 -8.344 2.393 1 96.38 269 ALA B N 1
ATOM 6369 C CA . ALA B 1 269 ? 2.516 -8.398 2.365 1 96.38 269 ALA B CA 1
ATOM 6370 C C . ALA B 1 269 ? 3.117 -7.574 3.498 1 96.38 269 ALA B C 1
ATOM 6372 O O . ALA B 1 269 ? 4.066 -8.008 4.152 1 96.38 269 ALA B O 1
ATOM 6373 N N . GLN B 1 270 ? 2.574 -6.398 3.695 1 96.38 270 GLN B N 1
ATOM 6374 C CA . GLN B 1 270 ? 3.068 -5.512 4.742 1 96.38 270 GLN B CA 1
ATOM 6375 C C . GLN B 1 270 ? 2.836 -6.109 6.125 1 96.38 270 GLN B C 1
ATOM 6377 O O . GLN B 1 270 ? 3.701 -6.02 7 1 96.38 270 GLN B O 1
ATOM 6382 N N . TYR B 1 271 ? 1.709 -6.754 6.336 1 95.88 271 TYR B N 1
ATOM 6383 C CA . TYR B 1 271 ? 1.4 -7.402 7.609 1 95.88 271 TYR B CA 1
ATOM 6384 C C . TYR B 1 271 ? 2.422 -8.484 7.93 1 95.88 271 TYR B C 1
ATOM 6386 O O . TYR B 1 271 ? 2.801 -8.664 9.094 1 95.88 271 TYR B O 1
ATOM 6394 N N . TYR B 1 272 ? 2.916 -9.18 6.914 1 96.25 272 TYR B N 1
ATOM 6395 C CA . TYR B 1 272 ? 3.805 -10.32 7.113 1 96.25 272 TYR B CA 1
ATOM 6396 C C . TYR B 1 272 ? 5.254 -9.938 6.836 1 96.25 272 TYR B C 1
ATOM 6398 O O . TYR B 1 272 ? 6.137 -10.797 6.809 1 96.25 272 TYR B O 1
ATOM 6406 N N . ASP B 1 273 ? 5.527 -8.664 6.578 1 95.25 273 ASP B N 1
ATOM 6407 C CA . ASP B 1 273 ? 6.879 -8.148 6.406 1 95.25 273 ASP B CA 1
ATOM 6408 C C . ASP B 1 273 ? 7.566 -8.789 5.203 1 95.25 273 ASP B C 1
ATOM 6410 O O . ASP B 1 273 ? 8.656 -9.352 5.332 1 95.25 273 ASP B O 1
ATOM 6414 N N . THR B 1 274 ? 6.879 -8.711 4.035 1 96.69 274 THR B N 1
ATOM 6415 C CA . THR B 1 274 ? 7.441 -9.25 2.803 1 96.69 274 THR B CA 1
ATOM 6416 C C . THR B 1 274 ? 7.543 -8.164 1.735 1 96.69 274 THR B C 1
ATOM 6418 O O . THR B 1 274 ? 6.715 -7.254 1.688 1 96.69 274 THR B O 1
ATOM 6421 N N . PRO B 1 275 ? 8.562 -8.242 0.886 1 97.69 275 PRO B N 1
ATOM 6422 C CA . PRO B 1 275 ? 8.719 -7.219 -0.152 1 97.69 275 PRO B CA 1
ATOM 6423 C C . PRO B 1 275 ? 7.602 -7.262 -1.193 1 97.69 275 PRO B C 1
ATOM 6425 O O . PRO B 1 275 ? 7.121 -8.344 -1.542 1 97.69 275 PRO B O 1
ATOM 6428 N N . VAL B 1 276 ? 7.254 -6.121 -1.646 1 98.19 276 VAL B N 1
ATOM 6429 C CA . VAL B 1 276 ? 6.301 -5.957 -2.74 1 98.19 276 VAL B CA 1
ATOM 6430 C C . VAL B 1 276 ? 6.992 -5.305 -3.934 1 98.19 276 VAL B C 1
ATOM 6432 O O . VAL B 1 276 ? 7.52 -4.195 -3.826 1 98.19 276 VAL B O 1
ATOM 6435 N N . LEU B 1 277 ? 7.027 -5.988 -5.02 1 98.31 277 LEU B N 1
ATOM 6436 C CA . LEU B 1 277 ? 7.535 -5.504 -6.297 1 98.31 277 LEU B CA 1
ATOM 6437 C C . LEU B 1 277 ? 6.391 -5.191 -7.258 1 98.31 277 LEU B C 1
ATOM 6439 O O . LEU B 1 277 ? 5.754 -6.102 -7.785 1 98.31 277 LEU B O 1
ATOM 6443 N N . SER B 1 278 ? 6.199 -3.924 -7.492 1 98.12 278 SER B N 1
ATOM 6444 C CA . SER B 1 278 ? 5.035 -3.441 -8.227 1 98.12 278 SER B CA 1
ATOM 6445 C C . SER B 1 278 ? 5.43 -2.934 -9.609 1 98.12 278 SER B C 1
ATOM 6447 O O . SER B 1 278 ? 6.059 -1.882 -9.734 1 98.12 278 SER B O 1
ATOM 6449 N N . LEU B 1 279 ? 5.051 -3.668 -10.594 1 98.06 279 LEU B N 1
ATOM 6450 C CA . LEU B 1 279 ? 5.258 -3.156 -11.945 1 98.06 279 LEU B CA 1
ATOM 6451 C C . LEU B 1 279 ? 4.434 -1.895 -12.18 1 98.06 279 LEU B C 1
ATOM 6453 O O . LEU B 1 279 ? 4.863 -0.992 -12.898 1 98.06 279 LEU B O 1
ATOM 6457 N N . ARG B 1 280 ? 3.217 -1.812 -11.617 1 96.75 280 ARG B N 1
ATOM 6458 C CA . ARG B 1 280 ? 2.383 -0.62 -11.727 1 96.75 280 ARG B CA 1
ATOM 6459 C C . ARG B 1 280 ? 3.154 0.628 -11.312 1 96.75 280 ARG B C 1
ATOM 6461 O O . ARG B 1 280 ? 3.227 1.6 -12.07 1 96.75 280 ARG B O 1
ATOM 6468 N N . ASN B 1 281 ? 3.711 0.579 -10.125 1 97.56 281 ASN B N 1
ATOM 6469 C CA . ASN B 1 281 ? 4.453 1.725 -9.609 1 97.56 281 ASN B CA 1
ATOM 6470 C C . ASN B 1 281 ? 5.637 2.074 -10.508 1 97.56 281 ASN B C 1
ATOM 6472 O O . ASN B 1 281 ? 6.008 3.244 -10.625 1 97.56 281 ASN B O 1
ATOM 6476 N N . ALA B 1 282 ? 6.191 1.046 -11.125 1 97.75 282 ALA B N 1
ATOM 6477 C CA . ALA B 1 282 ? 7.387 1.251 -11.945 1 97.75 282 ALA B CA 1
ATOM 6478 C C . ALA B 1 282 ? 7.027 1.88 -13.289 1 97.75 282 ALA B C 1
ATOM 6480 O O . ALA B 1 282 ? 7.754 2.742 -13.789 1 97.75 282 ALA B O 1
ATOM 6481 N N . VAL B 1 283 ? 5.863 1.474 -13.906 1 97.69 283 VAL B N 1
ATOM 6482 C CA . VAL B 1 283 ? 5.801 1.738 -15.336 1 97.69 283 VAL B CA 1
ATOM 6483 C C . VAL B 1 283 ? 4.516 2.496 -15.664 1 97.69 283 VAL B C 1
ATOM 6485 O O . VAL B 1 283 ? 4.305 2.908 -16.812 1 97.69 283 VAL B O 1
ATOM 6488 N N . TYR B 1 284 ? 3.592 2.725 -14.734 1 96.94 284 TYR B N 1
ATOM 6489 C CA . TYR B 1 284 ? 2.289 3.301 -15.055 1 96.94 284 TYR B CA 1
ATOM 6490 C C . TYR B 1 284 ? 2.441 4.586 -15.859 1 96.94 284 TYR B C 1
ATOM 6492 O O . TYR B 1 284 ? 1.812 4.75 -16.906 1 96.94 284 TYR B O 1
ATOM 6500 N N . HIS B 1 285 ? 3.229 5.492 -15.398 1 95.12 285 HIS B N 1
ATOM 6501 C CA . HIS B 1 285 ? 3.354 6.781 -16.078 1 95.12 285 HIS B CA 1
ATOM 6502 C C . HIS B 1 285 ? 4.09 6.641 -17.406 1 95.12 285 HIS B C 1
ATOM 6504 O O . HIS B 1 285 ? 3.805 7.375 -18.344 1 95.12 285 HIS B O 1
ATOM 6510 N N . LEU B 1 286 ? 5.035 5.711 -17.484 1 96.38 286 LEU B N 1
ATOM 6511 C CA . LEU B 1 286 ? 5.699 5.438 -18.766 1 96.38 286 LEU B CA 1
ATOM 6512 C C . LEU B 1 286 ? 4.703 4.906 -19.797 1 96.38 286 LEU B C 1
ATOM 6514 O O . LEU B 1 286 ? 4.777 5.262 -20.969 1 96.38 286 LEU B O 1
ATOM 6518 N N . LEU B 1 287 ? 3.793 4.062 -19.359 1 96.12 287 LEU B N 1
ATOM 6519 C CA . LEU B 1 287 ? 2.736 3.533 -20.219 1 96.12 287 LEU B CA 1
ATOM 6520 C C . LEU B 1 287 ? 1.76 4.633 -20.609 1 96.12 287 LEU B C 1
ATOM 6522 O O . LEU B 1 287 ? 1.375 4.734 -21.781 1 96.12 287 LEU B O 1
ATOM 6526 N N . ARG B 1 288 ? 1.377 5.418 -19.609 1 93.19 288 ARG B N 1
ATOM 6527 C CA . ARG B 1 288 ? 0.444 6.512 -19.875 1 93.19 288 ARG B CA 1
ATOM 6528 C C . ARG B 1 288 ? 0.986 7.449 -20.938 1 93.19 288 ARG B C 1
ATOM 6530 O O . ARG B 1 288 ? 0.235 7.922 -21.797 1 93.19 288 ARG B O 1
ATOM 6537 N N . GLU B 1 289 ? 2.295 7.672 -20.922 1 92.31 289 GLU B N 1
ATOM 6538 C CA . GLU B 1 289 ? 2.949 8.578 -21.859 1 92.31 289 GLU B CA 1
ATOM 6539 C C . GLU B 1 289 ? 3.299 7.875 -23.172 1 92.31 289 GLU B C 1
ATOM 6541 O O . GLU B 1 289 ? 3.75 8.508 -24.125 1 92.31 289 GLU B O 1
ATOM 6546 N N . GLN B 1 290 ? 3.188 6.621 -23.25 1 93.56 290 GLN B N 1
ATOM 6547 C CA . GLN B 1 290 ? 3.461 5.785 -24.406 1 93.56 290 GLN B CA 1
ATOM 6548 C C . GLN B 1 290 ? 4.906 5.938 -24.875 1 93.56 290 GLN B C 1
ATOM 6550 O O . GLN B 1 290 ? 5.172 6.113 -26.062 1 93.56 290 GLN B O 1
ATOM 6555 N N . ARG B 1 291 ? 5.742 5.945 -23.953 1 95.44 291 ARG B N 1
ATOM 6556 C CA . ARG B 1 291 ? 7.16 6 -24.297 1 95.44 291 ARG B CA 1
ATOM 6557 C C . ARG B 1 291 ? 7.586 4.77 -25.078 1 95.44 291 ARG B C 1
ATOM 6559 O O . ARG B 1 291 ? 6.93 3.727 -25.016 1 95.44 291 ARG B O 1
ATOM 6566 N N . PHE B 1 292 ? 8.656 4.891 -25.875 1 96.56 292 PHE B N 1
ATOM 6567 C CA . PHE B 1 292 ? 9.164 3.754 -26.641 1 96.56 292 PHE B CA 1
ATOM 6568 C C . PHE B 1 292 ? 9.477 2.584 -25.719 1 96.56 292 PHE B C 1
ATOM 6570 O O . PHE B 1 292 ? 10.188 2.746 -24.719 1 96.56 292 PHE B O 1
ATOM 6577 N N . GLY B 1 293 ? 9 1.445 -25.969 1 97.19 293 GLY B N 1
ATOM 6578 C CA . GLY B 1 293 ? 9.141 0.267 -25.125 1 97.19 293 GLY B CA 1
ATOM 6579 C C . GLY B 1 293 ? 7.98 0.077 -24.172 1 97.19 293 GLY B C 1
ATOM 6580 O O . GLY B 1 293 ? 7.816 -0.998 -23.594 1 97.19 293 GLY B O 1
ATOM 6581 N N . PHE B 1 294 ? 7.176 1.169 -24.047 1 97.38 294 PHE B N 1
ATOM 6582 C CA . PHE B 1 294 ? 6.055 1.146 -23.109 1 97.38 294 PHE B CA 1
ATOM 6583 C C . PHE B 1 294 ? 4.75 1.466 -23.828 1 97.38 294 PHE B C 1
ATOM 6585 O O . PHE B 1 294 ? 3.822 2.012 -23.219 1 97.38 294 PHE B O 1
ATOM 6592 N N . GLN B 1 295 ? 4.691 1.233 -25.094 1 95.38 295 GLN B N 1
ATOM 6593 C CA . GLN B 1 295 ? 3.475 1.481 -25.875 1 95.38 295 GLN B CA 1
ATOM 6594 C C . GLN B 1 295 ? 2.484 0.331 -25.719 1 95.38 295 GLN B C 1
ATOM 6596 O O . GLN B 1 295 ? 2.885 -0.831 -25.609 1 95.38 295 GLN B O 1
ATOM 6601 N N . TRP B 1 296 ? 1.146 0.645 -25.672 1 92.25 296 TRP B N 1
ATOM 6602 C CA . TRP B 1 296 ? 0.147 -0.383 -25.391 1 92.25 296 TRP B CA 1
ATOM 6603 C C . TRP B 1 296 ? -1.005 -0.303 -26.391 1 92.25 296 TRP B C 1
ATOM 6605 O O . TRP B 1 296 ? -1.969 -1.067 -26.297 1 92.25 296 TRP B O 1
ATOM 6615 N N . ASP B 1 297 ? -0.97 0.69 -27.234 1 87.06 297 ASP B N 1
ATOM 6616 C CA . ASP B 1 297 ? -2.064 0.901 -28.188 1 87.06 297 ASP B CA 1
ATOM 6617 C C . ASP B 1 297 ? -2.104 -0.202 -29.234 1 87.06 297 ASP B C 1
ATOM 6619 O O . ASP B 1 297 ? -3.064 -0.304 -30 1 87.06 297 ASP B O 1
ATOM 6623 N N . ALA B 1 298 ? -1.045 -0.985 -29.359 1 86.94 298 ALA B N 1
ATOM 6624 C CA . ALA B 1 298 ? -0.984 -2.203 -30.156 1 86.94 298 ALA B CA 1
ATOM 6625 C C . ALA B 1 298 ? -0.399 -3.361 -29.359 1 86.94 298 ALA B C 1
ATOM 6627 O O . ALA B 1 298 ? 0.012 -3.184 -28.203 1 86.94 298 ALA B O 1
ATOM 6628 N N . LYS B 1 299 ? -0.515 -4.508 -29.953 1 90.56 299 LYS B N 1
ATOM 6629 C CA . LYS B 1 299 ? -0.001 -5.715 -29.312 1 90.56 299 LYS B CA 1
ATOM 6630 C C . LYS B 1 299 ? 0.912 -6.496 -30.25 1 90.56 299 LYS B C 1
ATOM 6632 O O . LYS B 1 299 ? 0.702 -6.496 -31.469 1 90.56 299 LYS B O 1
ATOM 6637 N N . VAL B 1 300 ? 1.838 -7.133 -29.688 1 93.56 300 VAL B N 1
ATOM 6638 C CA . VAL B 1 300 ? 2.82 -7.867 -30.484 1 93.56 300 VAL B CA 1
ATOM 6639 C C . VAL B 1 300 ? 2.129 -8.992 -31.25 1 93.56 300 VAL B C 1
ATOM 6641 O O . VAL B 1 300 ? 2.504 -9.305 -32.375 1 93.56 300 VAL B O 1
ATOM 6644 N N . ALA B 1 301 ? 1.124 -9.578 -30.641 1 91.38 301 ALA B N 1
ATOM 6645 C CA . ALA B 1 301 ? 0.385 -10.672 -31.25 1 91.38 301 ALA B CA 1
ATOM 6646 C C . ALA B 1 301 ? -0.224 -10.242 -32.594 1 91.38 301 ALA B C 1
ATOM 6648 O O . ALA B 1 301 ? -0.427 -11.062 -33.469 1 91.38 301 ALA B O 1
ATOM 6649 N N . ASP B 1 302 ? -0.438 -8.953 -32.719 1 90.81 302 ASP B N 1
ATOM 6650 C CA . ASP B 1 302 ? -1.063 -8.43 -33.938 1 90.81 302 ASP B CA 1
ATOM 6651 C C . ASP B 1 302 ? -0.041 -8.266 -35.031 1 90.81 302 ASP B C 1
ATOM 6653 O O . ASP B 1 302 ? -0.404 -7.973 -36.188 1 90.81 302 ASP B O 1
ATOM 6657 N N . THR B 1 303 ? 1.116 -8.461 -34.75 1 91 303 THR B N 1
ATOM 6658 C CA . THR B 1 303 ? 2.156 -8.273 -35.75 1 91 303 THR B CA 1
ATOM 6659 C C . THR B 1 303 ? 2.416 -9.578 -36.5 1 91 303 THR B C 1
ATOM 6661 O O . THR B 1 303 ? 3.279 -9.625 -37.375 1 91 303 THR B O 1
ATOM 6664 N N . ALA B 1 304 ? 1.524 -10.484 -36.125 1 85.94 304 ALA B N 1
ATOM 6665 C CA . ALA B 1 304 ? 1.678 -11.766 -36.812 1 85.94 304 ALA B CA 1
ATOM 6666 C C . ALA B 1 304 ? 1.455 -11.609 -38.312 1 85.94 304 ALA B C 1
ATOM 6668 O O . ALA B 1 304 ? 0.491 -10.969 -38.75 1 85.94 304 ALA B O 1
ATOM 6669 N N . GLY B 1 305 ? 2.322 -12.055 -39.156 1 88.75 305 GLY B N 1
ATOM 6670 C CA . GLY B 1 305 ? 2.17 -11.977 -40.594 1 88.75 305 GLY B CA 1
ATOM 6671 C C . GLY B 1 305 ? 2.955 -10.844 -41.219 1 88.75 305 GLY B C 1
ATOM 6672 O O . GLY B 1 305 ? 3.105 -10.781 -42.438 1 88.75 305 GLY B O 1
ATOM 6673 N N . MET B 1 306 ? 3.34 -9.961 -40.375 1 92.69 306 MET B N 1
ATOM 6674 C CA . MET B 1 306 ? 4.156 -8.859 -40.875 1 92.69 306 MET B CA 1
ATOM 6675 C C . MET B 1 306 ? 5.562 -9.344 -41.219 1 92.69 306 MET B C 1
ATOM 6677 O O . MET B 1 306 ? 6 -10.391 -40.75 1 92.69 306 MET B O 1
ATOM 6681 N N . THR B 1 307 ? 6.191 -8.594 -42.094 1 93.62 307 THR B N 1
ATOM 6682 C CA . THR B 1 307 ? 7.602 -8.859 -42.375 1 93.62 307 THR B CA 1
ATOM 6683 C C . THR B 1 307 ? 8.469 -8.492 -41.188 1 93.62 307 THR B C 1
ATOM 6685 O O . THR B 1 307 ? 8.055 -7.707 -40.312 1 93.62 307 THR B O 1
ATOM 6688 N N . ALA B 1 308 ? 9.586 -9.102 -41.125 1 92.31 308 ALA B N 1
ATOM 6689 C CA . ALA B 1 308 ? 10.516 -8.805 -40.031 1 92.31 308 ALA B CA 1
ATOM 6690 C C . ALA B 1 308 ? 10.828 -7.309 -39.969 1 92.31 308 ALA B C 1
ATOM 6692 O O . ALA B 1 308 ? 10.953 -6.738 -38.906 1 92.31 308 ALA B O 1
ATOM 6693 N N . ALA B 1 309 ? 10.945 -6.715 -41.125 1 93.38 309 ALA B N 1
ATOM 6694 C CA . ALA B 1 309 ? 11.266 -5.293 -41.219 1 93.38 309 ALA B CA 1
ATOM 6695 C C . ALA B 1 309 ? 10.172 -4.445 -40.594 1 93.38 309 ALA B C 1
ATOM 6697 O O . ALA B 1 309 ? 10.445 -3.396 -40 1 93.38 309 ALA B O 1
ATOM 6698 N N . GLU B 1 310 ? 8.953 -4.934 -40.688 1 92.62 310 GLU B N 1
ATOM 6699 C CA . GLU B 1 310 ? 7.801 -4.215 -40.156 1 92.62 310 GLU B CA 1
ATOM 6700 C C . GLU B 1 310 ? 7.582 -4.543 -38.688 1 92.62 310 GLU B C 1
ATOM 6702 O O . GLU B 1 310 ? 7.258 -3.662 -37.875 1 92.62 310 GLU B O 1
ATOM 6707 N N . SER B 1 311 ? 7.773 -5.742 -38.312 1 94.06 311 SER B N 1
ATOM 6708 C CA . SER B 1 311 ? 7.375 -6.211 -37 1 94.06 311 SER B CA 1
ATOM 6709 C C . SER B 1 311 ? 8.445 -5.902 -35.938 1 94.06 311 SER B C 1
ATOM 6711 O O . SER B 1 311 ? 8.133 -5.656 -34.781 1 94.06 311 SER B O 1
ATOM 6713 N N . GLU B 1 312 ? 9.703 -5.859 -36.312 1 94.81 312 GLU B N 1
ATOM 6714 C CA . GLU B 1 312 ? 10.789 -5.762 -35.344 1 94.81 312 GLU B CA 1
ATOM 6715 C C . GLU B 1 312 ? 10.75 -4.434 -34.594 1 94.81 312 GLU B C 1
ATOM 6717 O O . GLU B 1 312 ? 10.844 -4.402 -33.375 1 94.81 312 GLU B O 1
ATOM 6722 N N . PRO B 1 313 ? 10.562 -3.346 -35.344 1 94.25 313 PRO B N 1
ATOM 6723 C CA . PRO B 1 313 ? 10.461 -2.084 -34.594 1 94.25 313 PRO B CA 1
ATOM 6724 C C . PRO B 1 313 ? 9.25 -2.041 -33.656 1 94.25 313 PRO B C 1
ATOM 6726 O O . PRO B 1 313 ? 9.312 -1.431 -32.594 1 94.25 313 PRO B O 1
ATOM 6729 N N . LEU B 1 314 ? 8.227 -2.621 -34.062 1 94.31 314 LEU B N 1
ATOM 6730 C CA . LEU B 1 314 ? 7.027 -2.668 -33.219 1 94.31 314 LEU B CA 1
ATOM 6731 C C . LEU B 1 314 ? 7.266 -3.502 -31.984 1 94.31 314 LEU B C 1
ATOM 6733 O O . LEU B 1 314 ? 6.828 -3.129 -30.891 1 94.31 314 LEU B O 1
ATOM 6737 N N . LYS B 1 315 ? 7.957 -4.594 -32.156 1 95 315 LYS B N 1
ATOM 6738 C CA . LYS B 1 315 ? 8.258 -5.48 -31.031 1 95 315 LYS B CA 1
ATOM 6739 C C . LYS B 1 315 ? 9.117 -4.777 -29.984 1 95 315 LYS B C 1
ATOM 6741 O O . LYS B 1 315 ? 9 -5.055 -28.781 1 95 315 LYS B O 1
ATOM 6746 N N . ASP B 1 316 ? 9.922 -3.838 -30.422 1 95.31 316 ASP B N 1
ATOM 6747 C CA . ASP B 1 316 ? 10.766 -3.09 -29.5 1 95.31 316 ASP B CA 1
ATOM 6748 C C . ASP B 1 316 ? 9.977 -1.983 -28.797 1 95.31 316 ASP B C 1
ATOM 6750 O O . ASP B 1 316 ? 10.336 -1.546 -27.703 1 95.31 316 ASP B O 1
ATOM 6754 N N . ALA B 1 317 ? 8.93 -1.553 -29.422 1 96.62 317 ALA B N 1
ATOM 6755 C CA . ALA B 1 317 ? 8.188 -0.39 -28.938 1 96.62 317 ALA B CA 1
ATOM 6756 C C . ALA B 1 317 ? 7.062 -0.809 -27.984 1 96.62 317 ALA B C 1
ATOM 6758 O O . ALA B 1 317 ? 6.645 -0.033 -27.125 1 96.62 317 ALA B O 1
ATOM 6759 N N . LEU B 1 318 ? 6.559 -2.014 -28.141 1 96.44 318 LEU B N 1
ATOM 6760 C CA . LEU B 1 318 ? 5.352 -2.457 -27.453 1 96.44 318 LEU B CA 1
ATOM 6761 C C . LEU B 1 318 ? 5.695 -3.125 -26.125 1 96.44 318 LEU B C 1
ATOM 6763 O O . LEU B 1 318 ? 6.719 -3.799 -26.016 1 96.44 318 LEU B O 1
ATOM 6767 N N . PHE B 1 319 ? 4.809 -2.963 -25.141 1 97.31 319 PHE B N 1
ATOM 6768 C CA . PHE B 1 319 ? 5.043 -3.475 -23.797 1 97.31 319 PHE B CA 1
ATOM 6769 C C . PHE B 1 319 ? 4.305 -4.789 -23.578 1 97.31 319 PHE B C 1
ATOM 6771 O O . PHE B 1 319 ? 4.668 -5.574 -22.703 1 97.31 319 PHE B O 1
ATOM 6778 N N . PHE B 1 320 ? 3.297 -5.055 -24.359 1 96.44 320 PHE B N 1
ATOM 6779 C CA . PHE B 1 320 ? 2.414 -6.191 -24.125 1 96.44 320 PHE B CA 1
ATOM 6780 C C . PHE B 1 320 ? 2.402 -7.121 -25.344 1 96.44 320 PHE B C 1
ATOM 6782 O O . PHE B 1 320 ? 2.484 -6.66 -26.484 1 96.44 320 PHE B O 1
ATOM 6789 N N . TRP B 1 321 ? 2.326 -8.391 -25.062 1 95.94 321 TRP B N 1
ATOM 6790 C CA . TRP B 1 321 ? 2.162 -9.391 -26.125 1 95.94 321 TRP B CA 1
ATOM 6791 C C . TRP B 1 321 ? 0.725 -9.406 -26.625 1 95.94 321 TRP B C 1
ATOM 6793 O O . TRP B 1 321 ? 0.489 -9.414 -27.844 1 95.94 321 TRP B O 1
ATOM 6803 N N . ASP B 1 322 ? -0.151 -9.477 -25.703 1 92.06 322 ASP B N 1
ATOM 6804 C CA . ASP B 1 322 ? -1.58 -9.359 -25.984 1 92.06 322 ASP B CA 1
ATOM 6805 C C . ASP B 1 322 ? -2.24 -8.367 -25.016 1 92.06 322 ASP B C 1
ATOM 6807 O O . ASP B 1 322 ? -1.594 -7.438 -24.531 1 92.06 322 ASP B O 1
ATOM 6811 N N . GLU B 1 323 ? -3.525 -8.516 -24.703 1 82.38 323 GLU B N 1
ATOM 6812 C CA . GLU B 1 323 ? -4.25 -7.531 -23.906 1 82.38 323 GLU B CA 1
ATOM 6813 C C . GLU B 1 323 ? -3.758 -7.527 -22.453 1 82.38 323 GLU B C 1
ATOM 6815 O O . GLU B 1 323 ? -3.777 -6.488 -21.797 1 82.38 323 GLU B O 1
ATOM 6820 N N . ASN B 1 324 ? -3.186 -8.641 -22.031 1 84.81 324 ASN B N 1
ATOM 6821 C CA . ASN B 1 324 ? -2.949 -8.711 -20.594 1 84.81 324 ASN B CA 1
ATOM 6822 C C . ASN B 1 324 ? -1.567 -9.273 -20.266 1 84.81 324 ASN B C 1
ATOM 6824 O O . ASN B 1 324 ? -1.11 -9.203 -19.125 1 84.81 324 ASN B O 1
ATOM 6828 N N . HIS B 1 325 ? -0.897 -9.828 -21.266 1 93.88 325 HIS B N 1
ATOM 6829 C CA . HIS B 1 325 ? 0.362 -10.5 -20.984 1 93.88 325 HIS B CA 1
ATOM 6830 C C . HIS B 1 325 ? 1.555 -9.648 -21.391 1 93.88 325 HIS B C 1
ATOM 6832 O O . HIS B 1 325 ? 1.514 -8.977 -22.438 1 93.88 325 HIS B O 1
ATOM 6838 N N . PRO B 1 326 ? 2.566 -9.617 -20.609 1 97 326 PRO B N 1
ATOM 6839 C CA . PRO B 1 326 ? 3.764 -8.844 -20.953 1 97 326 PRO B CA 1
ATOM 6840 C C . PRO B 1 326 ? 4.52 -9.422 -22.141 1 97 326 PRO B C 1
ATOM 6842 O O . PRO B 1 326 ? 4.52 -10.641 -22.359 1 97 326 PRO B O 1
ATOM 6845 N N . TRP B 1 327 ? 5.145 -8.562 -22.859 1 97.25 327 TRP B N 1
ATOM 6846 C CA . TRP B 1 327 ? 5.961 -8.953 -24 1 97.25 327 TRP B CA 1
ATOM 6847 C C . TRP B 1 327 ? 7.391 -9.258 -23.562 1 97.25 327 TRP B C 1
ATOM 6849 O O . TRP B 1 327 ? 7.898 -8.664 -22.609 1 97.25 327 TRP B O 1
ATOM 6859 N N . ASP B 1 328 ? 8.031 -10.117 -24.25 1 96.5 328 ASP B N 1
ATOM 6860 C CA . ASP B 1 328 ? 9.344 -10.711 -23.984 1 96.5 328 ASP B CA 1
ATOM 6861 C C . ASP B 1 328 ? 10.406 -9.625 -23.812 1 96.5 328 ASP B C 1
ATOM 6863 O O . ASP B 1 328 ? 11.047 -9.539 -22.766 1 96.5 328 ASP B O 1
ATOM 6867 N N . ARG B 1 329 ? 10.547 -8.672 -24.719 1 96.06 329 ARG B N 1
ATOM 6868 C CA . ARG B 1 329 ? 11.656 -7.73 -24.812 1 96.06 329 ARG B CA 1
ATOM 6869 C C . ARG B 1 329 ? 11.484 -6.59 -23.812 1 96.06 329 ARG B C 1
ATOM 6871 O O . ARG B 1 329 ? 12.445 -5.875 -23.516 1 96.06 329 ARG B O 1
ATOM 6878 N N . THR B 1 330 ? 10.242 -6.414 -23.359 1 97.19 330 THR B N 1
ATOM 6879 C CA . THR B 1 330 ? 9.969 -5.242 -22.531 1 97.19 330 THR B CA 1
ATOM 6880 C C . THR B 1 330 ? 9.312 -5.648 -21.219 1 97.19 330 THR B C 1
ATOM 6882 O O . THR B 1 330 ? 9.992 -5.816 -20.203 1 97.19 330 THR B O 1
ATOM 6885 N N . GLY B 1 331 ? 8.023 -6.086 -21.281 1 97.69 331 GLY B N 1
ATOM 6886 C CA . GLY B 1 331 ? 7.27 -6.402 -20.078 1 97.69 331 GLY B CA 1
ATOM 6887 C C . GLY B 1 331 ? 7.93 -7.469 -19.219 1 97.69 331 GLY B C 1
ATOM 6888 O O . GLY B 1 331 ? 8.109 -7.281 -18.016 1 97.69 331 GLY B O 1
ATOM 6889 N N . HIS B 1 332 ? 8.289 -8.602 -19.797 1 98.12 332 HIS B N 1
ATOM 6890 C CA . HIS B 1 332 ? 8.969 -9.656 -19.062 1 98.12 332 HIS B CA 1
ATOM 6891 C C . HIS B 1 332 ? 10.32 -9.188 -18.547 1 98.12 332 HIS B C 1
ATOM 6893 O O . HIS B 1 332 ? 10.742 -9.578 -17.453 1 98.12 332 HIS B O 1
ATOM 6899 N N . ARG B 1 333 ? 10.984 -8.43 -19.328 1 97.12 333 ARG B N 1
ATOM 6900 C CA . ARG B 1 333 ? 12.273 -7.879 -18.906 1 97.12 333 ARG B CA 1
ATOM 6901 C C . ARG B 1 333 ? 12.102 -6.977 -17.688 1 97.12 333 ARG B C 1
ATOM 6903 O O . ARG B 1 333 ? 12.898 -7.039 -16.75 1 97.12 333 ARG B O 1
ATOM 6910 N N . ALA B 1 334 ? 11.117 -6.133 -17.75 1 97.88 334 ALA B N 1
ATOM 6911 C CA . ALA B 1 334 ? 10.836 -5.242 -16.625 1 97.88 334 ALA B CA 1
ATOM 6912 C C . ALA B 1 334 ? 10.586 -6.035 -15.344 1 97.88 334 ALA B C 1
ATOM 6914 O O . ALA B 1 334 ? 11.102 -5.695 -14.281 1 97.88 334 ALA B O 1
ATOM 6915 N N . LEU B 1 335 ? 9.812 -7.105 -15.43 1 98.25 335 LEU B N 1
ATOM 6916 C CA . LEU B 1 335 ? 9.516 -7.949 -14.281 1 98.25 335 LEU B CA 1
ATOM 6917 C C . LEU B 1 335 ? 10.789 -8.562 -13.711 1 98.25 335 LEU B C 1
ATOM 6919 O O . LEU B 1 335 ? 11 -8.57 -12.5 1 98.25 335 LEU B O 1
ATOM 6923 N N . ALA B 1 336 ? 11.617 -9.047 -14.555 1 97.5 336 ALA B N 1
ATOM 6924 C CA . ALA B 1 336 ? 12.867 -9.664 -14.133 1 97.5 336 ALA B CA 1
ATOM 6925 C C . ALA B 1 336 ? 13.758 -8.648 -13.414 1 97.5 336 ALA B C 1
ATOM 6927 O O . ALA B 1 336 ? 14.367 -8.969 -12.391 1 97.5 336 ALA B O 1
ATOM 6928 N N . GLU B 1 337 ? 13.789 -7.496 -13.977 1 96.75 337 GLU B N 1
ATOM 6929 C CA . GLU B 1 337 ? 14.664 -6.469 -13.422 1 96.75 337 GLU B CA 1
ATOM 6930 C C . GLU B 1 337 ? 14.203 -6.047 -12.031 1 96.75 337 GLU B C 1
ATOM 6932 O O . GLU B 1 337 ? 15.031 -5.766 -11.156 1 96.75 337 GLU B O 1
ATOM 6937 N N . LEU B 1 338 ? 12.906 -5.945 -11.797 1 97.69 338 LEU B N 1
ATOM 6938 C CA . LEU B 1 338 ? 12.406 -5.648 -10.453 1 97.69 338 LEU B CA 1
ATOM 6939 C C . LEU B 1 338 ? 12.852 -6.723 -9.469 1 97.69 338 LEU B C 1
ATOM 6941 O O . LEU B 1 338 ? 13.266 -6.406 -8.352 1 97.69 338 LEU B O 1
ATOM 6945 N N . LEU B 1 339 ? 12.75 -7.988 -9.852 1 97.56 339 LEU B N 1
ATOM 6946 C CA . LEU B 1 339 ? 13.156 -9.102 -9.008 1 97.56 339 LEU B CA 1
ATOM 6947 C C . LEU B 1 339 ? 14.656 -9.07 -8.75 1 97.56 339 LEU B C 1
ATOM 6949 O O . LEU B 1 339 ? 15.102 -9.266 -7.613 1 97.56 339 LEU B O 1
ATOM 6953 N N . GLN B 1 340 ? 15.422 -8.852 -9.82 1 96.31 340 GLN B N 1
ATOM 6954 C CA . GLN B 1 340 ? 16.875 -8.781 -9.719 1 96.31 340 GLN B CA 1
ATOM 6955 C C . GLN B 1 340 ? 17.312 -7.668 -8.766 1 96.31 340 GLN B C 1
ATOM 6957 O O . GLN B 1 340 ? 18.219 -7.855 -7.957 1 96.31 340 GLN B O 1
ATOM 6962 N N . ALA B 1 341 ? 16.625 -6.543 -8.883 1 95.25 341 ALA B N 1
ATOM 6963 C CA . ALA B 1 341 ? 16.953 -5.41 -8.016 1 95.25 341 ALA B CA 1
ATOM 6964 C C . ALA B 1 341 ? 16.656 -5.738 -6.555 1 95.25 341 ALA B C 1
ATOM 6966 O O . ALA B 1 341 ? 17.438 -5.383 -5.668 1 95.25 341 ALA B O 1
ATOM 6967 N N . ALA B 1 342 ? 15.531 -6.371 -6.316 1 96.38 342 ALA B N 1
ATOM 6968 C CA . ALA B 1 342 ? 15.148 -6.707 -4.949 1 96.38 342 ALA B CA 1
ATOM 6969 C C . ALA B 1 342 ? 16.156 -7.676 -4.32 1 96.38 342 ALA B C 1
ATOM 6971 O O . ALA B 1 342 ? 16.531 -7.516 -3.158 1 96.38 342 ALA B O 1
ATOM 6972 N N . VAL B 1 343 ? 16.531 -8.695 -5.043 1 96.31 343 VAL B N 1
ATOM 6973 C CA . VAL B 1 343 ? 17.5 -9.664 -4.535 1 96.31 343 VAL B CA 1
ATOM 6974 C C . VAL B 1 343 ? 18.859 -8.984 -4.332 1 96.31 343 VAL B C 1
ATOM 6976 O O . VAL B 1 343 ? 19.531 -9.234 -3.338 1 96.31 343 VAL B O 1
ATOM 6979 N N . SER B 1 344 ? 19.219 -8.125 -5.309 1 92.44 344 SER B N 1
ATOM 6980 C CA . SER B 1 344 ? 20.469 -7.375 -5.184 1 92.44 344 SER B CA 1
ATOM 6981 C C . SER B 1 344 ? 20.5 -6.562 -3.895 1 92.44 344 SER B C 1
ATOM 6983 O O . SER B 1 344 ? 21.547 -6.484 -3.232 1 92.44 344 SER B O 1
ATOM 6985 N N . ARG B 1 345 ? 19.422 -5.969 -3.59 1 92.12 345 ARG B N 1
ATOM 6986 C CA . ARG B 1 345 ? 19.328 -5.195 -2.355 1 92.12 345 ARG B CA 1
ATOM 6987 C C . ARG B 1 345 ? 19.562 -6.086 -1.137 1 92.12 345 ARG B C 1
ATOM 6989 O O . ARG B 1 345 ? 20.203 -5.668 -0.169 1 92.12 345 ARG B O 1
ATOM 6996 N N . GLY B 1 346 ? 18.969 -7.277 -1.138 1 91.56 346 GLY B N 1
ATOM 6997 C CA . GLY B 1 346 ? 19.219 -8.227 -0.064 1 91.56 346 GLY B CA 1
ATOM 6998 C C . GLY B 1 346 ? 20.688 -8.602 0.07 1 91.56 346 GLY B C 1
ATOM 6999 O O . GLY B 1 346 ? 21.203 -8.695 1.183 1 91.56 346 GLY B O 1
ATOM 7000 N N . VAL B 1 347 ? 21.328 -8.773 -1.016 1 88.81 347 VAL B N 1
ATOM 7001 C CA . VAL B 1 347 ? 22.734 -9.125 -1.027 1 88.81 347 VAL B CA 1
ATOM 7002 C C . VAL B 1 347 ? 23.562 -7.961 -0.491 1 88.81 347 VAL B C 1
ATOM 7004 O O . VAL B 1 347 ? 24.516 -8.164 0.27 1 88.81 347 VAL B O 1
ATOM 7007 N N . GLN B 1 348 ? 23.188 -6.793 -0.901 1 84.44 348 GLN B N 1
ATOM 7008 C CA . GLN B 1 348 ? 23.875 -5.609 -0.411 1 84.44 348 GLN B CA 1
ATOM 7009 C C . GLN B 1 348 ? 23.75 -5.477 1.104 1 84.44 348 GLN B C 1
ATOM 7011 O O . GLN B 1 348 ? 24.703 -5.129 1.79 1 84.44 348 GLN B O 1
ATOM 7016 N N . ALA B 1 349 ? 22.562 -5.703 1.562 1 84.81 349 ALA B N 1
ATOM 7017 C CA . ALA B 1 349 ? 22.344 -5.656 3.006 1 84.81 349 ALA B CA 1
ATOM 7018 C C . ALA B 1 349 ? 23.219 -6.676 3.725 1 84.81 349 ALA B C 1
ATOM 7020 O O . ALA B 1 349 ? 23.766 -6.387 4.789 1 84.81 349 ALA B O 1
ATOM 7021 N N . ALA B 1 350 ? 23.297 -7.852 3.209 1 83.69 350 ALA B N 1
ATOM 7022 C CA . ALA B 1 350 ? 24.141 -8.891 3.775 1 83.69 350 ALA B CA 1
ATOM 7023 C C . ALA B 1 350 ? 25.609 -8.461 3.789 1 83.69 350 ALA B C 1
ATOM 7025 O O . ALA B 1 350 ? 26.312 -8.672 4.777 1 83.69 350 ALA B O 1
ATOM 7026 N N . ALA B 1 351 ? 26.016 -7.844 2.691 1 77.69 351 ALA B N 1
ATOM 7027 C CA . ALA B 1 351 ? 27.391 -7.371 2.584 1 77.69 351 ALA B CA 1
ATOM 7028 C C . ALA B 1 351 ? 27.688 -6.285 3.615 1 77.69 351 ALA B C 1
ATOM 7030 O O . ALA B 1 351 ? 28.75 -6.281 4.242 1 77.69 351 ALA B O 1
ATOM 7031 N N . ASP B 1 352 ? 26.75 -5.402 3.74 1 73.38 352 ASP B N 1
ATOM 7032 C CA . ASP B 1 352 ? 26.906 -4.328 4.719 1 73.38 352 ASP B CA 1
ATOM 7033 C C . ASP B 1 352 ? 27.031 -4.887 6.133 1 73.38 352 ASP B C 1
ATOM 7035 O O . ASP B 1 352 ? 27.828 -4.395 6.93 1 73.38 352 ASP B O 1
ATOM 7039 N N . THR B 1 353 ? 26.219 -5.801 6.398 1 75.25 353 THR B N 1
ATOM 7040 C CA . THR B 1 353 ? 26.266 -6.43 7.715 1 75.25 353 THR B CA 1
ATOM 7041 C C . THR B 1 353 ? 27.609 -7.098 7.949 1 75.25 353 THR B C 1
ATOM 7043 O O . THR B 1 353 ? 28.188 -6.992 9.039 1 75.25 353 THR B O 1
ATOM 7046 N N . GLN B 1 354 ? 28.125 -7.77 7.008 1 68.5 354 GLN B N 1
ATOM 7047 C CA . GLN B 1 354 ? 29.422 -8.43 7.121 1 68.5 354 GLN B CA 1
ATOM 7048 C C . GLN B 1 354 ? 30.547 -7.406 7.32 1 68.5 354 GLN B C 1
ATOM 7050 O O . GLN B 1 354 ? 31.453 -7.621 8.133 1 68.5 354 GLN B O 1
ATOM 7055 N N . LEU B 1 355 ? 30.406 -6.398 6.59 1 63.03 355 LEU B N 1
ATOM 7056 C CA . LEU B 1 355 ? 31.422 -5.352 6.684 1 63.03 355 LEU B CA 1
ATOM 7057 C C . LEU B 1 355 ? 31.391 -4.699 8.062 1 63.03 355 LEU B C 1
ATOM 7059 O O . LEU B 1 355 ? 32.438 -4.391 8.625 1 63.03 355 LEU B O 1
ATOM 7063 N N . THR B 1 356 ? 30.266 -4.434 8.484 1 62.66 356 THR B N 1
ATOM 7064 C CA . THR B 1 356 ? 30.125 -3.838 9.812 1 62.66 356 THR B CA 1
ATOM 7065 C C . THR B 1 356 ? 30.703 -4.762 10.875 1 62.66 356 THR B C 1
ATOM 7067 O O . THR B 1 356 ? 31.344 -4.297 11.82 1 62.66 356 THR B O 1
ATOM 7070 N N . GLN B 1 357 ? 30.5 -5.977 10.75 1 61.44 357 GLN B N 1
ATOM 7071 C CA . GLN B 1 357 ? 31.047 -6.957 11.688 1 61.44 357 GLN B CA 1
ATOM 7072 C C . GLN B 1 357 ? 32.562 -6.992 11.625 1 61.44 357 GLN B C 1
ATOM 7074 O O . GLN B 1 357 ? 33.219 -7.102 12.664 1 61.44 357 GLN B O 1
ATOM 7079 N N . LEU B 1 358 ? 33.062 -6.891 10.469 1 56 358 LEU B N 1
ATOM 7080 C CA . LEU B 1 358 ? 34.5 -6.883 10.297 1 56 358 LEU B CA 1
ATOM 7081 C C . LEU B 1 358 ? 35.125 -5.633 10.922 1 56 358 LEU B C 1
ATOM 7083 O O . LEU B 1 358 ? 36.188 -5.707 11.547 1 56 358 LEU B O 1
ATOM 7087 N N . ALA B 1 359 ? 34.438 -4.609 10.68 1 53.06 359 ALA B N 1
ATOM 7088 C CA . ALA B 1 359 ? 34.906 -3.357 11.258 1 53.06 359 ALA B CA 1
ATOM 7089 C C . ALA B 1 359 ? 34.938 -3.428 12.781 1 53.06 359 ALA B C 1
ATOM 7091 O O . ALA B 1 359 ? 35.844 -2.9 13.422 1 53.06 359 ALA B O 1
ATOM 7092 N N . GLN B 1 360 ? 33.969 -4.082 13.203 1 51.62 360 GLN B N 1
ATOM 7093 C CA . GLN B 1 360 ? 33.906 -4.238 14.656 1 51.62 360 GLN B CA 1
ATOM 7094 C C . GLN B 1 360 ? 35.031 -5.164 15.156 1 51.62 360 GLN B C 1
ATOM 7096 O O . GLN B 1 360 ? 35.625 -4.918 16.203 1 51.62 360 GLN B O 1
ATOM 7101 N N . VAL B 1 361 ? 35.219 -6.242 14.344 1 50.09 361 VAL B N 1
ATOM 7102 C CA . VAL B 1 361 ? 36.281 -7.18 14.711 1 50.09 361 VAL B CA 1
ATOM 7103 C C . VAL B 1 361 ? 37.656 -6.504 14.562 1 50.09 361 VAL B C 1
ATOM 7105 O O . VAL B 1 361 ? 38.531 -6.684 15.398 1 50.09 361 VAL B O 1
ATOM 7108 N N . GLY B 1 362 ? 37.812 -5.949 13.383 1 45.81 362 GLY B N 1
ATOM 7109 C CA . GLY B 1 362 ? 39.062 -5.223 13.258 1 45.81 362 GLY B CA 1
ATOM 7110 C C . GLY B 1 362 ? 39.312 -4.23 14.375 1 45.81 362 GLY B C 1
ATOM 7111 O O . GLY B 1 362 ? 40.406 -4.125 14.898 1 45.81 362 GLY B O 1
ATOM 7112 N N . ALA B 1 363 ? 38.188 -3.627 14.609 1 46.69 363 ALA B N 1
ATOM 7113 C CA . ALA B 1 363 ? 38.281 -2.77 15.789 1 46.69 363 ALA B CA 1
ATOM 7114 C C . ALA B 1 363 ? 38.5 -3.596 17.047 1 46.69 363 ALA B C 1
ATOM 7116 O O . ALA B 1 363 ? 39.156 -3.154 17.984 1 46.69 363 ALA B O 1
ATOM 7117 N N . PHE B 1 364 ? 37.781 -4.848 16.859 1 45.75 364 PHE B N 1
ATOM 7118 C CA . PHE B 1 364 ? 37.938 -5.824 17.922 1 45.75 364 PHE B CA 1
ATOM 7119 C C . PHE B 1 364 ? 39.375 -6.312 18.016 1 45.75 364 PHE B C 1
ATOM 7121 O O . PHE B 1 364 ? 39.875 -6.594 19.094 1 45.75 364 PHE B O 1
ATOM 7128 N N . ALA B 1 365 ? 39.938 -6.68 16.859 1 42.22 365 ALA B N 1
ATOM 7129 C CA . ALA B 1 365 ? 41.344 -7.141 16.875 1 42.22 365 ALA B CA 1
ATOM 7130 C C . ALA B 1 365 ? 42.219 -6.148 17.609 1 42.22 365 ALA B C 1
ATOM 7132 O O . ALA B 1 365 ? 43.312 -6.516 18.109 1 42.22 365 ALA B O 1
ATOM 7133 N N . GLN B 1 366 ? 41.844 -5.09 17.656 1 39.06 366 GLN B N 1
ATOM 7134 C CA . GLN B 1 366 ? 42.594 -4.137 18.484 1 39.06 366 GLN B CA 1
ATOM 7135 C C . GLN B 1 366 ? 42.156 -4.223 19.953 1 39.06 366 GLN B C 1
ATOM 7137 O O . GLN B 1 366 ? 42.75 -3.594 20.828 1 39.06 366 GLN B O 1
ATOM 7142 N N . LEU B 1 367 ? 41.125 -5.047 20.047 1 42.03 367 LEU B N 1
ATOM 7143 C CA . LEU B 1 367 ? 40.625 -5.281 21.406 1 42.03 367 LEU B CA 1
ATOM 7144 C C . LEU B 1 367 ? 41.438 -6.395 22.078 1 42.03 367 LEU B C 1
ATOM 7146 O O . LEU B 1 367 ? 41.969 -7.281 21.406 1 42.03 367 LEU B O 1
ATOM 7150 N N . PRO B 1 368 ? 41.656 -6.254 23.312 1 44.34 368 PRO B N 1
ATOM 7151 C CA . PRO B 1 368 ? 42.312 -7.352 24.031 1 44.34 368 PRO B CA 1
ATOM 7152 C C . PRO B 1 368 ? 41.625 -8.695 23.828 1 44.34 368 PRO B C 1
ATOM 7154 O O . PRO B 1 368 ? 40.438 -8.734 23.5 1 44.34 368 PRO B O 1
ATOM 7157 N N . ALA B 1 369 ? 42.5 -9.828 23.922 1 43.97 369 ALA B N 1
ATOM 7158 C CA . ALA B 1 369 ? 42.125 -11.211 23.625 1 43.97 369 ALA B CA 1
ATOM 7159 C C . ALA B 1 369 ? 40.75 -11.555 24.188 1 43.97 369 ALA B C 1
ATOM 7161 O O . ALA B 1 369 ? 39.938 -12.211 23.531 1 43.97 369 ALA B O 1
ATOM 7162 N N . ALA B 1 370 ? 40.5 -11.148 25.297 1 47.69 370 ALA B N 1
ATOM 7163 C CA . ALA B 1 370 ? 39.281 -11.477 26.031 1 47.69 370 ALA B CA 1
ATOM 7164 C C . ALA B 1 370 ? 38.062 -10.859 25.359 1 47.69 370 ALA B C 1
ATOM 7166 O O . ALA B 1 370 ? 37 -11.492 25.281 1 47.69 370 ALA B O 1
ATOM 7167 N N . ALA B 1 371 ? 38.156 -9.688 25 1 44.78 371 ALA B N 1
ATOM 7168 C CA . ALA B 1 371 ? 37.062 -8.969 24.375 1 44.78 371 ALA B CA 1
ATOM 7169 C C . ALA B 1 371 ? 36.719 -9.539 23 1 44.78 371 ALA B C 1
ATOM 7171 O O . ALA B 1 371 ? 35.562 -9.656 22.625 1 44.78 371 ALA B O 1
ATOM 7172 N N . ARG B 1 372 ? 37.781 -10.008 22.469 1 46.69 372 ARG B N 1
ATOM 7173 C CA . ARG B 1 372 ? 37.656 -10.664 21.172 1 46.69 372 ARG B CA 1
ATOM 7174 C C . ARG B 1 372 ? 36.906 -11.984 21.281 1 46.69 372 ARG B C 1
ATOM 7176 O O . ARG B 1 372 ? 36.062 -12.297 20.438 1 46.69 372 ARG B O 1
ATOM 7183 N N . ALA B 1 373 ? 37.344 -12.766 22.25 1 45.19 373 ALA B N 1
ATOM 7184 C CA . ALA B 1 373 ? 36.688 -14.047 22.5 1 45.19 373 ALA B CA 1
ATOM 7185 C C . ALA B 1 373 ? 35.188 -13.859 22.672 1 45.19 373 ALA B C 1
ATOM 7187 O O . ALA B 1 373 ? 34.375 -14.664 22.172 1 45.19 373 ALA B O 1
ATOM 7188 N N . LYS B 1 374 ? 34.906 -12.914 23.312 1 43.69 374 LYS B N 1
ATOM 7189 C CA . LYS B 1 374 ? 33.469 -12.664 23.594 1 43.69 374 LYS B CA 1
ATOM 7190 C C . LYS B 1 374 ? 32.75 -12.289 22.312 1 43.69 374 LYS B C 1
ATOM 7192 O O . LYS B 1 374 ? 31.609 -12.727 22.094 1 43.69 374 LYS B O 1
ATOM 7197 N N . LEU B 1 375 ? 33.406 -11.508 21.656 1 43.12 375 LEU B N 1
ATOM 7198 C CA . LEU B 1 375 ? 32.812 -11.094 20.391 1 43.12 375 LEU B CA 1
ATOM 7199 C C . LEU B 1 375 ? 32.75 -12.258 19.406 1 43.12 375 LEU B C 1
ATOM 7201 O O . LEU B 1 375 ? 31.812 -12.367 18.625 1 43.12 375 LEU B O 1
ATOM 7205 N N . ALA B 1 376 ? 33.781 -13.109 19.469 1 40.12 376 ALA B N 1
ATOM 7206 C CA . ALA B 1 376 ? 33.812 -14.312 18.625 1 40.12 376 ALA B CA 1
ATOM 7207 C C . ALA B 1 376 ? 32.688 -15.258 18.969 1 40.12 376 ALA B C 1
ATOM 7209 O O . ALA B 1 376 ? 32.219 -16 18.109 1 40.12 376 ALA B O 1
ATOM 7210 N N . GLN B 1 377 ? 32.562 -15.492 20.172 1 38.28 377 GLN B N 1
ATOM 7211 C CA . GLN B 1 377 ? 31.453 -16.344 20.594 1 38.28 377 GLN B CA 1
ATOM 7212 C C . GLN B 1 377 ? 30.109 -15.734 20.188 1 38.28 377 GLN B C 1
ATOM 7214 O O . GLN B 1 377 ? 29.078 -16.406 20.25 1 38.28 377 GLN B O 1
ATOM 7219 N N . GLU B 1 378 ? 30.219 -14.547 20.219 1 38.22 378 GLU B N 1
ATOM 7220 C CA . GLU B 1 378 ? 28.938 -13.992 19.828 1 38.22 378 GLU B CA 1
ATOM 7221 C C . GLU B 1 378 ? 28.484 -14.531 18.469 1 38.22 378 GLU B C 1
ATOM 7223 O O . GLU B 1 378 ? 29.312 -14.992 17.672 1 38.22 378 GLU B O 1
ATOM 7228 N N . ARG B 1 379 ? 27.156 -14.234 18.062 1 37.62 379 ARG B N 1
ATOM 7229 C CA . ARG B 1 379 ? 26.156 -14.93 17.25 1 37.62 379 ARG B CA 1
ATOM 7230 C C . ARG B 1 379 ? 26.641 -15.102 15.82 1 37.62 379 ARG B C 1
ATOM 7232 O O . ARG B 1 379 ? 27.125 -14.148 15.195 1 37.62 379 ARG B O 1
ATOM 7239 N N . PRO B 1 380 ? 27.047 -16.234 15.383 1 38.09 380 PRO B N 1
ATOM 7240 C CA . PRO B 1 380 ? 27.016 -16.5 13.945 1 38.09 380 PRO B CA 1
ATOM 7241 C C . PRO B 1 380 ? 26.047 -15.594 13.195 1 38.09 380 PRO B C 1
ATOM 7243 O O . PRO B 1 380 ? 25 -15.219 13.742 1 38.09 380 PRO B O 1
ATOM 7246 N N . LEU B 1 381 ? 26.562 -14.773 12.297 1 41.31 381 LEU B N 1
ATOM 7247 C CA . LEU B 1 381 ? 25.875 -13.828 11.422 1 41.31 381 LEU B CA 1
ATOM 7248 C C . LEU B 1 381 ? 24.531 -14.383 10.961 1 41.31 381 LEU B C 1
ATOM 7250 O O . LEU B 1 381 ? 24.016 -13.992 9.914 1 41.31 381 LEU B O 1
ATOM 7254 N N . MET B 1 382 ? 24.266 -15.68 11.352 1 43.78 382 MET B N 1
ATOM 7255 C CA . MET B 1 382 ? 22.984 -16.062 10.781 1 43.78 382 MET B CA 1
ATOM 7256 C C . MET B 1 382 ? 21.875 -15.117 11.242 1 43.78 382 MET B C 1
ATOM 7258 O O . MET B 1 382 ? 21.844 -14.727 12.406 1 43.78 382 MET B O 1
ATOM 7262 N N . ALA B 1 383 ? 21.438 -14.305 10.32 1 49.88 383 ALA B N 1
ATOM 7263 C CA . ALA B 1 383 ? 20.234 -13.516 10.57 1 49.88 383 ALA B CA 1
ATOM 7264 C C . ALA B 1 383 ? 19.328 -14.203 11.586 1 49.88 383 ALA B C 1
ATOM 7266 O O . ALA B 1 383 ? 19.234 -15.43 11.602 1 49.88 383 ALA B O 1
ATOM 7267 N N . PRO B 1 384 ? 19.172 -13.617 12.727 1 52 384 PRO B N 1
ATOM 7268 C CA . PRO B 1 384 ? 18.281 -14.234 13.711 1 52 384 PRO B CA 1
ATOM 7269 C C . PRO B 1 384 ? 17.094 -14.961 13.062 1 52 384 PRO B C 1
ATOM 7271 O O . PRO B 1 384 ? 16.672 -14.594 11.961 1 52 384 PRO B O 1
ATOM 7274 N N . LEU B 1 385 ? 16.953 -16.266 13.609 1 54.25 385 LEU B N 1
ATOM 7275 C CA . LEU B 1 385 ? 15.805 -17.062 13.203 1 54.25 385 LEU B CA 1
ATOM 7276 C C . LEU B 1 385 ? 14.547 -16.203 13.141 1 54.25 385 LEU B C 1
ATOM 7278 O O . LEU B 1 385 ? 14.352 -15.32 13.969 1 54.25 385 LEU B O 1
ATOM 7282 N N . PRO B 1 386 ? 13.938 -16.359 12 1 59.31 386 PRO B N 1
ATOM 7283 C CA . PRO B 1 386 ? 12.727 -15.562 11.812 1 59.31 386 PRO B CA 1
ATOM 7284 C C . PRO B 1 386 ? 11.727 -15.742 12.953 1 59.31 386 PRO B C 1
ATOM 7286 O O . PRO B 1 386 ? 11.625 -16.828 13.523 1 59.31 386 PRO B O 1
ATOM 7289 N N . LEU B 1 387 ? 11.281 -14.797 13.688 1 63.25 387 LEU B N 1
ATOM 7290 C CA . LEU B 1 387 ? 10.18 -14.742 14.641 1 63.25 387 LEU B CA 1
ATOM 7291 C C . LEU B 1 387 ? 9 -15.578 14.141 1 63.25 387 LEU B C 1
ATOM 7293 O O . LEU B 1 387 ? 8.82 -15.75 12.938 1 63.25 387 LEU B O 1
ATOM 7297 N N . PRO B 1 388 ? 8.383 -16.312 15.078 1 81.38 388 PRO B N 1
ATOM 7298 C CA . PRO B 1 388 ? 7.133 -16.984 14.695 1 81.38 388 PRO B CA 1
ATOM 7299 C C . PRO B 1 388 ? 6.191 -16.062 13.914 1 81.38 388 PRO B C 1
ATOM 7301 O O . PRO B 1 388 ? 6.176 -14.852 14.141 1 81.38 388 PRO B O 1
ATOM 7304 N N . LEU B 1 389 ? 5.574 -16.688 13 1 90.31 389 LEU B N 1
ATOM 7305 C CA . LEU B 1 389 ? 4.605 -15.914 12.242 1 90.31 389 LEU B CA 1
ATOM 7306 C C . LEU B 1 389 ? 3.508 -15.367 13.148 1 90.31 389 LEU B C 1
ATOM 7308 O O . LEU B 1 389 ? 3.051 -16.062 14.062 1 90.31 389 LEU B O 1
ATOM 7312 N N . PRO B 1 390 ? 3.123 -14.219 12.969 1 92 390 PRO B N 1
ATOM 7313 C CA . PRO B 1 390 ? 1.941 -13.727 13.68 1 92 390 PRO B CA 1
ATOM 7314 C C . PRO B 1 390 ? 0.667 -14.469 13.289 1 92 390 PRO B C 1
ATOM 7316 O O . PRO B 1 390 ? 0.658 -15.219 12.312 1 92 390 PRO B O 1
ATOM 7319 N N . PRO B 1 391 ? -0.357 -14.328 14.141 1 90.25 391 PRO B N 1
ATOM 7320 C CA . PRO B 1 391 ? -1.646 -14.852 13.68 1 90.25 391 PRO B CA 1
ATOM 7321 C C . PRO B 1 391 ? -2.084 -14.25 12.344 1 90.25 391 PRO B C 1
ATOM 7323 O O . PRO B 1 391 ? -1.551 -13.219 11.922 1 90.25 391 PRO B O 1
ATOM 7326 N N . PRO B 1 392 ? -3.029 -14.977 11.68 1 90.69 392 PRO B N 1
ATOM 7327 C CA . PRO B 1 392 ? -3.469 -14.414 10.398 1 90.69 392 PRO B CA 1
ATOM 7328 C C . PRO B 1 392 ? -4.016 -12.992 10.531 1 90.69 392 PRO B C 1
ATOM 7330 O O . PRO B 1 392 ? -4.633 -12.656 11.539 1 90.69 392 PRO B O 1
ATOM 7333 N N . MET B 1 393 ? -3.711 -12.188 9.562 1 91.31 393 MET B N 1
ATOM 7334 C CA . MET B 1 393 ? -4.242 -10.82 9.531 1 91.31 393 MET B CA 1
ATOM 7335 C C . MET B 1 393 ? -5.766 -10.828 9.609 1 91.31 393 MET B C 1
ATOM 7337 O O . MET B 1 393 ? -6.352 -10.039 10.352 1 91.31 393 MET B O 1
ATOM 7341 N N . VAL B 1 394 ? -6.387 -11.641 8.711 1 83.75 394 VAL B N 1
ATOM 7342 C CA . VAL B 1 394 ? -7.82 -11.883 8.82 1 83.75 394 VAL B CA 1
ATOM 7343 C C . VAL B 1 394 ? -8.086 -12.922 9.906 1 83.75 394 VAL B C 1
ATOM 7345 O O . VAL B 1 394 ? -7.605 -14.055 9.82 1 83.75 394 VAL B O 1
ATOM 7348 N N . PRO B 1 395 ? -8.805 -12.539 10.883 1 79.94 395 PRO B N 1
ATOM 7349 C CA . PRO B 1 395 ? -9.016 -13.453 12.008 1 79.94 395 PRO B CA 1
ATOM 7350 C C . PRO B 1 395 ? -9.523 -14.828 11.562 1 79.94 395 PRO B C 1
ATOM 7352 O O . PRO B 1 395 ? -10.477 -14.914 10.789 1 79.94 395 PRO B O 1
ATOM 7355 N N . GLY B 1 396 ? -8.812 -15.875 12.023 1 77.75 396 GLY B N 1
ATOM 7356 C CA . GLY B 1 396 ? -9.227 -17.25 11.781 1 77.75 396 GLY B CA 1
ATOM 7357 C C . GLY B 1 396 ? -8.812 -17.766 10.422 1 77.75 396 GLY B C 1
ATOM 7358 O O . GLY B 1 396 ? -9.039 -18.938 10.102 1 77.75 396 GLY B O 1
ATOM 7359 N N . ASN B 1 397 ? -8.117 -16.984 9.609 1 83.69 397 ASN B N 1
ATOM 7360 C CA . ASN B 1 397 ? -7.754 -17.375 8.25 1 83.69 397 ASN B CA 1
ATOM 7361 C C . ASN B 1 397 ? -6.453 -18.172 8.219 1 83.69 397 ASN B C 1
ATOM 7363 O O . ASN B 1 397 ? -5.531 -17.828 7.473 1 83.69 397 ASN B O 1
ATOM 7367 N N . TYR B 1 398 ? -6.406 -19.219 8.906 1 83.94 398 TYR B N 1
ATOM 7368 C CA . TYR B 1 398 ? -5.215 -20.062 8.977 1 83.94 398 TYR B CA 1
ATOM 7369 C C . TYR B 1 398 ? -5.082 -20.922 7.727 1 83.94 398 TYR B C 1
ATOM 7371 O O . TYR B 1 398 ? -6.086 -21.281 7.098 1 83.94 398 TYR B O 1
ATOM 7379 N N . GLU B 1 399 ? -3.906 -21.234 7.32 1 82.06 399 GLU B N 1
ATOM 7380 C CA . GLU B 1 399 ? -3.604 -22.141 6.211 1 82.06 399 GLU B CA 1
ATOM 7381 C C . GLU B 1 399 ? -3.859 -23.594 6.59 1 82.06 399 GLU B C 1
ATOM 7383 O O . GLU B 1 399 ? -3.744 -23.969 7.762 1 82.06 399 GLU B O 1
ATOM 7388 N N . ALA B 1 400 ? -4.215 -24.344 5.543 1 75.62 400 ALA B N 1
ATOM 7389 C CA . ALA B 1 400 ? -4.441 -25.766 5.781 1 75.62 400 ALA B CA 1
ATOM 7390 C C . ALA B 1 400 ? -3.127 -26.5 6.027 1 75.62 400 ALA B C 1
ATOM 7392 O O . ALA B 1 400 ? -2.117 -26.203 5.383 1 75.62 400 ALA B O 1
ATOM 7393 N N . ASN B 1 401 ? -3.172 -27.328 6.953 1 72.44 401 ASN B N 1
ATOM 7394 C CA . ASN B 1 401 ? -1.968 -28.062 7.312 1 72.44 401 ASN B CA 1
ATOM 7395 C C . ASN B 1 401 ? -1.799 -29.312 6.449 1 72.44 401 ASN B C 1
ATOM 7397 O O . ASN B 1 401 ? -0.688 -29.828 6.309 1 72.44 401 ASN B O 1
ATOM 7401 N N . ALA B 1 402 ? -2.959 -29.875 6.012 1 69.06 402 ALA B N 1
ATOM 7402 C CA . ALA B 1 402 ? -2.906 -31.062 5.172 1 69.06 402 ALA B CA 1
ATOM 7403 C C . ALA B 1 402 ? -3.744 -30.891 3.908 1 69.06 402 ALA B C 1
ATOM 7405 O O . ALA B 1 402 ? -4.859 -30.359 3.965 1 69.06 402 ALA B O 1
ATOM 7406 N N . THR B 1 403 ? -3.047 -31.25 2.834 1 77.69 403 THR B N 1
ATOM 7407 C CA . THR B 1 403 ? -3.762 -31.125 1.569 1 77.69 403 THR B CA 1
ATOM 7408 C C . THR B 1 403 ? -3.459 -32.312 0.655 1 77.69 403 THR B C 1
ATOM 7410 O O . THR B 1 403 ? -2.416 -32.938 0.788 1 77.69 403 THR B O 1
ATOM 7413 N N . SER B 1 404 ? -4.469 -32.812 -0.031 1 84.06 404 SER B N 1
ATOM 7414 C CA . SER B 1 404 ? -4.324 -33.719 -1.155 1 84.06 404 SER B CA 1
ATOM 7415 C C . SER B 1 404 ? -4.758 -33.062 -2.463 1 84.06 404 SER B C 1
ATOM 7417 O O . SER B 1 404 ? -5.945 -32.812 -2.68 1 84.06 404 SER B O 1
ATOM 7419 N N . CYS B 1 405 ? -3.732 -32.875 -3.285 1 87.19 405 CYS B N 1
ATOM 7420 C CA . CYS B 1 405 ? -3.977 -32.125 -4.504 1 87.19 405 CYS B CA 1
ATOM 7421 C C . CYS B 1 405 ? -4.039 -33.031 -5.719 1 87.19 405 CYS B C 1
ATOM 7423 O O . CYS B 1 405 ? -3.135 -33.844 -5.941 1 87.19 405 CYS B O 1
ATOM 7425 N N . HIS B 1 406 ? -5.137 -32.906 -6.43 1 89.94 406 HIS B N 1
ATOM 7426 C CA . HIS B 1 406 ? -5.316 -33.656 -7.672 1 89.94 406 HIS B CA 1
ATOM 7427 C C . HIS B 1 406 ? -5.473 -32.688 -8.859 1 89.94 406 HIS B C 1
ATOM 7429 O O . HIS B 1 406 ? -6.586 -32.281 -9.18 1 89.94 406 HIS B O 1
ATOM 7435 N N . LEU B 1 407 ? -4.387 -32.438 -9.492 1 84.44 407 LEU B N 1
ATOM 7436 C CA . LEU B 1 407 ? -4.355 -31.594 -10.68 1 84.44 407 LEU B CA 1
ATOM 7437 C C . LEU B 1 407 ? -3.707 -32.344 -11.852 1 84.44 407 LEU B C 1
ATOM 7439 O O . LEU B 1 407 ? -2.965 -33.312 -11.648 1 84.44 407 LEU B O 1
ATOM 7443 N N . GLN B 1 408 ? -4.055 -31.953 -13.008 1 81.56 408 GLN B N 1
ATOM 7444 C CA . GLN B 1 408 ? -3.461 -32.531 -14.219 1 81.56 408 GLN B CA 1
ATOM 7445 C C . GLN B 1 408 ? -3.488 -34.031 -14.188 1 81.56 408 GLN B C 1
ATOM 7447 O O . GLN B 1 408 ? -4.547 -34.656 -14 1 81.56 408 GLN B O 1
ATOM 7452 N N . GLU B 1 409 ? -2.246 -34.656 -14.18 1 81.12 409 GLU B N 1
ATOM 7453 C CA . GLU B 1 409 ? -2.209 -36.125 -14.227 1 81.12 409 GLU B CA 1
ATOM 7454 C C . GLU B 1 409 ? -2.801 -36.75 -12.961 1 81.12 409 GLU B C 1
ATOM 7456 O O . GLU B 1 409 ? -3.473 -37.781 -13.016 1 81.12 409 GLU B O 1
ATOM 7461 N N . ASP B 1 410 ? -2.604 -36.062 -11.938 1 87.31 410 ASP B N 1
ATOM 7462 C CA . ASP B 1 410 ? -3.146 -36.594 -10.68 1 87.31 410 ASP B CA 1
ATOM 7463 C C . ASP B 1 410 ? -4.668 -36.469 -10.656 1 87.31 410 ASP B C 1
ATOM 7465 O O . ASP B 1 410 ? -5.344 -37.25 -9.969 1 87.31 410 ASP B O 1
ATOM 7469 N N . PHE B 1 411 ? -5.148 -35.562 -11.391 1 92.06 411 PHE B N 1
ATOM 7470 C CA . PHE B 1 411 ? -6.598 -35.438 -11.477 1 92.06 411 PHE B CA 1
ATOM 7471 C C . PHE B 1 411 ? -7.191 -36.562 -12.289 1 92.06 411 PHE B C 1
ATOM 7473 O O . PHE B 1 411 ? -8.227 -37.125 -11.93 1 92.06 411 PHE B O 1
ATOM 7480 N N . GLU B 1 412 ? -6.566 -36.875 -13.367 1 92.56 412 GLU B N 1
ATOM 7481 C CA . GLU B 1 412 ? -7.031 -37.969 -14.195 1 92.56 412 GLU B CA 1
ATOM 7482 C C . GLU B 1 412 ? -7.168 -39.25 -13.375 1 92.56 412 GLU B C 1
ATOM 7484 O O . GLU B 1 412 ? -8.094 -40.031 -13.594 1 92.56 412 GLU B O 1
ATOM 7489 N N . ALA B 1 413 ? -6.312 -39.406 -12.414 1 93.56 413 ALA B N 1
ATOM 7490 C CA . ALA B 1 413 ? -6.246 -40.594 -11.609 1 93.56 413 ALA B CA 1
ATOM 7491 C C . ALA B 1 413 ? -7.465 -40.719 -10.703 1 93.56 413 ALA B C 1
ATOM 7493 O O . ALA B 1 413 ? -7.805 -41.812 -10.25 1 93.56 413 ALA B O 1
ATOM 7494 N N . VAL B 1 414 ? -8.156 -39.656 -10.453 1 95.5 414 VAL B N 1
ATOM 7495 C CA . VAL B 1 414 ? -9.266 -39.719 -9.508 1 95.5 414 VAL B CA 1
ATOM 7496 C C . VAL B 1 414 ? -10.586 -39.594 -10.25 1 95.5 414 VAL B C 1
ATOM 7498 O O . VAL B 1 414 ? -11.656 -39.562 -9.633 1 95.5 414 VAL B O 1
ATOM 7501 N N . VAL B 1 415 ? -10.523 -39.531 -11.531 1 96.62 415 VAL B N 1
ATOM 7502 C CA . VAL B 1 415 ? -11.742 -39.531 -12.328 1 96.62 415 VAL B CA 1
ATOM 7503 C C . VAL B 1 415 ? -12.336 -40.938 -12.391 1 96.62 415 VAL B C 1
ATOM 7505 O O . VAL B 1 415 ? -11.656 -41.875 -12.789 1 96.62 415 VAL B O 1
ATOM 7508 N N . GLY B 1 416 ? -13.57 -41.062 -11.984 1 96.25 416 GLY B N 1
ATOM 7509 C CA . GLY B 1 416 ? -14.281 -42.312 -12.016 1 96.25 416 GLY B CA 1
ATOM 7510 C C . GLY B 1 416 ? -15.094 -42.531 -13.281 1 96.25 416 GLY B C 1
ATOM 7511 O O . GLY B 1 416 ? -14.586 -42.312 -14.391 1 96.25 416 GLY B O 1
ATOM 7512 N N . ALA B 1 417 ? -16.328 -43 -13.055 1 96.25 417 ALA B N 1
ATOM 7513 C CA . ALA B 1 417 ? -17.219 -43.25 -14.172 1 96.25 417 ALA B CA 1
ATOM 7514 C C . ALA B 1 417 ? -17.641 -41.938 -14.852 1 96.25 417 ALA B C 1
ATOM 7516 O O . ALA B 1 417 ? -17.906 -40.938 -14.172 1 96.25 417 ALA B O 1
ATOM 7517 N N . THR B 1 418 ? -17.641 -41.906 -16.141 1 97.25 418 THR B N 1
ATOM 7518 C CA . THR B 1 418 ? -18.078 -40.75 -16.891 1 97.25 418 THR B CA 1
ATOM 7519 C C . THR B 1 418 ? -19.109 -41.125 -17.953 1 97.25 418 THR B C 1
ATOM 7521 O O . THR B 1 418 ? -19.062 -42.25 -18.484 1 97.25 418 THR B O 1
ATOM 7524 N N . SER B 1 419 ? -20.031 -40.344 -18.203 1 97.5 419 SER B N 1
ATOM 7525 C CA . SER B 1 419 ? -21 -40.406 -19.312 1 97.5 419 SER B CA 1
ATOM 7526 C C . SER B 1 419 ? -21.203 -39 -19.906 1 97.5 419 SER B C 1
ATOM 7528 O O . SER B 1 419 ? -21.734 -38.125 -19.25 1 97.5 419 SER B O 1
ATOM 7530 N N . GLY B 1 420 ? -20.734 -38.844 -21.109 1 97.06 420 GLY B N 1
ATOM 7531 C CA . GLY B 1 420 ? -20.828 -37.531 -21.734 1 97.06 420 GLY B CA 1
ATOM 7532 C C . GLY B 1 420 ? -19.641 -36.625 -21.438 1 97.06 420 GLY B C 1
ATOM 7533 O O . GLY B 1 420 ? -19.344 -35.719 -22.203 1 97.06 420 GLY B O 1
ATOM 7534 N N . PHE B 1 421 ? -19.031 -36.812 -20.312 1 97.5 421 PHE B N 1
ATOM 7535 C CA . PHE B 1 421 ? -17.797 -36.125 -19.984 1 97.5 421 PHE B CA 1
ATOM 7536 C C . PHE B 1 421 ? -16.594 -36.812 -20.609 1 97.5 421 PHE B C 1
ATOM 7538 O O . PHE B 1 421 ? -16.578 -38.062 -20.719 1 97.5 421 PHE B O 1
ATOM 7545 N N . LYS B 1 422 ? -15.609 -36.062 -21 1 96.19 422 LYS B N 1
ATOM 7546 C CA . LYS B 1 422 ? -14.359 -36.594 -21.531 1 96.19 422 LYS B CA 1
ATOM 7547 C C . LYS B 1 422 ? -13.156 -35.875 -20.938 1 96.19 422 LYS B C 1
ATOM 7549 O O . LYS B 1 422 ? -13.148 -34.656 -20.844 1 96.19 422 LYS B O 1
ATOM 7554 N N . TYR B 1 423 ? -12.234 -36.688 -20.422 1 95.19 423 TYR B N 1
ATOM 7555 C CA . TYR B 1 423 ? -10.961 -36.094 -20.031 1 95.19 423 TYR B CA 1
ATOM 7556 C C . TYR B 1 423 ? -10.133 -35.75 -21.266 1 95.19 423 TYR B C 1
ATOM 7558 O O . TYR B 1 423 ? -9.664 -36.625 -21.984 1 95.19 423 TYR B O 1
ATOM 7566 N N . GLU B 1 424 ? -9.945 -34.5 -21.531 1 93.5 424 GLU B N 1
ATOM 7567 C CA . GLU B 1 424 ? -9.297 -34.062 -22.766 1 93.5 424 GLU B CA 1
ATOM 7568 C C . GLU B 1 424 ? -8.602 -32.688 -22.562 1 93.5 424 GLU B C 1
ATOM 7570 O O . GLU B 1 424 ? -8.844 -32.031 -21.562 1 93.5 424 GLU B O 1
ATOM 7575 N N . ALA B 1 425 ? -7.691 -32.5 -23.5 1 91.06 425 ALA B N 1
ATOM 7576 C CA . ALA B 1 425 ? -7.008 -31.219 -23.516 1 91.06 425 ALA B CA 1
ATOM 7577 C C . ALA B 1 425 ? -7.844 -30.172 -24.234 1 91.06 425 ALA B C 1
ATOM 7579 O O . ALA B 1 425 ? -8.344 -30.406 -25.328 1 91.06 425 ALA B O 1
ATOM 7580 N N . ARG B 1 426 ? -7.988 -29.031 -23.594 1 86.56 426 ARG B N 1
ATOM 7581 C CA . ARG B 1 426 ? -8.711 -27.938 -24.219 1 86.56 426 ARG B CA 1
ATOM 7582 C C . ARG B 1 426 ? -7.824 -27.188 -25.203 1 86.56 426 ARG B C 1
ATOM 7584 O O . ARG B 1 426 ? -8.32 -26.516 -26.125 1 86.56 426 ARG B O 1
ATOM 7591 N N . ALA B 1 427 ? -6.559 -27.25 -24.953 1 84.25 427 ALA B N 1
ATOM 7592 C CA . ALA B 1 427 ? -5.574 -26.672 -25.875 1 84.25 427 ALA B CA 1
ATOM 7593 C C . ALA B 1 427 ? -4.539 -27.719 -26.266 1 84.25 427 ALA B C 1
ATOM 7595 O O . ALA B 1 427 ? -3.354 -27.594 -25.953 1 84.25 427 ALA B O 1
ATOM 7596 N N . PRO B 1 428 ? -4.93 -28.656 -27.062 1 87.5 428 PRO B N 1
ATOM 7597 C CA . PRO B 1 428 ? -4.086 -29.828 -27.328 1 87.5 428 PRO B CA 1
ATOM 7598 C C . PRO B 1 428 ? -2.832 -29.469 -28.125 1 87.5 428 PRO B C 1
ATOM 7600 O O . PRO B 1 428 ? -1.858 -30.234 -28.125 1 87.5 428 PRO B O 1
ATOM 7603 N N . ASN B 1 429 ? -2.811 -28.328 -28.812 1 85.31 429 ASN B N 1
ATOM 7604 C CA . ASN B 1 429 ? -1.688 -27.969 -29.672 1 85.31 429 ASN B CA 1
ATOM 7605 C C . ASN B 1 429 ? -0.583 -27.266 -28.891 1 85.31 429 ASN B C 1
ATOM 7607 O O . ASN B 1 429 ? 0.483 -26.984 -29.438 1 85.31 429 ASN B O 1
ATOM 7611 N N . GLU B 1 430 ? -0.869 -27.047 -27.672 1 80.12 430 GLU B N 1
ATOM 7612 C CA . GLU B 1 430 ? 0.165 -26.438 -26.844 1 80.12 430 GLU B CA 1
ATOM 7613 C C . GLU B 1 430 ? 1.278 -27.422 -26.531 1 80.12 430 GLU B C 1
ATOM 7615 O O . GLU B 1 430 ? 1.06 -28.641 -26.547 1 80.12 430 GLU B O 1
ATOM 7620 N N . THR B 1 431 ? 2.496 -26.922 -26.281 1 75.38 431 THR B N 1
ATOM 7621 C CA . THR B 1 431 ? 3.689 -27.75 -26.203 1 75.38 431 THR B CA 1
ATOM 7622 C C . THR B 1 431 ? 3.795 -28.422 -24.828 1 75.38 431 THR B C 1
ATOM 7624 O O . THR B 1 431 ? 4.359 -29.5 -24.703 1 75.38 431 THR B O 1
ATOM 7627 N N . THR B 1 432 ? 3.299 -27.781 -23.812 1 75.38 432 THR B N 1
ATOM 7628 C CA . THR B 1 432 ? 3.471 -28.344 -22.469 1 75.38 432 THR B CA 1
ATOM 7629 C C . THR B 1 432 ? 2.146 -28.875 -21.938 1 75.38 432 THR B C 1
ATOM 7631 O O . THR B 1 432 ? 1.076 -28.391 -22.312 1 75.38 432 THR B O 1
ATOM 7634 N N . TYR B 1 433 ? 2.283 -29.906 -21.156 1 76.44 433 TYR B N 1
ATOM 7635 C CA . TYR B 1 433 ? 1.107 -30.531 -20.562 1 76.44 433 TYR B CA 1
ATOM 7636 C C . TYR B 1 433 ? 0.279 -29.5 -19.797 1 76.44 433 TYR B C 1
ATOM 7638 O O . TYR B 1 433 ? -0.951 -29.484 -19.891 1 76.44 433 TYR B O 1
ATOM 7646 N N . VAL B 1 434 ? 0.851 -28.609 -19.172 1 71.69 434 VAL B N 1
ATOM 7647 C CA . VAL B 1 434 ? 0.182 -27.578 -18.391 1 71.69 434 VAL B CA 1
ATOM 7648 C C . VAL B 1 434 ? -0.554 -26.609 -19.312 1 71.69 434 VAL B C 1
ATOM 7650 O O . VAL B 1 434 ? -1.697 -26.234 -19.047 1 71.69 434 VAL B O 1
ATOM 7653 N N . ALA B 1 435 ? 0.073 -26.328 -20.375 1 73.06 435 ALA B N 1
ATOM 7654 C CA . ALA B 1 435 ? -0.52 -25.375 -21.312 1 73.06 435 ALA B CA 1
ATOM 7655 C C . ALA B 1 435 ? -1.707 -25.984 -22.047 1 73.06 435 ALA B C 1
ATOM 7657 O O . ALA B 1 435 ? -2.574 -25.266 -22.547 1 73.06 435 ALA B O 1
ATOM 7658 N N . GLN B 1 436 ? -1.684 -27.25 -22.109 1 82.44 436 GLN B N 1
ATOM 7659 C CA . GLN B 1 436 ? -2.75 -27.953 -22.812 1 82.44 436 GLN B CA 1
ATOM 7660 C C . GLN B 1 436 ? -4.062 -27.891 -22.047 1 82.44 436 GLN B C 1
ATOM 7662 O O . GLN B 1 436 ? -5.133 -28.125 -22.609 1 82.44 436 GLN B O 1
ATOM 7667 N N . LYS B 1 437 ? -4.02 -27.625 -20.828 1 81.75 437 LYS B N 1
ATOM 7668 C CA . LYS B 1 437 ? -5.191 -27.391 -20 1 81.75 437 LYS B CA 1
ATOM 7669 C C . LYS B 1 437 ? -6.105 -28.609 -19.969 1 81.75 437 LYS B C 1
ATOM 7671 O O . LYS B 1 437 ? -7.297 -28.5 -20.281 1 81.75 437 LYS B O 1
ATOM 7676 N N . TRP B 1 438 ? -5.551 -29.656 -19.469 1 87.94 438 TRP B N 1
ATOM 7677 C CA . TRP B 1 438 ? -6.297 -30.906 -19.391 1 87.94 438 TRP B CA 1
ATOM 7678 C C . TRP B 1 438 ? -7.387 -30.812 -18.312 1 87.94 438 TRP B C 1
ATOM 7680 O O . TRP B 1 438 ? -7.211 -30.141 -17.297 1 87.94 438 TRP B O 1
ATOM 7690 N N . GLY B 1 439 ? -8.547 -31.484 -18.625 1 92.38 439 GLY B N 1
ATOM 7691 C CA . GLY B 1 439 ? -9.648 -31.547 -17.688 1 92.38 439 GLY B CA 1
ATOM 7692 C C . GLY B 1 439 ? -10.812 -32.375 -18.172 1 92.38 439 GLY B C 1
ATOM 7693 O O . GLY B 1 439 ? -10.719 -33.031 -19.234 1 92.38 439 GLY B O 1
ATOM 7694 N N . LEU B 1 440 ? -11.773 -32.5 -17.312 1 95.62 440 LEU B N 1
ATOM 7695 C CA . LEU B 1 440 ? -13.031 -33.156 -17.656 1 95.62 440 LEU B CA 1
ATOM 7696 C C . LEU B 1 440 ? -13.984 -32.188 -18.328 1 95.62 440 LEU B C 1
ATOM 7698 O O . LEU B 1 440 ? -14.398 -31.188 -17.703 1 95.62 440 LEU B O 1
ATOM 7702 N N . THR B 1 441 ? -14.32 -32.469 -19.562 1 96.88 441 THR B N 1
ATOM 7703 C CA . THR B 1 441 ? -15.141 -31.531 -20.328 1 96.88 441 THR B CA 1
ATOM 7704 C C . THR B 1 441 ? -16.438 -32.188 -20.797 1 96.88 441 THR B C 1
ATOM 7706 O O . THR B 1 441 ? -16.422 -33.344 -21.219 1 96.88 441 THR B O 1
ATOM 7709 N N . ALA B 1 442 ? -17.531 -31.5 -20.625 1 97.62 442 ALA B N 1
ATOM 7710 C CA . ALA B 1 442 ? -18.828 -31.891 -21.172 1 97.62 442 ALA B CA 1
ATOM 7711 C C . ALA B 1 442 ? -19.531 -30.688 -21.812 1 97.62 442 ALA B C 1
ATOM 7713 O O . ALA B 1 442 ? -19.375 -29.562 -21.359 1 97.62 442 ALA B O 1
ATOM 7714 N N . ASN B 1 443 ? -20.25 -30.922 -22.859 1 96.38 443 ASN B N 1
ATOM 7715 C CA . ASN B 1 443 ? -20.953 -29.828 -23.516 1 96.38 443 ASN B CA 1
ATOM 7716 C C . ASN B 1 443 ? -22.438 -30.156 -23.703 1 96.38 443 ASN B C 1
ATOM 7718 O O . ASN B 1 443 ? -23.141 -29.484 -24.453 1 96.38 443 ASN B O 1
ATOM 7722 N N . LYS B 1 444 ? -22.859 -31.219 -23.125 1 96.5 444 LYS B N 1
ATOM 7723 C CA . LYS B 1 444 ? -24.25 -31.625 -23.281 1 96.5 444 LYS B CA 1
ATOM 7724 C C . LYS B 1 444 ? -24.953 -31.766 -21.922 1 96.5 444 LYS B C 1
ATOM 7726 O O . LYS B 1 444 ? -24.344 -32.219 -20.953 1 96.5 444 LYS B O 1
ATOM 7731 N N . THR B 1 445 ? -26.266 -31.469 -21.984 1 96.81 445 THR B N 1
ATOM 7732 C CA . THR B 1 445 ? -27.094 -31.656 -20.797 1 96.81 445 THR B CA 1
ATOM 7733 C C . THR B 1 445 ? -27.172 -33.125 -20.406 1 96.81 445 THR B C 1
ATOM 7735 O O . THR B 1 445 ? -27.266 -34 -21.281 1 96.81 445 THR B O 1
ATOM 7738 N N . GLY B 1 446 ? -27.125 -33.344 -19.141 1 96.88 446 GLY B N 1
ATOM 7739 C CA . GLY B 1 446 ? -27.281 -34.719 -18.656 1 96.88 446 GLY B CA 1
ATOM 7740 C C . GLY B 1 446 ? -25.969 -35.469 -18.547 1 96.88 446 GLY B C 1
ATOM 7741 O O . GLY B 1 446 ? -25.922 -36.562 -18 1 96.88 446 GLY B O 1
ATOM 7742 N N . ALA B 1 447 ? -24.969 -34.875 -19.094 1 98.19 447 ALA B N 1
ATOM 7743 C CA . ALA B 1 447 ? -23.656 -35.5 -18.922 1 98.19 447 ALA B CA 1
ATOM 7744 C C . ALA B 1 447 ? -23.328 -35.688 -17.453 1 98.19 447 ALA B C 1
ATOM 7746 O O . ALA B 1 447 ? -23.672 -34.844 -16.625 1 98.19 447 ALA B O 1
ATOM 7747 N N . ARG B 1 448 ? -22.625 -36.844 -17.141 1 97.94 448 ARG B N 1
ATOM 7748 C CA . ARG B 1 448 ? -22.328 -37.156 -15.742 1 97.94 448 ARG B CA 1
ATOM 7749 C C . ARG B 1 448 ? -20.875 -37.594 -15.578 1 97.94 448 ARG B C 1
ATOM 7751 O O . ARG B 1 448 ? -20.312 -38.188 -16.484 1 97.94 448 ARG B O 1
ATOM 7758 N N . ALA B 1 449 ? -20.328 -37.25 -14.484 1 97.88 449 ALA B N 1
ATOM 7759 C CA . ALA B 1 449 ? -18.984 -37.719 -14.117 1 97.88 449 ALA B CA 1
ATOM 7760 C C . ALA B 1 449 ? -18.875 -37.938 -12.609 1 97.88 449 ALA B C 1
ATOM 7762 O O . ALA B 1 449 ? -19.562 -37.281 -11.828 1 97.88 449 ALA B O 1
ATOM 7763 N N . THR B 1 450 ? -18.031 -38.844 -12.242 1 97.69 450 THR B N 1
ATOM 7764 C CA . THR B 1 450 ? -17.75 -39.094 -10.836 1 97.69 450 THR B CA 1
ATOM 7765 C C . THR B 1 450 ? -16.266 -38.844 -10.531 1 97.69 450 THR B C 1
ATOM 7767 O O . THR B 1 450 ? -15.398 -39.188 -11.328 1 97.69 450 THR B O 1
ATOM 7770 N N . ILE B 1 451 ? -15.984 -38.188 -9.438 1 97.69 451 ILE B N 1
ATOM 7771 C CA . ILE B 1 451 ? -14.641 -37.969 -8.938 1 97.69 451 ILE B CA 1
ATOM 7772 C C . ILE B 1 451 ? -14.453 -38.688 -7.609 1 97.69 451 ILE B C 1
ATOM 7774 O O . ILE B 1 451 ? -15.227 -38.5 -6.672 1 97.69 451 ILE B O 1
ATOM 7778 N N . MET B 1 452 ? -13.453 -39.5 -7.59 1 97.19 452 MET B N 1
ATOM 7779 C CA . MET B 1 452 ? -13.172 -40.281 -6.395 1 97.19 452 MET B CA 1
ATOM 7780 C C . MET B 1 452 ? -12.078 -39.656 -5.555 1 97.19 452 MET B C 1
ATOM 7782 O O . MET B 1 452 ? -10.938 -39.531 -6.004 1 97.19 452 MET B O 1
ATOM 7786 N N . LEU B 1 453 ? -12.406 -39.281 -4.344 1 95 453 LEU B N 1
ATOM 7787 C CA . LEU B 1 453 ? -11.453 -38.594 -3.479 1 95 453 LEU B CA 1
ATOM 7788 C C . LEU B 1 453 ? -11.336 -39.312 -2.131 1 95 453 LEU B C 1
ATOM 7790 O O . LEU B 1 453 ? -12.297 -39.906 -1.664 1 95 453 LEU B O 1
ATOM 7794 N N . ASP B 1 454 ? -10.133 -39.188 -1.574 1 91.69 454 ASP B N 1
ATOM 7795 C CA . ASP B 1 454 ? -9.938 -39.562 -0.175 1 91.69 454 ASP B CA 1
ATOM 7796 C C . ASP B 1 454 ? -10.148 -38.375 0.743 1 91.69 454 ASP B C 1
ATOM 7798 O O . ASP B 1 454 ? -9.195 -37.625 1.054 1 91.69 454 ASP B O 1
ATOM 7802 N N . SER B 1 455 ? -11.336 -38.188 1.208 1 89.94 455 SER B N 1
ATOM 7803 C CA . SER B 1 455 ? -11.641 -37.062 2.053 1 89.94 455 SER B CA 1
ATOM 7804 C C . SER B 1 455 ? -11.227 -37.312 3.5 1 89.94 455 SER B C 1
ATOM 7806 O O . SER B 1 455 ? -11.523 -36.5 4.383 1 89.94 455 SER B O 1
ATOM 7808 N N . GLU B 1 456 ? -10.578 -38.344 3.764 1 86.38 456 GLU B N 1
ATOM 7809 C CA . GLU B 1 456 ? -10.016 -38.625 5.086 1 86.38 456 GLU B CA 1
ATOM 7810 C C . GLU B 1 456 ? -8.57 -38.125 5.18 1 86.38 456 GLU B C 1
ATOM 7812 O O . GLU B 1 456 ? -8 -38.062 6.273 1 86.38 456 GLU B O 1
ATOM 7817 N N . LEU B 1 457 ? -8.016 -37.75 4.117 1 80.12 457 LEU B N 1
ATOM 7818 C CA . LEU B 1 457 ? -6.66 -37.219 4.035 1 80.12 457 LEU B CA 1
ATOM 7819 C C . LEU B 1 457 ? -5.656 -38.188 4.676 1 80.12 457 LEU B C 1
ATOM 7821 O O . LEU B 1 457 ? -4.863 -37.781 5.523 1 80.12 457 LEU B O 1
ATOM 7825 N N . GLY B 1 458 ? -5.586 -39.375 4.219 1 68.31 458 GLY B N 1
ATOM 7826 C CA . GLY B 1 458 ? -4.641 -40.375 4.629 1 68.31 458 GLY B CA 1
ATOM 7827 C C . GLY B 1 458 ? -4.82 -40.812 6.07 1 68.31 458 GLY B C 1
ATOM 7828 O O . GLY B 1 458 ? -3.85 -41.156 6.746 1 68.31 458 GLY B O 1
ATOM 7829 N N . GLY B 1 459 ? -5.879 -40.75 6.469 1 62.97 459 GLY B N 1
ATOM 7830 C CA . GLY B 1 459 ? -6.129 -41.344 7.777 1 62.97 459 GLY B CA 1
ATOM 7831 C C . GLY B 1 459 ? -6.305 -40.312 8.867 1 62.97 459 GLY B C 1
ATOM 7832 O O . GLY B 1 459 ? -6.223 -40.625 10.055 1 62.97 459 GLY B O 1
ATOM 7833 N N . LEU B 1 460 ? -6.211 -39.125 8.469 1 57.91 460 LEU B N 1
ATOM 7834 C CA . LEU B 1 460 ? -6.457 -38.125 9.492 1 57.91 460 LEU B CA 1
ATOM 7835 C C . LEU B 1 460 ? -7.891 -38.188 10.008 1 57.91 460 LEU B C 1
ATOM 7837 O O . LEU B 1 460 ? -8.32 -37.344 10.789 1 57.91 460 LEU B O 1
ATOM 7841 N N . SER B 1 461 ? -8.555 -39.438 9.633 1 49.91 461 SER B N 1
ATOM 7842 C CA . SER B 1 461 ? -9.906 -39.875 9.961 1 49.91 461 SER B CA 1
ATOM 7843 C C . SER B 1 461 ? -10.102 -40.031 11.469 1 49.91 461 SER B C 1
ATOM 7845 O O . SER B 1 461 ? -9.164 -40.375 12.18 1 49.91 461 SER B O 1
ATOM 7847 N N . GLY B 1 462 ? -10.953 -39.25 12 1 56.09 462 GLY B N 1
ATOM 7848 C CA . GLY B 1 462 ? -11.461 -39.25 13.367 1 56.09 462 GLY B CA 1
ATOM 7849 C C . GLY B 1 462 ? -11.195 -37.969 14.125 1 56.09 462 GLY B C 1
ATOM 7850 O O . GLY B 1 462 ? -11.812 -37.719 15.164 1 56.09 462 GLY B O 1
ATOM 7851 N N . LYS B 1 463 ? -10.336 -37.312 13.406 1 62.16 463 LYS B N 1
ATOM 7852 C CA . LYS B 1 463 ? -10.023 -36.125 14.188 1 62.16 463 LYS B CA 1
ATOM 7853 C C . LYS B 1 463 ? -10.711 -34.875 13.609 1 62.16 463 LYS B C 1
ATOM 7855 O O . LYS B 1 463 ? -10.734 -33.844 14.25 1 62.16 463 LYS B O 1
ATOM 7860 N N . LEU B 1 464 ? -11.242 -35.281 12.406 1 73.19 464 LEU B N 1
ATOM 7861 C CA . LEU B 1 464 ? -11.875 -34.125 11.773 1 73.19 464 LEU B CA 1
ATOM 7862 C C . LEU B 1 464 ? -13.359 -34.406 11.531 1 73.19 464 LEU B C 1
ATOM 7864 O O . LEU B 1 464 ? -13.742 -35.5 11.133 1 73.19 464 LEU B O 1
ATOM 7868 N N . GLU B 1 465 ? -14.117 -33.469 11.883 1 77.19 465 GLU B N 1
ATOM 7869 C CA . GLU B 1 465 ? -15.547 -33.562 11.617 1 77.19 465 GLU B CA 1
ATOM 7870 C C . GLU B 1 465 ? -15.852 -33.375 10.133 1 77.19 465 GLU B C 1
ATOM 7872 O O . GLU B 1 465 ? -16.766 -34 9.594 1 77.19 465 GLU B O 1
ATOM 7877 N N . SER B 1 466 ? -15.07 -32.594 9.523 1 85.56 466 SER B N 1
ATOM 7878 C CA . SER B 1 466 ? -15.25 -32.281 8.109 1 85.56 466 SER B CA 1
ATOM 7879 C C . SER B 1 466 ? -13.953 -31.781 7.484 1 85.56 466 SER B C 1
ATOM 7881 O O . SER B 1 466 ? -13.016 -31.406 8.195 1 85.56 466 SER B O 1
ATOM 7883 N N . VAL B 1 467 ? -13.914 -31.984 6.199 1 85.94 467 VAL B N 1
ATOM 7884 C CA . VAL B 1 467 ? -12.82 -31.438 5.406 1 85.94 467 VAL B CA 1
ATOM 7885 C C . VAL B 1 467 ? -13.391 -30.5 4.336 1 85.94 467 VAL B C 1
ATOM 7887 O O . VAL B 1 467 ? -14.609 -30.438 4.141 1 85.94 467 VAL B O 1
ATOM 7890 N N . GLN B 1 468 ? -12.469 -29.766 3.816 1 84.69 468 GLN B N 1
ATOM 7891 C CA . GLN B 1 468 ? -12.859 -28.938 2.678 1 84.69 468 GLN B CA 1
ATOM 7892 C C . GLN B 1 468 ? -12.414 -29.578 1.362 1 84.69 468 GLN B C 1
ATOM 7894 O O . GLN B 1 468 ? -11.312 -30.109 1.27 1 84.69 468 GLN B O 1
ATOM 7899 N N . VAL B 1 469 ? -13.359 -29.594 0.488 1 88.81 469 VAL B N 1
ATOM 7900 C CA . VAL B 1 469 ? -13.016 -29.984 -0.88 1 88.81 469 VAL B CA 1
ATOM 7901 C C . VAL B 1 469 ? -13.109 -28.75 -1.792 1 88.81 469 VAL B C 1
ATOM 7903 O O . VAL B 1 469 ? -14.047 -27.969 -1.684 1 88.81 469 VAL B O 1
ATOM 7906 N N . HIS B 1 470 ? -12.102 -28.547 -2.592 1 87.38 470 HIS B N 1
ATOM 7907 C CA . HIS B 1 470 ? -12.055 -27.484 -3.59 1 87.38 470 HIS B CA 1
ATOM 7908 C C . HIS B 1 470 ? -12.117 -28.047 -5.004 1 87.38 470 HIS B C 1
ATOM 7910 O O . HIS B 1 470 ? -11.211 -28.766 -5.43 1 87.38 470 HIS B O 1
ATOM 7916 N N . LEU B 1 471 ? -13.188 -27.766 -5.645 1 90.81 471 LEU B N 1
ATOM 7917 C CA . LEU B 1 471 ? -13.273 -28.156 -7.047 1 90.81 471 LEU B CA 1
ATOM 7918 C C . LEU B 1 471 ? -12.836 -27.016 -7.961 1 90.81 471 LEU B C 1
ATOM 7920 O O . LEU B 1 471 ? -13.227 -25.859 -7.758 1 90.81 471 LEU B O 1
ATOM 7924 N N . LEU B 1 472 ? -11.961 -27.391 -8.836 1 89 472 LEU B N 1
ATOM 7925 C CA . LEU B 1 472 ? -11.508 -26.422 -9.836 1 89 472 LEU B CA 1
ATOM 7926 C C . LEU B 1 472 ? -12.32 -26.547 -11.117 1 89 472 LEU B C 1
ATOM 7928 O O . LEU B 1 472 ? -12.305 -27.594 -11.766 1 89 472 LEU B O 1
ATOM 7932 N N . PHE B 1 473 ? -13 -25.547 -11.461 1 90.75 473 PHE B N 1
ATOM 7933 C CA . PHE B 1 473 ? -13.797 -25.594 -12.68 1 90.75 473 PHE B CA 1
ATOM 7934 C C . PHE B 1 473 ? -13.703 -24.266 -13.438 1 90.75 473 PHE B C 1
ATOM 7936 O O . PHE B 1 473 ? -13.367 -23.234 -12.852 1 90.75 473 PHE B O 1
ATOM 7943 N N . LEU B 1 474 ? -13.922 -24.312 -14.664 1 90.19 474 LEU B N 1
ATOM 7944 C CA . LEU B 1 474 ? -13.766 -23.172 -15.555 1 90.19 474 LEU B CA 1
ATOM 7945 C C . LEU B 1 474 ? -14.992 -22.266 -15.484 1 90.19 474 LEU B C 1
ATOM 7947 O O . LEU B 1 474 ? -16.125 -22.734 -15.508 1 90.19 474 LEU B O 1
ATOM 7951 N N . ARG B 1 475 ? -14.742 -20.984 -15.383 1 89 475 ARG B N 1
ATOM 7952 C CA . ARG B 1 475 ? -15.812 -20 -15.492 1 89 475 ARG B CA 1
ATOM 7953 C C . ARG B 1 475 ? -15.523 -18.984 -16.594 1 89 475 ARG B C 1
ATOM 7955 O O . ARG B 1 475 ? -14.367 -18.609 -16.812 1 89 475 ARG B O 1
ATOM 7962 N N . SER B 1 476 ? -16.5 -18.625 -17.219 1 87.38 476 SER B N 1
ATOM 7963 C CA . SER B 1 476 ? -16.391 -17.688 -18.328 1 87.38 476 SER B CA 1
ATOM 7964 C C . SER B 1 476 ? -17.688 -16.922 -18.531 1 87.38 476 SER B C 1
ATOM 7966 O O . SER B 1 476 ? -18.719 -17.281 -17.984 1 87.38 476 SER B O 1
ATOM 7968 N N . TRP B 1 477 ? -17.578 -15.836 -19.359 1 84.06 477 TRP B N 1
ATOM 7969 C CA . TRP B 1 477 ? -18.734 -14.977 -19.609 1 84.06 477 TRP B CA 1
ATOM 7970 C C . TRP B 1 477 ? -19.547 -15.484 -20.781 1 84.06 477 TRP B C 1
ATOM 7972 O O . TRP B 1 477 ? -20.625 -14.953 -21.078 1 84.06 477 TRP B O 1
ATOM 7982 N N . ARG B 1 478 ? -19.094 -16.547 -21.453 1 87.31 478 ARG B N 1
ATOM 7983 C CA . ARG B 1 478 ? -19.828 -17.094 -22.594 1 87.31 478 ARG B CA 1
ATOM 7984 C C . ARG B 1 478 ? -19.641 -18.609 -22.703 1 87.31 478 ARG B C 1
ATOM 7986 O O . ARG B 1 478 ? -18.594 -19.125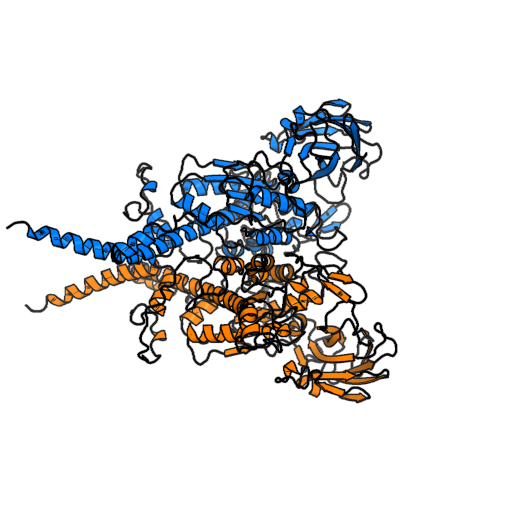 -22.312 1 87.31 478 ARG B O 1
ATOM 7993 N N . GLY B 1 479 ? -20.703 -19.297 -23.094 1 92.81 479 GLY B N 1
ATOM 7994 C CA . GLY B 1 479 ? -20.625 -20.672 -23.547 1 92.81 479 GLY B CA 1
ATOM 7995 C C . GLY B 1 479 ? -20.719 -21.688 -22.438 1 92.81 479 GLY B C 1
ATOM 7996 O O . GLY B 1 479 ? -20.625 -22.906 -22.672 1 92.81 479 GLY B O 1
ATOM 7997 N N . MET B 1 480 ? -20.984 -21.25 -21.234 1 95 480 MET B N 1
ATOM 7998 C CA . MET B 1 480 ? -20.797 -22.141 -20.109 1 95 480 MET B CA 1
ATOM 7999 C C . MET B 1 480 ? -22.141 -22.703 -19.625 1 95 480 MET B C 1
ATOM 8001 O O . MET B 1 480 ? -23.172 -22.062 -19.812 1 95 480 MET B O 1
ATOM 8005 N N . GLY B 1 481 ? -22.047 -23.828 -19.016 1 96.19 481 GLY B N 1
ATOM 8006 C CA . GLY B 1 481 ? -23.219 -24.438 -18.391 1 96.19 481 GLY B CA 1
ATOM 8007 C C . GLY B 1 481 ? -23.125 -24.516 -16.891 1 96.19 481 GLY B C 1
ATOM 8008 O O . GLY B 1 481 ? -22.234 -23.906 -16.281 1 96.19 481 GLY B O 1
ATOM 8009 N N . LYS B 1 482 ? -24.219 -25.219 -16.328 1 97 482 LYS B N 1
ATOM 8010 C CA . LYS B 1 482 ? -24.281 -25.484 -14.891 1 97 482 LYS B CA 1
ATOM 8011 C C . LYS B 1 482 ? -24.172 -26.969 -14.594 1 97 482 LYS B C 1
ATOM 8013 O O . LYS B 1 482 ? -24.578 -27.812 -15.414 1 97 482 LYS B O 1
ATOM 8018 N N . ALA B 1 483 ? -23.625 -27.219 -13.5 1 97.31 483 ALA B N 1
ATOM 8019 C CA . ALA B 1 483 ? -23.562 -28.625 -13.086 1 97.31 483 ALA B CA 1
ATOM 8020 C C . ALA B 1 483 ? -24.047 -28.781 -11.641 1 97.31 483 ALA B C 1
ATOM 8022 O O . ALA B 1 483 ? -23.812 -27.906 -10.805 1 97.31 483 ALA B O 1
ATOM 8023 N N . GLN B 1 484 ? -24.734 -29.812 -11.391 1 97.62 484 GLN B N 1
ATOM 8024 C CA . GLN B 1 484 ? -25.141 -30.203 -10.039 1 97.62 484 GLN B CA 1
ATOM 8025 C C . GLN B 1 484 ? -24.094 -31.109 -9.398 1 97.62 484 GLN B C 1
ATOM 8027 O O . GLN B 1 484 ? -23.578 -32.031 -10.039 1 97.62 484 GLN B O 1
ATOM 8032 N N . LEU B 1 485 ? -23.766 -30.828 -8.164 1 97.12 485 LEU B N 1
ATOM 8033 C CA . LEU B 1 485 ? -22.812 -31.594 -7.387 1 97.12 485 LEU B CA 1
ATOM 8034 C C . LEU B 1 485 ? -23.484 -32.344 -6.25 1 97.12 485 LEU B C 1
ATOM 8036 O O . LEU B 1 485 ? -24.266 -31.75 -5.488 1 97.12 485 LEU B O 1
ATOM 8040 N N . GLU B 1 486 ? -23.234 -33.594 -6.164 1 96.94 486 GLU B N 1
ATOM 8041 C CA . GLU B 1 486 ? -23.719 -34.469 -5.094 1 96.94 486 GLU B CA 1
ATOM 8042 C C . GLU B 1 486 ? -22.625 -35.406 -4.594 1 96.94 486 GLU B C 1
ATOM 8044 O O . GLU B 1 486 ? -21.625 -35.625 -5.281 1 96.94 486 GLU B O 1
ATOM 8049 N N . CYS B 1 487 ? -22.859 -35.906 -3.393 1 96.56 487 CYS B N 1
ATOM 8050 C CA . CYS B 1 487 ? -21.859 -36.781 -2.809 1 96.56 487 CYS B CA 1
ATOM 8051 C C . CYS B 1 487 ? -22.453 -38.156 -2.541 1 96.56 487 CYS B C 1
ATOM 8053 O O . CYS B 1 487 ? -23.641 -38.312 -2.268 1 96.56 487 CYS B O 1
ATOM 8055 N N . SER B 1 488 ? -21.594 -39.094 -2.688 1 95.62 488 SER B N 1
ATOM 8056 C CA . SER B 1 488 ? -21.875 -40.469 -2.324 1 95.62 488 SER B CA 1
ATOM 8057 C C . SER B 1 488 ? -20.719 -41.094 -1.554 1 95.62 488 SER B C 1
ATOM 8059 O O . SER B 1 488 ? -19.562 -40.844 -1.877 1 95.62 488 SER B O 1
ATOM 8061 N N . GLY B 1 489 ? -20.938 -42.031 -0.557 1 94 489 GLY B N 1
ATOM 8062 C CA . GLY B 1 489 ? -19.922 -42.531 0.342 1 94 489 GLY B CA 1
ATOM 8063 C C . GLY B 1 489 ? -19.562 -41.562 1.452 1 94 489 GLY B C 1
ATOM 8064 O O . GLY B 1 489 ? -19.188 -42 2.551 1 94 489 GLY B O 1
ATOM 8065 N N . CYS B 1 490 ? -19.625 -40.344 1.08 1 94.56 490 CYS B N 1
ATOM 8066 C CA . CYS B 1 490 ? -19.438 -39.219 2 1 94.56 490 CYS B CA 1
ATOM 8067 C C . CYS B 1 490 ? -20.641 -38.281 1.968 1 94.56 490 CYS B C 1
ATOM 8069 O O . CYS B 1 490 ? -21.578 -38.5 1.191 1 94.56 490 CYS B O 1
ATOM 8071 N N . LYS B 1 491 ? -20.625 -37.375 2.951 1 94.94 491 LYS B N 1
ATOM 8072 C CA . LYS B 1 491 ? -21.75 -36.438 3.035 1 94.94 491 LYS B CA 1
ATOM 8073 C C . LYS B 1 491 ? -21.328 -35.031 2.648 1 94.94 491 LYS B C 1
ATOM 8075 O O . LYS B 1 491 ? -20.266 -34.562 3.045 1 94.94 491 LYS B O 1
ATOM 8080 N N . CYS B 1 492 ? -22.109 -34.5 1.765 1 94.75 492 CYS B N 1
ATOM 8081 C CA . CYS B 1 492 ? -21.969 -33.062 1.447 1 94.75 492 CYS B CA 1
ATOM 8082 C C . CYS B 1 492 ? -23.297 -32.469 1.046 1 94.75 492 CYS B C 1
ATOM 8084 O O . CYS B 1 492 ? -24.25 -33.188 0.744 1 94.75 492 CYS B O 1
ATOM 8086 N N . ALA B 1 493 ? -23.438 -31.172 1.2 1 93.81 493 ALA B N 1
ATOM 8087 C CA . ALA B 1 493 ? -24.641 -30.484 0.724 1 93.81 493 ALA B CA 1
ATOM 8088 C C . ALA B 1 493 ? -24.688 -30.469 -0.801 1 93.81 493 ALA B C 1
ATOM 8090 O O . ALA B 1 493 ? -23.672 -30.297 -1.462 1 93.81 493 ALA B O 1
ATOM 8091 N N . GLN B 1 494 ? -25.875 -30.734 -1.326 1 93.94 494 GLN B N 1
ATOM 8092 C CA . GLN B 1 494 ? -26.062 -30.594 -2.768 1 93.94 494 GLN B CA 1
ATOM 8093 C C . GLN B 1 494 ? -25.828 -29.141 -3.211 1 93.94 494 GLN B C 1
ATOM 8095 O O . GLN B 1 494 ? -26.281 -28.203 -2.553 1 93.94 494 GLN B O 1
ATOM 8100 N N . GLN B 1 495 ? -25.031 -29.031 -4.258 1 92.69 495 GLN B N 1
ATOM 8101 C CA . GLN B 1 495 ? -24.625 -27.703 -4.742 1 92.69 495 GLN B CA 1
ATOM 8102 C C . GLN B 1 495 ? -24.812 -27.594 -6.254 1 92.69 495 GLN B C 1
ATOM 8104 O O . GLN B 1 495 ? -24.844 -28.609 -6.953 1 92.69 495 GLN B O 1
ATOM 8109 N N . GLU B 1 496 ? -24.984 -26.406 -6.707 1 94.25 496 GLU B N 1
ATOM 8110 C CA . GLU B 1 496 ? -24.922 -26.109 -8.133 1 94.25 496 GLU B CA 1
ATOM 8111 C C . GLU B 1 496 ? -23.719 -25.219 -8.461 1 94.25 496 GLU B C 1
ATOM 8113 O O . GLU B 1 496 ? -23.484 -24.219 -7.781 1 94.25 496 GLU B O 1
ATOM 8118 N N . LEU B 1 497 ? -22.969 -25.656 -9.391 1 93.69 497 LEU B N 1
ATOM 8119 C CA . LEU B 1 497 ? -21.828 -24.891 -9.875 1 93.69 497 LEU B CA 1
ATOM 8120 C C . LEU B 1 497 ? -22.156 -24.219 -11.211 1 93.69 497 LEU B C 1
ATOM 8122 O O . LEU B 1 497 ? -22.453 -24.891 -12.195 1 93.69 497 LEU B O 1
ATOM 8126 N N . ASP B 1 498 ? -22.078 -22.922 -11.188 1 93.25 498 ASP B N 1
ATOM 8127 C CA . ASP B 1 498 ? -22.359 -22.172 -12.414 1 93.25 498 ASP B CA 1
ATOM 8128 C C . ASP B 1 498 ? -21.062 -21.766 -13.109 1 93.25 498 ASP B C 1
ATOM 8130 O O . ASP B 1 498 ? -20.297 -20.953 -12.578 1 93.25 498 ASP B O 1
ATOM 8134 N N . GLY B 1 499 ? -20.875 -22.281 -14.281 1 92.38 499 GLY B N 1
ATOM 8135 C CA . GLY B 1 499 ? -19.672 -21.938 -15.031 1 92.38 499 GLY B CA 1
ATOM 8136 C C . GLY B 1 499 ? -19.719 -20.547 -15.641 1 92.38 499 GLY B C 1
ATOM 8137 O O . GLY B 1 499 ? -18.703 -20.016 -16.078 1 92.38 499 GLY B O 1
ATOM 8138 N N . HIS B 1 500 ? -20.906 -19.953 -15.594 1 92.12 500 HIS B N 1
ATOM 8139 C CA . HIS B 1 500 ? -21.094 -18.656 -16.219 1 92.12 500 HIS B CA 1
ATOM 8140 C C . HIS B 1 500 ? -20.969 -17.531 -15.203 1 92.12 500 HIS B C 1
ATOM 8142 O O . HIS B 1 500 ? -21.484 -17.641 -14.086 1 92.12 500 HIS B O 1
ATOM 8148 N N . TRP B 1 501 ? -20.188 -16.531 -15.562 1 81.88 501 TRP B N 1
ATOM 8149 C CA . TRP B 1 501 ? -20.203 -15.258 -14.844 1 81.88 501 TRP B CA 1
ATOM 8150 C C . TRP B 1 501 ? -20.125 -14.078 -15.805 1 81.88 501 TRP B C 1
ATOM 8152 O O . TRP B 1 501 ? -19.922 -14.258 -17 1 81.88 501 TRP B O 1
ATOM 8162 N N . ASP B 1 502 ? -20.391 -12.906 -15.375 1 73.06 502 ASP B N 1
ATOM 8163 C CA . ASP B 1 502 ? -20.547 -11.75 -16.25 1 73.06 502 ASP B CA 1
ATOM 8164 C C . ASP B 1 502 ? -19.188 -11.078 -16.5 1 73.06 502 ASP B C 1
ATOM 8166 O O . ASP B 1 502 ? -19.062 -10.234 -17.391 1 73.06 502 ASP B O 1
ATOM 8170 N N . ARG B 1 503 ? -18.219 -11.594 -15.93 1 70.38 503 ARG B N 1
ATOM 8171 C CA . ARG B 1 503 ? -16.891 -11.008 -16.109 1 70.38 503 ARG B CA 1
ATOM 8172 C C . ARG B 1 503 ? -16.266 -11.469 -17.438 1 70.38 503 ARG B C 1
ATOM 8174 O O . ARG B 1 503 ? -16.281 -12.656 -17.75 1 70.38 503 ARG B O 1
ATOM 8181 N N . GLU B 1 504 ? -15.695 -10.578 -18.188 1 71.25 504 GLU B N 1
ATOM 8182 C CA . GLU B 1 504 ? -15.086 -10.922 -19.469 1 71.25 504 GLU B CA 1
ATOM 8183 C C . GLU B 1 504 ? -13.711 -11.555 -19.266 1 71.25 504 GLU B C 1
ATOM 8185 O O . GLU B 1 504 ? -12.703 -11.031 -19.75 1 71.25 504 GLU B O 1
ATOM 8190 N N . ALA B 1 505 ? -13.734 -12.586 -18.594 1 73.56 505 ALA B N 1
ATOM 8191 C CA . ALA B 1 505 ? -12.531 -13.375 -18.328 1 73.56 505 ALA B CA 1
ATOM 8192 C C . ALA B 1 505 ? -12.859 -14.867 -18.25 1 73.56 505 ALA B C 1
ATOM 8194 O O . ALA B 1 505 ? -13.977 -15.242 -17.891 1 73.56 505 ALA B O 1
ATOM 8195 N N . THR B 1 506 ? -11.977 -15.648 -18.703 1 80 506 THR B N 1
ATOM 8196 C CA . THR B 1 506 ? -12.023 -17.094 -18.531 1 80 506 THR B CA 1
ATOM 8197 C C . THR B 1 506 ? -10.984 -17.562 -17.531 1 80 506 THR B C 1
ATOM 8199 O O . THR B 1 506 ? -9.781 -17.438 -17.766 1 80 506 THR B O 1
ATOM 8202 N N . LEU B 1 507 ? -11.5 -17.984 -16.375 1 81.88 507 LEU B N 1
ATOM 8203 C CA . LEU B 1 507 ? -10.602 -18.359 -15.289 1 81.88 507 LEU B CA 1
ATOM 8204 C C . LEU B 1 507 ? -11.039 -19.688 -14.656 1 81.88 507 LEU B C 1
ATOM 8206 O O . LEU B 1 507 ? -12.219 -20.047 -14.727 1 81.88 507 LEU B O 1
ATOM 8210 N N . THR B 1 508 ? -10.07 -20.391 -14.156 1 83.56 508 THR B N 1
ATOM 8211 C CA . THR B 1 508 ? -10.398 -21.5 -13.281 1 83.56 508 THR B CA 1
ATOM 8212 C C . THR B 1 508 ? -10.758 -21.016 -11.883 1 83.56 508 THR B C 1
ATOM 8214 O O . THR B 1 508 ? -9.953 -20.344 -11.227 1 83.56 508 THR B O 1
ATOM 8217 N N . ASP B 1 509 ? -11.914 -21.281 -11.523 1 81.5 509 ASP B N 1
ATOM 8218 C CA . ASP B 1 509 ? -12.398 -20.875 -10.203 1 81.5 509 ASP B CA 1
ATOM 8219 C C . ASP B 1 509 ? -12.406 -22.062 -9.242 1 81.5 509 ASP B C 1
ATOM 8221 O O . ASP B 1 509 ? -12.352 -23.219 -9.664 1 81.5 509 ASP B O 1
ATOM 8225 N N . LEU B 1 510 ? -12.375 -21.719 -7.953 1 80.44 510 LEU B N 1
ATOM 8226 C CA . LEU B 1 510 ? -12.43 -22.734 -6.91 1 80.44 510 LEU B CA 1
ATOM 8227 C C . LEU B 1 510 ? -13.766 -22.703 -6.188 1 80.44 510 LEU B C 1
ATOM 8229 O O . LEU B 1 510 ? -14.195 -21.641 -5.707 1 80.44 510 LEU B O 1
ATOM 8233 N N . PHE B 1 511 ? -14.422 -23.781 -6.242 1 83.94 511 PHE B N 1
ATOM 8234 C CA . PHE B 1 511 ? -15.609 -23.938 -5.414 1 83.94 511 PHE B CA 1
ATOM 8235 C C . PHE B 1 511 ? -15.312 -24.797 -4.191 1 83.94 511 PHE B C 1
ATOM 8237 O O . PHE B 1 511 ? -14.898 -25.953 -4.32 1 83.94 511 PHE B O 1
ATOM 8244 N N . THR B 1 512 ? -15.508 -24.172 -3.053 1 83 512 THR B N 1
ATOM 8245 C CA . THR B 1 512 ? -15.156 -24.844 -1.811 1 83 512 THR B CA 1
ATOM 8246 C C . THR B 1 512 ? -16.406 -25.281 -1.05 1 83 512 THR B C 1
ATOM 8248 O O . THR B 1 512 ? -17.359 -24.516 -0.939 1 83 512 THR B O 1
ATOM 8251 N N . PHE B 1 513 ? -16.391 -26.5 -0.59 1 83.94 513 PHE B N 1
ATOM 8252 C CA . PHE B 1 513 ? -17.516 -27.016 0.196 1 83.94 513 PHE B CA 1
ATOM 8253 C C . PHE B 1 513 ? -17.031 -28.047 1.206 1 83.94 513 PHE B C 1
ATOM 8255 O O . PHE B 1 513 ? -15.93 -28.578 1.085 1 83.94 513 PHE B O 1
ATOM 8262 N N . GLU B 1 514 ? -17.859 -28.266 2.195 1 88.06 514 GLU B N 1
ATOM 8263 C CA . GLU B 1 514 ? -17.516 -29.188 3.268 1 88.06 514 GLU B CA 1
ATOM 8264 C C . GLU B 1 514 ? -17.984 -30.609 2.943 1 88.06 514 GLU B C 1
ATOM 8266 O O . GLU B 1 514 ? -19.078 -30.797 2.402 1 88.06 514 GLU B O 1
ATOM 8271 N N . VAL B 1 515 ? -17.078 -31.547 3.273 1 92 515 VAL B N 1
ATOM 8272 C CA . VAL B 1 515 ? -17.375 -32.969 3.031 1 92 515 VAL B CA 1
ATOM 8273 C C . VAL B 1 515 ? -16.969 -33.781 4.258 1 92 515 VAL B C 1
ATOM 8275 O O . VAL B 1 515 ? -15.992 -33.469 4.934 1 92 515 VAL B O 1
ATOM 8278 N N . SER B 1 516 ? -17.781 -34.75 4.539 1 91.44 516 SER B N 1
ATOM 8279 C CA . SER B 1 516 ? -17.406 -35.656 5.625 1 91.44 516 SER B CA 1
ATOM 8280 C C . SER B 1 516 ? -16.234 -36.562 5.234 1 91.44 516 SER B C 1
ATOM 8282 O O . SER B 1 516 ? -16.062 -36.875 4.059 1 91.44 516 SER B O 1
ATOM 8284 N N . PRO B 1 517 ? -15.422 -36.906 6.203 1 90.19 517 PRO B N 1
ATOM 8285 C CA . PRO B 1 517 ? -14.258 -37.75 5.902 1 90.19 517 PRO B CA 1
ATOM 8286 C C . PRO B 1 517 ? -14.656 -39.156 5.492 1 90.19 517 PRO B C 1
ATOM 8288 O O . PRO B 1 517 ? -15.484 -39.781 6.152 1 90.19 517 PRO B O 1
ATOM 8291 N N . ASN B 1 518 ? -14.195 -39.625 4.43 1 91.81 518 ASN B N 1
ATOM 8292 C CA . ASN B 1 518 ? -14.344 -40.969 3.893 1 91.81 518 ASN B CA 1
ATOM 8293 C C . ASN B 1 518 ? -13.234 -41.312 2.895 1 91.81 518 ASN B C 1
ATOM 8295 O O . ASN B 1 518 ? -12.93 -40.5 2.014 1 91.81 518 ASN B O 1
ATOM 8299 N N . PRO B 1 519 ? -12.609 -42.469 3.041 1 90.44 519 PRO B N 1
ATOM 8300 C CA . PRO B 1 519 ? -11.539 -42.812 2.102 1 90.44 519 PRO B CA 1
ATOM 8301 C C . PRO B 1 519 ? -12.047 -43.031 0.678 1 90.44 519 PRO B C 1
ATOM 8303 O O . PRO B 1 519 ? -11.266 -43 -0.273 1 90.44 519 PRO B O 1
ATOM 8306 N N . LYS B 1 520 ? -13.336 -43.281 0.544 1 92.56 520 LYS B N 1
ATOM 8307 C CA . LYS B 1 520 ? -13.938 -43.5 -0.768 1 92.56 520 LYS B CA 1
ATOM 8308 C C . LYS B 1 520 ? -15.078 -42.531 -1.02 1 92.56 520 LYS B C 1
ATOM 8310 O O . LYS B 1 520 ? -16.188 -42.938 -1.355 1 92.56 520 LYS B O 1
ATOM 8315 N N . CYS B 1 521 ? -14.719 -41.312 -0.949 1 95.19 521 CYS B N 1
ATOM 8316 C CA . CYS B 1 521 ? -15.703 -40.281 -1.223 1 95.19 521 CYS B CA 1
ATOM 8317 C C . CYS B 1 521 ? -15.898 -40.094 -2.723 1 95.19 521 CYS B C 1
ATOM 8319 O O . CYS B 1 521 ? -14.938 -39.875 -3.455 1 95.19 521 CYS B O 1
ATOM 8321 N N . GLU B 1 522 ? -17.141 -40.188 -3.117 1 97.25 522 GLU B N 1
ATOM 8322 C CA . GLU B 1 522 ? -17.484 -40 -4.523 1 97.25 522 GLU B CA 1
ATOM 8323 C C . GLU B 1 522 ? -18.234 -38.688 -4.738 1 97.25 522 GLU B C 1
ATOM 8325 O O . GLU B 1 522 ? -19.328 -38.5 -4.184 1 97.25 522 GLU B O 1
ATOM 8330 N N . LEU B 1 523 ? -17.688 -37.844 -5.551 1 97.5 523 LEU B N 1
ATOM 8331 C CA . LEU B 1 523 ? -18.391 -36.656 -5.996 1 97.5 523 LEU B CA 1
ATOM 8332 C C . LEU B 1 523 ? -19.047 -36.875 -7.359 1 97.5 523 LEU B C 1
ATOM 8334 O O . LEU B 1 523 ? -18.359 -37.25 -8.32 1 97.5 523 LEU B O 1
ATOM 8338 N N . GLN B 1 524 ? -20.281 -36.625 -7.398 1 97.5 524 GLN B N 1
ATOM 8339 C CA . GLN B 1 524 ? -21.016 -36.812 -8.641 1 97.5 524 GLN B CA 1
ATOM 8340 C C . GLN B 1 524 ? -21.438 -35.469 -9.25 1 97.5 524 GLN B C 1
ATOM 8342 O O . GLN B 1 524 ? -22.062 -34.656 -8.586 1 97.5 524 GLN B O 1
ATOM 8347 N N . LEU B 1 525 ? -21.094 -35.312 -10.5 1 97.38 525 LEU B N 1
ATOM 8348 C CA . LEU B 1 525 ? -21.422 -34.094 -11.242 1 97.38 525 LEU B CA 1
ATOM 8349 C C . LEU B 1 525 ? -22.375 -34.406 -12.383 1 97.38 525 LEU B C 1
ATOM 8351 O O . LEU B 1 525 ? -22.188 -35.406 -13.102 1 97.38 525 LEU B O 1
ATOM 8355 N N . THR B 1 526 ? -23.359 -33.594 -12.492 1 98.06 526 THR B N 1
ATOM 8356 C CA . THR B 1 526 ? -24.312 -33.688 -13.594 1 98.06 526 THR B CA 1
ATOM 8357 C C . THR B 1 526 ? -24.562 -32.344 -14.234 1 98.06 526 THR B C 1
ATOM 8359 O O . THR B 1 526 ? -24.953 -31.375 -13.562 1 98.06 526 THR B O 1
ATOM 8362 N N . VAL B 1 527 ? -24.344 -32.281 -15.539 1 98.19 527 VAL B N 1
ATOM 8363 C CA . VAL B 1 527 ? -24.609 -31.031 -16.25 1 98.19 527 VAL B CA 1
ATOM 8364 C C . VAL B 1 527 ? -26.109 -30.797 -16.344 1 98.19 527 VAL B C 1
ATOM 8366 O O . VAL B 1 527 ? -26.859 -31.656 -16.828 1 98.19 527 VAL B O 1
ATOM 8369 N N . LEU B 1 528 ? -26.484 -29.641 -15.961 1 97.69 528 LEU B N 1
ATOM 8370 C CA . LEU B 1 528 ? -27.906 -29.328 -15.859 1 97.69 528 LEU B CA 1
ATOM 8371 C C . LEU B 1 528 ? -28.438 -28.766 -17.172 1 97.69 528 LEU B C 1
ATOM 8373 O O . LEU B 1 528 ? -27.656 -28.281 -18 1 97.69 528 LEU B O 1
ATOM 8377 N N . ALA B 1 529 ? -29.75 -28.859 -17.312 1 96.31 529 ALA B N 1
ATOM 8378 C CA . ALA B 1 529 ? -30.406 -28.312 -18.5 1 96.31 529 ALA B CA 1
ATOM 8379 C C . ALA B 1 529 ? -30.5 -26.797 -18.422 1 96.31 529 ALA B C 1
ATOM 8381 O O . ALA B 1 529 ? -30.422 -26.109 -19.438 1 96.31 529 ALA B O 1
ATOM 8382 N N . ASN B 1 530 ? -30.719 -26.328 -17.297 1 94.25 530 ASN B N 1
ATOM 8383 C CA . ASN B 1 530 ? -30.781 -24.875 -17.141 1 94.25 530 ASN B CA 1
ATOM 8384 C C . ASN B 1 530 ? -29.375 -24.266 -17.109 1 94.25 530 ASN B C 1
ATOM 8386 O O . ASN B 1 530 ? -28.438 -24.859 -16.578 1 94.25 530 ASN B O 1
ATOM 8390 N N . SER B 1 531 ? -29.219 -23.25 -17.828 1 92.25 531 SER B N 1
ATOM 8391 C CA . SER B 1 531 ? -27.938 -22.547 -17.844 1 92.25 531 SER B CA 1
ATOM 8392 C C . SER B 1 531 ? -28.125 -21.031 -17.938 1 92.25 531 SER B C 1
ATOM 8394 O O . SER B 1 531 ? -29.141 -20.562 -18.469 1 92.25 531 SER B O 1
ATOM 8396 N N . THR B 1 532 ? -27.234 -20.281 -17.375 1 89.06 532 THR B N 1
ATOM 8397 C CA . THR B 1 532 ? -27.297 -18.828 -17.391 1 89.06 532 THR B CA 1
ATOM 8398 C C . THR B 1 532 ? -26.906 -18.297 -18.766 1 89.06 532 THR B C 1
ATOM 8400 O O . THR B 1 532 ? -27.469 -17.297 -19.234 1 89.06 532 THR B O 1
ATOM 8403 N N . SER B 1 533 ? -26.031 -18.922 -19.453 1 89.88 533 SER B N 1
ATOM 8404 C CA . SER B 1 533 ? -25.516 -18.469 -20.75 1 89.88 533 SER B CA 1
ATOM 8405 C C . SER B 1 533 ? -26.344 -19.031 -21.891 1 89.88 533 SER B C 1
ATOM 8407 O O . SER B 1 533 ? -26.25 -18.547 -23.031 1 89.88 533 SER B O 1
ATOM 8409 N N . GLY B 1 534 ? -27.141 -20 -21.656 1 91.25 534 GLY B N 1
ATOM 8410 C CA . GLY B 1 534 ? -27.859 -20.703 -22.703 1 91.25 534 GLY B CA 1
ATOM 8411 C C . GLY B 1 534 ? -27.094 -21.859 -23.297 1 91.25 534 GLY B C 1
ATOM 8412 O O . GLY B 1 534 ? -27.625 -22.625 -24.109 1 91.25 534 GLY B O 1
ATOM 8413 N N . GLN B 1 535 ? -25.828 -22 -22.969 1 95.31 535 GLN B N 1
ATOM 8414 C CA . GLN B 1 535 ? -24.969 -23.094 -23.438 1 95.31 535 GLN B CA 1
ATOM 8415 C C . GLN B 1 535 ? -24.578 -24.016 -22.281 1 95.31 535 GLN B C 1
ATOM 8417 O O . GLN B 1 535 ? -25.031 -23.828 -21.156 1 95.31 535 GLN B O 1
ATOM 8422 N N . HIS B 1 536 ? -23.859 -25.156 -22.594 1 96.62 536 HIS B N 1
ATOM 8423 C CA . HIS B 1 536 ? -23.781 -26.188 -21.578 1 96.62 536 HIS B CA 1
ATOM 8424 C C . HIS B 1 536 ? -22.344 -26.672 -21.391 1 96.62 536 HIS B C 1
ATOM 8426 O O . HIS B 1 536 ? -22.109 -27.734 -20.797 1 96.62 536 HIS B O 1
ATOM 8432 N N . LEU B 1 537 ? -21.422 -25.922 -21.875 1 97 537 LEU B N 1
ATOM 8433 C CA . LEU B 1 537 ? -20.047 -26.328 -21.656 1 97 537 LEU B CA 1
ATOM 8434 C C . LEU B 1 537 ? -19.703 -26.297 -20.172 1 97 537 LEU B C 1
ATOM 8436 O O . LEU B 1 537 ? -20 -25.328 -19.469 1 97 537 LEU B O 1
ATOM 8440 N N . PHE B 1 538 ? -19.203 -27.359 -19.641 1 97.19 538 PHE B N 1
ATOM 8441 C CA . PHE B 1 538 ? -18.75 -27.438 -18.266 1 97.19 538 PHE B CA 1
ATOM 8442 C C . PHE B 1 538 ? -17.406 -28.156 -18.188 1 97.19 538 PHE B C 1
ATOM 8444 O O . PHE B 1 538 ? -17.234 -29.234 -18.766 1 97.19 538 PHE B O 1
ATOM 8451 N N . VAL B 1 539 ? -16.484 -27.531 -17.516 1 95.75 539 VAL B N 1
ATOM 8452 C CA . VAL B 1 539 ? -15.125 -28.062 -17.469 1 95.75 539 VAL B CA 1
ATOM 8453 C C . VAL B 1 539 ? -14.648 -28.141 -16.016 1 95.75 539 VAL B C 1
ATOM 8455 O O . VAL B 1 539 ? -14.695 -27.141 -15.289 1 95.75 539 VAL B O 1
ATOM 8458 N N . LEU B 1 540 ? -14.25 -29.281 -15.609 1 95.06 540 LEU B N 1
ATOM 8459 C CA . LEU B 1 540 ? -13.586 -29.484 -14.328 1 95.06 540 LEU B CA 1
ATOM 8460 C C . LEU B 1 540 ? -12.102 -29.766 -14.531 1 95.06 540 LEU B C 1
ATOM 8462 O O . LEU B 1 540 ? -11.727 -30.641 -15.312 1 95.06 540 LEU B O 1
ATOM 8466 N N . SER B 1 541 ? -11.273 -29.031 -13.766 1 90.5 541 SER B N 1
ATOM 8467 C CA . SER B 1 541 ? -9.844 -29.156 -14.031 1 90.5 541 SER B CA 1
ATOM 8468 C C . SER B 1 541 ? -9.117 -29.781 -12.844 1 90.5 541 SER B C 1
ATOM 8470 O O . SER B 1 541 ? -7.926 -30.078 -12.93 1 90.5 541 SER B O 1
ATOM 8472 N N . GLY B 1 542 ? -9.734 -29.922 -11.758 1 91.31 542 GLY B N 1
ATOM 8473 C CA . GLY B 1 542 ? -9.047 -30.5 -10.617 1 91.31 542 GLY B CA 1
ATOM 8474 C C . GLY B 1 542 ? -9.891 -30.547 -9.359 1 91.31 542 GLY B C 1
ATOM 8475 O O . GLY B 1 542 ? -11.039 -30.094 -9.359 1 91.31 542 GLY B O 1
ATOM 8476 N N . ALA B 1 543 ? -9.344 -31.188 -8.336 1 92.31 543 ALA B N 1
ATOM 8477 C CA . ALA B 1 543 ? -9.953 -31.266 -7.008 1 92.31 543 ALA B CA 1
ATOM 8478 C C . ALA B 1 543 ? -8.891 -31.297 -5.914 1 92.31 543 ALA B C 1
ATOM 8480 O O . ALA B 1 543 ? -7.844 -31.938 -6.078 1 92.31 543 ALA B O 1
ATOM 8481 N N . VAL B 1 544 ? -9.18 -30.578 -4.883 1 87.69 544 VAL B N 1
ATOM 8482 C CA . VAL B 1 544 ? -8.273 -30.547 -3.74 1 87.69 544 VAL B CA 1
ATOM 8483 C C . VAL B 1 544 ? -9.047 -30.844 -2.457 1 87.69 544 VAL B C 1
ATOM 8485 O O . VAL B 1 544 ? -10.164 -30.344 -2.27 1 87.69 544 VAL B O 1
ATOM 8488 N N . VAL B 1 545 ? -8.508 -31.766 -1.677 1 87.94 545 VAL B N 1
ATOM 8489 C CA . VAL B 1 545 ? -9.031 -32 -0.333 1 87.94 545 VAL B CA 1
ATOM 8490 C C . VAL B 1 545 ? -8.117 -31.344 0.697 1 87.94 545 VAL B C 1
ATOM 8492 O O . VAL B 1 545 ? -6.895 -31.5 0.643 1 87.94 545 VAL B O 1
ATOM 8495 N N . SER B 1 546 ? -8.688 -30.516 1.538 1 82.25 546 SER B N 1
ATOM 8496 C CA . SER B 1 546 ? -7.887 -29.828 2.539 1 82.25 546 SER B CA 1
ATOM 8497 C C . SER B 1 546 ? -8.523 -29.922 3.922 1 82.25 546 SER B C 1
ATOM 8499 O O . SER B 1 546 ? -9.742 -30.047 4.043 1 82.25 546 SER B O 1
ATOM 8501 N N . SER B 1 547 ? -7.656 -29.969 4.949 1 76.62 547 SER B N 1
ATOM 8502 C CA . SER B 1 547 ? -8.148 -29.938 6.32 1 76.62 547 SER B CA 1
ATOM 8503 C C . SER B 1 547 ? -8.695 -28.562 6.68 1 76.62 547 SER B C 1
ATOM 8505 O O . SER B 1 547 ? -8.367 -27.562 6.023 1 76.62 547 SER B O 1
ATOM 8507 N N . LEU B 1 548 ? -9.781 -28.531 7.523 1 61.59 548 LEU B N 1
ATOM 8508 C CA . LEU B 1 548 ? -10.352 -27.25 7.961 1 61.59 548 LEU B CA 1
ATOM 8509 C C . LEU B 1 548 ? -9.422 -26.547 8.945 1 61.59 548 LEU B C 1
ATOM 8511 O O . LEU B 1 548 ? -9.422 -25.328 9.039 1 61.59 548 LEU B O 1
ATOM 8515 N N . ASP B 1 549 ? -8.797 -27.312 9.992 1 52.38 549 ASP B N 1
ATOM 8516 C CA . ASP B 1 549 ? -8.117 -26.703 11.133 1 52.38 549 ASP B CA 1
ATOM 8517 C C . ASP B 1 549 ? -6.93 -25.859 10.688 1 52.38 549 ASP B C 1
ATOM 8519 O O . ASP B 1 549 ? -5.98 -25.656 11.445 1 52.38 549 ASP B O 1
ATOM 8523 N N . ALA B 1 550 ? -6.832 -25.281 9.82 1 42.19 550 ALA B N 1
ATOM 8524 C CA . ALA B 1 550 ? -5.543 -24.594 9.797 1 42.19 550 ALA B CA 1
ATOM 8525 C C . ALA B 1 550 ? -5.242 -23.953 11.148 1 42.19 550 ALA B C 1
ATOM 8527 O O . ALA B 1 550 ? -4.344 -23.109 11.25 1 42.19 550 ALA B O 1
ATOM 8528 N N . LYS B 1 551 ? -6 -24.094 12.25 1 37.22 551 LYS B N 1
ATOM 8529 C CA . LYS B 1 551 ? -5.449 -23.812 13.57 1 37.22 551 LYS B CA 1
ATOM 8530 C C . LYS B 1 551 ? -4.441 -24.875 13.992 1 37.22 551 LYS B C 1
ATOM 8532 O O . LYS B 1 551 ? -4.133 -25 15.18 1 37.22 551 LYS B O 1
ATOM 8537 N N . LEU B 1 552 ? -4.105 -25.844 13.32 1 31.3 552 LEU B N 1
ATOM 8538 C CA . LEU B 1 552 ? -3.225 -26.828 13.953 1 31.3 552 LEU B CA 1
ATOM 8539 C C . LEU B 1 552 ? -2.059 -26.141 14.656 1 31.3 552 LEU B C 1
ATOM 8541 O O . LEU B 1 552 ? -1.103 -25.703 14 1 31.3 552 LEU B O 1
ATOM 8545 N N . GLU B 1 553 ? -2.24 -25.469 15.695 1 29.36 553 GLU B N 1
ATOM 8546 C CA . GLU B 1 553 ? -1.087 -25.266 16.562 1 29.36 553 GLU B CA 1
ATOM 8547 C C . GLU B 1 553 ? -0.375 -26.578 16.859 1 29.36 553 GLU B C 1
ATOM 8549 O O . GLU B 1 553 ? -1.02 -27.578 17.172 1 29.36 553 GLU B O 1
ATOM 8554 N N . ARG B 1 554 ? 0.709 -26.922 16.547 1 26.05 554 ARG B N 1
ATOM 8555 C CA . ARG B 1 554 ? 1.576 -27.891 17.219 1 26.05 554 ARG B CA 1
ATOM 8556 C C . ARG B 1 554 ? 1.451 -27.766 18.734 1 26.05 554 ARG B C 1
ATOM 8558 O O . ARG B 1 554 ? 2.035 -26.875 19.344 1 26.05 554 ARG B O 1
ATOM 8565 N N . GLY B 1 555 ? 0.579 -27.938 19.656 1 23.81 555 GLY B N 1
ATOM 8566 C CA . GLY B 1 555 ? 0.86 -28.25 21.047 1 23.81 555 GLY B CA 1
ATOM 8567 C C . GLY B 1 555 ? 1.798 -29.438 21.219 1 23.81 555 GLY B C 1
ATOM 8568 O O . GLY B 1 555 ? 2.344 -29.938 20.234 1 23.81 555 GLY B O 1
ATOM 8569 N N . LYS B 1 556 ? 1.32 -30.422 22.359 1 22.69 556 LYS B N 1
ATOM 8570 C CA . LYS B 1 556 ? 1.916 -31.469 23.188 1 22.69 556 LYS B CA 1
ATOM 8571 C C . LYS B 1 556 ? 2.295 -32.688 22.359 1 22.69 556 LYS B C 1
ATOM 8573 O O . LYS B 1 556 ? 1.424 -33.344 21.797 1 22.69 556 LYS B O 1
ATOM 8578 N N . ILE B 1 557 ? 3.191 -33 22.109 1 24.03 557 ILE B N 1
ATOM 8579 C CA . ILE B 1 557 ? 3.979 -34.031 22.75 1 24.03 557 ILE B CA 1
ATOM 8580 C C . ILE B 1 557 ? 4.301 -33.625 24.188 1 24.03 557 ILE B C 1
ATOM 8582 O O . ILE B 1 557 ? 4.133 -34.438 25.109 1 24.03 557 ILE B O 1
ATOM 8586 N N . GLY B 1 558 ? 5.168 -33.531 25.203 1 23.28 558 GLY B N 1
ATOM 8587 C CA . GLY B 1 558 ? 4.992 -33.531 26.641 1 23.28 558 GLY B CA 1
ATOM 8588 C C . GLY B 1 558 ? 4.051 -32.438 27.125 1 23.28 558 GLY B C 1
ATOM 8589 O O . GLY B 1 558 ? 3.633 -31.578 26.344 1 23.28 558 GLY B O 1
ATOM 8590 N N . GLN B 1 559 ? 3.818 -32.25 28.797 1 21.05 559 GLN B N 1
ATOM 8591 C CA . GLN B 1 559 ? 3.307 -31.516 29.938 1 21.05 559 GLN B CA 1
ATOM 8592 C C . GLN B 1 559 ? 3.578 -30.031 29.797 1 21.05 559 GLN B C 1
ATOM 8594 O O . GLN B 1 559 ? 4.703 -29.562 30.031 1 21.05 559 GLN B O 1
ATOM 8599 N N . TRP B 1 560 ? 3.412 -29.281 29.031 1 20.78 560 TRP B N 1
ATOM 8600 C CA . TRP B 1 560 ? 3.697 -28.016 29.672 1 20.78 560 TRP B CA 1
ATOM 8601 C C . TRP B 1 560 ? 2.711 -27.734 30.812 1 20.78 560 TRP B C 1
ATOM 8603 O O . TRP B 1 560 ? 1.519 -27.531 30.562 1 20.78 560 TRP B O 1
ATOM 8613 N N . ASP B 1 561 ? 2.691 -28.547 31.969 1 21.19 561 ASP B N 1
ATOM 8614 C CA . ASP B 1 561 ? 2.291 -28.266 33.344 1 21.19 561 ASP B CA 1
ATOM 8615 C C . ASP B 1 561 ? 2.732 -26.859 33.75 1 21.19 561 ASP B C 1
ATOM 8617 O O . ASP B 1 561 ? 3.93 -26.609 33.906 1 21.19 561 ASP B O 1
ATOM 8621 N N . TYR B 1 562 ? 2.555 -25.734 33.344 1 21.45 562 TYR B N 1
ATOM 8622 C CA . TYR B 1 562 ? 2.859 -24.844 34.469 1 21.45 562 TYR B CA 1
ATOM 8623 C C . TYR B 1 562 ? 2 -25.188 35.688 1 21.45 562 TYR B C 1
ATOM 8625 O O . TYR B 1 562 ? 0.77 -25.156 35.625 1 21.45 562 TYR B O 1
ATOM 8633 N N . GLU B 1 563 ? 2.389 -26.266 36.469 1 19.94 563 GLU B N 1
ATOM 8634 C CA . GLU B 1 563 ? 2.061 -26.391 37.906 1 19.94 563 GLU B CA 1
ATOM 8635 C C . GLU B 1 563 ? 2.219 -25.062 38.625 1 19.94 563 GLU B C 1
ATOM 8637 O O . GLU B 1 563 ? 3.332 -24.547 38.75 1 19.94 563 GLU B O 1
ATOM 8642 N N . VAL B 1 564 ? 1.348 -24.203 38.5 1 21.03 564 VAL B N 1
ATOM 8643 C CA . VAL B 1 564 ? 1.176 -23.453 39.75 1 21.03 564 VAL B CA 1
ATOM 8644 C C . VAL B 1 564 ? 0.876 -24.406 40.906 1 21.03 564 VAL B C 1
ATOM 8646 O O . VAL B 1 564 ? -0.09 -25.172 40.844 1 21.03 564 VAL B O 1
ATOM 8649 N N . GLY B 1 565 ? 1.906 -25.094 41.438 1 17.44 565 GLY B N 1
ATOM 8650 C CA . GLY B 1 565 ? 1.837 -25.656 42.781 1 17.44 565 GLY B CA 1
ATOM 8651 C C . GLY B 1 565 ? 0.857 -24.922 43.688 1 17.44 565 GLY B C 1
ATOM 8652 O O . GLY B 1 565 ? 0.579 -23.75 43.469 1 17.44 565 GLY B O 1
ATOM 8653 N N . GLY B 1 566 ? 0.315 -25.734 44.656 1 19.72 566 GLY B N 1
ATOM 8654 C CA . GLY B 1 566 ? -0.111 -25.562 46.031 1 19.72 566 GLY B CA 1
ATOM 8655 C C . GLY B 1 566 ? 0.845 -24.703 46.844 1 19.72 566 GLY B C 1
ATOM 8656 O O . GLY B 1 566 ? 2.043 -24.656 46.562 1 19.72 566 GLY B O 1
#

Sequence (1132 aa):
MGTGEAIFASSHTSVAYTALTFAAVIAGSFTFLSVCGGVHEHSFCPTAWGGVPSRQQTFTAAPQCPLAPMCGAQILGGMPTFLPPDAIARGTSNYGSGDRMERLGHKLLQGQPVTVAFLGGSITWGRGGYEGAPFVTRFTTWLNATFPHPDHRVVNLGLPAVTSALFAACYDSVPEDADFVVLDFAVNDGHTSPPGRDKYGYSFPGATRRGFEQLVRKSLKLQESPAVAMLHFFSWNATRDKEREGTEDVAKRESFFFRTIEDDLSTIAQYYDTPVLSLRNAVYHLLREQRFGFQWDAKVADTAGMTAAESEPLKDALFFWDENHPWDRTGHRALAELLQAAVSRGVQAAADTQLTQLAQVGAFAQLPAAARAKLAQERPLMAPLPLPLPPPMVPGNYEANATSCHLQEDFEAVVGATSGFKYEARAPNETTYVAQKWGLTANKTGARATIMLDSELGGLSGKLESVQVHLLFLRSWRGMGKAQLECSGCKCAQQELDGHWDREATLTDLFTFEVSPNPKCELQLTVLANSTSGQHLFVLSGAVVSSLDAKLERGKIGQWDYEVGGMGTGEAIFASSHTSVAYTALTFAAVIAGSFTFLSVCGGVHEHSFCPTAWGGVPSRQQTFTAAPQCPLAPMCGAQILGGMPTFLPPDAIARGTSNYGSGDRMERLGHKLLQGQPVTVAFLGGSITWGRGGYEGAPFVTRFTTWLNATFPHPDHRVVNLGLPAVTSALFAACYDSVPEDADFVVLDFAVNDGHTSPPGRDKYGYSFPGATRRGFEQLVRKSLKLQESPAVAMLHFFSWNATRDKEREGTEDVAKRESFFFRTIEDDLSTIAQYYDTPVLSLRNAVYHLLREQRFGFQWDAKVADTAGMTAAESEPLKDALFFWDENHPWDRTGHRALAELLQAAVSRGVQAAADTQLTQLAQVGAFAQLPAAARAKLAQERPLMAPLPLPLPPPMVPGNYEANATSCHLQEDFEAVVGATSGFKYEARAPNETTYVAQKWGLTANKTGARATIMLDSELGGLSGKLESVQVHLLFLRSWRGMGKAQLECSGCKCAQQELDGHWDREATLTDLFTFEVSPNPKCELQLTVLANSTSGQHLFVLSGAVVSSLDAKLERGKIGQWDYEVGG